Protein AF-0000000075263254 (afdb_homodimer)

Radius of gyration: 42.56 Å; Cα contacts (8 Å, |Δi|>4): 2898; chains: 2; bounding box: 86×126×95 Å

Sequence (1342 aa):
MSVKLQTKKLENTEKPGSSAIYRNGAIPEILYSLEPKEIRTMYDLFARGLKLSPNKECLGRRSYSMELGQRSEVVWQTYSQVSDRINHFGSGLMHIIATHTHHTNNNKIGIWSANRPEWTITDLACATQGLCNVALYETLGPDTVQYVINHAELQIIVCSSNYLAQLLGMKEQLPALSVVILMDTVVMDPLEKLPDAVPKGAIIQAWAAEKGVALFDFEQVETMGVQHPREHHYPSPDDLACIMYTSGTTGMPKGVMLTHANFVAAVTATVTLFETNVNEVGISYLPLAHCFGRVYDLTILASGGKLGYLSGGIENLLDDCQAVHPTMFVAVPRLLNRIYSKLAQASIFAEGITGSLSRMAVASKLRHLANGDGCHHAIWDRLLFNKMKRVLGGNVRIIGSGAAPLSPDVLQFLRVALCCDIREGYGATETTAASCLQRMGDNNAGSVGGPYTCNEIKLVDVPEMNCLTTNHPPRGEICMRGPNIFKGYYKDQARTDEVLDSEGWYHSGDIGTIDEEGSVAVVDRKKNIFKLAQGEYIAPEKIENVYIKNPLIAQIFIDGDSLQSALVTVVVPDPTELKSIAKNIVPESELLEDVASLYQNQDVKKAVLDQMSRDGRAAGLHGYEVPKAIYLESSPFTVEKDLLTPTLKVKRHQAKQYYADQIAAMYATLNMSVKLQTKKLENTEKPGSSAIYRNGAIPEILYSLEPKEIRTMYDLFARGLKLSPNKECLGRRSYSMELGQRSEVVWQTYSQVSDRINHFGSGLMHIIATHTHHTNNNKIGIWSANRPEWTITDLACATQGLCNVALYETLGPDTVQYVINHAELQIIVCSSNYLAQLLGMKEQLPALSVVILMDTVVMDPLEKLPDAVPKGAIIQAWAAEKGVALFDFEQVETMGVQHPREHHYPSPDDLACIMYTSGTTGMPKGVMLTHANFVAAVTATVTLFETNVNEVGISYLPLAHCFGRVYDLTILASGGKLGYLSGGIENLLDDCQAVHPTMFVAVPRLLNRIYSKLAQASIFAEGITGSLSRMAVASKLRHLANGDGCHHAIWDRLLFNKMKRVLGGNVRIIGSGAAPLSPDVLQFLRVALCCDIREGYGATETTAASCLQRMGDNNAGSVGGPYTCNEIKLVDVPEMNCLTTNHPPRGEICMRGPNIFKGYYKDQARTDEVLDSEGWYHSGDIGTIDEEGSVAVVDRKKNIFKLAQGEYIAPEKIENVYIKNPLIAQIFIDGDSLQSALVTVVVPDPTE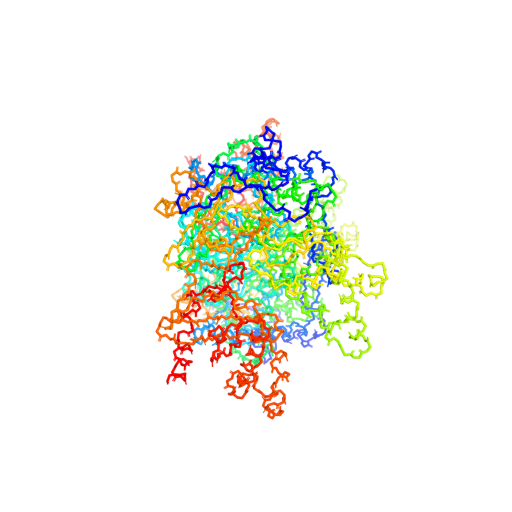LKSIAKNIVPESELLEDVASLYQNQDVKKAVLDQMSRDGRAAGLHGYEVPKAIYLESSPFTVEKDLLTPTLKVKRHQAKQYYADQIAAMYATLN

Foldseek 3Di:
DPLLQQWDFDPPQDDVQWGTWIFGPVFRPFLAFDVCVQQQFLLSLLVLLCVAWVADFAEWEWDQDPVVRGTDFIDTDGSNRLVLLLQLLLLLVVVCCVPFADPDPAAEEEEEEFDHSLSVSVLSSCQQALHAYEYDYNLDDLVLVLCSCVLSLHQEYEYAPVCLVVCLVCLVSRVSHAEYEHQDDQQPPVQCVDPPRDNRSVVSCVSCVVSNHHYHYSVRSSVSCVVRGDGGDHDGQARFSYWAWFDALDDHTWTFTAGRLLLSSQLRLCCVQVVAALAFFEEQGQGCSFLQSVSVSSNCSSRNYYYYYDDDHPVCQLVVLQSRVGQEAEDEQLVLLVLLVVLCCQACVDDDPRNVVRVVLLVVQLVCLVVLNFLDDDPSCVVAQQVSLCSRNRNHAEYEYEDAFADLVSQSSCCNNNVHHYKYAYDHVQLSRFAAISGPSDSDGQFRGAGGNNKMWMFGDDVVQPQGCPDVQHKHFIKMAGSNGTPATRPCVPVRPVQADPVGIGGPQWMWTQHPSRTIGTQAGVVQWAAALVGDIARLSVLQNLQCSPLQFSGKAWDHDNDHQAIEMETATDLVVLLVLCPVPDPPVCSPPPSPVSQVDPRSQVSSLVVQVVSCVVVVHDPRSRGDYYHHDNDDDDVSLVQAISSGHGSRSSVCVVCVVVVVVRVVVVD/DPLLQQWDFDPPQDDVQWGTWIFGPVFRPFLAFDPCVQQQFLLSLLVLLCVAWVADFAEWEWDQDPVVRGTDFIDTDGSNRLVLLLQLLLLLVVVCCVPFADPDPAAEEEEEEFDHSLSVSVLSSCQQALHAYAYDYNLDDLVLVLCSCVLSLHQEYEYAPVCLCVCLVCLVSRVSHAEYEHQDDQQPPVQCVDPPRDNRSVVSCVSCVVSNHHYHYSVRSSVSCVVRGDGGDHDGQARFSYWAWFDALDDHTWTFTAGRLLLSSQLSLCCVQVVAALAFFEEQGQGCSFLQSVSVSSNCSSRNYYYYYDDDHPVCQLVVLQSRVGQEAEDEQLVLLVLLVVLCCQACVDDDPRNVVRVVLLVVQLVCLVVLNALDDDPSCVVAQQVSLCSRNRNHAEYEYEDAFADLVSQSSCCNNNVHHYKYAYDHVQLSRFAAISGPSDSDGQFRGAGRNNKMWMFGDDVVQPQGVPDVQHKHFIKMAGSNGTPATRPCVPVRPVQADPVGIGGPQWMWTQHPSRTIGTQAGVVQWDAALVGDIARLSVLQNLQCSPLQFSGKAWDHDNDHQAIEMETATDLVVLLVLCPVPDDPVCSPPPSPVSQVDPRSQVSSLVVQVVSCVVVVHDPRSRGDYYHHDNDDDDVSLVQAISSGHGSRSSVCVVCVVVVVVRVVVVD

pLDDT: mean 90.92, std 8.6, range [37.34, 98.81]

Solvent-accessible surface area (backbone atoms only — not comparable to full-atom values): 67662 Å² total; per-residue (Å²): 127,64,68,58,50,25,32,35,76,44,79,93,49,58,43,95,61,31,35,42,40,29,22,11,39,89,47,57,87,44,58,64,37,63,56,59,90,70,38,43,31,57,41,34,36,42,48,47,6,33,70,71,23,40,84,35,56,26,46,27,42,46,48,68,31,78,91,75,72,41,67,47,71,70,50,66,36,28,29,50,57,49,49,49,50,21,50,18,33,31,14,11,49,52,51,44,42,69,72,64,44,84,80,53,95,72,59,35,39,31,38,40,50,71,54,40,68,64,54,54,38,51,56,43,11,27,36,34,56,49,28,28,32,33,40,37,61,77,68,56,52,70,68,57,48,46,47,52,42,59,75,64,54,27,34,35,35,40,24,40,60,86,49,46,47,60,53,61,73,43,36,88,77,35,81,56,47,29,37,42,32,22,68,44,81,42,66,75,36,68,68,46,71,42,76,92,40,71,52,58,32,59,40,51,48,47,53,34,50,74,70,61,29,50,76,43,18,44,66,56,33,27,51,43,4,68,77,46,69,58,78,75,41,71,52,56,35,80,38,57,42,32,34,37,56,41,74,50,65,71,76,74,58,48,33,40,30,31,26,14,32,16,50,30,19,29,26,32,31,45,34,60,70,68,63,61,42,55,82,36,22,33,65,41,63,58,52,60,44,35,42,59,30,38,42,52,55,47,27,37,33,35,34,17,8,27,36,32,29,46,43,86,55,80,87,34,44,50,63,46,21,59,73,57,35,18,30,42,44,73,44,41,39,71,59,52,50,51,52,44,53,55,53,36,50,73,21,56,66,28,71,67,68,60,7,51,52,34,42,51,46,51,52,49,41,50,50,36,31,76,72,69,65,39,47,70,48,81,66,53,32,74,74,55,26,58,67,52,21,39,57,49,30,56,46,40,52,35,33,43,33,28,90,52,85,55,48,45,67,60,51,54,50,46,22,42,39,43,48,28,50,62,34,36,30,36,52,39,68,58,27,39,41,43,42,26,35,38,52,78,85,42,77,75,64,72,47,21,20,9,32,27,39,19,28,32,34,32,33,30,44,36,66,96,71,71,22,32,47,83,41,91,59,26,22,11,33,40,27,38,37,46,55,17,44,43,79,38,38,61,98,31,63,70,64,27,55,72,31,38,46,97,85,54,38,34,53,68,53,31,30,27,34,42,46,97,40,35,31,29,25,77,58,38,47,56,84,64,44,42,38,31,48,84,65,51,75,41,47,46,67,53,52,42,48,62,50,53,68,39,77,44,32,67,43,72,46,67,46,74,37,56,84,29,77,54,24,33,32,42,32,22,54,25,68,69,48,47,49,60,60,32,61,81,72,44,62,70,69,52,66,73,74,38,67,71,54,53,53,69,32,65,67,47,48,48,51,52,50,50,51,48,46,52,50,34,51,74,70,66,47,52,76,65,67,38,60,76,38,77,43,55,39,90,67,75,83,32,47,83,75,51,28,21,39,95,86,68,42,74,20,60,59,42,41,50,62,75,39,40,67,61,52,52,51,43,48,60,72,74,104,126,65,68,56,48,25,32,35,75,44,80,92,48,56,43,96,61,30,34,41,40,28,20,11,40,89,47,58,87,44,60,62,37,62,57,58,90,71,38,43,29,58,38,34,36,43,49,47,5,32,70,73,22,40,84,36,57,27,45,25,41,45,48,69,31,77,90,74,72,39,69,47,70,70,49,66,36,26,28,49,57,50,50,50,50,21,49,18,33,32,14,11,48,52,51,44,46,69,73,64,46,85,80,59,95,74,59,35,38,32,37,40,53,71,54,41,66,64,53,54,37,51,56,44,11,28,36,35,56,51,28,28,32,32,40,38,62,77,67,56,50,70,68,57,47,47,48,52,41,57,75,63,54,28,33,34,36,40,25,39,60,86,49,45,48,59,53,61,71,43,35,88,75,35,80,58,46,29,36,40,34,22,67,44,79,42,68,76,38,68,68,47,71,40,77,92,40,69,52,55,34,59,38,50,48,46,52,33,50,72,69,60,29,50,76,42,20,46,65,56,31,27,50,43,4,68,77,45,70,59,78,75,41,72,54,56,35,81,37,56,42,30,36,38,56,41,73,50,64,71,77,73,58,46,32,39,31,32,26,13,33,16,52,31,19,29,25,34,30,46,35,59,72,65,64,60,42,56,81,38,23,33,66,41,64,58,54,61,44,35,43,59,30,38,40,51,54,47,28,37,34,36,33,17,10,26,35,31,30,47,43,85,56,79,87,34,44,50,62,44,20,59,73,58,35,18,29,42,45,73,45,41,40,70,60,52,49,51,52,44,52,56,52,35,50,72,21,56,66,28,69,66,67,60,7,53,50,34,44,50,46,51,52,51,40,50,52,36,31,74,72,67,65,40,46,69,46,82,66,54,31,76,73,56,26,57,66,52,20,41,56,49,30,54,46,42,52,35,36,44,33,28,90,52,84,56,47,45,68,60,52,54,50,46,23,42,40,42,48,27,49,61,32,36,32,36,52,40,68,59,28,38,42,42,41,25,35,37,50,78,85,39,78,77,65,71,45,22,19,10,31,26,37,20,27,32,33,33,34,31,43,37,65,96,70,72,22,31,46,82,41,90,61,25,21,10,33,40,27,37,38,44,54,17,44,45,80,39,38,61,96,31,63,71,63,27,54,72,31,38,47,97,86,54,39,33,53,68,51,31,30,28,34,41,45,96,40,34,32,29,24,77,57,40,45,55,84,62,43,44,40,31,48,84,64,53,75,41,45,45,67,55,51,43,46,61,49,53,70,40,76,44,32,68,44,72,48,67,46,74,39,56,84,30,76,53,24,33,32,41,33,22,54,25,68,70,49,47,48,59,59,30,60,80,72,44,61,70,69,53,65,75,73,37,68,71,55,54,51,69,32,65,67,47,49,48,50,52,51,51,50,48,47,52,51,34,51,74,71,65,47,52,77,67,68,40,59,75,36,78,42,58,41,88,66,75,82,33,46,80,75,51,27,21,38,95,89,67,42,74,20,61,59,41,42,51,61,75,38,41,67,60,52,51,52,43,48,55,72,74,97

Secondary structure (DSSP, 8-state):
--TT--EEEPTT--BTTB---EEESS-TT--S-SSTTT--SHHHHHHHHHHH-TTSEEEEE--EETTTTEE-PPEEEEHHHHHHHHHHHHHHHHHHHHHHS---TTPEEEEE-SS-HHHHHHHHHHHHTT-EEEEE-TT--HHHHHHHHHHTT-SEEEE-GGGHHHHHHTGGG-TT--EEEESS-STT-GGGGSTT---HHHHHHHHHHHTT-EEEEHHHHHHHHHHS-----PPPTTSEEEEEEE--SSSSPEEEEEEHHHHHHHHHHHHHHHT--TT-EEEE-S-TTSHHHHHHHHHHHHTT-EEEEPPSSGGGHHHHHHHH--SEEEE-HHHHHHHHHHHHHHTTT--HHHHHHHHHHHHHHHHHHHTT--S--HHHIIIIIHHHHGGGTS---EEEE-SS---HHHHHHHHHHHTSEEEEEE--GGGTT-SEEPPTT----S--BEE-TT-EEEEE-BGGGTB-TTSSS-EEEEEEESTTS--EETT-HHHHHHHB-TTS-EEEEEEEEE-TT--EEEEEETTT-EE-TTS-EE-HHHHHHHHTTSTTEEEEEEE--TT-SS-EEEEEE-HHHHHHHHTTTS-HHHHHH-HHHHTT-HHHHHHHHHHHHHHHHHTT--GGGS-SEEEE-SSPP-TTTTSB-TTS-B-HHHHHHHTHHHHHHHHHHH-/--TT--EEEPTT--BTTB---EEESS-TT--S-SSTTT--SHHHHHHHHHHH-TTSEEEEE--EETTTTEE-PPEEEEHHHHHHHHHHHHHHHHHHHHHHS---TTPEEEEE-SS-HHHHHHHHHHHHTT-EEEEE-TT--HHHHHHHHHHTT-SEEEE-GGGHHHHHHTGGG-TT--EEEESS-STT-GGGGSTT---HHHHHHHHHHHTT-EEEEHHHHHHHHHHS-----PPPTTSEEEEEEE--SSSSPEEEEEEHHHHHHHHHHHHHHHT--TT-EEEE-S-TTSHHHHHHHHHHHHTT-EEEEPPSSGGGHHHHHHHH--SEEEE-HHHHHHHHHHHHHTTTT--HHHHHHHHHHHHHHHHHHHTT--S--HHHIIIIIHHHHGGGTS---EEEE-SS---HHHHHHHHHHHTSEEEEEE--GGGTT-SEEPPTT----S--BEE-TT-EEEEE-BGGGTB-TTSSS-EEEEEEESTTS--EETT-HHHHHHHB-TTS-EEEEEEEEE-TT--EEEEEETTT-EE-TTS-EE-HHHHHHHHTTSTTEEEEEEE--TT-SS-EEEEEE-HHHHHHHHTTTS-HHHHHH-HHHHTT-HHHHHHHHHHHHHHHHHTT--GGGS-SEEEE-SSPP-TTTTSB-TTS-B-HHHHHHHTHHHHHHHHHHH-

Organism: NCBI:txid747725

Structure (mmCIF, N/CA/C/O backbone):
data_AF-0000000075263254-model_v1
#
loop_
_entity.id
_entity.type
_entity.pdbx_description
1 polymer 'Long-chain-fatty-acid--CoA ligase'
#
loop_
_atom_site.group_PDB
_atom_site.id
_atom_site.type_symbol
_atom_site.label_atom_id
_atom_site.label_alt_id
_atom_site.label_comp_id
_atom_site.label_asym_id
_atom_site.label_entity_id
_atom_site.label_seq_id
_atom_site.pdbx_PDB_ins_code
_atom_site.Cartn_x
_atom_site.Cartn_y
_atom_site.Cartn_z
_atom_site.occupancy
_atom_site.B_iso_or_equiv
_atom_site.auth_seq_id
_atom_site.auth_comp_id
_atom_site.auth_asym_id
_atom_site.auth_atom_id
_atom_site.pdbx_PDB_model_num
ATOM 1 N N . MET A 1 1 ? -5.16 -61.594 -12.172 1 37.72 1 MET A N 1
ATOM 2 C CA . MET A 1 1 ? -4.934 -61.062 -13.523 1 37.72 1 MET A CA 1
ATOM 3 C C . MET A 1 1 ? -3.547 -60.438 -13.648 1 37.72 1 MET A C 1
ATOM 5 O O . MET A 1 1 ? -3.055 -59.844 -12.695 1 37.72 1 MET A O 1
ATOM 9 N N . SER A 1 2 ? -2.73 -60.812 -14.492 1 45 2 SER A N 1
ATOM 10 C CA . SER A 1 2 ? -1.335 -60.406 -14.633 1 45 2 SER A CA 1
ATOM 11 C C . SER A 1 2 ? -1.201 -58.906 -14.68 1 45 2 SER A C 1
ATOM 13 O O . SER A 1 2 ? -1.913 -58.219 -15.438 1 45 2 SER A O 1
ATOM 15 N N . VAL A 1 3 ? -0.685 -58.25 -13.555 1 56.19 3 VAL A N 1
ATOM 16 C CA . VAL A 1 3 ? -0.382 -56.844 -13.492 1 56.19 3 VAL A CA 1
ATOM 17 C C . VAL A 1 3 ? 0.184 -56.375 -14.828 1 56.19 3 VAL A C 1
ATOM 19 O O . VAL A 1 3 ? 0.233 -55.156 -15.109 1 56.19 3 VAL A O 1
ATOM 22 N N . LYS A 1 4 ? 0.243 -57.344 -15.695 1 65.19 4 LYS A N 1
ATOM 23 C CA . LYS A 1 4 ? 0.941 -57.031 -16.938 1 65.19 4 LYS A CA 1
ATOM 24 C C . LYS A 1 4 ? -0.044 -56.656 -18.031 1 65.19 4 LYS A C 1
ATOM 26 O O . LYS A 1 4 ? 0.32 -56 -19 1 65.19 4 LYS A O 1
ATOM 31 N N . LEU A 1 5 ? -1.312 -57.094 -17.781 1 72.19 5 LEU A N 1
ATOM 32 C CA . LEU A 1 5 ? -2.223 -56.75 -18.875 1 72.19 5 LEU A CA 1
ATOM 33 C C . LEU A 1 5 ? -2.844 -55.375 -18.625 1 72.19 5 LEU A C 1
ATOM 35 O O . LEU A 1 5 ? -3.742 -55.219 -17.797 1 72.19 5 LEU A O 1
ATOM 39 N N . GLN A 1 6 ? -2.504 -54.344 -19.344 1 86.06 6 GLN A N 1
ATOM 40 C CA . GLN A 1 6 ? -2.828 -52.938 -19.125 1 86.06 6 GLN A CA 1
ATOM 41 C C . GLN A 1 6 ? -4.133 -52.562 -19.828 1 86.06 6 GLN A C 1
ATOM 43 O O . GLN A 1 6 ? -4.758 -51.562 -19.469 1 86.06 6 GLN A O 1
ATOM 48 N N . THR A 1 7 ? -4.59 -53.438 -20.828 1 88.69 7 THR A N 1
ATOM 49 C CA . THR A 1 7 ? -5.754 -53.031 -21.609 1 88.69 7 THR A CA 1
ATOM 50 C C . THR A 1 7 ? -6.637 -54.25 -21.922 1 88.69 7 THR A C 1
ATOM 52 O O . THR A 1 7 ? -6.199 -55.375 -21.766 1 88.69 7 THR A O 1
ATOM 55 N N . LYS A 1 8 ? -7.859 -53.969 -22.234 1 88.75 8 LYS A N 1
ATOM 56 C CA . LYS A 1 8 ? -8.758 -54.906 -22.891 1 88.75 8 LYS A CA 1
ATOM 57 C C . LYS A 1 8 ? -9.008 -54.5 -24.344 1 88.75 8 LYS A C 1
ATOM 59 O O . LYS A 1 8 ? -9.531 -53.438 -24.609 1 88.75 8 LYS A O 1
ATOM 64 N N . LYS A 1 9 ? -8.555 -55.344 -25.219 1 91.69 9 LYS A N 1
ATOM 65 C CA . LYS A 1 9 ? -8.812 -55.125 -26.625 1 91.69 9 LYS A CA 1
ATOM 66 C C . LYS A 1 9 ? -10.266 -55.469 -26.984 1 91.69 9 LYS A C 1
ATOM 68 O O . LYS A 1 9 ? -10.734 -56.562 -26.719 1 91.69 9 LYS A O 1
ATOM 73 N N . LEU A 1 10 ? -10.945 -54.5 -27.531 1 92.06 10 LEU A N 1
ATOM 74 C CA . LEU A 1 10 ? -12.328 -54.75 -27.938 1 92.06 10 LEU A CA 1
ATOM 75 C C . LEU A 1 10 ? -12.391 -55.531 -29.25 1 92.06 10 LEU A C 1
ATOM 77 O O . LEU A 1 10 ? -11.727 -55.156 -30.219 1 92.06 10 LEU A O 1
ATOM 81 N N . GLU A 1 11 ? -13.172 -56.5 -29.312 1 91.44 11 GLU A N 1
ATOM 82 C CA . GLU A 1 11 ? -13.242 -57.375 -30.469 1 91.44 11 GLU A CA 1
ATOM 83 C C . GLU A 1 11 ? -13.969 -56.719 -31.641 1 91.44 11 GLU A C 1
ATOM 85 O O . GLU A 1 11 ? -14.914 -55.938 -31.422 1 91.44 11 GLU A O 1
ATOM 90 N N . ASN A 1 12 ? -13.508 -57.031 -32.781 1 92.38 12 ASN A N 1
ATOM 91 C CA . ASN A 1 12 ? -14.141 -56.625 -34.062 1 92.38 12 ASN A CA 1
ATOM 92 C C . ASN A 1 12 ? -14.234 -55.125 -34.188 1 92.38 12 ASN A C 1
ATOM 94 O O . ASN A 1 12 ? -15.242 -54.594 -34.656 1 92.38 12 ASN A O 1
ATOM 98 N N . THR A 1 13 ? -13.258 -54.406 -33.594 1 92.88 13 THR A N 1
ATOM 99 C CA . THR A 1 13 ? -13.281 -52.938 -33.688 1 92.88 13 THR A CA 1
ATOM 100 C C . THR A 1 13 ? -12.172 -52.438 -34.594 1 92.88 13 THR A C 1
ATOM 102 O O . THR A 1 13 ? -12.086 -51.25 -34.875 1 92.88 13 THR A O 1
ATOM 105 N N . GLU A 1 14 ? -11.328 -53.281 -35.094 1 93.06 14 GLU A N 1
ATOM 106 C CA . GLU A 1 14 ? -10.25 -52.938 -36 1 93.06 14 GLU A CA 1
ATOM 107 C C . GLU A 1 14 ? -10.805 -52.438 -37.344 1 93.06 14 GLU A C 1
ATOM 109 O O . GLU A 1 14 ? -11.773 -53 -37.875 1 93.06 14 GLU A O 1
ATOM 114 N N . LYS A 1 15 ? -10.305 -51.438 -37.812 1 93.06 15 LYS A N 1
ATOM 115 C CA . LYS A 1 15 ? -10.594 -50.906 -39.125 1 93.06 15 LYS A CA 1
ATOM 116 C C . LYS A 1 15 ? -9.312 -50.625 -39.906 1 93.06 15 LYS A C 1
ATOM 118 O O . LYS A 1 15 ? -8.234 -50.5 -39.344 1 93.06 15 LYS A O 1
ATOM 123 N N . PRO A 1 16 ? -9.453 -50.656 -41.312 1 90.69 16 PRO A N 1
ATOM 124 C CA . PRO A 1 16 ? -8.266 -50.281 -42.062 1 90.69 16 PRO A CA 1
ATOM 125 C C . PRO A 1 16 ? -7.668 -48.938 -41.625 1 90.69 16 PRO A C 1
ATOM 127 O O . PRO A 1 16 ? -8.375 -47.938 -41.594 1 90.69 16 PRO A O 1
ATOM 130 N N . GLY A 1 17 ? -6.445 -49 -41.281 1 93.38 17 GLY A N 1
ATOM 131 C CA . GLY A 1 17 ? -5.758 -47.781 -40.875 1 93.38 17 GLY A CA 1
ATOM 132 C C . GLY A 1 17 ? -5.895 -47.469 -39.406 1 93.38 17 GLY A C 1
ATOM 133 O O . GLY A 1 17 ? -5.441 -46.406 -38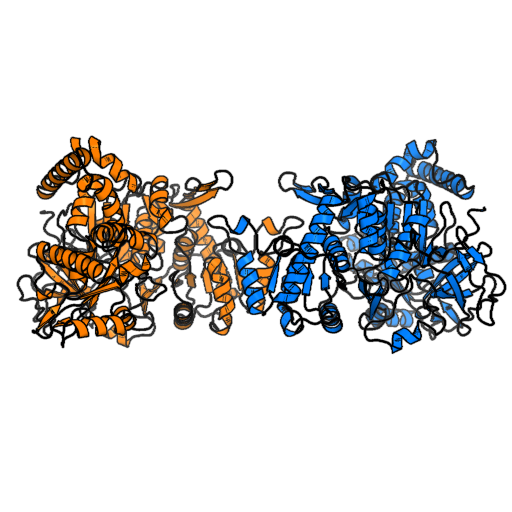.938 1 93.38 17 GLY A O 1
ATOM 134 N N . SER A 1 18 ? -6.566 -48.281 -38.719 1 95.06 18 SER A N 1
ATOM 135 C CA . SER A 1 18 ? -6.793 -48.094 -37.281 1 95.06 18 SER A CA 1
ATOM 136 C C . SER A 1 18 ? -6.641 -49.375 -36.5 1 95.06 18 SER A C 1
ATOM 138 O O . SER A 1 18 ? -7.047 -50.438 -36.969 1 95.06 18 SER A O 1
ATOM 140 N N . SER A 1 19 ? -6.07 -49.312 -35.406 1 94.75 19 SER A N 1
ATOM 141 C CA . SER A 1 19 ? -6.008 -50.469 -34.531 1 94.75 19 SER A CA 1
ATOM 142 C C . SER A 1 19 ? -7.371 -50.781 -33.938 1 94.75 19 SER A C 1
ATOM 144 O O . SER A 1 19 ? -8.344 -50.062 -34.188 1 94.75 19 SER A O 1
ATOM 146 N N . ALA A 1 20 ? -7.449 -51.812 -33.156 1 94.56 20 ALA A N 1
ATOM 147 C CA . ALA A 1 20 ? -8.617 -52.062 -32.312 1 94.56 20 ALA A CA 1
ATOM 148 C C . ALA A 1 20 ? -8.758 -50.969 -31.234 1 94.56 20 ALA A C 1
ATOM 150 O O . ALA A 1 20 ? -7.82 -50.219 -30.984 1 94.56 20 ALA A O 1
ATOM 151 N N . ILE A 1 21 ? -9.945 -50.938 -30.719 1 95 21 ILE A N 1
ATOM 152 C CA . ILE A 1 21 ? -10.195 -50.031 -29.578 1 95 21 ILE A CA 1
ATOM 153 C C . ILE A 1 21 ? -9.773 -50.719 -28.281 1 95 21 ILE A C 1
ATOM 155 O O . ILE A 1 21 ? -10.047 -51.906 -28.094 1 95 21 ILE A O 1
ATOM 159 N N . TYR A 1 22 ? -9.023 -50.062 -27.469 1 94.75 22 TYR A N 1
ATOM 160 C CA . TYR A 1 22 ? -8.547 -50.594 -26.188 1 94.75 22 TYR A CA 1
ATOM 161 C C . TYR A 1 22 ? -9.188 -49.844 -25.016 1 94.75 22 TYR A C 1
ATOM 163 O O . TYR A 1 22 ? -9.352 -48.625 -25.078 1 94.75 22 TYR A O 1
ATOM 171 N N . ARG A 1 23 ? -9.594 -50.531 -24.031 1 93.94 23 ARG A N 1
ATOM 172 C CA . ARG A 1 23 ? -10.125 -49.969 -22.781 1 93.94 23 ARG A CA 1
ATOM 173 C C . ARG A 1 23 ? -9.273 -50.406 -21.594 1 93.94 23 ARG A C 1
ATOM 175 O O . ARG A 1 23 ? -8.336 -51.188 -21.734 1 93.94 23 ARG A O 1
ATOM 182 N N . ASN A 1 24 ? -9.586 -49.781 -20.484 1 91.69 24 ASN A N 1
ATOM 183 C CA . ASN A 1 24 ? -8.867 -50.125 -19.266 1 91.69 24 ASN A CA 1
ATOM 184 C C . ASN A 1 24 ? -8.922 -51.625 -18.984 1 91.69 24 ASN A C 1
ATOM 186 O O . ASN A 1 24 ? -9.992 -52.219 -19.062 1 91.69 24 ASN A O 1
ATOM 190 N N . GLY A 1 25 ? -7.848 -52.25 -18.703 1 88.06 25 GLY A N 1
ATOM 191 C CA . GLY A 1 25 ? -7.77 -53.688 -18.516 1 88.06 25 GLY A CA 1
ATOM 192 C C . GLY A 1 25 ? -8.438 -54.156 -17.234 1 88.06 25 GLY A C 1
ATOM 193 O O . GLY A 1 25 ? -8.953 -55.281 -17.172 1 88.06 25 GLY A O 1
ATOM 194 N N . ALA A 1 26 ? -8.43 -53.312 -16.25 1 84.06 26 ALA A N 1
ATOM 195 C CA . ALA A 1 26 ? -8.984 -53.688 -14.953 1 84.06 26 ALA A CA 1
ATOM 196 C C . ALA A 1 26 ? -10.492 -53.5 -14.914 1 84.06 26 ALA A C 1
ATOM 198 O O . ALA A 1 26 ? -11.211 -54.281 -14.289 1 84.06 26 ALA A O 1
ATOM 199 N N . ILE A 1 27 ? -10.977 -52.438 -15.57 1 86.38 27 ILE A N 1
ATOM 200 C CA . ILE A 1 27 ? -12.398 -52.125 -15.578 1 86.38 27 ILE A CA 1
ATOM 201 C C . ILE A 1 27 ? -12.836 -51.75 -17 1 86.38 27 ILE A C 1
ATOM 203 O O . ILE A 1 27 ? -13.219 -50.625 -17.266 1 86.38 27 ILE A O 1
ATOM 207 N N . PRO A 1 28 ? -12.906 -52.688 -17.812 1 84.75 28 PRO A N 1
ATOM 208 C CA . PRO A 1 28 ? -13.18 -52.406 -19.219 1 84.75 28 PRO A CA 1
ATOM 209 C C . PRO A 1 28 ? -14.641 -52.031 -19.469 1 84.75 28 PRO A C 1
ATOM 211 O O . PRO A 1 28 ? -14.977 -51.5 -20.531 1 84.75 28 PRO A O 1
ATOM 214 N N . GLU A 1 29 ? -15.547 -52.344 -18.547 1 78.44 29 GLU A N 1
ATOM 215 C CA . GLU A 1 29 ? -16.984 -52.25 -18.781 1 78.44 29 GLU A CA 1
ATOM 216 C C . GLU A 1 29 ? -17.469 -50.812 -18.641 1 78.44 29 GLU A C 1
ATOM 218 O O . GLU A 1 29 ? -18.531 -50.438 -19.141 1 78.44 29 GLU A O 1
ATOM 223 N N . ILE A 1 30 ? -16.766 -50.031 -17.969 1 71.94 30 ILE A N 1
ATOM 224 C CA . ILE A 1 30 ? -17.312 -48.719 -17.625 1 71.94 30 ILE A CA 1
ATOM 225 C C . ILE A 1 30 ? -16.469 -47.625 -18.266 1 71.94 30 ILE A C 1
ATOM 227 O O . ILE A 1 30 ? -15.242 -47.75 -18.375 1 71.94 30 ILE A O 1
ATOM 231 N N . LEU A 1 31 ? -17.203 -46.688 -18.922 1 70.12 31 LEU A N 1
ATOM 232 C CA . LEU A 1 31 ? -16.547 -45.469 -19.359 1 70.12 31 LEU A CA 1
ATOM 233 C C . LEU A 1 31 ? -16.969 -44.281 -18.5 1 70.12 31 LEU A C 1
ATOM 235 O O . LEU A 1 31 ? -16.781 -43.125 -18.891 1 70.12 31 LEU A O 1
ATOM 239 N N . TYR A 1 32 ? -17.578 -44.688 -17.172 1 64.56 32 TYR A N 1
ATOM 240 C CA . TYR A 1 32 ? -18.156 -43.562 -16.5 1 64.56 32 TYR A CA 1
ATOM 241 C C . TYR A 1 32 ? -17.547 -43.344 -15.117 1 64.56 32 TYR A C 1
ATOM 243 O O . TYR A 1 32 ? -16.75 -44.188 -14.664 1 64.56 32 TYR A O 1
ATOM 251 N N . SER A 1 33 ? -18.062 -42.281 -14.422 1 66.19 33 SER A N 1
ATOM 252 C CA . SER A 1 33 ? -17.719 -41.656 -13.141 1 66.19 33 SER A CA 1
ATOM 253 C C . SER A 1 33 ? -18.156 -42.531 -11.977 1 66.19 33 SER A C 1
ATOM 255 O O . SER A 1 33 ? -19.078 -43.344 -12.109 1 66.19 33 SER A O 1
ATOM 257 N N . LEU A 1 34 ? -17.297 -42.5 -11.055 1 72.62 34 LEU A N 1
ATOM 258 C CA . LEU A 1 34 ? -17.734 -43 -9.75 1 72.62 34 LEU A CA 1
ATOM 259 C C . LEU A 1 34 ? -19.062 -42.344 -9.352 1 72.62 34 LEU A C 1
ATOM 261 O O . LEU A 1 34 ? -19.172 -41.125 -9.312 1 72.62 34 LEU A O 1
ATOM 265 N N . GLU A 1 35 ? -20.047 -43 -9.156 1 80.31 35 GLU A N 1
ATOM 266 C CA . GLU A 1 35 ? -21.375 -42.562 -8.734 1 80.31 35 GLU A CA 1
ATOM 267 C C . GLU A 1 35 ? -21.969 -41.562 -9.711 1 80.31 35 GLU A C 1
ATOM 269 O O . GLU A 1 35 ? -22.234 -40.406 -9.336 1 80.31 35 GLU A O 1
ATOM 274 N N . PRO A 1 36 ? -22.203 -41.875 -10.875 1 79.25 36 PRO A N 1
ATOM 275 C CA . PRO A 1 36 ? -22.562 -40.969 -11.953 1 79.25 36 PRO A CA 1
ATOM 276 C C . PRO A 1 36 ? -23.844 -40.188 -11.664 1 79.25 36 PRO A C 1
ATOM 278 O O . PRO A 1 36 ? -24.062 -39.125 -12.227 1 79.25 36 PRO A O 1
ATOM 281 N N . LYS A 1 37 ? -24.719 -40.719 -10.797 1 84.38 37 LYS A N 1
ATOM 282 C CA . LYS A 1 37 ? -25.969 -40.031 -10.484 1 84.38 37 LYS A CA 1
ATOM 283 C C . LYS A 1 37 ? -25.766 -38.969 -9.43 1 84.38 37 LYS A C 1
ATOM 285 O O . LYS A 1 37 ? -26.5 -37.969 -9.391 1 84.38 37 LYS A O 1
ATOM 290 N N . GLU A 1 38 ? -24.719 -39.062 -8.703 1 89.69 38 GLU A N 1
ATOM 291 C CA . GLU A 1 38 ? -24.516 -38.156 -7.574 1 89.69 38 GLU A CA 1
ATOM 292 C C . GLU A 1 38 ? -23.422 -37.156 -7.879 1 89.69 38 GLU A C 1
ATOM 294 O O . GLU A 1 38 ? -23.484 -36 -7.422 1 89.69 38 GLU A O 1
ATOM 299 N N . ILE A 1 39 ? -22.453 -37.531 -8.562 1 94.56 39 ILE A N 1
ATOM 300 C CA . ILE A 1 39 ? -21.328 -36.656 -8.852 1 94.56 39 ILE A CA 1
ATOM 301 C C . ILE A 1 39 ? -21.406 -36.188 -10.297 1 94.56 39 ILE A C 1
ATOM 303 O O . ILE A 1 39 ? -20.969 -36.875 -11.219 1 94.56 39 ILE A O 1
ATOM 307 N N . ARG A 1 40 ? -21.812 -34.938 -10.422 1 94.12 40 ARG A N 1
ATOM 308 C CA . ARG A 1 40 ? -22.125 -34.469 -11.766 1 94.12 40 ARG A CA 1
ATOM 309 C C . ARG A 1 40 ? -21.344 -33.188 -12.094 1 94.12 40 ARG A C 1
ATOM 311 O O . ARG A 1 40 ? -21.203 -32.844 -13.266 1 94.12 40 ARG A O 1
ATOM 318 N N . THR A 1 41 ? -20.922 -32.5 -11.086 1 95.62 41 THR A N 1
ATOM 319 C CA . THR A 1 41 ? -20.203 -31.234 -11.273 1 95.62 41 THR A CA 1
ATOM 320 C C . THR A 1 41 ? -18.922 -31.219 -10.438 1 95.62 41 THR A C 1
ATOM 322 O O . THR A 1 41 ? -18.719 -32.094 -9.586 1 95.62 41 THR A O 1
ATOM 325 N N . MET A 1 42 ? -18.156 -30.297 -10.711 1 96.12 42 MET A N 1
ATOM 326 C CA . MET A 1 42 ? -16.922 -30.125 -9.945 1 96.12 42 MET A CA 1
ATOM 327 C C . MET A 1 42 ? -17.219 -29.938 -8.461 1 96.12 42 MET A C 1
ATOM 329 O O . MET A 1 42 ? -16.484 -30.469 -7.613 1 96.12 42 MET A O 1
ATOM 333 N N . TYR A 1 43 ? -18.234 -29.172 -8.164 1 97.31 43 TYR A N 1
ATOM 334 C CA . TYR A 1 43 ? -18.562 -28.984 -6.758 1 97.31 43 TYR A CA 1
ATOM 335 C C . TYR A 1 43 ? -18.953 -30.312 -6.113 1 97.31 43 TYR A C 1
ATOM 337 O O . TYR A 1 43 ? -18.641 -30.562 -4.941 1 97.31 43 TYR A O 1
ATOM 345 N N . ASP A 1 44 ? -19.625 -31.172 -6.898 1 97.06 44 ASP A N 1
ATOM 346 C CA . ASP A 1 44 ? -20.031 -32.469 -6.367 1 97.06 44 ASP A CA 1
ATOM 347 C C . ASP A 1 44 ? -18.812 -33.281 -5.945 1 97.06 44 ASP A C 1
ATOM 349 O O . ASP A 1 44 ? -18.906 -34.094 -5.02 1 97.06 44 ASP A O 1
ATOM 353 N N . LEU A 1 45 ? -17.719 -33.125 -6.637 1 97.19 45 LEU A N 1
ATOM 354 C CA . LEU A 1 45 ? -16.484 -33.781 -6.246 1 97.19 45 LEU A CA 1
ATOM 355 C C . LEU A 1 45 ? -16.078 -33.375 -4.836 1 97.19 45 LEU A C 1
ATOM 357 O O . LEU A 1 45 ? -15.773 -34.25 -4 1 97.19 45 LEU A O 1
ATOM 361 N N . PHE A 1 46 ? -16.109 -32.094 -4.508 1 98.06 46 PHE A N 1
ATOM 362 C CA . PHE A 1 46 ? -15.805 -31.609 -3.176 1 98.06 46 PHE A CA 1
ATOM 363 C C . PHE A 1 46 ? -16.844 -32.062 -2.17 1 98.06 46 PHE A C 1
ATOM 365 O O . PHE A 1 46 ? -16.516 -32.438 -1.042 1 98.06 46 PHE A O 1
ATOM 372 N N . ALA A 1 47 ? -18.062 -31.953 -2.635 1 97.56 47 ALA A N 1
ATOM 373 C CA . ALA A 1 47 ? -19.156 -32.344 -1.756 1 97.56 47 ALA A CA 1
ATOM 374 C C . ALA A 1 47 ? -19.016 -33.781 -1.303 1 97.56 47 ALA A C 1
ATOM 376 O O . ALA A 1 47 ? -19.375 -34.125 -0.175 1 97.56 47 ALA A O 1
ATOM 377 N N . ARG A 1 48 ? -18.531 -34.625 -2.182 1 97.06 48 ARG A N 1
ATOM 378 C CA . ARG A 1 48 ? -18.266 -36 -1.794 1 97.06 48 ARG A CA 1
ATOM 379 C C . ARG A 1 48 ? -17.266 -36.062 -0.65 1 97.06 48 ARG A C 1
ATOM 381 O O . ARG A 1 48 ? -17.469 -36.781 0.334 1 97.06 48 ARG A O 1
ATOM 388 N N . GLY A 1 49 ? -16.156 -35.344 -0.796 1 98 49 GLY A N 1
ATOM 389 C CA . GLY A 1 49 ? -15.18 -35.281 0.279 1 98 49 GLY A CA 1
ATOM 390 C C . GLY A 1 49 ? -15.75 -34.688 1.566 1 98 49 GLY A C 1
ATOM 391 O O . GLY A 1 49 ? -15.453 -35.219 2.654 1 98 49 GLY A O 1
ATOM 392 N N . LEU A 1 50 ? -16.531 -33.656 1.391 1 98.31 50 LEU A N 1
ATOM 393 C CA . LEU A 1 50 ? -17.188 -33.031 2.535 1 98.31 50 LEU A CA 1
ATOM 394 C C . LEU A 1 50 ? -18.062 -34.031 3.285 1 98.31 50 LEU A C 1
ATOM 396 O O . LEU A 1 50 ? -18.078 -34.031 4.52 1 98.31 50 LEU A O 1
ATOM 400 N N . LYS A 1 51 ? -18.734 -34.844 2.58 1 97.44 51 LYS A N 1
ATOM 401 C CA . LYS A 1 51 ? -19.578 -35.875 3.188 1 97.44 51 LYS A CA 1
ATOM 402 C C . LYS A 1 51 ? -18.734 -36.906 3.928 1 97.44 51 LYS A C 1
ATOM 404 O O . LYS A 1 51 ? -19.094 -37.344 5.023 1 97.44 51 LYS A O 1
ATOM 409 N N . LEU A 1 52 ? -17.641 -37.25 3.408 1 97.12 52 LEU A N 1
ATOM 410 C CA . LEU A 1 52 ? -16.766 -38.25 3.967 1 97.12 52 LEU A CA 1
ATOM 411 C C . LEU A 1 52 ? -16 -37.719 5.176 1 97.12 52 LEU A C 1
ATOM 413 O O . LEU A 1 52 ? -15.727 -38.469 6.117 1 97.12 52 LEU A O 1
ATOM 417 N N . SER A 1 53 ? -15.703 -36.406 5.141 1 97.44 53 SER A N 1
ATOM 418 C CA . SER A 1 53 ? -14.773 -35.844 6.117 1 97.44 53 SER A CA 1
ATOM 419 C C . SER A 1 53 ? -15.195 -34.438 6.547 1 97.44 53 SER A C 1
ATOM 421 O O . SER A 1 53 ? -14.383 -33.5 6.52 1 97.44 53 SER A O 1
ATOM 423 N N . PRO A 1 54 ? -16.344 -34.25 7.012 1 96.19 54 PRO A N 1
ATOM 424 C CA . PRO A 1 54 ? -16.844 -32.906 7.27 1 96.19 54 PRO A CA 1
ATOM 425 C C . PRO A 1 54 ? -15.984 -32.156 8.289 1 96.19 54 PRO A C 1
ATOM 427 O O . PRO A 1 54 ? -15.727 -30.953 8.117 1 96.19 54 PRO A O 1
ATOM 430 N N . ASN A 1 55 ? -15.43 -32.812 9.32 1 97.38 55 ASN A N 1
ATOM 431 C CA . ASN A 1 55 ? -14.711 -32.125 10.391 1 97.38 55 ASN A CA 1
ATOM 432 C C . ASN A 1 55 ? -13.203 -32.375 10.305 1 97.38 55 ASN A C 1
ATOM 434 O O . ASN A 1 55 ? -12.453 -31.969 11.188 1 97.38 55 ASN A O 1
ATOM 438 N N . LYS A 1 56 ? -12.805 -33.062 9.25 1 98.19 56 LYS A N 1
ATOM 439 C CA . LYS A 1 56 ? -11.383 -33.281 9.07 1 98.19 56 LYS A CA 1
ATOM 440 C C . LYS A 1 56 ? -10.711 -32.156 8.328 1 98.19 56 LYS A C 1
ATOM 442 O O . LYS A 1 56 ? -11.391 -31.297 7.738 1 98.19 56 LYS A O 1
ATOM 447 N N . GLU A 1 57 ? -9.352 -32.125 8.445 1 98.56 57 GLU A N 1
ATOM 448 C CA . GLU A 1 57 ? -8.547 -31.109 7.758 1 98.56 57 GLU A CA 1
ATOM 449 C C . GLU A 1 57 ? -8.727 -31.203 6.246 1 98.56 57 GLU A C 1
ATOM 451 O O . GLU A 1 57 ? -8.859 -32.281 5.691 1 98.56 57 GLU A O 1
ATOM 456 N N . CYS A 1 58 ? -8.797 -30.047 5.613 1 98.75 58 CYS A N 1
ATOM 457 C CA . CYS A 1 58 ? -9.078 -29.984 4.188 1 98.75 58 CYS A CA 1
ATOM 458 C C . CYS A 1 58 ? -7.988 -29.219 3.449 1 98.75 58 CYS A C 1
ATOM 460 O O . CYS A 1 58 ? -7.164 -29.812 2.752 1 98.75 58 CYS A O 1
ATOM 462 N N . LEU A 1 59 ? -7.934 -27.891 3.633 1 98.81 59 LEU A N 1
ATOM 463 C CA . LEU A 1 59 ? -6.91 -27.047 3.023 1 98.81 59 LEU A CA 1
ATOM 464 C C . LEU A 1 59 ? -5.996 -26.438 4.086 1 98.81 59 LEU A C 1
ATOM 466 O O . LEU A 1 59 ? -6.465 -26.031 5.148 1 98.81 59 LEU A O 1
ATOM 470 N N . GLY A 1 60 ? -4.699 -26.469 3.785 1 98.31 60 GLY A N 1
ATOM 471 C CA . GLY A 1 60 ? -3.758 -25.922 4.75 1 98.31 60 GLY A CA 1
ATOM 472 C C . GLY A 1 60 ? -2.623 -25.141 4.105 1 98.31 60 GLY A C 1
ATOM 473 O O . GLY A 1 60 ? -2.328 -25.344 2.926 1 98.31 60 GLY A O 1
ATOM 474 N N . ARG A 1 61 ? -2.053 -24.266 4.832 1 95.75 61 ARG A N 1
ATOM 475 C CA . ARG A 1 61 ? -0.903 -23.484 4.387 1 95.75 61 ARG A CA 1
ATOM 476 C C . ARG A 1 61 ? 0.01 -23.141 5.559 1 95.75 61 ARG A C 1
ATOM 478 O O . ARG A 1 61 ? -0.427 -23.125 6.711 1 95.75 61 ARG A O 1
ATOM 485 N N . ARG A 1 62 ? 1.256 -22.891 5.211 1 94.56 62 ARG A N 1
ATOM 486 C CA . ARG A 1 62 ? 2.248 -22.438 6.18 1 94.56 62 ARG A CA 1
ATOM 487 C C . ARG A 1 62 ? 2.561 -20.953 5.984 1 94.56 62 ARG A C 1
ATOM 489 O O . ARG A 1 62 ? 2.781 -20.516 4.859 1 94.56 62 ARG A O 1
ATOM 496 N N . SER A 1 63 ? 2.471 -20.281 7.078 1 90.56 63 SER A N 1
ATOM 497 C CA . SER A 1 63 ? 2.838 -18.859 7.008 1 90.56 63 SER A CA 1
ATOM 498 C C . SER A 1 63 ? 4.207 -18.625 7.629 1 90.56 63 SER A C 1
ATOM 500 O O . SER A 1 63 ? 4.672 -19.406 8.453 1 90.56 63 SER A O 1
ATOM 502 N N . TYR A 1 64 ? 4.766 -17.562 7.203 1 89.38 64 TYR A N 1
ATOM 503 C CA . TYR A 1 64 ? 6.035 -17.156 7.801 1 89.38 64 TYR A CA 1
ATOM 504 C C . TYR A 1 64 ? 5.812 -16.5 9.156 1 89.38 64 TYR A C 1
ATOM 506 O O . TYR A 1 64 ? 4.898 -15.695 9.328 1 89.38 64 TYR A O 1
ATOM 514 N N . SER A 1 65 ? 6.621 -16.906 10.141 1 87.06 65 SER A N 1
ATOM 515 C CA . SER A 1 65 ? 6.609 -16.312 11.477 1 87.06 65 SER A CA 1
ATOM 516 C C . SER A 1 65 ? 7.848 -15.461 11.719 1 87.06 65 SER A C 1
ATOM 518 O O . SER A 1 65 ? 8.969 -15.969 11.719 1 87.06 65 SER A O 1
ATOM 520 N N . MET A 1 66 ? 7.566 -14.266 11.945 1 81.75 66 MET A N 1
ATOM 521 C CA . MET A 1 66 ? 8.688 -13.383 12.25 1 81.75 66 MET A CA 1
ATOM 522 C C . MET A 1 66 ? 9.352 -13.773 13.562 1 81.75 66 MET A C 1
ATOM 524 O O . MET A 1 66 ? 10.57 -13.695 13.695 1 81.75 66 MET A O 1
ATOM 528 N N . GLU A 1 67 ? 8.609 -14.086 14.508 1 83 67 GLU A N 1
ATOM 529 C CA . GLU A 1 67 ? 9.102 -14.484 15.82 1 83 67 GLU A CA 1
ATOM 530 C C . GLU A 1 67 ? 10.016 -15.695 15.727 1 83 67 GLU A C 1
ATOM 532 O O . GLU A 1 67 ? 11.062 -15.75 16.375 1 83 67 GLU A O 1
ATOM 537 N N . LEU A 1 68 ? 9.688 -16.609 14.844 1 83.88 68 LEU A N 1
ATOM 538 C CA . LEU A 1 68 ? 10.438 -17.859 14.727 1 83.88 68 LEU A CA 1
ATOM 539 C C . LEU A 1 68 ? 11.531 -17.734 13.672 1 83.88 68 LEU A C 1
ATOM 541 O O . LEU A 1 68 ? 12.461 -18.547 13.633 1 83.88 68 LEU A O 1
ATOM 545 N N . GLY A 1 69 ? 11.375 -16.75 12.773 1 83.94 69 GLY A N 1
ATOM 546 C CA . GLY A 1 69 ? 12.297 -16.578 11.656 1 83.94 69 GLY A CA 1
ATOM 547 C C . GLY A 1 69 ? 12.172 -17.672 10.609 1 83.94 69 GLY A C 1
ATOM 548 O O . GLY A 1 69 ? 13.117 -17.938 9.875 1 83.94 69 GLY A O 1
ATOM 549 N N . GLN A 1 70 ? 11.094 -18.438 10.641 1 87.69 70 GLN A N 1
ATOM 550 C CA . GLN A 1 70 ? 10.828 -19.547 9.719 1 87.69 70 GLN A CA 1
ATOM 551 C C . GLN A 1 70 ? 9.328 -19.75 9.516 1 87.69 70 GLN A C 1
ATOM 553 O O . GLN A 1 70 ? 8.516 -19.031 10.109 1 87.69 70 GLN A O 1
ATOM 558 N N . ARG A 1 71 ? 9.039 -20.641 8.594 1 91.19 71 ARG A N 1
ATOM 559 C CA . ARG A 1 71 ? 7.633 -20.938 8.352 1 91.19 71 ARG A CA 1
ATOM 560 C C . ARG A 1 71 ? 7.027 -21.703 9.523 1 91.19 71 ARG A C 1
ATOM 562 O O . ARG A 1 71 ? 7.684 -22.547 10.125 1 91.19 71 ARG A O 1
ATOM 569 N N . SER A 1 72 ? 5.867 -21.359 9.844 1 90.75 72 SER A N 1
ATOM 570 C CA . SER A 1 72 ? 5.137 -22.016 10.922 1 90.75 72 SER A CA 1
ATOM 571 C C . SER A 1 72 ? 4.629 -23.391 10.5 1 90.75 72 SER A C 1
ATOM 573 O O . SER A 1 72 ? 4.902 -23.844 9.383 1 90.75 72 SER A O 1
ATOM 575 N N . GLU A 1 73 ? 4.027 -24.094 11.43 1 94.19 73 GLU A N 1
ATOM 576 C CA . GLU A 1 73 ? 3.309 -25.328 11.117 1 94.19 73 GLU A CA 1
ATOM 577 C C . GLU A 1 73 ? 2.113 -25.047 10.211 1 94.19 73 GLU A C 1
ATOM 579 O O . GLU A 1 73 ? 1.665 -23.906 10.094 1 94.19 73 GLU A O 1
ATOM 584 N N . VAL A 1 74 ? 1.679 -26.109 9.562 1 96.69 74 VAL A N 1
ATOM 585 C CA . VAL A 1 74 ? 0.541 -25.953 8.664 1 96.69 74 VAL A CA 1
ATOM 586 C C . VAL A 1 74 ? -0.706 -25.578 9.461 1 96.69 74 VAL A C 1
ATOM 588 O O . VAL A 1 74 ? -1.01 -26.203 10.477 1 96.69 74 VAL A O 1
ATOM 591 N N . VAL A 1 75 ? -1.325 -24.562 9.094 1 97 75 VAL A N 1
ATOM 592 C CA . VAL A 1 75 ? -2.635 -24.219 9.633 1 97 75 VAL A CA 1
ATOM 593 C C . VAL A 1 75 ? -3.732 -24.75 8.711 1 97 75 VAL A C 1
ATOM 595 O O . VAL A 1 75 ? -3.818 -24.359 7.547 1 97 75 VAL A O 1
ATOM 598 N N . TRP A 1 76 ? -4.598 -25.625 9.258 1 98.31 76 TRP A N 1
ATOM 599 C CA . TRP A 1 76 ? -5.59 -26.344 8.461 1 98.31 76 TRP A CA 1
ATOM 600 C C . TRP A 1 76 ? -6.977 -25.734 8.641 1 98.31 76 TRP A C 1
ATOM 602 O O . TRP A 1 76 ? -7.309 -25.234 9.727 1 98.31 76 TRP A O 1
ATOM 612 N N . GLN A 1 77 ? -7.707 -25.688 7.613 1 98.5 77 GLN A N 1
ATOM 613 C CA . GLN A 1 77 ? -9.148 -25.469 7.641 1 98.5 77 GLN A CA 1
ATOM 614 C C . GLN A 1 77 ? -9.898 -26.797 7.434 1 98.5 77 GLN A C 1
ATOM 616 O O . GLN A 1 77 ? -9.484 -27.625 6.625 1 98.5 77 GLN A O 1
ATOM 621 N N . THR A 1 78 ? -10.977 -26.953 8.125 1 98.75 78 THR A N 1
ATOM 622 C CA . THR A 1 78 ? -11.773 -28.172 7.965 1 98.75 78 THR A CA 1
ATOM 623 C C . THR A 1 78 ? -12.625 -28.094 6.703 1 98.75 78 THR A C 1
ATOM 625 O O . THR A 1 78 ? -12.773 -27.031 6.105 1 98.75 78 THR A O 1
ATOM 628 N N . TYR A 1 79 ? -13.156 -29.25 6.262 1 98.81 79 TYR A N 1
ATOM 629 C CA . TYR A 1 79 ? -14.055 -29.297 5.113 1 98.81 79 TYR A CA 1
ATOM 630 C C . TYR A 1 79 ? -15.258 -28.391 5.324 1 98.81 79 TYR A C 1
ATOM 632 O O . TYR A 1 79 ? -15.688 -27.688 4.406 1 98.81 79 TYR A O 1
ATOM 640 N N . SER A 1 80 ? -15.734 -28.312 6.504 1 98.69 80 SER A N 1
ATOM 641 C CA . SER A 1 80 ? -16.875 -27.469 6.812 1 98.69 80 SER A CA 1
ATOM 642 C C . SER A 1 80 ? -16.531 -26 6.68 1 98.69 80 SER A C 1
ATOM 644 O O . SER A 1 80 ? -17.297 -25.219 6.133 1 98.69 80 SER A O 1
ATOM 646 N N . GLN A 1 81 ? -15.406 -25.625 7.227 1 98.56 81 GLN A N 1
ATOM 647 C CA . GLN A 1 81 ? -14.953 -24.234 7.121 1 98.56 81 GLN A CA 1
ATOM 648 C C . GLN A 1 81 ? -14.75 -23.828 5.66 1 98.56 81 GLN A C 1
ATOM 650 O O . GLN A 1 81 ? -15.141 -22.734 5.258 1 98.56 81 GLN A O 1
ATOM 655 N N . VAL A 1 82 ? -14.164 -24.75 4.891 1 98.81 82 VAL A N 1
ATOM 656 C CA . VAL A 1 82 ? -13.914 -24.469 3.482 1 98.81 82 VAL A CA 1
ATOM 657 C C . VAL A 1 82 ? -15.234 -24.391 2.727 1 98.81 82 VAL A C 1
ATOM 659 O O . VAL A 1 82 ? -15.406 -23.531 1.854 1 98.81 82 VAL A O 1
ATOM 662 N N . SER A 1 83 ? -16.156 -25.234 3.1 1 98.75 83 SER A N 1
ATOM 663 C CA . SER A 1 83 ? -17.484 -25.203 2.492 1 98.75 83 SER A CA 1
ATOM 664 C C . SER A 1 83 ? -18.156 -23.859 2.736 1 98.75 83 SER A C 1
ATOM 666 O O . SER A 1 83 ? -18.75 -23.281 1.823 1 98.75 83 SER A O 1
ATOM 668 N N . ASP A 1 84 ? -18.062 -23.359 3.932 1 98.62 84 ASP A N 1
ATOM 669 C CA . ASP A 1 84 ? -18.625 -22.047 4.262 1 98.62 84 ASP A CA 1
ATOM 670 C C . ASP A 1 84 ? -17.984 -20.938 3.422 1 98.62 84 ASP A C 1
ATOM 672 O O . ASP A 1 84 ? -18.688 -20.078 2.896 1 98.62 84 ASP A O 1
ATOM 676 N N . ARG A 1 85 ? -16.734 -20.984 3.309 1 98.75 85 ARG A N 1
ATOM 677 C CA . ARG A 1 85 ? -16.016 -19.969 2.541 1 98.75 85 ARG A CA 1
ATOM 678 C C . ARG A 1 85 ? -16.406 -20.031 1.066 1 98.75 85 ARG A C 1
ATOM 680 O O . ARG A 1 85 ? -16.562 -19 0.417 1 98.75 85 ARG A O 1
ATOM 687 N N . ILE A 1 86 ? -16.547 -21.312 0.525 1 98.75 86 ILE A N 1
ATOM 688 C CA . ILE A 1 86 ? -16.984 -21.484 -0.857 1 98.75 86 ILE A CA 1
ATOM 689 C C . ILE A 1 86 ? -18.344 -20.844 -1.058 1 98.75 86 ILE A C 1
ATOM 691 O O . ILE A 1 86 ? -18.547 -20.094 -2.016 1 98.75 86 ILE A O 1
ATOM 695 N N . ASN A 1 87 ? -19.219 -21.031 -0.098 1 98.5 87 ASN A N 1
ATOM 696 C CA . ASN A 1 87 ? -20.578 -20.5 -0.187 1 98.5 87 ASN A CA 1
ATOM 697 C C . ASN A 1 87 ? -20.594 -18.984 -0.072 1 98.5 87 ASN A C 1
ATOM 699 O O . ASN A 1 87 ? -21.281 -18.297 -0.836 1 98.5 87 ASN A O 1
ATOM 703 N N . HIS A 1 88 ? -19.875 -18.484 0.891 1 98.69 88 HIS A N 1
ATOM 704 C CA . HIS A 1 88 ? -19.797 -17.047 1.102 1 98.69 88 HIS A CA 1
ATOM 705 C C . HIS A 1 88 ? -19.172 -16.344 -0.094 1 98.69 88 HIS A C 1
ATOM 707 O O . HIS A 1 88 ? -19.688 -15.336 -0.578 1 98.69 88 HIS A O 1
ATOM 713 N N . PHE A 1 89 ? -18.125 -16.828 -0.595 1 98.69 89 PHE A N 1
ATOM 714 C CA . PHE A 1 89 ? -17.438 -16.188 -1.715 1 98.69 89 PHE A CA 1
ATOM 715 C C . PHE A 1 89 ? -18.281 -16.25 -2.979 1 98.69 89 PHE A C 1
ATOM 717 O O . PHE A 1 89 ? -18.359 -15.281 -3.732 1 98.69 89 PHE A O 1
ATOM 724 N N . GLY A 1 90 ? -18.891 -17.484 -3.238 1 98.06 90 GLY A N 1
ATOM 725 C CA . GLY A 1 90 ? -19.781 -17.609 -4.383 1 98.06 90 GLY A CA 1
ATOM 726 C C . GLY A 1 90 ? -20.922 -16.594 -4.367 1 98.06 90 GLY A C 1
ATOM 727 O O . GLY A 1 90 ? -21.188 -15.953 -5.383 1 98.06 90 GLY A O 1
ATOM 728 N N . SER A 1 91 ? -21.5 -16.422 -3.189 1 98.19 91 SER A N 1
ATOM 729 C CA . SER A 1 91 ? -22.578 -15.469 -3.035 1 98.19 91 SER A CA 1
ATOM 730 C C . SER A 1 91 ? -22.094 -14.039 -3.234 1 98.19 91 SER A C 1
ATOM 732 O O . SER A 1 91 ? -22.75 -13.234 -3.889 1 98.19 91 SER A O 1
ATOM 734 N N . GLY A 1 92 ? -20.938 -13.773 -2.645 1 98.25 92 GLY A N 1
ATOM 735 C CA . GLY A 1 92 ? -20.359 -12.453 -2.818 1 98.25 92 GLY A CA 1
ATOM 736 C C . GLY A 1 92 ? -20 -12.141 -4.258 1 98.25 92 GLY A C 1
ATOM 737 O O . GLY A 1 92 ? -20.188 -11.016 -4.727 1 98.25 92 GLY A O 1
ATOM 738 N N . LEU A 1 93 ? -19.469 -13.125 -4.91 1 97.06 93 LEU A N 1
ATOM 739 C CA . LEU A 1 93 ? -19.109 -12.984 -6.316 1 97.06 93 LEU A CA 1
ATOM 740 C C . LEU A 1 93 ? -20.344 -12.641 -7.152 1 97.06 93 LEU A C 1
ATOM 742 O O . LEU A 1 93 ? -20.297 -11.766 -8.023 1 97.06 93 LEU A O 1
ATOM 746 N N . MET A 1 94 ? -21.406 -13.305 -6.926 1 96 94 MET A N 1
ATOM 747 C CA . MET A 1 94 ? -22.641 -13.047 -7.66 1 96 94 MET A CA 1
ATOM 748 C C . MET A 1 94 ? -23.156 -11.641 -7.379 1 96 94 MET A C 1
ATOM 750 O O . MET A 1 94 ? -23.703 -10.984 -8.266 1 96 94 MET A O 1
ATOM 754 N N . HIS A 1 95 ? -23.031 -11.188 -6.145 1 96.5 95 HIS A N 1
ATOM 755 C CA . HIS A 1 95 ? -23.406 -9.82 -5.797 1 96.5 95 HIS A CA 1
ATOM 756 C C . HIS A 1 95 ? -22.578 -8.805 -6.574 1 96.5 95 HIS A C 1
ATOM 758 O O . HIS A 1 95 ? -23.125 -7.816 -7.078 1 96.5 95 HIS A O 1
ATOM 764 N N . ILE A 1 96 ? -21.297 -9.023 -6.656 1 96.38 96 ILE A N 1
ATOM 765 C CA . ILE A 1 96 ? -20.391 -8.141 -7.387 1 96.38 96 ILE A CA 1
ATOM 766 C C . ILE A 1 96 ? -20.766 -8.133 -8.867 1 96.38 96 ILE A C 1
ATOM 768 O O . ILE A 1 96 ? -20.812 -7.07 -9.492 1 96.38 96 ILE A O 1
ATOM 772 N N . ILE A 1 97 ? -21.016 -9.344 -9.406 1 95.25 97 ILE A N 1
ATOM 773 C CA . ILE A 1 97 ? -21.406 -9.438 -10.812 1 95.25 97 ILE A CA 1
ATOM 774 C C . ILE A 1 97 ? -22.672 -8.609 -11.055 1 95.25 97 ILE A C 1
ATOM 776 O O . ILE A 1 97 ? -22.75 -7.871 -12.039 1 95.25 97 ILE A O 1
ATOM 780 N N . ALA A 1 98 ? -23.562 -8.602 -10.156 1 93.12 98 ALA A N 1
ATOM 781 C CA . ALA A 1 98 ? -24.844 -7.895 -10.305 1 93.12 98 ALA A CA 1
ATOM 782 C C . ALA A 1 98 ? -24.656 -6.387 -10.172 1 93.12 98 ALA A C 1
ATOM 784 O O . ALA A 1 98 ? -25.375 -5.609 -10.797 1 93.12 98 ALA A O 1
ATOM 785 N N . THR A 1 99 ? -23.656 -5.957 -9.438 1 93.56 99 THR A N 1
ATOM 786 C CA . THR A 1 99 ? -23.578 -4.547 -9.07 1 93.56 99 THR A CA 1
ATOM 787 C C . THR A 1 99 ? -22.469 -3.84 -9.82 1 93.56 99 THR A C 1
ATOM 789 O O . THR A 1 99 ? -22.5 -2.619 -10 1 93.56 99 THR A O 1
ATOM 792 N N . HIS A 1 100 ? -21.422 -4.594 -10.273 1 91.75 100 HIS A N 1
ATOM 793 C CA . HIS A 1 100 ? -20.234 -3.918 -10.789 1 91.75 100 HIS A CA 1
ATOM 794 C C . HIS A 1 100 ? -19.969 -4.309 -12.234 1 91.75 100 HIS A C 1
ATOM 796 O O . HIS A 1 100 ? -19 -3.83 -12.844 1 91.75 100 HIS A O 1
ATOM 802 N N . THR A 1 101 ? -20.672 -5.203 -12.703 1 88.44 101 THR A N 1
ATOM 803 C CA . THR A 1 101 ? -20.422 -5.613 -14.078 1 88.44 101 THR A CA 1
ATOM 804 C C . THR A 1 101 ? -21.672 -5.395 -14.938 1 88.44 101 THR A C 1
ATOM 806 O O . THR A 1 101 ? -22.75 -5.09 -14.414 1 88.44 101 THR A O 1
ATOM 809 N N . HIS A 1 102 ? -21.453 -5.293 -16.281 1 78 102 HIS A N 1
ATOM 810 C CA . HIS A 1 102 ? -22.562 -5.199 -17.219 1 78 102 HIS A CA 1
ATOM 811 C C . HIS A 1 102 ? -23.156 -6.574 -17.5 1 78 102 HIS A C 1
ATOM 813 O O . HIS A 1 102 ? -22.438 -7.527 -17.781 1 78 102 HIS A O 1
ATOM 819 N N . HIS A 1 103 ? -24.297 -7.074 -16.688 1 61.84 103 HIS A N 1
ATOM 820 C CA . HIS A 1 103 ? -25.094 -8.273 -16.531 1 61.84 103 HIS A CA 1
ATOM 821 C C . HIS A 1 103 ? -25.016 -9.164 -17.766 1 61.84 103 HIS A C 1
ATOM 823 O O . HIS A 1 103 ? -25.969 -9.227 -18.562 1 61.84 103 HIS A O 1
ATOM 829 N N . THR A 1 104 ? -23.781 -9.414 -18.203 1 58.19 104 THR A N 1
ATOM 830 C CA . THR A 1 104 ? -23.875 -10.375 -19.281 1 58.19 104 THR A CA 1
ATOM 831 C C . THR A 1 104 ? -23.922 -11.805 -18.75 1 58.19 104 THR A C 1
ATOM 833 O O . THR A 1 104 ? -23.375 -12.094 -17.688 1 58.19 104 THR A O 1
ATOM 836 N N . ASN A 1 105 ? -24.969 -12.633 -19.047 1 55.53 105 ASN A N 1
ATOM 837 C CA . ASN A 1 105 ? -25.203 -14.039 -18.75 1 55.53 105 ASN A CA 1
ATOM 838 C C . ASN A 1 105 ? -23.938 -14.867 -18.875 1 55.53 105 ASN A C 1
ATOM 840 O O . ASN A 1 105 ? -23.922 -16.047 -18.547 1 55.53 105 ASN A O 1
ATOM 844 N N . ASN A 1 106 ? -22.844 -14.242 -19.297 1 65.88 106 ASN A N 1
ATOM 845 C CA . ASN A 1 106 ? -21.719 -15.117 -19.641 1 65.88 106 ASN A CA 1
ATOM 846 C C . ASN A 1 106 ? -20.422 -14.648 -18.984 1 65.88 106 ASN A C 1
ATOM 848 O O . ASN A 1 106 ? -19.359 -14.656 -19.609 1 65.88 106 ASN A O 1
ATOM 852 N N . ASN A 1 107 ? -20.578 -14.461 -17.578 1 80.06 107 ASN A N 1
ATOM 853 C CA . ASN A 1 107 ? -19.375 -13.93 -16.938 1 80.06 107 ASN A CA 1
ATOM 854 C C . ASN A 1 107 ? -18.375 -15.039 -16.641 1 80.06 107 ASN A C 1
ATOM 856 O O . ASN A 1 107 ? -18.734 -16.094 -16.125 1 80.06 107 ASN A O 1
ATOM 860 N N . LYS A 1 108 ? -17.219 -14.867 -17.219 1 94.56 108 LYS A N 1
ATOM 861 C CA . LYS A 1 108 ? -16.062 -15.688 -16.875 1 94.56 108 LYS A CA 1
ATOM 862 C C . LYS A 1 108 ? -15.219 -15.016 -15.797 1 94.56 108 LYS A C 1
ATOM 864 O O . LYS A 1 108 ? -15.078 -13.789 -15.781 1 94.56 108 LYS A O 1
ATOM 869 N N . ILE A 1 109 ? -14.789 -15.836 -14.891 1 97.88 109 ILE A N 1
ATOM 870 C CA . ILE A 1 109 ? -13.977 -15.328 -13.789 1 97.88 109 ILE A CA 1
ATOM 871 C C . ILE A 1 109 ? -12.508 -15.68 -14.016 1 97.88 109 ILE A C 1
ATOM 873 O O . ILE A 1 109 ? -12.156 -16.859 -14.109 1 97.88 109 ILE A O 1
ATOM 877 N N . GLY A 1 110 ? -11.648 -14.672 -14.148 1 98.12 110 GLY A N 1
ATOM 878 C CA . GLY A 1 110 ? -10.227 -14.945 -14.203 1 98.12 110 GLY A CA 1
ATOM 879 C C . GLY A 1 110 ? -9.633 -15.289 -12.852 1 98.12 110 GLY A C 1
ATOM 880 O O . GLY A 1 110 ? -10.016 -14.703 -11.828 1 98.12 110 GLY A O 1
ATOM 881 N N . ILE A 1 111 ? -8.734 -16.25 -12.797 1 98.31 111 ILE A N 1
ATOM 882 C CA . ILE A 1 111 ? -7.961 -16.562 -11.602 1 98.31 111 ILE A CA 1
ATOM 883 C C . ILE A 1 111 ? -6.469 -16.469 -11.914 1 98.31 111 ILE A C 1
ATOM 885 O O . ILE A 1 111 ? -5.973 -17.172 -12.805 1 98.31 111 ILE A O 1
ATOM 889 N N . TRP A 1 112 ? -5.762 -15.57 -11.258 1 96.75 112 TRP A N 1
ATOM 890 C CA . TRP A 1 112 ? -4.336 -15.367 -11.5 1 96.75 112 TRP A CA 1
ATOM 891 C C . TRP A 1 112 ? -3.553 -15.375 -10.195 1 96.75 112 TRP A C 1
ATOM 893 O O . TRP A 1 112 ? -3.395 -14.336 -9.555 1 96.75 112 TRP A O 1
ATOM 903 N N . SER A 1 113 ? -3.02 -16.578 -9.867 1 95.75 113 SER A N 1
ATOM 904 C CA . SER A 1 113 ? -2.275 -16.734 -8.625 1 95.75 113 SER A CA 1
ATOM 905 C C . SER A 1 113 ? -1.542 -18.078 -8.594 1 95.75 113 SER A C 1
ATOM 907 O O . SER A 1 113 ? -1.871 -18.984 -9.352 1 95.75 113 SER A O 1
ATOM 909 N N . ALA A 1 114 ? -0.525 -18.109 -7.73 1 91.88 114 ALA A N 1
ATOM 910 C CA . ALA A 1 114 ? 0.034 -19.391 -7.348 1 91.88 114 ALA A CA 1
ATOM 911 C C . ALA A 1 114 ? -0.972 -20.203 -6.535 1 91.88 114 ALA A C 1
ATOM 913 O O . ALA A 1 114 ? -2.01 -19.688 -6.117 1 91.88 114 ALA A O 1
ATOM 914 N N . ASN A 1 115 ? -0.59 -21.422 -6.348 1 95.69 115 ASN A N 1
ATOM 915 C CA . ASN A 1 115 ? -1.474 -22.297 -5.586 1 95.69 115 ASN A CA 1
ATOM 916 C C . ASN A 1 115 ? -1.685 -21.781 -4.164 1 95.69 115 ASN A C 1
ATOM 918 O O . ASN A 1 115 ? -0.72 -21.469 -3.465 1 95.69 115 ASN A O 1
ATOM 922 N N . ARG A 1 116 ? -2.895 -21.688 -3.748 1 96.69 116 ARG A N 1
ATOM 923 C CA . ARG A 1 116 ? -3.271 -21.328 -2.387 1 96.69 116 ARG A CA 1
ATOM 924 C C . ARG A 1 116 ? -4.742 -21.625 -2.125 1 96.69 116 ARG A C 1
ATOM 926 O O . ARG A 1 116 ? -5.508 -21.859 -3.061 1 96.69 116 ARG A O 1
ATOM 933 N N . PRO A 1 117 ? -5.18 -21.641 -0.891 1 98.06 117 PRO A N 1
ATOM 934 C CA . PRO A 1 117 ? -6.562 -22 -0.584 1 98.06 117 PRO A CA 1
ATOM 935 C C . PRO A 1 117 ? -7.578 -21.125 -1.321 1 98.06 117 PRO A C 1
ATOM 937 O O . PRO A 1 117 ? -8.578 -21.641 -1.829 1 98.06 117 PRO A O 1
ATOM 940 N N . GLU A 1 118 ? -7.266 -19.844 -1.474 1 98.31 118 GLU A N 1
ATOM 941 C CA . GLU A 1 118 ? -8.195 -18.922 -2.113 1 98.31 118 GLU A CA 1
ATOM 942 C C . GLU A 1 118 ? -8.406 -19.281 -3.582 1 98.31 118 GLU A C 1
ATOM 944 O O . GLU A 1 118 ? -9.492 -19.062 -4.129 1 98.31 118 GLU A O 1
ATOM 949 N N . TRP A 1 119 ? -7.387 -19.828 -4.191 1 98.25 119 TRP A N 1
ATOM 950 C CA . TRP A 1 119 ? -7.523 -20.297 -5.566 1 98.25 119 TRP A CA 1
ATOM 951 C C . TRP A 1 119 ? -8.594 -21.375 -5.672 1 98.25 119 TRP A C 1
ATOM 953 O O . TRP A 1 119 ? -9.523 -21.266 -6.477 1 98.25 119 TRP A O 1
ATOM 963 N N . THR A 1 120 ? -8.516 -22.375 -4.84 1 98.62 120 THR A N 1
ATOM 964 C CA . THR A 1 120 ? -9.43 -23.516 -4.84 1 98.62 120 THR A CA 1
ATOM 965 C C . THR A 1 120 ? -10.836 -23.078 -4.445 1 98.62 120 THR A C 1
ATOM 967 O O . THR A 1 120 ? -11.82 -23.516 -5.043 1 98.62 120 THR A O 1
ATOM 970 N N . ILE A 1 121 ? -10.891 -22.219 -3.48 1 98.81 121 ILE A N 1
ATOM 971 C CA . ILE A 1 121 ? -12.188 -21.719 -3.039 1 98.81 121 ILE A CA 1
ATOM 972 C C . ILE A 1 121 ? -12.867 -20.953 -4.184 1 98.81 121 ILE A C 1
ATOM 974 O O . ILE A 1 121 ? -14.062 -21.125 -4.418 1 98.81 121 ILE A O 1
ATOM 978 N N . THR A 1 122 ? -12.055 -20.156 -4.91 1 98.81 122 THR A N 1
ATOM 979 C CA . THR A 1 122 ? -12.594 -19.422 -6.055 1 98.81 122 THR A CA 1
ATOM 980 C C . THR A 1 122 ? -13.102 -20.406 -7.117 1 98.81 122 THR A C 1
ATOM 982 O O . THR A 1 122 ? -14.203 -20.234 -7.648 1 98.81 122 THR A O 1
ATOM 985 N N . ASP A 1 123 ? -12.328 -21.391 -7.402 1 98.25 123 ASP A N 1
ATOM 986 C CA . ASP A 1 123 ? -12.664 -22.406 -8.398 1 98.25 123 ASP A CA 1
ATOM 987 C C . ASP A 1 123 ? -13.977 -23.109 -8.062 1 98.25 123 ASP A C 1
ATOM 989 O O . ASP A 1 123 ? -14.891 -23.156 -8.883 1 98.25 123 ASP A O 1
ATOM 993 N N . LEU A 1 124 ? -14.125 -23.547 -6.863 1 98.5 124 LEU A N 1
ATOM 994 C CA . LEU A 1 124 ? -15.297 -24.297 -6.426 1 98.5 124 LEU A CA 1
ATOM 995 C C . LEU A 1 124 ? -16.5 -23.359 -6.25 1 98.5 124 LEU A C 1
ATOM 997 O O . LEU A 1 124 ? -17.641 -23.781 -6.477 1 98.5 124 LEU A O 1
ATOM 1001 N N . ALA A 1 125 ? -16.219 -22.109 -5.832 1 98.38 125 ALA A N 1
ATOM 1002 C CA . ALA A 1 125 ? -17.297 -21.125 -5.754 1 98.38 125 ALA A CA 1
ATOM 1003 C C . ALA A 1 125 ? -17.922 -20.875 -7.129 1 98.38 125 ALA A C 1
ATOM 1005 O O . ALA A 1 125 ? -19.141 -20.781 -7.25 1 98.38 125 ALA A O 1
ATOM 1006 N N . CYS A 1 126 ? -17.094 -20.781 -8.141 1 97.38 126 CYS A N 1
ATOM 1007 C CA . CYS A 1 126 ? -17.609 -20.656 -9.5 1 97.38 126 CYS A CA 1
ATOM 1008 C C . CYS A 1 126 ? -18.5 -21.844 -9.844 1 97.38 126 CYS A C 1
ATOM 1010 O O . CYS A 1 126 ? -19.578 -21.656 -10.422 1 97.38 126 CYS A O 1
ATOM 1012 N N . ALA A 1 127 ? -18.109 -23.016 -9.469 1 97.06 127 ALA A N 1
ATOM 1013 C CA . ALA A 1 127 ? -18.859 -24.234 -9.773 1 97.06 127 ALA A CA 1
ATOM 1014 C C . ALA A 1 127 ? -20.219 -24.219 -9.078 1 97.06 127 ALA A C 1
ATOM 1016 O O . ALA A 1 127 ? -21.203 -24.734 -9.617 1 97.06 127 ALA A O 1
ATOM 1017 N N . THR A 1 128 ? -20.281 -23.625 -7.887 1 96.81 128 THR A N 1
ATOM 1018 C CA . THR A 1 128 ? -21.547 -23.594 -7.152 1 96.81 128 THR A CA 1
ATOM 1019 C C . THR A 1 128 ? -22.547 -22.656 -7.836 1 96.81 128 THR A C 1
ATOM 1021 O O . THR A 1 128 ? -23.75 -22.781 -7.633 1 96.81 128 THR A O 1
ATOM 1024 N N . GLN A 1 129 ? -22.031 -21.703 -8.617 1 95.5 129 GLN A N 1
ATOM 1025 C CA . GLN A 1 129 ? -22.891 -20.656 -9.156 1 95.5 129 GLN A CA 1
ATOM 1026 C C . GLN A 1 129 ? -23 -20.766 -10.672 1 95.5 129 GLN A C 1
ATOM 1028 O O . GLN A 1 129 ? -23.484 -19.844 -11.336 1 95.5 129 GLN A O 1
ATOM 1033 N N . GLY A 1 130 ? -22.469 -21.844 -11.234 1 93.94 130 GLY A N 1
ATOM 1034 C CA . GLY A 1 130 ? -22.547 -22.062 -12.664 1 93.94 130 GLY A CA 1
ATOM 1035 C C . GLY A 1 130 ? -21.672 -21.109 -13.461 1 93.94 130 GLY A C 1
ATOM 1036 O O . GLY A 1 130 ? -22 -20.75 -14.594 1 93.94 130 GLY A O 1
ATOM 1037 N N . LEU A 1 131 ? -20.656 -20.578 -12.836 1 95.38 131 LEU A N 1
ATOM 1038 C CA . LEU A 1 131 ? -19.719 -19.672 -13.492 1 95.38 131 LEU A CA 1
ATOM 1039 C C . LEU A 1 131 ? -18.531 -20.438 -14.07 1 95.38 131 LEU A C 1
ATOM 1041 O O . LEU A 1 131 ? -18.047 -21.391 -13.453 1 95.38 131 LEU A O 1
ATOM 1045 N N . CYS A 1 132 ? -18.094 -20.062 -15.234 1 96.5 132 CYS A N 1
ATOM 1046 C CA . CYS A 1 132 ? -16.875 -20.578 -15.852 1 96.5 132 CYS A CA 1
ATOM 1047 C C . CYS A 1 132 ? -15.664 -19.75 -15.438 1 96.5 132 CYS A C 1
ATOM 1049 O O . CYS A 1 132 ? -15.734 -18.531 -15.367 1 96.5 132 CYS A O 1
ATOM 1051 N N . ASN A 1 133 ? -14.562 -20.406 -15.094 1 96.75 133 ASN A N 1
ATOM 1052 C CA . ASN A 1 133 ? -13.375 -19.625 -14.773 1 96.75 133 ASN A CA 1
ATOM 1053 C C . ASN A 1 133 ? -12.266 -19.828 -15.797 1 96.75 133 ASN A C 1
ATOM 1055 O O . ASN A 1 133 ? -12.312 -20.797 -16.578 1 96.75 133 ASN A O 1
ATOM 1059 N N . VAL A 1 134 ? -11.398 -18.875 -15.891 1 97.38 134 VAL A N 1
ATOM 1060 C CA . VAL A 1 134 ? -10.227 -18.844 -16.766 1 97.38 134 VAL A CA 1
ATOM 1061 C C . VAL A 1 134 ? -8.969 -18.688 -15.914 1 97.38 134 VAL A C 1
ATOM 1063 O O . VAL A 1 134 ? -8.773 -17.641 -15.273 1 97.38 134 VAL A O 1
ATOM 1066 N N . ALA A 1 135 ? -8.156 -19.703 -15.914 1 93.88 135 ALA A N 1
ATOM 1067 C CA . ALA A 1 135 ? -6.938 -19.641 -15.109 1 93.88 135 ALA A CA 1
ATOM 1068 C C . ALA A 1 135 ? -5.777 -19.047 -15.906 1 93.88 135 ALA A C 1
ATOM 1070 O O . ALA A 1 135 ? -5.598 -19.391 -17.078 1 93.88 135 ALA A O 1
ATOM 1071 N N . LEU A 1 136 ? -5.074 -18.172 -15.289 1 91.88 136 LEU A N 1
ATOM 1072 C CA . LEU A 1 136 ? -3.873 -17.578 -15.867 1 91.88 136 LEU A CA 1
ATOM 1073 C C . LEU A 1 136 ? -2.619 -18.109 -15.188 1 91.88 136 LEU A C 1
ATOM 1075 O O . LEU A 1 136 ? -2.586 -18.25 -13.961 1 91.88 136 LEU A O 1
ATOM 1079 N N . TYR A 1 137 ? -1.621 -18.328 -16.016 1 82.44 137 TYR A N 1
ATOM 1080 C CA . TYR A 1 137 ? -0.353 -18.797 -15.477 1 82.44 137 TYR A CA 1
ATOM 1081 C C . TYR A 1 137 ? 0.419 -17.656 -14.82 1 82.44 137 TYR A C 1
ATOM 1083 O O . TYR A 1 137 ? 0.415 -16.531 -15.328 1 82.44 137 TYR A O 1
ATOM 1091 N N . GLU A 1 138 ? 1.188 -17.953 -13.828 1 80.06 138 GLU A N 1
ATOM 1092 C CA . GLU A 1 138 ? 1.937 -16.953 -13.07 1 80.06 138 GLU A CA 1
ATOM 1093 C C . GLU A 1 138 ? 3.053 -16.344 -13.914 1 80.06 138 GLU A C 1
ATOM 1095 O O . GLU A 1 138 ? 3.379 -15.164 -13.758 1 80.06 138 GLU A O 1
ATOM 1100 N N . THR A 1 139 ? 3.619 -17.125 -14.758 1 72.56 139 THR A N 1
ATOM 1101 C CA . THR A 1 139 ? 4.844 -16.703 -15.422 1 72.56 139 THR A CA 1
ATOM 1102 C C . THR A 1 139 ? 4.543 -16.156 -16.812 1 72.56 139 THR A C 1
ATOM 1104 O O . THR A 1 139 ? 5.441 -16.031 -17.641 1 72.56 139 THR A O 1
ATOM 1107 N N . LEU A 1 140 ? 3.299 -15.828 -16.984 1 76.75 140 LEU A N 1
ATOM 1108 C CA . LEU A 1 140 ? 2.941 -15.297 -18.297 1 76.75 140 LEU A CA 1
ATOM 1109 C C . LEU A 1 140 ? 3.508 -13.898 -18.5 1 76.75 140 LEU A C 1
ATOM 1111 O O . LEU A 1 140 ? 3.508 -13.086 -17.578 1 76.75 140 LEU A O 1
ATOM 1115 N N . GLY A 1 141 ? 4.004 -13.656 -19.672 1 75.44 141 GLY A N 1
ATOM 1116 C CA . GLY A 1 141 ? 4.41 -12.312 -20.016 1 75.44 141 GLY A CA 1
ATOM 1117 C C . GLY A 1 141 ? 3.24 -11.367 -20.219 1 75.44 141 GLY A C 1
ATOM 1118 O O . GLY A 1 141 ? 2.104 -11.812 -20.391 1 75.44 141 GLY A O 1
ATOM 1119 N N . PRO A 1 142 ? 3.461 -10.117 -20.219 1 82.44 142 PRO A N 1
ATOM 1120 C CA . PRO A 1 142 ? 2.396 -9.117 -20.297 1 82.44 142 PRO A CA 1
ATOM 1121 C C . PRO A 1 142 ? 1.55 -9.25 -21.562 1 82.44 142 PRO A C 1
ATOM 1123 O O . PRO A 1 142 ? 0.328 -9.086 -21.516 1 82.44 142 PRO A O 1
ATOM 1126 N N . ASP A 1 143 ? 2.146 -9.562 -22.672 1 83.25 143 ASP A N 1
ATOM 1127 C CA . ASP A 1 143 ? 1.41 -9.672 -23.938 1 83.25 143 ASP A CA 1
ATOM 1128 C C . ASP A 1 143 ? 0.443 -10.859 -23.906 1 83.25 143 ASP A C 1
ATOM 1130 O O . ASP A 1 143 ? -0.692 -10.75 -24.375 1 83.25 143 ASP A O 1
ATOM 1134 N N . THR A 1 144 ? 0.925 -11.938 -23.375 1 85 144 THR A N 1
ATOM 1135 C CA . THR A 1 144 ? 0.088 -13.133 -23.281 1 85 144 THR A CA 1
ATOM 1136 C C . THR A 1 144 ? -1.058 -12.914 -22.297 1 85 144 THR A C 1
ATOM 1138 O O . THR A 1 144 ? -2.182 -13.367 -22.531 1 85 144 THR A O 1
ATOM 1141 N N . VAL A 1 145 ? -0.748 -12.195 -21.281 1 90.38 145 VAL A N 1
ATOM 1142 C CA . VAL A 1 145 ? -1.769 -11.898 -20.281 1 90.38 145 VAL A CA 1
ATOM 1143 C C . VAL A 1 145 ? -2.861 -11.031 -20.891 1 90.38 145 VAL A C 1
ATOM 1145 O O . VAL A 1 145 ? -4.051 -11.32 -20.75 1 90.38 145 VAL A O 1
ATOM 1148 N N . GLN A 1 146 ? -2.404 -9.984 -21.594 1 94 146 GLN A N 1
ATOM 1149 C CA . GLN A 1 146 ? -3.346 -9.109 -22.281 1 94 146 GLN A CA 1
ATOM 1150 C C . GLN A 1 146 ? -4.219 -9.891 -23.25 1 94 146 GLN A C 1
ATOM 1152 O O . GLN A 1 146 ? -5.434 -9.695 -23.312 1 94 146 GLN A O 1
ATOM 1157 N N . TYR A 1 147 ? -3.611 -10.773 -24 1 93 147 TYR A N 1
ATOM 1158 C CA . TYR A 1 147 ? -4.332 -11.57 -24.984 1 93 147 TYR A CA 1
ATOM 1159 C C . TYR A 1 147 ? -5.391 -12.438 -24.328 1 93 147 TYR A C 1
ATOM 1161 O O . TYR A 1 147 ? -6.555 -12.43 -24.734 1 93 147 TYR A O 1
ATOM 1169 N N . VAL A 1 148 ? -5.027 -13.164 -23.281 1 94.31 148 VAL A N 1
ATOM 1170 C CA . VAL A 1 148 ? -5.926 -14.109 -22.625 1 94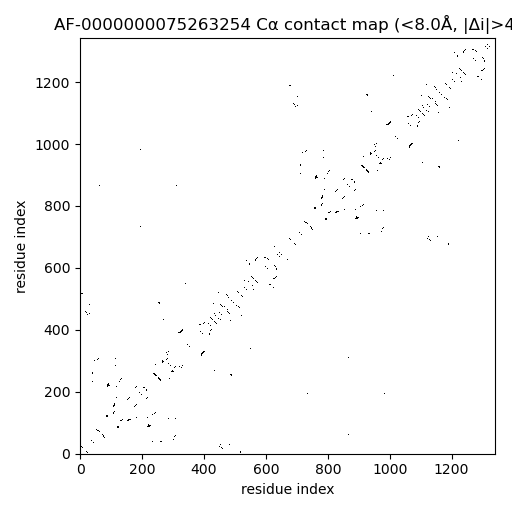.31 148 VAL A CA 1
ATOM 1171 C C . VAL A 1 148 ? -7.113 -13.359 -22.031 1 94.31 148 VAL A C 1
ATOM 1173 O O . VAL A 1 148 ? -8.266 -13.766 -22.219 1 94.31 148 VAL A O 1
ATOM 1176 N N . ILE A 1 149 ? -6.812 -12.234 -21.375 1 96.25 149 ILE A N 1
ATOM 1177 C CA . ILE A 1 149 ? -7.852 -11.461 -20.703 1 96.25 149 ILE A CA 1
ATOM 1178 C C . ILE A 1 149 ? -8.844 -10.922 -21.734 1 96.25 149 ILE A C 1
ATOM 1180 O O . ILE A 1 149 ? -10.055 -11.008 -21.547 1 96.25 149 ILE A O 1
ATOM 1184 N N . ASN A 1 150 ? -8.328 -10.414 -22.844 1 96.25 150 ASN A N 1
ATOM 1185 C CA . ASN A 1 150 ? -9.188 -9.859 -23.891 1 96.25 150 ASN A CA 1
ATOM 1186 C C . ASN A 1 150 ? -9.93 -10.953 -24.656 1 96.25 150 ASN A C 1
ATOM 1188 O O . ASN A 1 150 ? -11.125 -10.812 -24.938 1 96.25 150 ASN A O 1
ATOM 1192 N N . HIS A 1 151 ? -9.211 -12.047 -24.953 1 95.25 151 HIS A N 1
ATOM 1193 C CA . HIS A 1 151 ? -9.812 -13.141 -25.719 1 95.25 151 HIS A CA 1
ATOM 1194 C C . HIS A 1 151 ? -10.953 -13.789 -24.938 1 95.25 151 HIS A C 1
ATOM 1196 O O . HIS A 1 151 ? -11.984 -14.141 -25.516 1 95.25 151 HIS A O 1
ATOM 1202 N N . ALA A 1 152 ? -10.758 -13.859 -23.641 1 95.75 152 ALA A N 1
ATOM 1203 C CA . ALA A 1 152 ? -11.789 -14.445 -22.797 1 95.75 152 ALA A CA 1
ATOM 1204 C C . ALA A 1 152 ? -12.797 -13.398 -22.344 1 95.75 152 ALA A C 1
ATOM 1206 O O . ALA A 1 152 ? -13.797 -13.719 -21.688 1 95.75 152 ALA A O 1
ATOM 1207 N N . GLU A 1 153 ? -12.523 -12.125 -22.609 1 94.44 153 GLU A N 1
ATOM 1208 C CA . GLU A 1 153 ? -13.398 -11.008 -22.25 1 94.44 153 GLU A CA 1
ATOM 1209 C C . GLU A 1 153 ? -13.656 -10.961 -20.75 1 94.44 153 GLU A C 1
ATOM 1211 O O . GLU A 1 153 ? -14.812 -10.883 -20.328 1 94.44 153 GLU A O 1
ATOM 1216 N N . LEU A 1 154 ? -12.586 -11.016 -20.016 1 96 154 LEU A N 1
ATOM 1217 C CA . LEU A 1 154 ? -12.711 -11.07 -18.562 1 96 154 LEU A CA 1
ATOM 1218 C C . LEU A 1 154 ? -13.078 -9.703 -18 1 96 154 LEU A C 1
ATOM 1220 O O . LEU A 1 154 ? -12.375 -8.719 -18.234 1 96 154 LEU A O 1
ATOM 1224 N N . GLN A 1 155 ? -14.156 -9.672 -17.219 1 96.38 155 GLN A N 1
ATOM 1225 C CA . GLN A 1 155 ? -14.555 -8.461 -16.516 1 96.38 155 GLN A CA 1
ATOM 1226 C C . GLN A 1 155 ? -14.07 -8.484 -15.062 1 96.38 155 GLN A C 1
ATOM 1228 O O . GLN A 1 155 ? -13.852 -7.434 -14.461 1 96.38 155 GLN A O 1
ATOM 1233 N N . ILE A 1 156 ? -13.914 -9.703 -14.516 1 97.69 156 ILE A N 1
ATOM 1234 C CA . ILE A 1 156 ? -13.508 -9.898 -13.133 1 97.69 156 ILE A CA 1
ATOM 1235 C C . ILE A 1 156 ? -12.289 -10.812 -13.07 1 97.69 156 ILE A C 1
ATOM 1237 O O . ILE A 1 156 ? -12.266 -11.875 -13.703 1 97.69 156 ILE A O 1
ATOM 1241 N N . ILE A 1 157 ? -11.266 -10.422 -12.367 1 98.19 157 ILE A N 1
ATOM 1242 C CA . ILE A 1 157 ? -10.094 -11.25 -12.133 1 98.19 157 ILE A CA 1
ATOM 1243 C C . ILE A 1 157 ? -9.828 -11.367 -10.633 1 98.19 157 ILE A C 1
ATOM 1245 O O . ILE A 1 157 ? -9.734 -10.352 -9.938 1 98.19 157 ILE A O 1
ATOM 1249 N N . VAL A 1 158 ? -9.805 -12.539 -10.07 1 98.69 158 VAL A N 1
ATOM 1250 C CA . VAL A 1 158 ? -9.352 -12.852 -8.711 1 98.69 158 VAL A CA 1
ATOM 1251 C C . VAL A 1 158 ? -7.859 -13.172 -8.727 1 98.69 158 VAL A C 1
ATOM 1253 O O . VAL A 1 158 ? -7.43 -14.125 -9.375 1 98.69 158 VAL A O 1
ATOM 1256 N N . CYS A 1 159 ? -7.043 -12.391 -8.07 1 98 159 CYS A N 1
ATOM 1257 C CA . CYS A 1 159 ? -5.613 -12.609 -8.25 1 98 159 CYS A CA 1
ATOM 1258 C C . CYS A 1 159 ? -4.844 -12.273 -6.973 1 98 159 CYS A C 1
ATOM 1260 O O . CYS A 1 159 ? -5.414 -11.719 -6.031 1 98 159 CYS A O 1
ATOM 1262 N N . SER A 1 160 ? -3.594 -12.695 -6.938 1 96.5 160 SER A N 1
ATOM 1263 C CA . SER A 1 160 ? -2.646 -12.258 -5.918 1 96.5 160 SER A CA 1
ATOM 1264 C C . SER A 1 160 ? -2.277 -10.789 -6.105 1 96.5 160 SER A C 1
ATOM 1266 O O . SER A 1 160 ? -2.275 -10.281 -7.23 1 96.5 160 SER A O 1
ATOM 1268 N N . SER A 1 161 ? -1.936 -10.172 -5.031 1 96.06 161 SER A N 1
ATOM 1269 C CA . SER A 1 161 ? -1.698 -8.727 -5.051 1 96.06 161 SER A CA 1
ATOM 1270 C C . SER A 1 161 ? -0.472 -8.383 -5.891 1 96.06 161 SER A C 1
ATOM 1272 O O . SER A 1 161 ? -0.359 -7.266 -6.398 1 96.06 161 SER A O 1
ATOM 1274 N N . ASN A 1 162 ? 0.443 -9.305 -6.066 1 93.19 162 ASN A N 1
ATOM 1275 C CA . ASN A 1 162 ? 1.666 -9.031 -6.812 1 93.19 162 ASN A CA 1
ATOM 1276 C C . ASN A 1 162 ? 1.369 -8.719 -8.273 1 93.19 162 ASN A C 1
ATOM 1278 O O . ASN A 1 162 ? 2.223 -8.18 -8.984 1 93.19 162 ASN A O 1
ATOM 1282 N N . TYR A 1 163 ? 0.159 -9 -8.758 1 95.56 163 TYR A N 1
ATOM 1283 C CA . TYR A 1 163 ? -0.169 -8.773 -10.164 1 95.56 163 TYR A CA 1
ATOM 1284 C C . TYR A 1 163 ? -0.974 -7.496 -10.336 1 95.56 163 TYR A C 1
ATOM 1286 O O . TYR A 1 163 ? -1.252 -7.078 -11.469 1 95.56 163 TYR A O 1
ATOM 1294 N N . LEU A 1 164 ? -1.331 -6.852 -9.273 1 97.62 164 LEU A N 1
ATOM 1295 C CA . LEU A 1 164 ? -2.246 -5.719 -9.328 1 97.62 164 LEU A CA 1
ATOM 1296 C C . LEU A 1 164 ? -1.63 -4.559 -10.109 1 97.62 164 LEU A C 1
ATOM 1298 O O . LEU A 1 164 ? -2.289 -3.959 -10.961 1 97.62 164 LEU A O 1
ATOM 1302 N N . ALA A 1 165 ? -0.354 -4.223 -9.773 1 97.12 165 ALA A N 1
ATOM 1303 C CA . ALA A 1 165 ? 0.297 -3.1 -10.445 1 97.12 165 ALA A CA 1
ATOM 1304 C C . ALA A 1 165 ? 0.33 -3.311 -11.953 1 97.12 165 ALA A C 1
ATOM 1306 O O . ALA A 1 165 ? 0.1 -2.373 -12.727 1 97.12 165 ALA A O 1
ATOM 1307 N N . GLN A 1 166 ? 0.597 -4.531 -12.344 1 95.12 166 GLN A N 1
ATOM 1308 C CA . GLN A 1 166 ? 0.631 -4.855 -13.766 1 95.12 166 GLN A CA 1
ATOM 1309 C C . GLN A 1 166 ? -0.749 -4.699 -14.398 1 95.12 166 GLN A C 1
ATOM 1311 O O . GLN A 1 166 ? -0.88 -4.117 -15.477 1 95.12 166 GLN A O 1
ATOM 1316 N N . LEU A 1 167 ? -1.766 -5.195 -13.781 1 97.5 167 LEU A N 1
ATOM 1317 C CA . LEU A 1 167 ? -3.129 -5.121 -14.297 1 97.5 167 LEU A CA 1
ATOM 1318 C C . LEU A 1 167 ? -3.576 -3.672 -14.453 1 97.5 167 LEU A C 1
ATOM 1320 O O . LEU A 1 167 ? -4.102 -3.287 -15.5 1 97.5 167 LEU A O 1
ATOM 1324 N N . LEU A 1 168 ? -3.332 -2.877 -13.391 1 97.94 168 LEU A N 1
ATOM 1325 C CA . LEU A 1 168 ? -3.764 -1.483 -13.43 1 97.94 168 LEU A CA 1
ATOM 1326 C C . LEU A 1 168 ? -2.947 -0.691 -14.445 1 97.94 168 LEU A C 1
ATOM 1328 O O . LEU A 1 168 ? -3.486 0.176 -15.141 1 97.94 168 LEU A O 1
ATOM 1332 N N . GLY A 1 169 ? -1.676 -0.982 -14.508 1 96.06 169 GLY A N 1
ATOM 1333 C CA . GLY A 1 169 ? -0.814 -0.319 -15.469 1 96.06 169 GLY A CA 1
ATOM 1334 C C . GLY A 1 169 ? -1.236 -0.556 -16.906 1 96.06 169 GLY A C 1
ATOM 1335 O O . GLY A 1 169 ? -1.041 0.305 -17.766 1 96.06 169 GLY A O 1
ATOM 1336 N N . MET A 1 170 ? -1.84 -1.684 -17.188 1 95.75 170 MET A N 1
ATOM 1337 C CA . MET A 1 170 ? -2.215 -2.014 -18.562 1 95.75 170 MET A CA 1
ATOM 1338 C C . MET A 1 170 ? -3.723 -1.896 -18.75 1 95.75 170 MET A C 1
ATOM 1340 O O . MET A 1 170 ? -4.277 -2.453 -19.703 1 95.75 170 MET A O 1
ATOM 1344 N N . LYS A 1 171 ? -4.387 -1.208 -17.875 1 97.5 171 LYS A N 1
ATOM 1345 C CA . LYS A 1 171 ? -5.848 -1.15 -17.891 1 97.5 171 LYS A CA 1
ATOM 1346 C C . LYS A 1 171 ? -6.371 -0.63 -19.219 1 97.5 171 LYS A C 1
ATOM 1348 O O . LYS A 1 171 ? -7.406 -1.083 -19.703 1 97.5 171 LYS A O 1
ATOM 1353 N N . GLU A 1 172 ? -5.734 0.303 -19.859 1 96.5 172 GLU A N 1
ATOM 1354 C CA . GLU A 1 172 ? -6.168 0.86 -21.125 1 96.5 172 GLU A CA 1
ATOM 1355 C C . GLU A 1 172 ? -6.219 -0.214 -22.219 1 96.5 172 GLU A C 1
ATOM 1357 O O . GLU A 1 172 ? -7.027 -0.131 -23.141 1 96.5 172 GLU A O 1
ATOM 1362 N N . GLN A 1 173 ? -5.414 -1.243 -22.031 1 97.06 173 GLN A N 1
ATOM 1363 C CA . GLN A 1 173 ? -5.348 -2.34 -22.984 1 97.06 173 GLN A CA 1
ATOM 1364 C C . GLN A 1 173 ? -6.312 -3.459 -22.609 1 97.06 173 GLN A C 1
ATOM 1366 O O . GLN A 1 173 ? -6.41 -4.469 -23.312 1 97.06 173 GLN A O 1
ATOM 1371 N N . LEU A 1 174 ? -7.016 -3.309 -21.516 1 97.44 174 LEU A N 1
ATOM 1372 C CA . LEU A 1 174 ? -7.973 -4.289 -21.016 1 97.44 174 LEU A CA 1
ATOM 1373 C C . LEU A 1 174 ? -9.352 -3.666 -20.844 1 97.44 174 LEU A C 1
ATOM 1375 O O . LEU A 1 174 ? -9.859 -3.57 -19.734 1 97.44 174 LEU A O 1
ATOM 1379 N N . PRO A 1 175 ? -10.023 -3.295 -21.859 1 95.62 175 PRO A N 1
ATOM 1380 C CA . PRO A 1 175 ? -11.242 -2.482 -21.797 1 95.62 175 PRO A CA 1
ATOM 1381 C C . PRO A 1 175 ? -12.367 -3.172 -21.031 1 95.62 175 PRO A C 1
ATOM 1383 O O . PRO A 1 175 ? -13.203 -2.502 -20.422 1 95.62 175 PRO A O 1
ATOM 1386 N N . ALA A 1 176 ? -12.422 -4.523 -21 1 94.38 176 ALA A N 1
ATOM 1387 C CA . ALA A 1 176 ? -13.539 -5.227 -20.375 1 94.38 176 ALA A CA 1
ATOM 1388 C C . ALA A 1 176 ? -13.352 -5.328 -18.859 1 94.38 176 ALA A C 1
ATOM 1390 O O . ALA A 1 176 ? -14.32 -5.492 -18.109 1 94.38 176 ALA A O 1
ATOM 1391 N N . LEU A 1 177 ? -12.086 -5.289 -18.438 1 96.31 177 LEU A N 1
ATOM 1392 C CA . LEU A 1 177 ? -11.789 -5.488 -17.016 1 96.31 177 LEU A CA 1
ATOM 1393 C C . LEU A 1 177 ? -12.438 -4.395 -16.172 1 96.31 177 LEU A C 1
ATOM 1395 O O . LEU A 1 177 ? -12.211 -3.205 -16.406 1 96.31 177 LEU A O 1
ATOM 1399 N N . SER A 1 178 ? -13.266 -4.762 -15.188 1 96.5 178 SER A N 1
ATOM 1400 C CA . SER A 1 178 ? -13.977 -3.768 -14.391 1 96.5 178 SER A CA 1
ATOM 1401 C C . SER A 1 178 ? -13.789 -4.023 -12.898 1 96.5 178 SER A C 1
ATOM 1403 O O . SER A 1 178 ? -13.953 -3.115 -12.086 1 96.5 178 SER A O 1
ATOM 1405 N N . VAL A 1 179 ? -13.453 -5.316 -12.508 1 97.88 179 VAL A N 1
ATOM 1406 C CA . VAL A 1 179 ? -13.328 -5.676 -11.094 1 97.88 179 VAL A CA 1
ATOM 1407 C C . VAL A 1 179 ? -12.062 -6.504 -10.883 1 97.88 179 VAL A C 1
ATOM 1409 O O . VAL A 1 179 ? -11.758 -7.402 -11.672 1 97.88 179 VAL A O 1
ATOM 1412 N N . VAL A 1 180 ? -11.266 -6.211 -9.891 1 98.62 180 VAL A N 1
ATOM 1413 C CA . VAL A 1 180 ? -10.164 -7.043 -9.414 1 98.62 180 VAL A CA 1
ATOM 1414 C C . VAL A 1 180 ? -10.406 -7.438 -7.957 1 98.62 180 VAL A C 1
ATOM 1416 O O . VAL A 1 180 ? -10.727 -6.586 -7.125 1 98.62 180 VAL A O 1
ATOM 1419 N N . ILE A 1 181 ? -10.398 -8.656 -7.633 1 98.75 181 ILE A N 1
ATOM 1420 C CA . ILE A 1 181 ? -10.508 -9.18 -6.277 1 98.75 181 ILE A CA 1
ATOM 1421 C C . ILE A 1 181 ? -9.164 -9.75 -5.828 1 98.75 181 ILE A C 1
ATOM 1423 O O . ILE A 1 181 ? -8.648 -10.695 -6.434 1 98.75 181 ILE A O 1
ATOM 1427 N N . LEU A 1 182 ? -8.617 -9.203 -4.82 1 98.5 182 LEU A N 1
ATOM 1428 C CA . LEU A 1 182 ? -7.316 -9.641 -4.324 1 98.5 182 LEU A CA 1
ATOM 1429 C C . LEU A 1 182 ? -7.473 -10.781 -3.32 1 98.5 182 LEU A C 1
ATOM 1431 O O . LEU A 1 182 ? -8.289 -10.695 -2.404 1 98.5 182 LEU A O 1
ATOM 1435 N N . MET A 1 183 ? -6.676 -11.773 -3.525 1 97.69 183 MET A N 1
ATOM 1436 C CA . MET A 1 183 ? -6.672 -12.875 -2.572 1 97.69 183 MET A CA 1
ATOM 1437 C C . MET A 1 183 ? -6.047 -12.453 -1.247 1 97.69 183 MET A C 1
ATOM 1439 O O . MET A 1 183 ? -6.297 -13.07 -0.211 1 97.69 183 MET A O 1
ATOM 1443 N N . ASP A 1 184 ? -5.285 -11.328 -1.241 1 95.56 184 ASP A N 1
ATOM 1444 C CA . ASP A 1 184 ? -4.605 -10.773 -0.073 1 95.56 184 ASP A CA 1
ATOM 1445 C C . ASP A 1 184 ? -5.41 -9.633 0.542 1 95.56 184 ASP A C 1
ATOM 1447 O O . ASP A 1 184 ? -6.254 -9.031 -0.125 1 95.56 184 ASP A O 1
ATOM 1451 N N . THR A 1 185 ? -5.047 -9.328 1.749 1 93.75 185 THR A N 1
ATOM 1452 C CA . THR A 1 185 ? -5.656 -8.195 2.436 1 93.75 185 THR A CA 1
ATOM 1453 C C . THR A 1 185 ? -4.926 -6.898 2.1 1 93.75 185 THR A C 1
ATOM 1455 O O . THR A 1 185 ? -3.787 -6.695 2.527 1 93.75 185 THR A O 1
ATOM 1458 N N . VAL A 1 186 ? -5.59 -6.07 1.354 1 93.31 186 VAL A N 1
ATOM 1459 C CA . VAL A 1 186 ? -5.008 -4.789 0.97 1 93.31 186 VAL A CA 1
ATOM 1460 C C . VAL A 1 186 ? -6 -3.664 1.263 1 93.31 186 VAL A C 1
ATOM 1462 O O . VAL A 1 186 ? -5.672 -2.709 1.972 1 93.31 186 VAL A O 1
ATOM 1465 N N . VAL A 1 187 ? -7.227 -3.834 0.858 1 88.38 187 VAL A N 1
ATOM 1466 C CA . VAL A 1 187 ? -8.25 -2.801 0.939 1 88.38 187 VAL A CA 1
ATOM 1467 C C . VAL A 1 187 ? -8.742 -2.672 2.381 1 88.38 187 VAL A C 1
ATOM 1469 O O . VAL A 1 187 ? -8.836 -1.562 2.912 1 88.38 187 VAL A O 1
ATOM 1472 N N . MET A 1 188 ? -8.961 -3.762 3.004 1 86.19 188 MET A N 1
ATOM 1473 C CA . MET A 1 188 ? -9.5 -3.775 4.359 1 86.19 188 MET A CA 1
ATOM 1474 C C . MET A 1 188 ? -8.414 -4.141 5.371 1 86.19 188 MET A C 1
ATOM 1476 O O . MET A 1 188 ? -8.656 -4.918 6.293 1 86.19 188 MET A O 1
ATOM 1480 N N . ASP A 1 189 ? -7.281 -3.666 5.137 1 89.12 189 ASP A N 1
ATOM 1481 C CA . ASP A 1 189 ? -6.203 -3.963 6.078 1 89.12 189 ASP A CA 1
ATOM 1482 C C . ASP A 1 189 ? -6.504 -3.379 7.457 1 89.12 189 ASP A C 1
ATOM 1484 O O . ASP A 1 189 ? -6.52 -2.158 7.629 1 89.12 189 ASP A O 1
ATOM 1488 N N . PRO A 1 190 ? -6.723 -4.18 8.461 1 85.88 190 PRO A N 1
ATOM 1489 C CA . PRO A 1 190 ? -7.066 -3.67 9.789 1 85.88 190 PRO A CA 1
ATOM 1490 C C . PRO A 1 190 ? -5.953 -2.818 10.398 1 85.88 190 PRO A C 1
ATOM 1492 O O . PRO A 1 190 ? -6.223 -1.951 11.234 1 85.88 190 PRO A O 1
ATOM 1495 N N . LEU A 1 191 ? -4.773 -3.092 9.977 1 83.94 191 LEU A N 1
ATOM 1496 C CA . LEU A 1 191 ? -3.648 -2.33 10.508 1 83.94 191 LEU A CA 1
ATOM 1497 C C . LEU A 1 191 ? -3.744 -0.864 10.094 1 83.94 191 LEU A C 1
ATOM 1499 O O . LEU A 1 191 ? -3.186 0.01 10.766 1 83.94 191 LEU A O 1
ATOM 1503 N N . GLU A 1 192 ? -4.43 -0.615 9.008 1 88.75 192 GLU A N 1
ATOM 1504 C CA . GLU A 1 192 ? -4.535 0.75 8.5 1 88.75 192 GLU A CA 1
ATOM 1505 C C . GLU A 1 192 ? -5.586 1.545 9.266 1 88.75 192 GLU A C 1
ATOM 1507 O O . GLU A 1 192 ? -5.684 2.766 9.117 1 88.75 192 GLU A O 1
ATOM 1512 N N . LYS A 1 193 ? -6.301 0.921 10.203 1 86.69 193 LYS A N 1
ATOM 1513 C CA . LYS A 1 193 ? -7.293 1.597 11.039 1 86.69 193 LYS A CA 1
ATOM 1514 C C . LYS A 1 193 ? -6.668 2.123 12.32 1 86.69 193 LYS A C 1
ATOM 1516 O O . LYS A 1 193 ? -7.285 2.91 13.047 1 86.69 193 LYS A O 1
ATOM 1521 N N . LEU A 1 194 ? -5.48 1.642 12.555 1 87.12 194 LEU A N 1
ATOM 1522 C CA . LEU A 1 194 ? -4.781 2.109 13.75 1 87.12 194 LEU A CA 1
ATOM 1523 C C . LEU A 1 194 ? -4.434 3.59 13.625 1 87.12 194 LEU A C 1
ATOM 1525 O O . LEU A 1 194 ? -4.207 4.09 12.523 1 87.12 194 LEU A O 1
ATOM 1529 N N . PRO A 1 195 ? -4.359 4.223 14.828 1 85.12 195 PRO A N 1
ATOM 1530 C CA . PRO A 1 195 ? -3.932 5.625 14.797 1 85.12 195 PRO A CA 1
ATOM 1531 C C . PRO A 1 195 ? -2.543 5.801 14.188 1 85.12 195 PRO A C 1
ATOM 1533 O O . PRO A 1 195 ? -1.671 4.949 14.375 1 85.12 195 PRO A O 1
ATOM 1536 N N . ASP A 1 196 ? -2.309 6.754 13.297 1 84.94 196 ASP A N 1
ATOM 1537 C CA . ASP A 1 196 ? -1.029 7.152 12.719 1 84.94 196 ASP A CA 1
ATOM 1538 C C . ASP A 1 196 ? -0.614 6.203 11.602 1 84.94 196 ASP A C 1
ATOM 1540 O O . ASP A 1 196 ? 0.53 6.234 11.141 1 84.94 196 ASP A O 1
ATOM 1544 N N . ALA A 1 197 ? -1.562 5.148 11.328 1 89.75 197 ALA A N 1
ATOM 1545 C CA . ALA A 1 197 ? -1.211 4.18 10.289 1 89.75 197 ALA A CA 1
ATOM 1546 C C . ALA A 1 197 ? -1.036 4.859 8.938 1 89.75 197 ALA A C 1
ATOM 1548 O O . ALA A 1 197 ? -1.714 5.844 8.641 1 89.75 197 ALA A O 1
ATOM 1549 N N . VAL A 1 198 ? -0.074 4.324 8.125 1 91.44 198 VAL A N 1
ATOM 1550 C CA . VAL A 1 198 ? 0.055 4.738 6.73 1 91.44 198 VAL A CA 1
ATOM 1551 C C . VAL A 1 198 ? -1.075 4.133 5.906 1 91.44 198 VAL A C 1
ATOM 1553 O O . VAL A 1 198 ? -1.289 2.916 5.934 1 91.44 198 VAL A O 1
ATOM 1556 N N . PRO A 1 199 ? -1.824 4.926 5.215 1 94.19 199 PRO A N 1
ATOM 1557 C CA . PRO A 1 199 ? -2.984 4.406 4.488 1 94.19 199 PRO A CA 1
ATOM 1558 C C . PRO A 1 199 ? -2.615 3.811 3.131 1 94.19 199 PRO A C 1
ATOM 1560 O O . PRO A 1 199 ? -3.17 4.215 2.105 1 94.19 199 PRO A O 1
ATOM 1563 N N . LYS A 1 200 ? -1.81 2.797 3.129 1 96.25 200 LYS A N 1
ATOM 1564 C CA . LYS A 1 200 ? -1.335 2.191 1.89 1 96.25 200 LYS A CA 1
ATOM 1565 C C . LYS A 1 200 ? -2.494 1.614 1.081 1 96.25 200 LYS A C 1
ATOM 1567 O O . LYS A 1 200 ? -2.541 1.766 -0.142 1 96.25 200 LYS A O 1
ATOM 1572 N N . GLY A 1 201 ? -3.371 0.847 1.763 1 96.31 201 GLY A N 1
ATOM 1573 C CA . GLY A 1 201 ? -4.539 0.297 1.092 1 96.31 201 GLY A CA 1
ATOM 1574 C C . GLY A 1 201 ? -5.387 1.353 0.412 1 96.31 201 GLY A C 1
ATOM 1575 O O . GLY A 1 201 ? -5.824 1.166 -0.726 1 96.31 201 GLY A O 1
ATOM 1576 N N . ALA A 1 202 ? -5.57 2.484 1.075 1 95.38 202 ALA A N 1
A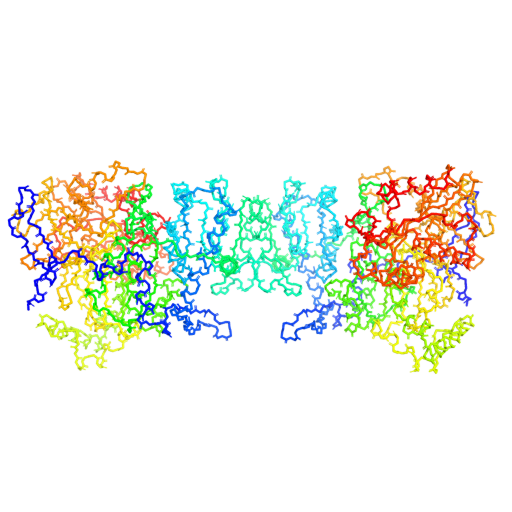TOM 1577 C CA . ALA A 1 202 ? -6.363 3.574 0.518 1 95.38 202 ALA A CA 1
ATOM 1578 C C . ALA A 1 202 ? -5.691 4.172 -0.713 1 95.38 202 ALA A C 1
ATOM 1580 O O . ALA A 1 202 ? -6.363 4.559 -1.672 1 95.38 202 ALA A O 1
ATOM 1581 N N . ILE A 1 203 ? -4.402 4.289 -0.678 1 97 203 ILE A N 1
ATOM 1582 C CA . ILE A 1 203 ? -3.645 4.82 -1.807 1 97 203 ILE A CA 1
ATOM 1583 C C . ILE A 1 203 ? -3.797 3.895 -3.012 1 97 203 ILE A C 1
ATOM 1585 O O . ILE A 1 203 ? -4.043 4.355 -4.129 1 97 203 ILE A O 1
ATOM 1589 N N . ILE A 1 204 ? -3.734 2.609 -2.756 1 97.88 204 ILE A N 1
ATOM 1590 C CA . ILE A 1 204 ? -3.867 1.611 -3.811 1 97.88 204 ILE A CA 1
ATOM 1591 C C . ILE A 1 204 ? -5.285 1.646 -4.375 1 97.88 204 ILE A C 1
ATOM 1593 O O . ILE A 1 204 ? -5.477 1.584 -5.594 1 97.88 204 ILE A O 1
ATOM 1597 N N . GLN A 1 205 ? -6.258 1.772 -3.535 1 97.19 205 GLN A N 1
ATOM 1598 C CA . GLN A 1 205 ? -7.648 1.879 -3.967 1 97.19 205 GLN A CA 1
ATOM 1599 C C . GLN A 1 205 ? -7.859 3.111 -4.844 1 97.19 205 GLN A C 1
ATOM 1601 O O . GLN A 1 205 ? -8.648 3.078 -5.789 1 97.19 205 GLN A O 1
ATOM 1606 N N . ALA A 1 206 ? -7.184 4.191 -4.508 1 96.94 206 ALA A N 1
ATOM 1607 C CA . ALA A 1 206 ? -7.293 5.41 -5.305 1 96.94 206 ALA A CA 1
ATOM 1608 C C . ALA A 1 206 ? -6.77 5.191 -6.719 1 96.94 206 ALA A C 1
ATOM 1610 O O . ALA A 1 206 ? -7.332 5.715 -7.684 1 96.94 206 ALA A O 1
ATOM 1611 N N . TRP A 1 207 ? -5.668 4.477 -6.824 1 98.12 207 TRP A N 1
ATOM 1612 C CA . TRP A 1 207 ? -5.141 4.16 -8.148 1 98.12 207 TRP A CA 1
ATOM 1613 C C . TRP A 1 207 ? -6.148 3.344 -8.953 1 98.12 207 TRP A C 1
ATOM 1615 O O . TRP A 1 207 ? -6.406 3.643 -10.117 1 98.12 207 TRP A O 1
ATOM 1625 N N . ALA A 1 208 ? -6.699 2.277 -8.289 1 98.56 208 ALA A N 1
ATOM 1626 C CA . ALA A 1 208 ? -7.707 1.453 -8.953 1 98.56 208 ALA A CA 1
ATOM 1627 C C . ALA A 1 208 ? -8.891 2.297 -9.414 1 98.56 208 ALA A C 1
ATOM 1629 O O . ALA A 1 208 ? -9.375 2.141 -10.531 1 98.56 208 ALA A O 1
ATOM 1630 N N . ALA A 1 209 ? -9.328 3.195 -8.57 1 97 209 ALA A N 1
ATOM 1631 C CA . ALA A 1 209 ? -10.453 4.066 -8.891 1 97 209 ALA A CA 1
ATOM 1632 C C . ALA A 1 209 ? -10.125 4.973 -10.078 1 97 209 ALA A C 1
ATOM 1634 O O . ALA A 1 209 ? -10.977 5.207 -10.938 1 97 209 ALA A O 1
ATOM 1635 N N . GLU A 1 210 ? -8.93 5.48 -10.031 1 96.81 210 GLU A N 1
ATOM 1636 C CA . GLU A 1 210 ? -8.492 6.32 -11.141 1 96.81 210 GLU A CA 1
ATOM 1637 C C . GLU A 1 210 ? -8.57 5.566 -12.469 1 96.81 210 GLU A C 1
ATOM 1639 O O . GLU A 1 210 ? -8.875 6.152 -13.508 1 96.81 210 GLU A O 1
ATOM 1644 N N . LYS A 1 211 ? -8.297 4.238 -12.438 1 97.75 211 LYS A N 1
ATOM 1645 C CA . LYS A 1 211 ? -8.297 3.4 -13.633 1 97.75 211 LYS A CA 1
ATOM 1646 C C . LYS A 1 211 ? -9.703 2.895 -13.945 1 97.75 211 LYS A C 1
ATOM 1648 O O . LYS A 1 211 ? -9.898 2.145 -14.906 1 97.75 211 LYS A O 1
ATOM 1653 N N . GLY A 1 212 ? -10.719 3.217 -13.133 1 96.81 212 GLY A N 1
ATOM 1654 C CA . GLY A 1 212 ? -12.086 2.754 -13.328 1 96.81 212 GLY A CA 1
ATOM 1655 C C . GLY A 1 212 ? -12.281 1.294 -12.961 1 96.81 212 GLY A C 1
ATOM 1656 O O . GLY A 1 212 ? -13.109 0.606 -13.555 1 96.81 212 GLY A O 1
ATOM 1657 N N . VAL A 1 213 ? -11.508 0.737 -12.062 1 98 213 VAL A N 1
ATOM 1658 C CA . VAL A 1 213 ? -11.57 -0.658 -11.641 1 98 213 VAL A CA 1
ATOM 1659 C C . VAL A 1 213 ? -12.031 -0.736 -10.18 1 98 213 VAL A C 1
ATOM 1661 O O . VAL A 1 213 ? -11.453 -0.083 -9.312 1 98 213 VAL A O 1
ATOM 1664 N N . ALA A 1 214 ? -13.125 -1.449 -9.898 1 98.12 214 ALA A N 1
ATOM 1665 C CA . ALA A 1 214 ? -13.5 -1.733 -8.516 1 98.12 214 ALA A CA 1
ATOM 1666 C C . ALA A 1 214 ? -12.547 -2.748 -7.883 1 98.12 214 ALA A C 1
ATOM 1668 O O . ALA A 1 214 ? -12.289 -3.803 -8.461 1 98.12 214 ALA A O 1
ATOM 1669 N N . LEU A 1 215 ? -12 -2.418 -6.742 1 98.38 215 LEU A N 1
ATOM 1670 C CA . LEU A 1 215 ? -11 -3.252 -6.074 1 98.38 215 LEU A CA 1
ATOM 1671 C C . LEU A 1 215 ? -11.539 -3.789 -4.754 1 98.38 215 LEU A C 1
ATOM 1673 O O . LEU A 1 215 ? -12 -3.02 -3.906 1 98.38 215 LEU A O 1
ATOM 1677 N N . PHE A 1 216 ? -11.5 -5.145 -4.57 1 98.25 216 PHE A N 1
ATOM 1678 C CA . PHE A 1 216 ? -11.953 -5.781 -3.338 1 98.25 216 PHE A CA 1
ATOM 1679 C C . PHE A 1 216 ? -10.906 -6.758 -2.816 1 98.25 216 PHE A C 1
ATOM 1681 O O . PHE A 1 216 ? -10.078 -7.258 -3.582 1 98.25 216 PHE A O 1
ATOM 1688 N N . ASP A 1 217 ? -10.953 -7.035 -1.485 1 97.44 217 ASP A N 1
ATOM 1689 C CA . ASP A 1 217 ? -10.242 -8.164 -0.898 1 97.44 217 ASP A CA 1
ATOM 1690 C C . ASP A 1 217 ? -11.117 -9.414 -0.879 1 97.44 217 ASP A C 1
ATOM 1692 O O . ASP A 1 217 ? -12.344 -9.32 -0.96 1 97.44 217 ASP A O 1
ATOM 1696 N N . PHE A 1 218 ? -10.461 -10.531 -0.777 1 98.38 218 PHE A N 1
ATOM 1697 C CA . PHE A 1 218 ? -11.172 -11.805 -0.7 1 98.38 218 PHE A CA 1
ATOM 1698 C C . PHE A 1 218 ? -12.172 -11.797 0.447 1 98.38 218 PHE A C 1
ATOM 1700 O O . PHE A 1 218 ? -13.32 -12.211 0.276 1 98.38 218 PHE A O 1
ATOM 1707 N N . GLU A 1 219 ? -11.766 -11.25 1.589 1 96.69 219 GLU A N 1
ATOM 1708 C CA . GLU A 1 219 ? -12.609 -11.219 2.783 1 96.69 219 GLU A CA 1
ATOM 1709 C C . GLU A 1 219 ? -13.828 -10.328 2.578 1 96.69 219 GLU A C 1
ATOM 1711 O O . GLU A 1 219 ? -14.906 -10.617 3.094 1 96.69 219 GLU A O 1
ATOM 1716 N N . GLN A 1 220 ? -13.625 -9.219 1.872 1 97.12 220 GLN A N 1
ATOM 1717 C CA . GLN A 1 220 ? -14.742 -8.328 1.577 1 97.12 220 GLN A CA 1
ATOM 1718 C C . GLN A 1 220 ? -15.812 -9.047 0.763 1 97.12 220 GLN A C 1
ATOM 1720 O O . GLN A 1 220 ? -17.016 -8.875 1.012 1 97.12 220 GLN A O 1
ATOM 1725 N N . VAL A 1 221 ? -15.383 -9.828 -0.177 1 98.44 221 VAL A N 1
ATOM 1726 C CA . VAL A 1 221 ? -16.312 -10.555 -1.036 1 98.44 221 VAL A CA 1
ATOM 1727 C C . VAL A 1 221 ? -17.062 -11.602 -0.219 1 98.44 221 VAL A C 1
ATOM 1729 O O . VAL A 1 221 ? -18.281 -11.758 -0.361 1 98.44 221 VAL A O 1
ATOM 1732 N N . GLU A 1 222 ? -16.297 -12.359 0.624 1 98.44 222 GLU A N 1
ATOM 1733 C CA . GLU A 1 222 ? -16.953 -13.32 1.505 1 98.44 222 GLU A CA 1
ATOM 1734 C C . GLU A 1 222 ? -17.969 -12.648 2.408 1 98.44 222 GLU A C 1
ATOM 1736 O O . GLU A 1 222 ? -19.062 -13.172 2.623 1 98.44 222 GLU A O 1
ATOM 1741 N N . THR A 1 223 ? -17.625 -11.438 2.9 1 97.62 223 THR A N 1
ATOM 1742 C CA . THR A 1 223 ? -18.531 -10.688 3.764 1 97.62 223 THR A CA 1
ATOM 1743 C C . THR A 1 223 ? -19.797 -10.281 3 1 97.62 223 THR A C 1
ATOM 1745 O O . THR A 1 223 ? -20.906 -10.367 3.529 1 97.62 223 THR A O 1
ATOM 1748 N N . MET A 1 224 ? -19.609 -9.836 1.799 1 97.56 224 MET A N 1
ATOM 1749 C CA . MET A 1 224 ? -20.75 -9.508 0.948 1 97.56 224 MET A CA 1
ATOM 1750 C C . MET A 1 224 ? -21.656 -10.727 0.755 1 97.56 224 MET A C 1
ATOM 1752 O O . MET A 1 224 ? -22.875 -10.602 0.717 1 97.56 224 MET A O 1
ATOM 1756 N N . GLY A 1 225 ? -21 -11.93 0.639 1 98.5 225 GLY A N 1
ATOM 1757 C CA . GLY A 1 225 ? -21.75 -13.156 0.458 1 98.5 225 GLY A CA 1
ATOM 1758 C C . GLY A 1 225 ? -22.594 -13.516 1.668 1 98.5 225 GLY A C 1
ATOM 1759 O O . GLY A 1 225 ? -23.688 -14.062 1.528 1 98.5 225 GLY A O 1
ATOM 1760 N N . VAL A 1 226 ? -22.016 -13.25 2.852 1 98.19 226 VAL A N 1
ATOM 1761 C CA . VAL A 1 226 ? -22.766 -13.477 4.086 1 98.19 226 VAL A CA 1
ATOM 1762 C C . VAL A 1 226 ? -23.984 -12.547 4.129 1 98.19 226 VAL A C 1
ATOM 1764 O O . VAL A 1 226 ? -25.062 -12.953 4.57 1 98.19 226 VAL A O 1
ATOM 1767 N N . GLN A 1 227 ? -23.828 -11.305 3.604 1 97.62 227 GLN A N 1
ATOM 1768 C CA . GLN A 1 227 ? -24.875 -10.297 3.629 1 97.62 227 GLN A CA 1
ATOM 1769 C C . GLN A 1 227 ? -25.922 -10.562 2.539 1 97.62 227 GLN A C 1
ATOM 1771 O O . GLN A 1 227 ? -27.094 -10.219 2.695 1 97.62 227 GLN A O 1
ATOM 1776 N N . HIS A 1 228 ? -25.453 -11.164 1.446 1 97.5 228 HIS A N 1
ATOM 1777 C CA . HIS A 1 228 ? -26.328 -11.438 0.302 1 97.5 228 HIS A CA 1
ATOM 1778 C C . HIS A 1 228 ? -26.219 -12.898 -0.125 1 97.5 228 HIS A C 1
ATOM 1780 O O . HIS A 1 228 ? -25.828 -13.195 -1.254 1 97.5 228 HIS A O 1
ATOM 1786 N N . PRO A 1 229 ? -26.688 -13.812 0.735 1 97.38 229 PRO A N 1
ATOM 1787 C CA . PRO A 1 229 ? -26.547 -15.242 0.43 1 97.38 229 PRO A CA 1
ATOM 1788 C C . PRO A 1 229 ? -27.344 -15.656 -0.812 1 97.38 229 PRO A C 1
ATOM 1790 O O . PRO A 1 229 ? -28.438 -15.156 -1.048 1 97.38 229 PRO A O 1
ATOM 1793 N N . ARG A 1 230 ? -26.75 -16.562 -1.563 1 95.56 230 ARG A N 1
ATOM 1794 C CA . ARG A 1 230 ? -27.391 -17.141 -2.742 1 95.56 230 ARG A CA 1
ATOM 1795 C C . ARG A 1 230 ? -27.359 -18.656 -2.68 1 95.56 230 ARG A C 1
ATOM 1797 O O . ARG A 1 230 ? -26.391 -19.25 -2.199 1 95.56 230 ARG A O 1
ATOM 1804 N N . GLU A 1 231 ? -28.406 -19.219 -3.148 1 95.81 231 GLU A N 1
ATOM 1805 C CA . GLU A 1 231 ? -28.406 -20.672 -3.303 1 95.81 231 GLU A CA 1
ATOM 1806 C C . GLU A 1 231 ? -27.5 -21.109 -4.453 1 95.81 231 GLU A C 1
ATOM 1808 O O . GLU A 1 231 ? -27.234 -20.328 -5.371 1 95.81 231 GLU A O 1
ATOM 1813 N N . HIS A 1 232 ? -27.047 -22.391 -4.332 1 94.06 232 HIS A N 1
ATOM 1814 C CA . HIS A 1 232 ? -26.266 -22.938 -5.438 1 94.06 232 HIS A CA 1
ATOM 1815 C C . HIS A 1 232 ? -27.094 -22.984 -6.715 1 94.06 232 HIS A C 1
ATOM 1817 O O . HIS A 1 232 ? -28.281 -23.344 -6.684 1 94.06 232 HIS A O 1
ATOM 1823 N N . HIS A 1 233 ? -26.609 -22.484 -7.711 1 90.75 233 HIS A N 1
ATOM 1824 C CA . HIS A 1 233 ? -27.141 -22.672 -9.062 1 90.75 233 HIS A CA 1
ATOM 1825 C C . HIS A 1 233 ? -26.312 -23.703 -9.82 1 90.75 233 HIS A C 1
ATOM 1827 O O . HIS A 1 233 ? -25.391 -23.344 -10.562 1 90.75 233 HIS A O 1
ATOM 1833 N N . TYR A 1 234 ? -26.656 -24.953 -9.719 1 84.44 234 TYR A N 1
ATOM 1834 C CA . TYR A 1 234 ? -25.828 -26.047 -10.211 1 84.44 234 TYR A CA 1
ATOM 1835 C C . TYR A 1 234 ? -25.828 -26.094 -11.734 1 84.44 234 TYR A C 1
ATOM 1837 O O . TYR A 1 234 ? -26.891 -26.062 -12.359 1 84.44 234 TYR A O 1
ATOM 1845 N N . PRO A 1 235 ? -24.719 -26.078 -12.227 1 90.94 235 PRO A N 1
ATOM 1846 C CA . PRO A 1 235 ? -24.594 -26.25 -13.672 1 90.94 235 PRO A CA 1
ATOM 1847 C C . PRO A 1 235 ? -24.953 -27.656 -14.133 1 90.94 235 PRO A C 1
ATOM 1849 O O . PRO A 1 235 ? -25.031 -28.578 -13.312 1 90.94 235 PRO A O 1
ATOM 1852 N N . SER A 1 236 ? -25.203 -27.703 -15.438 1 93.38 236 SER A N 1
ATOM 1853 C CA . SER A 1 236 ? -25.266 -29.031 -16.047 1 93.38 236 SER A CA 1
ATOM 1854 C C . SER A 1 236 ? -23.875 -29.625 -16.234 1 93.38 236 SER A C 1
ATOM 1856 O O . SER A 1 236 ? -22.891 -28.875 -16.359 1 93.38 236 SER A O 1
ATOM 1858 N N . PRO A 1 237 ? -23.734 -30.938 -16.25 1 94.44 237 PRO A N 1
ATOM 1859 C CA . PRO A 1 237 ? -22.422 -31.562 -16.469 1 94.44 237 PRO A CA 1
ATOM 1860 C C . PRO A 1 237 ? -21.766 -31.078 -17.766 1 94.44 237 PRO A C 1
ATOM 1862 O O . PRO A 1 237 ? -20.531 -31.016 -17.859 1 94.44 237 PRO A O 1
ATOM 1865 N N . ASP A 1 238 ? -22.578 -30.609 -18.703 1 95.19 238 ASP A N 1
ATOM 1866 C CA . ASP A 1 238 ? -22.062 -30.25 -20.016 1 95.19 238 ASP A CA 1
ATOM 1867 C C . ASP A 1 238 ? -21.688 -28.766 -20.062 1 95.19 238 ASP A C 1
ATOM 1869 O O . ASP A 1 238 ? -21.078 -28.312 -21.031 1 95.19 238 ASP A O 1
ATOM 1873 N N . ASP A 1 239 ? -22 -28.031 -18.984 1 96.19 239 ASP A N 1
ATOM 1874 C CA . ASP A 1 239 ? -21.594 -26.641 -18.922 1 96.19 239 ASP A CA 1
ATOM 1875 C C . ASP A 1 239 ? -20.094 -26.516 -18.719 1 96.19 239 ASP A C 1
ATOM 1877 O O . ASP A 1 239 ? -19.453 -27.422 -18.188 1 96.19 239 ASP A O 1
ATOM 1881 N N . LEU A 1 240 ? -19.547 -25.406 -19.188 1 96.94 240 LEU A N 1
ATOM 1882 C CA . LEU A 1 240 ? -18.125 -25.156 -19.016 1 96.94 240 LEU A CA 1
ATOM 1883 C C . LEU A 1 240 ? -17.766 -24.938 -17.562 1 96.94 240 LEU A C 1
ATOM 1885 O O . LEU A 1 240 ? -18.422 -24.141 -16.875 1 96.94 240 LEU A O 1
ATOM 1889 N N . ALA A 1 241 ? -16.828 -25.703 -17.109 1 97.06 241 ALA A N 1
ATOM 1890 C CA . ALA A 1 241 ? -16.25 -25.453 -15.789 1 97.06 241 ALA A CA 1
ATOM 1891 C C . ALA A 1 241 ? -15.117 -24.422 -15.875 1 97.06 241 ALA A C 1
ATOM 1893 O O . ALA A 1 241 ? -15.031 -23.531 -15.031 1 97.06 241 ALA A O 1
ATOM 1894 N N . CYS A 1 242 ? -14.289 -24.594 -16.906 1 97.19 242 CYS A N 1
ATOM 1895 C CA . CYS A 1 242 ? -13.188 -23.641 -17.062 1 97.19 242 CYS A CA 1
ATOM 1896 C C . CYS A 1 242 ? -12.688 -23.625 -18.5 1 97.19 242 CYS A C 1
ATOM 1898 O O . CYS A 1 242 ? -13.031 -24.5 -19.297 1 97.19 242 CYS A O 1
ATOM 1900 N N . ILE A 1 243 ? -12.023 -22.594 -18.844 1 96.94 243 ILE A N 1
ATOM 1901 C CA . ILE A 1 243 ? -11.195 -22.469 -20.047 1 96.94 243 ILE A CA 1
ATOM 1902 C C . ILE A 1 243 ? -9.727 -22.391 -19.641 1 96.94 243 ILE A C 1
ATOM 1904 O O . ILE A 1 243 ? -9.328 -21.516 -18.875 1 96.94 243 ILE A O 1
ATOM 1908 N N . MET A 1 244 ? -8.961 -23.359 -20.094 1 95.31 244 MET A N 1
ATOM 1909 C CA . MET A 1 244 ? -7.531 -23.406 -19.781 1 95.31 244 MET A CA 1
ATOM 1910 C C . MET A 1 244 ? -6.699 -23.078 -21.031 1 95.31 244 MET A C 1
ATOM 1912 O O . MET A 1 244 ? -6.773 -23.797 -22.031 1 95.31 244 MET A O 1
ATOM 1916 N N . TYR A 1 245 ? -5.891 -22 -20.891 1 91.38 245 TYR A N 1
ATOM 1917 C CA . TYR A 1 245 ? -5.082 -21.594 -22.031 1 91.38 245 TYR A CA 1
ATOM 1918 C C . TYR A 1 245 ? -3.771 -22.375 -22.078 1 91.38 245 TYR A C 1
ATOM 1920 O O . TYR A 1 245 ? -3.092 -22.5 -21.047 1 91.38 245 TYR A O 1
ATOM 1928 N N . THR A 1 246 ? -3.461 -22.953 -23.219 1 85 246 THR A N 1
ATOM 1929 C CA . THR A 1 246 ? -2.24 -23.734 -23.406 1 85 246 THR A CA 1
ATOM 1930 C C . THR A 1 246 ? -1.345 -23.094 -24.453 1 85 246 THR A C 1
ATOM 1932 O O . THR A 1 246 ? -1.837 -22.5 -25.422 1 85 246 THR A O 1
ATOM 1935 N N . SER A 1 247 ? 0.01 -22.812 -24.109 1 70.06 247 SER A N 1
ATOM 1936 C CA . SER A 1 247 ? 0.959 -22.172 -25.016 1 70.06 247 SER A CA 1
ATOM 1937 C C . SER A 1 247 ? 1.404 -23.125 -26.125 1 70.06 247 SER A C 1
ATOM 1939 O O . SER A 1 247 ? 1.812 -24.266 -25.844 1 70.06 247 SER A O 1
ATOM 1941 N N . GLY A 1 248 ? 0.61 -23.422 -27.031 1 56.19 248 GLY A N 1
ATOM 1942 C CA . GLY A 1 248 ? 1.124 -24.312 -28.062 1 56.19 248 GLY A CA 1
ATOM 1943 C C . GLY A 1 248 ? 2.465 -23.875 -28.609 1 56.19 248 GLY A C 1
ATOM 1944 O O . GLY A 1 248 ? 2.963 -22.797 -28.266 1 56.19 248 GLY A O 1
ATOM 1945 N N . THR A 1 249 ? 3.395 -24.719 -29.078 1 47.94 249 THR A N 1
ATOM 1946 C CA . THR A 1 249 ? 4.715 -24.516 -29.656 1 47.94 249 THR A CA 1
ATOM 1947 C C . THR A 1 249 ? 4.68 -23.406 -30.688 1 47.94 249 THR A C 1
ATOM 1949 O O . THR A 1 249 ? 5.719 -22.828 -31.031 1 47.94 249 THR A O 1
ATOM 1952 N N . THR A 1 250 ? 3.479 -23.156 -31.312 1 49.16 250 THR A N 1
ATOM 1953 C CA . THR A 1 250 ? 3.383 -22.203 -32.406 1 49.16 250 THR A CA 1
ATOM 1954 C C . THR A 1 250 ? 2.26 -21.203 -32.156 1 49.16 250 THR A C 1
ATOM 1956 O O . THR A 1 250 ? 1.125 -21.594 -31.859 1 49.16 250 THR A O 1
ATOM 1959 N N . GLY A 1 251 ? 2.607 -19.844 -31.672 1 63.47 251 GLY A N 1
ATOM 1960 C CA . GLY A 1 251 ? 1.581 -18.812 -31.75 1 63.47 251 GLY A CA 1
ATOM 1961 C C . GLY A 1 251 ? 1.005 -18.422 -30.406 1 63.47 251 GLY A C 1
ATOM 1962 O O . GLY A 1 251 ? 1.606 -18.703 -29.359 1 63.47 251 GLY A O 1
ATOM 1963 N N . MET A 1 252 ? -0.231 -17.797 -30.312 1 76.88 252 MET A N 1
ATOM 1964 C CA . MET A 1 252 ? -0.964 -17.359 -29.141 1 76.88 252 MET A CA 1
ATOM 1965 C C . MET A 1 252 ? -1.666 -18.547 -28.469 1 76.88 252 MET A C 1
ATOM 1967 O O . MET A 1 252 ? -2.076 -19.484 -29.141 1 76.88 252 MET A O 1
ATOM 1971 N N . PRO A 1 253 ? -1.743 -18.562 -27.156 1 84.88 253 PRO A N 1
ATOM 1972 C CA . PRO A 1 253 ? -2.369 -19.672 -26.438 1 84.88 253 PRO A CA 1
ATOM 1973 C C . PRO A 1 253 ? -3.801 -19.938 -26.906 1 84.88 253 PRO A C 1
ATOM 1975 O O . PRO A 1 253 ? -4.5 -19.016 -27.328 1 84.88 253 PRO A O 1
ATOM 1978 N N . LYS A 1 254 ? -4.184 -21.188 -26.969 1 91.56 254 LYS A N 1
ATOM 1979 C CA . LYS A 1 254 ? -5.551 -21.594 -27.281 1 91.56 254 LYS A CA 1
ATOM 1980 C C . LYS A 1 254 ? -6.336 -21.922 -26.016 1 91.56 254 LYS A C 1
ATOM 1982 O O . LYS A 1 254 ? -5.797 -22.5 -25.078 1 91.56 254 LYS A O 1
ATOM 1987 N N . GLY A 1 255 ? -7.574 -21.5 -25.984 1 95.06 255 GLY A N 1
ATOM 1988 C CA . GLY A 1 255 ? -8.422 -21.766 -24.828 1 95.06 255 GLY A CA 1
ATOM 1989 C C . GLY A 1 255 ? -9.125 -23.109 -24.906 1 95.06 255 GLY A C 1
ATOM 1990 O O . GLY A 1 255 ? -10.094 -23.281 -25.656 1 95.06 255 GLY A O 1
ATOM 1991 N N . VAL A 1 256 ? -8.68 -24.094 -24.094 1 97 256 VAL A N 1
ATOM 1992 C CA . VAL A 1 256 ? -9.297 -25.422 -24.031 1 97 256 VAL A CA 1
ATOM 1993 C C . VAL A 1 256 ? -10.555 -25.359 -23.172 1 97 256 VAL A C 1
ATOM 1995 O O . VAL A 1 256 ? -10.492 -25 -22 1 97 256 VAL A O 1
ATOM 1998 N N . MET A 1 257 ? -11.695 -25.688 -23.781 1 97.94 257 MET A N 1
ATOM 1999 C CA . MET A 1 257 ? -12.953 -25.656 -23.062 1 97.94 257 MET A CA 1
ATOM 2000 C C . MET A 1 257 ? -13.195 -26.969 -22.328 1 97.94 257 MET A C 1
ATOM 2002 O O . MET A 1 257 ? -13.344 -28.016 -22.953 1 97.94 257 MET A O 1
ATOM 2006 N N . LEU A 1 258 ? -13.195 -26.938 -21 1 98.12 258 LEU A N 1
ATOM 2007 C CA . LEU A 1 258 ? -13.422 -28.125 -20.172 1 98.12 258 LEU A CA 1
ATOM 2008 C C . LEU A 1 258 ? -14.742 -28 -19.406 1 98.12 258 LEU A C 1
ATOM 2010 O O . LEU A 1 258 ? -14.984 -27 -18.734 1 98.12 258 LEU A O 1
ATOM 2014 N N . THR A 1 259 ? -15.531 -29.047 -19.516 1 97.25 259 THR A N 1
ATOM 2015 C CA . THR A 1 259 ? -16.844 -29.078 -18.859 1 97.25 259 THR A CA 1
ATOM 2016 C C . THR A 1 259 ? -16.75 -29.688 -17.469 1 97.25 259 THR A C 1
ATOM 2018 O O . THR A 1 259 ? -15.711 -30.234 -17.094 1 97.25 259 THR A O 1
ATOM 2021 N N . HIS A 1 260 ? -17.844 -29.562 -16.703 1 96.88 260 HIS A N 1
ATOM 2022 C CA . HIS A 1 260 ? -17.938 -30.234 -15.414 1 96.88 260 HIS A CA 1
ATOM 2023 C C . HIS A 1 260 ? -17.797 -31.75 -15.578 1 96.88 260 HIS A C 1
ATOM 2025 O O . HIS A 1 260 ? -17.109 -32.406 -14.789 1 96.88 260 HIS A O 1
ATOM 2031 N N . ALA A 1 261 ? -18.344 -32.25 -16.609 1 95.5 261 ALA A N 1
ATOM 2032 C CA . ALA A 1 261 ? -18.281 -33.688 -16.859 1 95.5 261 ALA A CA 1
ATOM 2033 C C . ALA A 1 261 ? -16.859 -34.156 -17.125 1 95.5 261 ALA A C 1
ATOM 2035 O O . ALA A 1 261 ? -16.469 -35.281 -16.766 1 95.5 261 ALA A O 1
ATOM 2036 N N . ASN A 1 262 ? -16.125 -33.375 -17.812 1 96.69 262 ASN A N 1
ATOM 2037 C CA . ASN A 1 262 ? -14.742 -33.719 -18.062 1 96.69 262 ASN A CA 1
ATOM 2038 C C . ASN A 1 262 ? -13.977 -33.938 -16.766 1 96.69 262 ASN A C 1
ATOM 2040 O O . ASN A 1 262 ? -13.305 -34.969 -16.594 1 96.69 262 ASN A O 1
ATOM 2044 N N . PHE A 1 263 ? -14.133 -33 -15.844 1 97.12 263 PHE A N 1
ATOM 2045 C CA . PHE A 1 263 ? -13.43 -33.094 -14.57 1 97.12 263 PHE A CA 1
ATOM 2046 C C . PHE A 1 263 ? -13.961 -34.25 -13.742 1 97.12 263 PHE A C 1
ATOM 2048 O O . PHE A 1 263 ? -13.195 -35 -13.109 1 97.12 263 PHE A O 1
ATOM 2055 N N . VAL A 1 264 ? -15.258 -34.406 -13.75 1 96.5 264 VAL A N 1
ATOM 2056 C CA . VAL A 1 264 ? -15.852 -35.5 -12.984 1 96.5 264 VAL A CA 1
ATOM 2057 C C . VAL A 1 264 ? -15.305 -36.844 -13.477 1 96.5 264 VAL A C 1
ATOM 2059 O O . VAL A 1 264 ? -14.906 -37.688 -12.672 1 96.5 264 VAL A O 1
ATOM 2062 N N . ALA A 1 265 ? -15.211 -37 -14.766 1 95.62 265 ALA A N 1
ATOM 2063 C CA . ALA A 1 265 ? -14.711 -38.25 -15.359 1 95.62 265 ALA A CA 1
ATOM 2064 C C . ALA A 1 265 ? -13.25 -38.469 -14.992 1 95.62 265 ALA A C 1
ATOM 2066 O O . ALA A 1 265 ? -12.891 -39.562 -14.508 1 95.62 265 ALA A O 1
ATOM 2067 N N . ALA A 1 266 ? -12.461 -37.531 -15.172 1 96.25 266 ALA A N 1
ATOM 2068 C CA . ALA A 1 266 ? -11.031 -37.656 -14.93 1 96.25 266 ALA A CA 1
ATOM 2069 C C . ALA A 1 266 ? -10.742 -37.875 -13.445 1 96.25 266 ALA A C 1
ATOM 2071 O O . ALA A 1 266 ? -9.945 -38.75 -13.102 1 96.25 266 ALA A O 1
ATOM 2072 N N . VAL A 1 267 ? -11.398 -37.125 -12.57 1 97.12 267 VAL A N 1
ATOM 2073 C CA . VAL A 1 267 ? -11.125 -37.188 -11.141 1 97.12 267 VAL A CA 1
ATOM 2074 C C . VAL A 1 267 ? -11.609 -38.5 -10.57 1 97.12 267 VAL A C 1
ATOM 2076 O O . VAL A 1 267 ? -10.898 -39.156 -9.797 1 97.12 267 VAL A O 1
ATOM 2079 N N . THR A 1 268 ? -12.805 -38.969 -10.953 1 95.31 268 THR A N 1
ATOM 2080 C CA . THR A 1 268 ? -13.328 -40.219 -10.422 1 95.31 268 THR A CA 1
ATOM 2081 C C . THR A 1 268 ? -12.508 -41.406 -10.93 1 95.31 268 THR A C 1
ATOM 2083 O O . THR A 1 268 ? -12.312 -42.375 -10.211 1 95.31 268 THR A O 1
ATOM 2086 N N . ALA A 1 269 ? -12.062 -41.281 -12.188 1 94.69 269 ALA A N 1
ATOM 2087 C CA . ALA A 1 269 ? -11.164 -42.312 -12.695 1 94.69 269 ALA A CA 1
ATOM 2088 C C . ALA A 1 269 ? -9.867 -42.344 -11.891 1 94.69 269 ALA A C 1
ATOM 2090 O O . ALA A 1 269 ? -9.344 -43.438 -11.586 1 94.69 269 ALA A O 1
ATOM 2091 N N . THR A 1 270 ? -9.352 -41.219 -11.57 1 95.5 270 THR A N 1
ATOM 2092 C CA . THR A 1 270 ? -8.125 -41.125 -10.797 1 95.5 270 THR A CA 1
ATOM 2093 C C . THR A 1 270 ? -8.336 -41.688 -9.391 1 95.5 270 THR A C 1
ATOM 2095 O O . THR A 1 270 ? -7.477 -42.406 -8.867 1 95.5 270 THR A O 1
ATOM 2098 N N . VAL A 1 271 ? -9.445 -41.312 -8.742 1 95.44 271 VAL A N 1
ATOM 2099 C CA . VAL A 1 271 ? -9.781 -41.844 -7.422 1 95.44 271 VAL A CA 1
ATOM 2100 C C . VAL A 1 271 ? -9.758 -43.375 -7.453 1 95.44 271 VAL A C 1
ATOM 2102 O O . VAL A 1 271 ? -9.211 -44 -6.547 1 95.44 271 VAL A O 1
ATOM 2105 N N . THR A 1 272 ? -10.273 -43.938 -8.492 1 92.56 272 THR A N 1
ATOM 2106 C CA . THR A 1 272 ? -10.375 -45.375 -8.641 1 92.56 272 THR A CA 1
ATOM 2107 C C . THR A 1 272 ? -9 -46 -8.875 1 92.56 272 THR A C 1
ATOM 2109 O O . THR A 1 272 ? -8.617 -46.938 -8.195 1 92.56 272 THR A O 1
ATOM 2112 N N . LEU A 1 273 ? -8.281 -45.438 -9.805 1 92 273 LEU A N 1
ATOM 2113 C CA . LEU A 1 273 ? -7.031 -46.031 -10.258 1 92 273 LEU A CA 1
ATOM 2114 C C . LEU A 1 273 ? -5.945 -45.875 -9.195 1 92 273 LEU A C 1
ATOM 2116 O O . LEU A 1 273 ? -5.055 -46.75 -9.086 1 92 273 LEU A O 1
ATOM 2120 N N . PHE A 1 274 ? -6.027 -44.844 -8.391 1 94.06 274 PHE A N 1
ATOM 2121 C CA . PHE A 1 274 ? -5.043 -44.594 -7.34 1 94.06 274 PHE A CA 1
ATOM 2122 C C . PHE A 1 274 ? -5.523 -45.188 -6.016 1 94.06 274 PHE A C 1
ATOM 2124 O O . PHE A 1 274 ? -4.789 -45.188 -5.023 1 94.06 274 PHE A O 1
ATOM 2131 N N . GLU A 1 275 ? -6.742 -45.656 -5.98 1 92.75 275 GLU A N 1
ATOM 2132 C CA . GLU A 1 275 ? -7.34 -46.25 -4.785 1 92.75 275 GLU A CA 1
ATOM 2133 C C . GLU A 1 275 ? -7.223 -45.312 -3.592 1 92.75 275 GLU A C 1
ATOM 2135 O O . GLU A 1 275 ? -6.723 -45.688 -2.535 1 92.75 275 GLU A O 1
ATOM 2140 N N . THR A 1 276 ? -7.723 -44.094 -3.789 1 95.5 276 THR A N 1
ATOM 2141 C CA . THR A 1 276 ? -7.59 -43.062 -2.754 1 95.5 276 THR A CA 1
ATOM 2142 C C . THR A 1 276 ? -8.617 -43.281 -1.647 1 95.5 276 THR A C 1
ATOM 2144 O O . THR A 1 276 ? -9.617 -43.969 -1.851 1 95.5 276 THR A O 1
ATOM 2147 N N . ASN A 1 277 ? -8.305 -42.719 -0.476 1 96.06 277 ASN A N 1
ATOM 2148 C CA . ASN A 1 277 ? -9.203 -42.812 0.673 1 96.06 277 ASN A CA 1
ATOM 2149 C C . ASN A 1 277 ? -9.133 -41.531 1.516 1 96.06 277 ASN A C 1
ATOM 2151 O O . ASN A 1 277 ? -8.461 -40.562 1.144 1 96.06 277 ASN A O 1
ATOM 2155 N N . VAL A 1 278 ? -9.82 -41.5 2.652 1 97.62 278 VAL A N 1
ATOM 2156 C CA . VAL A 1 278 ? -10.039 -40.281 3.432 1 97.62 278 VAL A CA 1
ATOM 2157 C C . VAL A 1 278 ? -8.742 -39.875 4.125 1 97.62 278 VAL A C 1
ATOM 2159 O O . VAL A 1 278 ? -8.617 -38.75 4.605 1 97.62 278 VAL A O 1
ATOM 2162 N N . ASN A 1 279 ? -7.746 -40.719 4.125 1 97.62 279 ASN A N 1
ATOM 2163 C CA . ASN A 1 279 ? -6.504 -40.438 4.832 1 97.62 279 ASN A CA 1
ATOM 2164 C C . ASN A 1 279 ? -5.441 -39.875 3.889 1 97.62 279 ASN A C 1
ATOM 2166 O O . ASN A 1 279 ? -4.297 -39.656 4.297 1 97.62 279 ASN A O 1
ATOM 2170 N N . GLU A 1 280 ? -5.848 -39.656 2.658 1 98.25 280 GLU A N 1
ATOM 2171 C CA . GLU A 1 280 ? -4.891 -39.125 1.688 1 98.25 280 GLU A CA 1
ATOM 2172 C C . GLU A 1 280 ? -4.434 -37.719 2.072 1 98.25 280 GLU A C 1
ATOM 2174 O O . GLU A 1 280 ? -5.238 -36.906 2.51 1 98.25 280 GLU A O 1
ATOM 2179 N N . VAL A 1 281 ? -3.133 -37.5 2.037 1 98.69 281 VAL A N 1
ATOM 2180 C CA . VAL A 1 281 ? -2.51 -36.188 2.223 1 98.69 281 VAL A CA 1
ATOM 2181 C C . VAL A 1 281 ? -1.72 -35.812 0.972 1 98.69 281 VAL A C 1
ATOM 2183 O O . VAL A 1 281 ? -0.868 -36.562 0.514 1 98.69 281 VAL A O 1
ATOM 2186 N N . GLY A 1 282 ? -2.055 -34.688 0.4 1 98.44 282 GLY A N 1
ATOM 2187 C CA . GLY A 1 282 ? -1.331 -34.219 -0.765 1 98.44 282 GLY A CA 1
ATOM 2188 C C . GLY A 1 282 ? -0.701 -32.844 -0.551 1 98.44 282 GLY A C 1
ATOM 2189 O O . GLY A 1 282 ? -0.992 -32.156 0.438 1 98.44 282 GLY A O 1
ATOM 2190 N N . ILE A 1 283 ? 0.201 -32.469 -1.435 1 98.06 283 ILE A N 1
ATOM 2191 C CA . ILE A 1 283 ? 0.767 -31.141 -1.493 1 98.06 283 ILE A CA 1
ATOM 2192 C C . ILE A 1 283 ? 0.415 -30.484 -2.828 1 98.06 283 ILE A C 1
ATOM 2194 O O . ILE A 1 283 ? 0.668 -31.062 -3.891 1 98.06 283 ILE A O 1
ATOM 2198 N N . SER A 1 284 ? -0.25 -29.328 -2.758 1 97.81 284 SER A N 1
ATOM 2199 C CA . SER A 1 284 ? -0.626 -28.562 -3.949 1 97.81 284 SER A CA 1
ATOM 2200 C C . SER A 1 284 ? 0.497 -27.641 -4.391 1 97.81 284 SER A C 1
ATOM 2202 O O . SER A 1 284 ? 0.646 -26.531 -3.854 1 97.81 284 SER A O 1
ATOM 2204 N N . TYR A 1 285 ? 1.242 -28.094 -5.379 1 94.88 285 TYR A N 1
ATOM 2205 C CA . TYR A 1 285 ? 2.363 -27.266 -5.828 1 94.88 285 TYR A CA 1
ATOM 2206 C C . TYR A 1 285 ? 2.408 -27.188 -7.352 1 94.88 285 TYR A C 1
ATOM 2208 O O . TYR A 1 285 ? 2.977 -26.25 -7.914 1 94.88 285 TYR A O 1
ATOM 2216 N N . LEU A 1 286 ? 1.879 -28.234 -8.086 1 92.88 286 LEU A N 1
ATOM 2217 C CA . LEU A 1 286 ? 1.73 -28.094 -9.523 1 92.88 286 LEU A CA 1
ATOM 2218 C C . LEU A 1 286 ? 0.715 -27 -9.859 1 92.88 286 LEU A C 1
ATOM 2220 O O . LEU A 1 286 ? -0.353 -26.938 -9.25 1 92.88 286 LEU A O 1
ATOM 2224 N N . PRO A 1 287 ? 1.015 -26.172 -10.773 1 91.44 287 PRO A N 1
ATOM 2225 C CA . PRO A 1 287 ? 0.147 -25.016 -11.039 1 91.44 287 PRO A CA 1
ATOM 2226 C C . PRO A 1 287 ? -1.303 -25.422 -11.305 1 91.44 287 PRO A C 1
ATOM 2228 O O . PRO A 1 287 ? -1.561 -26.328 -12.109 1 91.44 287 PRO A O 1
ATOM 2231 N N . LEU A 1 288 ? -2.166 -24.734 -10.656 1 95.19 288 LEU A N 1
ATOM 2232 C CA . LEU A 1 288 ? -3.59 -25.016 -10.805 1 95.19 288 LEU A CA 1
ATOM 2233 C C . LEU A 1 288 ? -4.121 -24.453 -12.117 1 95.19 288 LEU A C 1
ATOM 2235 O O . LEU A 1 288 ? -5.227 -24.781 -12.547 1 95.19 288 LEU A O 1
ATOM 2239 N N . ALA A 1 289 ? -3.318 -23.688 -12.758 1 91.75 289 ALA A N 1
ATOM 2240 C CA . ALA A 1 289 ? -3.656 -23.203 -14.094 1 91.75 289 ALA A CA 1
ATOM 2241 C C . ALA A 1 289 ? -3.453 -24.297 -15.141 1 91.75 289 ALA A C 1
ATOM 2243 O O . ALA A 1 289 ? -3.857 -24.125 -16.297 1 91.75 289 ALA A O 1
ATOM 2244 N N . HIS A 1 290 ? -2.975 -25.375 -14.688 1 87.75 290 HIS A N 1
ATOM 2245 C CA . HIS A 1 290 ? -2.836 -26.562 -15.523 1 87.75 290 HIS A CA 1
ATOM 2246 C C . HIS A 1 290 ? -3.709 -27.703 -15.016 1 87.75 290 HIS A C 1
ATOM 2248 O O . HIS A 1 290 ? -3.869 -27.875 -13.805 1 87.75 290 HIS A O 1
ATOM 2254 N N . CYS A 1 291 ? -4.09 -28.484 -15.977 1 93 291 CYS A N 1
ATOM 2255 C CA . CYS A 1 291 ? -5.098 -29.5 -15.672 1 93 291 CYS A CA 1
ATOM 2256 C C . CYS A 1 291 ? -4.527 -30.578 -14.773 1 93 291 CYS A C 1
ATOM 2258 O O . CYS A 1 291 ? -5.238 -31.141 -13.938 1 93 291 CYS A O 1
ATOM 2260 N N . PHE A 1 292 ? -3.201 -30.891 -14.898 1 93.56 292 PHE A N 1
ATOM 2261 C CA . PHE A 1 292 ? -2.584 -31.953 -14.117 1 93.56 292 PHE A CA 1
ATOM 2262 C C . PHE A 1 292 ? -2.697 -31.656 -12.625 1 93.56 292 PHE A C 1
ATOM 2264 O O . PHE A 1 292 ? -3.193 -32.5 -11.859 1 93.56 292 PHE A O 1
ATOM 2271 N N . GLY A 1 293 ? -2.332 -30.469 -12.227 1 94.25 293 GLY A N 1
ATOM 2272 C CA . GLY A 1 293 ? -2.434 -30.062 -10.836 1 94.25 293 GLY A CA 1
ATOM 2273 C C . GLY A 1 293 ? -3.863 -29.984 -10.336 1 94.25 293 GLY A C 1
ATOM 2274 O O . GLY A 1 293 ? -4.156 -30.391 -9.211 1 94.25 293 GLY A O 1
ATOM 2275 N N . ARG A 1 294 ? -4.699 -29.547 -11.164 1 96.19 294 ARG A N 1
ATOM 2276 C CA . ARG A 1 294 ? -6.098 -29.391 -10.781 1 96.19 294 ARG A CA 1
ATOM 2277 C C . ARG A 1 294 ? -6.758 -30.75 -10.547 1 96.19 294 ARG A C 1
ATOM 2279 O O . ARG A 1 294 ? -7.508 -30.922 -9.578 1 96.19 294 ARG A O 1
ATOM 2286 N N . VAL A 1 295 ? -6.527 -31.672 -11.438 1 97.5 295 VAL A N 1
ATOM 2287 C CA . VAL A 1 295 ? -7.086 -33.031 -11.281 1 97.5 295 VAL A CA 1
ATOM 2288 C C . VAL A 1 295 ? -6.539 -33.656 -10.016 1 97.5 295 VAL A C 1
ATOM 2290 O O . VAL A 1 295 ? -7.281 -34.312 -9.266 1 97.5 295 VAL A O 1
ATOM 2293 N N . TYR A 1 296 ? -5.277 -33.469 -9.773 1 97.25 296 TYR A N 1
ATOM 2294 C CA . TYR A 1 296 ? -4.652 -34 -8.57 1 97.25 296 TYR A CA 1
ATOM 2295 C C . TYR A 1 296 ? -5.32 -33.438 -7.32 1 97.25 296 TYR A C 1
ATOM 2297 O O . TYR A 1 296 ? -5.727 -34.188 -6.434 1 97.25 296 TYR A O 1
ATOM 2305 N N . ASP A 1 297 ? -5.441 -32.094 -7.242 1 98.56 297 ASP A N 1
ATOM 2306 C CA . ASP A 1 297 ? -6.031 -31.438 -6.074 1 98.56 297 ASP A CA 1
ATOM 2307 C C . ASP A 1 297 ? -7.469 -31.891 -5.855 1 98.56 297 ASP A C 1
ATOM 2309 O O . ASP A 1 297 ? -7.855 -32.25 -4.734 1 98.56 297 ASP A O 1
ATOM 2313 N N . LEU A 1 298 ? -8.195 -31.969 -6.922 1 98.5 298 LEU A N 1
ATOM 2314 C CA . LEU A 1 298 ? -9.602 -32.344 -6.828 1 98.5 298 LEU A CA 1
ATOM 2315 C C . LEU A 1 298 ? -9.734 -33.812 -6.434 1 98.5 298 LEU A C 1
ATOM 2317 O O . LEU A 1 298 ? -10.695 -34.188 -5.754 1 98.5 298 LEU A O 1
ATOM 2321 N N . THR A 1 299 ? -8.789 -34.656 -6.871 1 98.12 299 THR A N 1
ATOM 2322 C CA . THR A 1 299 ? -8.797 -36.062 -6.5 1 98.12 299 THR A CA 1
ATOM 2323 C C . THR A 1 299 ? -8.656 -36.219 -4.988 1 98.12 299 THR A C 1
ATOM 2325 O O . THR A 1 299 ? -9.391 -37 -4.371 1 98.12 299 THR A O 1
ATOM 2328 N N . ILE A 1 300 ? -7.742 -35.5 -4.422 1 98.69 300 ILE A N 1
ATOM 2329 C CA . ILE A 1 300 ? -7.527 -35.594 -2.982 1 98.69 300 ILE A CA 1
ATOM 2330 C C . ILE A 1 300 ? -8.781 -35.094 -2.252 1 98.69 300 ILE A C 1
ATOM 2332 O O . ILE A 1 300 ? -9.25 -35.75 -1.313 1 98.69 300 ILE A O 1
ATOM 2336 N N . LEU A 1 301 ? -9.336 -34 -2.711 1 98.69 301 LEU A N 1
ATOM 2337 C CA . LEU A 1 301 ? -10.508 -33.438 -2.066 1 98.69 301 LEU A CA 1
ATOM 2338 C C . LEU A 1 301 ? -11.711 -34.344 -2.201 1 98.69 301 LEU A C 1
ATOM 2340 O O . LEU A 1 301 ? -12.469 -34.531 -1.245 1 98.69 301 LEU A O 1
ATOM 2344 N N . ALA A 1 302 ? -11.891 -34.938 -3.387 1 97.88 302 ALA A N 1
ATOM 2345 C CA . ALA A 1 302 ? -13.008 -35.844 -3.619 1 97.88 302 ALA A CA 1
ATOM 2346 C C . ALA A 1 302 ? -12.891 -37.094 -2.734 1 97.88 302 ALA A C 1
ATOM 2348 O O . ALA A 1 302 ? -13.891 -37.75 -2.424 1 97.88 302 ALA A O 1
ATOM 2349 N N . SER A 1 303 ? -11.719 -37.438 -2.301 1 97.94 303 SER A N 1
ATOM 2350 C CA . SER A 1 303 ? -11.453 -38.625 -1.485 1 97.94 303 SER A CA 1
ATOM 2351 C C . SER A 1 303 ? -11.664 -38.312 -0.004 1 97.94 303 SER A C 1
ATOM 2353 O O . SER A 1 303 ? -11.641 -39.25 0.825 1 97.94 303 SER A O 1
ATOM 2355 N N . GLY A 1 304 ? -11.828 -37.094 0.318 1 98.5 304 GLY A N 1
ATOM 2356 C CA . GLY A 1 304 ? -11.953 -36.688 1.713 1 98.5 304 GLY A CA 1
ATOM 2357 C C . GLY A 1 304 ? -10.617 -36.469 2.396 1 98.5 304 GLY A C 1
ATOM 2358 O O . GLY A 1 304 ? -10.555 -36.375 3.623 1 98.5 304 GLY A O 1
ATOM 2359 N N . GLY A 1 305 ? -9.57 -36.406 1.561 1 98.69 305 GLY A N 1
ATOM 2360 C CA . GLY A 1 305 ? -8.242 -36.156 2.086 1 98.69 305 GLY A CA 1
ATOM 2361 C C . GLY A 1 305 ? -7.938 -34.656 2.26 1 98.69 305 GLY A C 1
ATOM 2362 O O . GLY A 1 305 ? -8.836 -33.844 2.174 1 98.69 305 GLY A O 1
ATOM 2363 N N . LYS A 1 306 ? -6.68 -34.312 2.613 1 98.75 306 LYS A N 1
ATOM 2364 C CA . LYS A 1 306 ? -6.324 -32.938 2.852 1 98.75 306 LYS A CA 1
ATOM 2365 C C . LYS A 1 306 ? -5.16 -32.5 1.966 1 98.75 306 LYS A C 1
ATOM 2367 O O . LYS A 1 306 ? -4.359 -33.344 1.537 1 98.75 306 LYS A O 1
ATOM 2372 N N . LEU A 1 307 ? -5.102 -31.219 1.659 1 98.62 307 LEU A N 1
ATOM 2373 C CA . LEU A 1 307 ? -4.105 -30.609 0.779 1 98.62 307 LEU A CA 1
ATOM 2374 C C . LEU A 1 307 ? -3.344 -29.5 1.496 1 98.62 307 LEU A C 1
ATOM 2376 O O . LEU A 1 307 ? -3.941 -28.531 1.944 1 98.62 307 LEU A O 1
ATOM 2380 N N . GLY A 1 308 ? -2.012 -29.688 1.631 1 98.56 308 GLY A N 1
ATOM 2381 C CA . GLY A 1 308 ? -1.146 -28.578 1.998 1 98.56 308 GLY A CA 1
ATOM 2382 C C . GLY A 1 308 ? -0.608 -27.812 0.801 1 98.56 308 GLY A C 1
ATOM 2383 O O . GLY A 1 308 ? -0.151 -28.422 -0.171 1 98.56 308 GLY A O 1
ATOM 2384 N N . TYR A 1 309 ? -0.667 -26.516 0.833 1 97.94 309 TYR A N 1
ATOM 2385 C CA . TYR A 1 309 ? -0.24 -25.719 -0.313 1 97.94 309 TYR A CA 1
ATOM 2386 C C . TYR A 1 309 ? 1.222 -25.312 -0.178 1 97.94 309 TYR A C 1
ATOM 2388 O O . TYR A 1 309 ? 1.705 -25.078 0.931 1 97.94 309 TYR A O 1
ATOM 2396 N N . LEU A 1 310 ? 1.848 -25.203 -1.336 1 94.38 310 LEU A N 1
ATOM 2397 C CA . LEU A 1 310 ? 3.236 -24.766 -1.425 1 94.38 310 LEU A CA 1
ATOM 2398 C C . LEU A 1 310 ? 3.408 -23.391 -0.812 1 94.38 310 LEU A C 1
ATOM 2400 O O . LEU A 1 310 ? 2.619 -22.484 -1.089 1 94.38 310 LEU A O 1
ATOM 2404 N N . SER A 1 311 ? 4.418 -23.359 0.064 1 92.31 311 SER A N 1
ATOM 2405 C CA . SER A 1 311 ? 4.758 -22.062 0.624 1 92.31 311 SER A CA 1
ATOM 2406 C C . SER A 1 311 ? 5.82 -21.359 -0.215 1 92.31 311 SER A C 1
ATOM 2408 O O . SER A 1 311 ? 6.867 -21.938 -0.507 1 92.31 311 SER A O 1
ATOM 2410 N N . GLY A 1 312 ? 5.562 -20.25 -0.699 1 83.19 312 GLY A N 1
ATOM 2411 C CA . GLY A 1 312 ? 6.555 -19.547 -1.495 1 83.19 312 GLY A CA 1
ATOM 2412 C C . GLY A 1 312 ? 6.77 -20.156 -2.865 1 83.19 312 GLY A C 1
ATOM 2413 O O . GLY A 1 312 ? 5.809 -20.453 -3.578 1 83.19 312 GLY A O 1
ATOM 2414 N N . GLY A 1 313 ? 8.086 -20.375 -3.266 1 82.62 313 GLY A N 1
ATOM 2415 C CA . GLY A 1 313 ? 8.445 -20.938 -4.559 1 82.62 313 GLY A CA 1
ATOM 2416 C C . GLY A 1 313 ? 8.805 -22.406 -4.492 1 82.62 313 GLY A C 1
ATOM 2417 O O . GLY A 1 313 ? 8.734 -23.016 -3.424 1 82.62 313 GLY A O 1
ATOM 2418 N N . ILE A 1 314 ? 9.062 -22.953 -5.645 1 84.94 314 ILE A N 1
ATOM 2419 C CA . ILE A 1 314 ? 9.312 -24.375 -5.805 1 84.94 314 ILE A CA 1
ATOM 2420 C C . ILE A 1 314 ? 10.492 -24.797 -4.93 1 84.94 314 ILE A C 1
ATOM 2422 O O . ILE A 1 314 ? 10.578 -25.969 -4.52 1 84.94 314 ILE A O 1
ATOM 2426 N N . GLU A 1 315 ? 11.344 -23.844 -4.566 1 82.25 315 GLU A N 1
ATOM 2427 C CA . GLU A 1 315 ? 12.5 -24.125 -3.723 1 82.25 315 GLU A CA 1
ATOM 2428 C C . GLU A 1 315 ? 12.07 -24.578 -2.33 1 82.25 315 GLU A C 1
ATOM 2430 O O . GLU A 1 315 ? 12.828 -25.234 -1.625 1 82.25 315 GLU A O 1
ATOM 2435 N N . ASN A 1 316 ? 10.828 -24.281 -1.95 1 90.38 316 ASN A N 1
ATOM 2436 C CA . ASN A 1 316 ? 10.352 -24.641 -0.616 1 90.38 316 ASN A CA 1
ATOM 2437 C C . ASN A 1 316 ? 9.625 -25.969 -0.613 1 90.38 316 ASN A C 1
ATOM 2439 O O . ASN A 1 316 ? 9.211 -26.453 0.442 1 90.38 316 ASN A O 1
ATOM 2443 N N . LEU A 1 317 ? 9.539 -26.641 -1.716 1 93.81 317 LEU A N 1
ATOM 2444 C CA . LEU A 1 317 ? 8.695 -27.812 -1.867 1 93.81 317 LEU A CA 1
ATOM 2445 C C . LEU A 1 317 ? 9.133 -28.922 -0.908 1 93.81 317 LEU A C 1
ATOM 2447 O O . LEU A 1 317 ? 8.305 -29.484 -0.184 1 93.81 317 LEU A O 1
ATOM 2451 N N . LEU A 1 318 ? 10.438 -29.219 -0.871 1 93.19 318 LEU A N 1
ATOM 2452 C CA . LEU A 1 318 ? 10.906 -30.328 -0.034 1 93.19 318 LEU A CA 1
ATOM 2453 C C . LEU A 1 318 ? 10.719 -30 1.444 1 93.19 318 LEU A C 1
ATOM 2455 O O . LEU A 1 318 ? 10.406 -30.891 2.244 1 93.19 318 LEU A O 1
ATOM 2459 N N . ASP A 1 319 ? 10.922 -28.688 1.75 1 93.94 319 ASP A N 1
ATOM 2460 C CA . ASP A 1 319 ? 10.664 -28.266 3.121 1 93.94 319 ASP A CA 1
ATOM 2461 C C . ASP A 1 319 ? 9.18 -28.406 3.465 1 93.94 319 ASP A C 1
ATOM 2463 O O . ASP A 1 319 ? 8.828 -28.828 4.566 1 93.94 319 ASP A O 1
ATOM 2467 N N . ASP A 1 320 ? 8.312 -28.047 2.584 1 96.44 320 ASP A N 1
ATOM 2468 C CA . ASP A 1 320 ? 6.875 -28.172 2.791 1 96.44 320 ASP A CA 1
ATOM 2469 C C . ASP A 1 320 ? 6.469 -29.641 2.932 1 96.44 320 ASP A C 1
ATOM 2471 O O . ASP A 1 320 ? 5.543 -29.969 3.678 1 96.44 320 ASP A O 1
ATOM 2475 N N . CYS A 1 321 ? 7.129 -30.516 2.236 1 97.12 321 CYS A N 1
ATOM 2476 C CA . CYS A 1 321 ? 6.844 -31.953 2.34 1 97.12 321 CYS A CA 1
ATOM 2477 C C . CYS A 1 321 ? 7.137 -32.469 3.744 1 97.12 321 CYS A C 1
ATOM 2479 O O . CYS A 1 321 ? 6.453 -33.375 4.234 1 97.12 321 CYS A O 1
ATOM 2481 N N . GLN A 1 322 ? 8.141 -31.812 4.395 1 95.88 322 GLN A N 1
ATOM 2482 C CA . GLN A 1 322 ? 8.484 -32.219 5.754 1 95.88 322 GLN A CA 1
ATOM 2483 C C . GLN A 1 322 ? 7.375 -31.844 6.734 1 95.88 322 GLN A C 1
ATOM 2485 O O . GLN A 1 322 ? 7.219 -32.5 7.777 1 95.88 322 GLN A O 1
ATOM 2490 N N . ALA A 1 323 ? 6.668 -30.812 6.387 1 96.62 323 ALA A N 1
ATOM 2491 C CA . ALA A 1 323 ? 5.598 -30.328 7.262 1 96.62 323 ALA A CA 1
ATOM 2492 C C . ALA A 1 323 ? 4.277 -31.031 6.938 1 96.62 323 ALA A C 1
ATOM 2494 O O . ALA A 1 323 ? 3.496 -31.344 7.84 1 96.62 323 ALA A O 1
ATOM 2495 N N . VAL A 1 324 ? 4.047 -31.344 5.68 1 97.81 324 VAL A N 1
ATOM 2496 C CA . VAL A 1 324 ? 2.746 -31.812 5.211 1 97.81 324 VAL A CA 1
ATOM 2497 C C . VAL A 1 324 ? 2.699 -33.344 5.242 1 97.81 324 VAL A C 1
ATOM 2499 O O . VAL A 1 324 ? 1.636 -33.938 5.445 1 97.81 324 VAL A O 1
ATOM 2502 N N . HIS A 1 325 ? 3.85 -34.031 5.035 1 97.75 325 HIS A N 1
ATOM 2503 C CA . HIS A 1 325 ? 3.971 -35.5 4.992 1 97.75 325 HIS A CA 1
ATOM 2504 C C . HIS A 1 325 ? 2.977 -36.094 4.012 1 97.75 325 HIS A C 1
ATOM 2506 O O . HIS A 1 325 ? 2.125 -36.906 4.402 1 97.75 325 HIS A O 1
ATOM 2512 N N . PRO A 1 326 ? 3.154 -35.844 2.727 1 98.44 326 PRO A N 1
ATOM 2513 C CA . PRO A 1 326 ? 2.186 -36.344 1.747 1 98.44 326 PRO A CA 1
ATOM 2514 C C . PRO A 1 326 ? 2.178 -37.844 1.649 1 98.44 326 PRO A C 1
ATOM 2516 O O . PRO A 1 326 ? 3.211 -38.5 1.854 1 98.44 326 PRO A O 1
ATOM 2519 N N . THR A 1 327 ? 1.009 -38.438 1.373 1 98.5 327 THR A N 1
ATOM 2520 C CA . THR A 1 327 ? 0.855 -39.844 1.108 1 98.5 327 THR A CA 1
ATOM 2521 C C . THR A 1 327 ? 0.766 -40.125 -0.391 1 98.5 327 THR A C 1
ATOM 2523 O O . THR A 1 327 ? 1.135 -41.188 -0.859 1 98.5 327 THR A O 1
ATOM 2526 N N . MET A 1 328 ? 0.228 -39.219 -1.105 1 97.81 328 MET A N 1
ATOM 2527 C CA . MET A 1 328 ? 0.158 -39.219 -2.564 1 97.81 328 MET A CA 1
ATOM 2528 C C . MET A 1 328 ? 0.859 -38 -3.15 1 97.81 328 MET A C 1
ATOM 2530 O O . MET A 1 328 ? 0.703 -36.906 -2.646 1 97.81 328 MET A O 1
ATOM 2534 N N . PHE A 1 329 ? 1.659 -38.281 -4.102 1 97.06 329 PHE A N 1
ATOM 2535 C CA . PHE A 1 329 ? 2.473 -37.219 -4.699 1 97.06 329 PHE A CA 1
ATOM 2536 C C . PHE A 1 329 ? 2.422 -37.312 -6.219 1 97.06 329 PHE A C 1
ATOM 2538 O O . PHE A 1 329 ? 2.244 -38.375 -6.789 1 97.06 329 PHE A O 1
ATOM 2545 N N . VAL A 1 330 ? 2.408 -36.156 -6.883 1 95.5 330 VAL A N 1
ATOM 2546 C CA . VAL A 1 330 ? 2.533 -36.094 -8.336 1 95.5 330 VAL A CA 1
ATOM 2547 C C . VAL A 1 330 ? 3.744 -35.25 -8.719 1 95.5 330 VAL A C 1
ATOM 2549 O O . VAL A 1 330 ? 4.109 -34.344 -7.992 1 95.5 330 VAL A O 1
ATOM 2552 N N . ALA A 1 331 ? 4.344 -35.656 -9.836 1 93.81 331 ALA A N 1
ATOM 2553 C CA . ALA A 1 331 ? 5.562 -34.938 -10.203 1 93.81 331 ALA A CA 1
ATOM 2554 C C . ALA A 1 331 ? 5.781 -34.969 -11.711 1 93.81 331 ALA A C 1
ATOM 2556 O O . ALA A 1 331 ? 5.23 -35.812 -12.406 1 93.81 331 ALA A O 1
ATOM 2557 N N . VAL A 1 332 ? 6.535 -33.969 -12.125 1 87 332 VAL A N 1
ATOM 2558 C CA . VAL A 1 332 ? 7.043 -33.969 -13.492 1 87 332 VAL A CA 1
ATOM 2559 C C . VAL A 1 332 ? 8.484 -34.469 -13.516 1 87 332 VAL A C 1
ATOM 2561 O O . VAL A 1 332 ? 9.164 -34.469 -12.492 1 87 332 VAL A O 1
ATOM 2564 N N . PRO A 1 333 ? 8.93 -34.906 -14.633 1 84.88 333 PRO A N 1
ATOM 2565 C CA . PRO A 1 333 ? 10.258 -35.531 -14.719 1 84.88 333 PRO A CA 1
ATOM 2566 C C . PRO A 1 333 ? 11.375 -34.594 -14.242 1 84.88 333 PRO A C 1
ATOM 2568 O O . PRO A 1 333 ? 12.328 -35.031 -13.602 1 84.88 333 PRO A O 1
ATOM 2571 N N . ARG A 1 334 ? 11.258 -33.375 -14.492 1 77.38 334 ARG A N 1
ATOM 2572 C CA . ARG A 1 334 ? 12.289 -32.438 -14.062 1 77.38 334 ARG A CA 1
ATOM 2573 C C . ARG A 1 334 ? 12.492 -32.5 -12.555 1 77.38 334 ARG A C 1
ATOM 2575 O O . ARG A 1 334 ? 13.625 -32.469 -12.07 1 77.38 334 ARG A O 1
ATOM 2582 N N . LEU A 1 335 ? 11.414 -32.5 -11.859 1 85.56 335 LEU A N 1
ATOM 2583 C CA . LEU A 1 335 ? 11.492 -32.562 -10.398 1 85.56 335 LEU A CA 1
ATOM 2584 C C . LEU A 1 335 ? 12.039 -33.906 -9.953 1 85.56 335 LEU A C 1
ATOM 2586 O O . LEU A 1 335 ? 12.867 -34 -9.047 1 85.56 335 LEU A O 1
ATOM 2590 N N . LEU A 1 336 ? 11.586 -35 -10.586 1 91.19 336 LEU A N 1
ATOM 2591 C CA . LEU A 1 336 ? 12.047 -36.344 -10.227 1 91.19 336 LEU A CA 1
ATOM 2592 C C . LEU A 1 336 ? 13.531 -36.531 -10.531 1 91.19 336 LEU A C 1
ATOM 2594 O O . LEU A 1 336 ? 14.258 -37.188 -9.789 1 91.19 336 LEU A O 1
ATOM 2598 N N . ASN A 1 337 ? 13.953 -35.906 -11.609 1 83.06 337 ASN A N 1
ATOM 2599 C CA . ASN A 1 337 ? 15.375 -35.906 -11.938 1 83.06 337 ASN A CA 1
ATOM 2600 C C . ASN A 1 337 ? 16.203 -35.188 -10.875 1 83.06 337 ASN A C 1
ATOM 2602 O O . ASN A 1 337 ? 17.312 -35.594 -10.555 1 83.06 337 ASN A O 1
ATOM 2606 N N . ARG A 1 338 ? 15.672 -34.125 -10.414 1 81.56 338 ARG A N 1
ATOM 2607 C CA . ARG A 1 338 ? 16.359 -33.375 -9.359 1 81.56 338 ARG A CA 1
ATOM 2608 C C . ARG A 1 338 ? 16.469 -34.219 -8.094 1 81.56 338 ARG A C 1
ATOM 2610 O O . ARG A 1 338 ? 17.516 -34.219 -7.445 1 81.56 338 ARG A O 1
ATOM 2617 N N . ILE A 1 339 ? 15.406 -34.875 -7.727 1 90.25 339 ILE A N 1
ATOM 2618 C CA . ILE A 1 339 ? 15.414 -35.75 -6.555 1 90.25 339 ILE A CA 1
ATOM 2619 C C . ILE A 1 339 ? 16.391 -36.906 -6.777 1 90.25 339 ILE A C 1
ATOM 2621 O O . ILE A 1 339 ? 17.172 -37.25 -5.883 1 90.25 339 ILE A O 1
ATOM 2625 N N . TYR A 1 340 ? 16.359 -37.438 -7.973 1 91.5 340 TYR A N 1
ATOM 2626 C CA . TYR A 1 340 ? 17.281 -38.5 -8.344 1 91.5 340 TYR A CA 1
ATOM 2627 C C . TYR A 1 340 ? 18.719 -38.062 -8.164 1 91.5 340 TYR A C 1
ATOM 2629 O O . TYR A 1 340 ? 19.531 -38.75 -7.539 1 91.5 340 TYR A O 1
ATOM 2637 N N . SER A 1 341 ? 19.016 -36.938 -8.773 1 82.44 341 SER A N 1
ATOM 2638 C CA . SER A 1 341 ? 20.375 -36.406 -8.711 1 82.44 341 SER A CA 1
ATOM 2639 C C . SER A 1 341 ? 20.844 -36.281 -7.262 1 82.44 341 SER A C 1
ATOM 2641 O O . SER A 1 341 ? 21.969 -36.656 -6.926 1 82.44 341 SER A O 1
ATOM 2643 N N . LYS A 1 342 ? 20 -35.781 -6.445 1 85.94 342 LYS A N 1
ATOM 2644 C CA . LYS A 1 342 ? 20.344 -35.562 -5.039 1 85.94 342 LYS A CA 1
ATOM 2645 C C . LYS A 1 342 ? 20.578 -36.906 -4.336 1 85.94 342 LYS A C 1
ATOM 2647 O O . LYS A 1 342 ? 21.562 -37.094 -3.635 1 85.94 342 LYS A O 1
ATOM 2652 N N . LEU A 1 343 ? 19.688 -37.844 -4.512 1 92.31 343 LEU A N 1
ATOM 2653 C CA . LEU A 1 343 ? 19.75 -39.125 -3.828 1 92.31 343 LEU A CA 1
ATOM 2654 C C . LEU A 1 343 ? 20.891 -39.969 -4.379 1 92.31 343 LEU A C 1
ATOM 2656 O O . LEU A 1 343 ? 21.578 -40.688 -3.623 1 92.31 343 LEU A O 1
ATOM 2660 N N . ALA A 1 344 ? 21.062 -39.906 -5.715 1 88.56 344 ALA A N 1
ATOM 2661 C CA . ALA A 1 344 ? 22.109 -40.688 -6.348 1 88.56 344 ALA A CA 1
ATOM 2662 C C . ALA A 1 344 ? 23.484 -40.219 -5.898 1 88.56 344 ALA A C 1
ATOM 2664 O O . ALA A 1 344 ? 24.375 -41.031 -5.629 1 88.56 344 ALA A O 1
ATOM 2665 N N . GLN A 1 345 ? 23.672 -39 -5.871 1 84.94 345 GLN A N 1
ATOM 2666 C CA . GLN A 1 345 ? 24.938 -38.438 -5.43 1 84.94 345 GLN A CA 1
ATOM 2667 C C . GLN A 1 345 ? 25.266 -38.844 -3.996 1 84.94 345 GLN A C 1
ATOM 2669 O O . GLN A 1 345 ? 26.422 -39.125 -3.668 1 84.94 345 GLN A O 1
ATOM 2674 N N . ALA A 1 346 ? 24.234 -38.938 -3.205 1 89.25 346 ALA A N 1
ATOM 2675 C CA . ALA A 1 346 ? 24.406 -39.25 -1.793 1 89.25 346 ALA A CA 1
ATOM 2676 C C . ALA A 1 346 ? 24.531 -40.781 -1.59 1 89.25 346 ALA A C 1
ATOM 2678 O O . ALA A 1 346 ? 24.859 -41.219 -0.494 1 89.25 346 ALA A O 1
ATOM 2679 N N . SER A 1 347 ? 24.391 -41.531 -2.658 1 93 347 SER A N 1
ATOM 2680 C CA . SER A 1 347 ? 24.359 -42.969 -2.492 1 93 347 SER A CA 1
ATOM 2681 C C . SER A 1 347 ? 25.219 -43.688 -3.535 1 93 347 SER A C 1
ATOM 2683 O O . SER A 1 347 ? 26.422 -43.812 -3.357 1 93 347 SER A O 1
ATOM 2685 N N . ILE A 1 348 ? 24.672 -43.969 -4.727 1 90.44 348 ILE A N 1
ATOM 2686 C CA . ILE A 1 348 ? 25.297 -44.844 -5.695 1 90.44 348 ILE A CA 1
ATOM 2687 C C . ILE A 1 348 ? 26.516 -44.156 -6.316 1 90.44 348 ILE A C 1
ATOM 2689 O O . ILE A 1 348 ? 27.438 -44.812 -6.801 1 90.44 348 ILE A O 1
ATOM 2693 N N . PHE A 1 349 ? 26.531 -42.938 -6.316 1 83.81 349 PHE A N 1
ATOM 2694 C CA . PHE A 1 349 ? 27.656 -42.219 -6.887 1 83.81 349 PHE A CA 1
ATOM 2695 C C . PHE A 1 349 ? 28.625 -41.781 -5.797 1 83.81 349 PHE A C 1
ATOM 2697 O O . PHE A 1 349 ? 29.672 -41.156 -6.086 1 83.81 349 PHE A O 1
ATOM 2704 N N . ALA A 1 350 ? 28.219 -42.062 -4.617 1 86.88 350 ALA A N 1
ATOM 2705 C CA . ALA A 1 350 ? 29.141 -41.781 -3.521 1 86.88 350 ALA A CA 1
ATOM 2706 C C . ALA A 1 350 ? 30.406 -42.625 -3.615 1 86.88 350 ALA A C 1
ATOM 2708 O O . ALA A 1 350 ? 30.406 -43.688 -4.219 1 86.88 350 ALA A O 1
ATOM 2709 N N . GLU A 1 351 ? 31.5 -42.156 -3.053 1 89.25 351 GLU A N 1
ATOM 2710 C CA . GLU A 1 351 ? 32.781 -42.875 -3.053 1 89.25 351 GLU A CA 1
ATOM 2711 C C . GLU A 1 351 ? 32.906 -43.75 -1.812 1 89.25 351 GLU A C 1
ATOM 2713 O O . GLU A 1 351 ? 32.125 -43.625 -0.86 1 89.25 351 GLU A O 1
ATOM 2718 N N . GLY A 1 352 ? 33.75 -44.75 -1.862 1 91.88 352 GLY A N 1
ATOM 2719 C CA . GLY A 1 352 ? 34.094 -45.531 -0.708 1 91.88 352 GLY A CA 1
ATOM 2720 C C . GLY A 1 352 ? 33.062 -46.562 -0.344 1 91.88 352 GLY A C 1
ATOM 2721 O O . GLY A 1 352 ? 32.406 -47.125 -1.224 1 91.88 352 GLY A O 1
ATOM 2722 N N . ILE A 1 353 ? 32.969 -46.844 0.902 1 91.25 353 ILE A N 1
ATOM 2723 C CA . ILE A 1 353 ? 32.125 -47.906 1.418 1 91.25 353 ILE A CA 1
ATOM 2724 C C . ILE A 1 353 ? 30.656 -47.531 1.262 1 91.25 353 ILE A C 1
ATOM 2726 O O . ILE A 1 353 ? 29.812 -48.406 0.972 1 91.25 353 ILE A O 1
ATOM 2730 N N . THR A 1 354 ? 30.375 -46.281 1.441 1 90.69 354 THR A N 1
ATOM 2731 C CA . THR A 1 354 ? 29 -45.844 1.293 1 90.69 354 THR A CA 1
ATOM 2732 C C . THR A 1 354 ? 28.5 -46.094 -0.124 1 90.69 354 THR A C 1
ATOM 2734 O O . THR A 1 354 ? 27.391 -46.562 -0.312 1 90.69 354 THR A O 1
ATOM 2737 N N . GLY A 1 355 ? 29.297 -45.781 -1.094 1 93.19 355 GLY A N 1
ATOM 2738 C CA . GLY A 1 355 ? 28.938 -46 -2.482 1 93.19 355 GLY A CA 1
ATOM 2739 C C . GLY A 1 355 ? 28.781 -47.469 -2.824 1 93.19 355 GLY A C 1
ATOM 2740 O O . GLY A 1 355 ? 27.812 -47.875 -3.486 1 93.19 355 GLY A O 1
ATOM 2741 N N . SER A 1 356 ? 29.734 -48.188 -2.34 1 94.75 356 SER A N 1
ATOM 2742 C CA . SER A 1 356 ? 29.719 -49.625 -2.641 1 94.75 356 SER A CA 1
ATOM 2743 C C . SER A 1 356 ? 28.5 -50.312 -2.029 1 94.75 356 SER A C 1
ATOM 2745 O O . SER A 1 356 ? 27.828 -51.125 -2.686 1 94.75 356 SER A O 1
ATOM 2747 N N . LEU A 1 357 ? 28.234 -50 -0.834 1 94.31 357 LEU A N 1
ATOM 2748 C CA . LEU A 1 357 ? 27.078 -50.562 -0.144 1 94.31 357 LEU A CA 1
ATOM 2749 C C . LEU A 1 357 ? 25.781 -50.125 -0.813 1 94.31 357 LEU A C 1
ATOM 2751 O O . LEU A 1 357 ? 24.844 -50.906 -0.937 1 94.31 357 LEU A O 1
ATOM 2755 N N . SER A 1 358 ? 25.734 -48.875 -1.207 1 96.06 358 SER A N 1
ATOM 2756 C CA . SER A 1 358 ? 24.547 -48.344 -1.867 1 96.06 358 SER A CA 1
ATOM 2757 C C . SER A 1 358 ? 24.297 -49.062 -3.201 1 96.06 358 SER A C 1
ATOM 2759 O O . SER A 1 358 ? 23.156 -49.375 -3.535 1 96.06 358 SER A O 1
ATOM 2761 N N . ARG A 1 359 ? 25.359 -49.25 -3.932 1 95.75 359 ARG A N 1
ATOM 2762 C CA . ARG A 1 359 ? 25.234 -49.938 -5.219 1 95.75 359 ARG A CA 1
ATOM 2763 C C . ARG A 1 359 ? 24.75 -51.375 -5.043 1 95.75 359 ARG A C 1
ATOM 2765 O O . ARG A 1 359 ? 23.922 -51.844 -5.824 1 95.75 359 ARG A O 1
ATOM 2772 N N . MET A 1 360 ? 25.234 -51.938 -4.016 1 96.5 360 MET A N 1
ATOM 2773 C CA . MET A 1 360 ? 24.797 -53.312 -3.715 1 96.5 360 MET A CA 1
ATOM 2774 C C . MET A 1 360 ? 23.312 -53.312 -3.326 1 96.5 360 MET A C 1
ATOM 2776 O O . MET A 1 360 ? 22.562 -54.188 -3.77 1 96.5 360 MET A O 1
ATOM 2780 N N . ALA A 1 361 ? 22.953 -52.469 -2.469 1 97 361 ALA A N 1
ATOM 2781 C CA . ALA A 1 361 ? 21.578 -52.406 -1.984 1 97 361 ALA A CA 1
ATOM 2782 C C . ALA A 1 361 ? 20.625 -52.094 -3.125 1 97 361 ALA A C 1
ATOM 2784 O O . ALA A 1 361 ? 19.562 -52.719 -3.246 1 97 361 ALA A O 1
ATOM 2785 N N . VAL A 1 362 ? 20.969 -51.125 -3.936 1 96.56 362 VAL A N 1
ATOM 2786 C CA . VAL A 1 362 ? 20.125 -50.75 -5.062 1 96.56 362 VAL A CA 1
ATOM 2787 C C . VAL A 1 362 ? 19.984 -51.938 -6.031 1 96.56 362 VAL A C 1
ATOM 2789 O O . VAL A 1 362 ? 18.875 -52.219 -6.504 1 96.56 362 VAL A O 1
ATOM 2792 N N . ALA A 1 363 ? 21.078 -52.562 -6.324 1 96 363 ALA A N 1
ATOM 2793 C CA . ALA A 1 363 ? 21.047 -53.719 -7.223 1 96 363 ALA A CA 1
ATOM 2794 C C . ALA A 1 363 ? 20.141 -54.812 -6.672 1 96 363 ALA A C 1
ATOM 2796 O O . ALA A 1 363 ? 19.406 -55.469 -7.426 1 96 363 ALA A O 1
ATOM 2797 N N . SER A 1 364 ? 20.297 -55 -5.422 1 96.12 364 SER A N 1
ATOM 2798 C CA . SER A 1 364 ? 19.469 -56 -4.77 1 96.12 364 SER A CA 1
ATOM 2799 C C . SER A 1 364 ? 17.984 -55.656 -4.883 1 96.12 364 SER A C 1
ATOM 2801 O O . SER A 1 364 ? 17.172 -56.531 -5.238 1 96.12 364 SER A O 1
ATOM 2803 N N . LYS A 1 365 ? 17.609 -54.5 -4.586 1 96.62 365 LYS A N 1
ATOM 2804 C CA . LYS A 1 365 ? 16.203 -54.094 -4.598 1 96.62 365 LYS A CA 1
ATOM 2805 C C . LYS A 1 365 ? 15.664 -54.031 -6.023 1 96.62 365 LYS A C 1
ATOM 2807 O O . LYS A 1 365 ? 14.492 -54.312 -6.258 1 96.62 365 LYS A O 1
ATOM 2812 N N . LEU A 1 366 ? 16.531 -53.656 -6.953 1 95 366 LEU A N 1
ATOM 2813 C CA . LEU A 1 366 ? 16.109 -53.688 -8.352 1 95 366 LEU A CA 1
ATOM 2814 C C . LEU A 1 366 ? 15.789 -55.094 -8.805 1 95 366 LEU A C 1
ATOM 2816 O O . LEU A 1 366 ? 14.852 -55.312 -9.57 1 95 366 LEU A O 1
ATOM 2820 N N . ARG A 1 367 ? 16.578 -56.031 -8.336 1 94.62 367 ARG A N 1
ATOM 2821 C CA . ARG A 1 367 ? 16.297 -57.438 -8.633 1 94.62 367 ARG A CA 1
ATOM 2822 C C . ARG A 1 367 ? 14.977 -57.875 -8.008 1 94.62 367 ARG A C 1
ATOM 2824 O O . ARG A 1 367 ? 14.211 -58.625 -8.609 1 94.62 367 ARG A O 1
ATOM 2831 N N . HIS A 1 368 ? 14.828 -57.469 -6.797 1 92.56 368 HIS A N 1
ATOM 2832 C CA . HIS A 1 368 ? 13.578 -57.75 -6.098 1 92.56 368 HIS A CA 1
ATOM 2833 C C . HIS A 1 368 ? 12.375 -57.188 -6.859 1 92.56 368 HIS A C 1
ATOM 2835 O O . HIS A 1 368 ? 11.352 -57.875 -6.98 1 92.56 368 HIS A O 1
ATOM 2841 N N . LEU A 1 369 ? 12.492 -56 -7.348 1 91.56 369 LEU A N 1
ATOM 2842 C CA . LEU A 1 369 ? 11.445 -55.344 -8.117 1 91.56 369 LEU A CA 1
ATOM 2843 C C . LEU A 1 369 ? 11.172 -56.094 -9.422 1 91.56 369 LEU A C 1
ATOM 2845 O O . LEU A 1 369 ? 10.016 -56.312 -9.781 1 91.56 369 LEU A O 1
ATOM 2849 N N . ALA A 1 370 ? 12.203 -56.469 -10.078 1 88.31 370 ALA A N 1
ATOM 2850 C CA . ALA A 1 370 ? 12.094 -57.156 -11.352 1 88.31 370 ALA A CA 1
ATOM 2851 C C . ALA A 1 370 ? 11.383 -58.5 -11.18 1 88.31 370 ALA A C 1
ATOM 2853 O O . ALA A 1 370 ? 10.672 -58.969 -12.078 1 88.31 370 ALA A O 1
ATOM 2854 N N . ASN A 1 371 ? 11.555 -59.062 -9.938 1 88.38 371 ASN A N 1
ATOM 2855 C CA . ASN A 1 371 ? 10.938 -60.344 -9.641 1 88.38 371 ASN A CA 1
ATOM 2856 C C . ASN A 1 371 ? 9.477 -60.188 -9.227 1 88.38 371 ASN A C 1
ATOM 2858 O O . ASN A 1 371 ? 8.781 -61.188 -9.008 1 88.38 371 ASN A O 1
ATOM 2862 N N . GLY A 1 372 ? 9.055 -58.938 -9.125 1 85.88 372 GLY A N 1
ATOM 2863 C CA . GLY A 1 372 ? 7.672 -58.719 -8.75 1 85.88 372 GLY A CA 1
ATOM 2864 C C . GLY A 1 372 ? 7.465 -58.656 -7.246 1 85.88 372 GLY A C 1
ATOM 2865 O O . GLY A 1 372 ? 6.328 -58.688 -6.77 1 85.88 372 GLY A O 1
ATOM 2866 N N . ASP A 1 373 ? 8.586 -58.531 -6.488 1 86.62 373 ASP A N 1
ATOM 2867 C CA . ASP A 1 373 ? 8.5 -58.594 -5.031 1 86.62 373 ASP A CA 1
ATOM 2868 C C . ASP A 1 373 ? 8.289 -57.188 -4.453 1 86.62 373 ASP A C 1
ATOM 2870 O O . ASP A 1 373 ? 8.18 -57.031 -3.238 1 86.62 373 ASP A O 1
ATOM 2874 N N . GLY A 1 374 ? 8.266 -56.281 -5.27 1 87.69 374 GLY A N 1
ATOM 2875 C CA . GLY A 1 374 ? 7.945 -54.938 -4.828 1 87.69 374 GLY A CA 1
ATOM 2876 C C . GLY A 1 374 ? 9.18 -54.094 -4.551 1 87.69 374 GLY A C 1
ATOM 2877 O O . GLY A 1 374 ? 10.305 -54.531 -4.828 1 87.69 374 GLY A O 1
ATOM 2878 N N . CYS A 1 375 ? 8.945 -52.906 -4.039 1 91.81 375 CYS A N 1
ATOM 2879 C CA . CYS A 1 375 ? 10.039 -51.938 -3.873 1 91.81 375 CYS A CA 1
ATOM 2880 C C . CYS A 1 375 ? 10.531 -51.938 -2.432 1 91.81 375 CYS A C 1
ATOM 2882 O O . CYS A 1 375 ? 11.461 -51.188 -2.1 1 91.81 375 CYS A O 1
ATOM 2884 N N . HIS A 1 376 ? 10.031 -52.781 -1.581 1 92.88 376 HIS A N 1
ATOM 2885 C CA . HIS A 1 376 ? 10.422 -52.812 -0.176 1 92.88 376 HIS A CA 1
ATOM 2886 C C . HIS A 1 376 ? 11.391 -53.938 0.099 1 92.88 376 HIS A C 1
ATOM 2888 O O . HIS A 1 376 ? 11.312 -55 -0.542 1 92.88 376 HIS A O 1
ATOM 2894 N N . HIS A 1 377 ? 12.289 -53.688 0.906 1 93.56 377 HIS A N 1
ATOM 2895 C CA . HIS A 1 377 ? 13.25 -54.688 1.401 1 93.56 377 HIS A CA 1
ATOM 2896 C C . HIS A 1 377 ? 13.531 -54.469 2.887 1 93.56 377 HIS A C 1
ATOM 2898 O O . HIS A 1 377 ? 14.016 -53.406 3.289 1 93.56 377 HIS A O 1
ATOM 2904 N N . ALA A 1 378 ? 13.32 -55.438 3.648 1 91.56 378 ALA A N 1
ATOM 2905 C CA . ALA A 1 378 ? 13.336 -55.312 5.102 1 91.56 378 ALA A CA 1
ATOM 2906 C C . ALA A 1 378 ? 14.695 -54.812 5.598 1 91.56 378 ALA A C 1
ATOM 2908 O O . ALA A 1 378 ? 14.781 -53.938 6.465 1 91.56 378 ALA A O 1
ATOM 2909 N N . ILE A 1 379 ? 15.711 -55.312 5.129 1 93.44 379 ILE A N 1
ATOM 2910 C CA . ILE A 1 379 ? 17.047 -55 5.637 1 93.44 379 ILE A CA 1
ATOM 2911 C C . ILE A 1 379 ? 17.562 -53.719 5.016 1 93.44 379 ILE A C 1
ATOM 2913 O O . ILE A 1 379 ? 17.969 -52.781 5.734 1 93.44 379 ILE A O 1
ATOM 2917 N N . TRP A 1 380 ? 17.516 -53.594 3.736 1 95.06 380 TRP A N 1
ATOM 2918 C CA . TRP A 1 380 ? 18.109 -52.438 3.049 1 95.06 380 TRP A CA 1
ATOM 2919 C C . TRP A 1 380 ? 17.328 -51.156 3.363 1 95.06 380 TRP A C 1
ATOM 2921 O O . TRP A 1 380 ? 17.922 -50.062 3.439 1 95.06 380 TRP A O 1
ATOM 2931 N N . ASP A 1 381 ? 16 -51.281 3.504 1 95.75 381 ASP A N 1
ATOM 2932 C CA . ASP A 1 381 ? 15.203 -50.094 3.805 1 95.75 381 ASP A CA 1
ATOM 2933 C C . ASP A 1 381 ? 15.586 -49.5 5.16 1 95.75 381 ASP A C 1
ATOM 2935 O O . ASP A 1 381 ? 15.68 -48.281 5.305 1 95.75 381 ASP A O 1
ATOM 293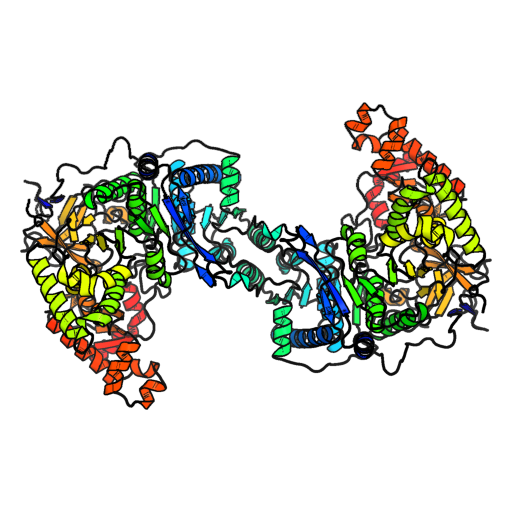9 N N . ARG A 1 382 ? 15.836 -50.281 6.199 1 92.25 382 ARG A N 1
ATOM 2940 C CA . ARG A 1 382 ? 16.219 -49.844 7.531 1 92.25 382 ARG A CA 1
ATOM 2941 C C . ARG A 1 382 ? 17.609 -49.219 7.52 1 92.25 382 ARG A C 1
ATOM 2943 O O . ARG A 1 382 ? 17.875 -48.25 8.25 1 92.25 382 ARG A O 1
ATOM 2950 N N . LEU A 1 383 ? 18.391 -49.719 6.707 1 92.88 383 LEU A N 1
ATOM 2951 C CA . LEU A 1 383 ? 19.797 -49.312 6.719 1 92.88 383 LEU A CA 1
ATOM 2952 C C . LEU A 1 383 ? 19.984 -48.031 5.902 1 92.88 383 LEU A C 1
ATOM 2954 O O . LEU A 1 383 ? 20.797 -47.188 6.266 1 92.88 383 LEU A O 1
ATOM 2958 N N . LEU A 1 384 ? 19.266 -47.969 4.734 1 93.62 384 LEU A N 1
ATOM 2959 C CA . LEU A 1 384 ? 19.656 -46.906 3.814 1 93.62 384 LEU A CA 1
ATOM 2960 C C . LEU A 1 384 ? 18.422 -46.094 3.371 1 93.62 384 LEU A C 1
ATOM 2962 O O . LEU A 1 384 ? 18.469 -44.875 3.348 1 93.62 384 LEU A O 1
ATOM 2966 N N . PHE A 1 385 ? 17.344 -46.719 3.062 1 95.38 385 PHE A N 1
ATOM 2967 C CA . PHE A 1 385 ? 16.359 -46.094 2.195 1 95.38 385 PHE A CA 1
ATOM 2968 C C . PHE A 1 385 ? 15.273 -45.406 3.016 1 95.38 385 PHE A C 1
ATOM 2970 O O . PHE A 1 385 ? 14.57 -44.531 2.512 1 95.38 385 PHE A O 1
ATOM 2977 N N . ASN A 1 386 ? 15.109 -45.75 4.309 1 94.19 386 ASN A N 1
ATOM 2978 C CA . ASN A 1 386 ? 14.18 -45 5.16 1 94.19 386 ASN A CA 1
ATOM 2979 C C . ASN A 1 386 ? 14.578 -43.531 5.301 1 94.19 386 ASN A C 1
ATOM 2981 O O . ASN A 1 386 ? 13.711 -42.688 5.41 1 94.19 386 ASN A O 1
ATOM 2985 N N . LYS A 1 387 ? 15.781 -43.312 5.289 1 93.56 387 LYS A N 1
ATOM 2986 C CA . LYS A 1 387 ? 16.281 -41.938 5.316 1 93.56 387 LYS A CA 1
ATOM 2987 C C . LYS A 1 387 ? 16.031 -41.25 3.988 1 93.56 387 LYS A C 1
ATOM 2989 O O . LYS A 1 387 ? 15.719 -40.062 3.961 1 93.56 387 LYS A O 1
ATOM 2994 N N . MET A 1 388 ? 16.062 -41.938 2.904 1 93.5 388 MET A N 1
ATOM 2995 C CA . MET A 1 388 ? 15.891 -41.344 1.577 1 93.5 388 MET A CA 1
ATOM 2996 C C . MET A 1 388 ? 14.438 -40.938 1.336 1 93.5 388 MET A C 1
ATOM 2998 O O . MET A 1 388 ? 14.164 -39.906 0.723 1 93.5 388 MET A O 1
ATOM 3002 N N . LYS A 1 389 ? 13.539 -41.75 1.869 1 94.56 389 LYS A N 1
ATOM 3003 C CA . LYS A 1 389 ? 12.125 -41.469 1.652 1 94.56 389 LYS A CA 1
ATOM 3004 C C . LYS A 1 389 ? 11.719 -40.188 2.338 1 94.56 389 LYS A C 1
ATOM 3006 O O . LYS A 1 389 ? 10.727 -39.562 1.954 1 94.56 389 LYS A O 1
ATOM 3011 N N . ARG A 1 390 ? 12.492 -39.688 3.305 1 94.62 390 ARG A N 1
ATOM 3012 C CA . ARG A 1 390 ? 12.172 -38.5 4.09 1 94.62 390 ARG A CA 1
ATOM 3013 C C . ARG A 1 390 ? 12.273 -37.25 3.236 1 94.62 390 ARG A C 1
ATOM 3015 O O . ARG A 1 390 ? 11.727 -36.219 3.598 1 94.62 390 ARG A O 1
ATOM 3022 N N . VAL A 1 391 ? 12.883 -37.375 2.137 1 94.69 391 VAL A N 1
ATOM 3023 C CA . VAL A 1 391 ? 13.039 -36.219 1.263 1 94.69 391 VAL A CA 1
ATOM 3024 C C . VAL A 1 391 ? 11.656 -35.688 0.866 1 94.69 391 VAL A C 1
ATOM 3026 O O . VAL A 1 391 ? 11.484 -34.469 0.684 1 94.69 391 VAL A O 1
ATOM 3029 N N . LEU A 1 392 ? 10.656 -36.562 0.827 1 96.81 392 LEU A N 1
ATOM 3030 C CA . LEU A 1 392 ? 9.297 -36.188 0.487 1 96.81 392 LEU A CA 1
ATOM 3031 C C . LEU A 1 392 ? 8.375 -36.281 1.7 1 96.81 392 LEU A C 1
ATOM 3033 O O . LEU A 1 392 ? 7.168 -36.5 1.553 1 96.81 392 LEU A O 1
ATOM 3037 N N . GLY A 1 393 ? 8.914 -36.281 2.875 1 96 393 GLY A N 1
ATOM 3038 C CA . GLY A 1 393 ? 8.117 -36.312 4.09 1 96 393 GLY A CA 1
ATOM 3039 C C . GLY A 1 393 ? 7.992 -37.688 4.699 1 96 393 GLY A C 1
ATOM 3040 O O . GLY A 1 393 ? 7.559 -37.812 5.848 1 96 393 GLY A O 1
ATOM 3041 N N . GLY A 1 394 ? 8.258 -38.75 3.939 1 96.06 394 GLY A N 1
ATOM 3042 C CA . GLY A 1 394 ? 8.43 -40.094 4.512 1 96.06 394 GLY A CA 1
ATOM 3043 C C . GLY A 1 394 ? 7.191 -40.969 4.387 1 96.06 394 GLY A C 1
ATOM 3044 O O . GLY A 1 394 ? 7.227 -42.156 4.719 1 96.06 394 GLY A O 1
ATOM 3045 N N . ASN A 1 395 ? 6.125 -40.406 3.857 1 96.88 395 ASN A N 1
ATOM 3046 C CA . ASN A 1 395 ? 4.879 -41.156 3.906 1 96.88 395 ASN A CA 1
ATOM 3047 C C . ASN A 1 395 ? 4.328 -41.438 2.508 1 96.88 395 ASN A C 1
ATOM 3049 O O . ASN A 1 395 ? 3.209 -41.938 2.361 1 96.88 395 ASN A O 1
ATOM 3053 N N . VAL A 1 396 ? 5.066 -41.188 1.465 1 97.56 396 VAL A N 1
ATOM 3054 C CA . VAL A 1 396 ? 4.531 -41.25 0.11 1 97.56 396 VAL A CA 1
ATOM 3055 C C . VAL A 1 396 ? 4.344 -42.719 -0.271 1 97.56 396 VAL A C 1
ATOM 3057 O O . VAL A 1 396 ? 5.301 -43.5 -0.269 1 97.56 396 VAL A O 1
ATOM 3060 N N . ARG A 1 397 ? 3.16 -43.062 -0.595 1 96.12 397 ARG A N 1
ATOM 3061 C CA . ARG A 1 397 ? 2.879 -44.438 -1.006 1 96.12 397 ARG A CA 1
ATOM 3062 C C . ARG A 1 397 ? 2.904 -44.562 -2.525 1 96.12 397 ARG A C 1
ATOM 3064 O O . ARG A 1 397 ? 3.178 -45.625 -3.055 1 96.12 397 ARG A O 1
ATOM 3071 N N . ILE A 1 398 ? 2.557 -43.438 -3.174 1 96.38 398 ILE A N 1
ATOM 3072 C CA . ILE A 1 398 ? 2.445 -43.5 -4.625 1 96.38 398 ILE A CA 1
ATOM 3073 C C . ILE A 1 398 ? 2.826 -42.156 -5.223 1 96.38 398 ILE A C 1
ATOM 3075 O O . ILE A 1 398 ? 2.486 -41.094 -4.668 1 96.38 398 ILE A O 1
ATOM 3079 N N . ILE A 1 399 ? 3.59 -42.156 -6.305 1 96.56 399 ILE A N 1
ATOM 3080 C CA . ILE A 1 399 ? 3.914 -41 -7.098 1 96.56 399 ILE A CA 1
ATOM 3081 C C . ILE A 1 399 ? 3.385 -41.156 -8.523 1 96.56 399 ILE A C 1
ATOM 3083 O O . ILE A 1 399 ? 3.645 -42.188 -9.164 1 96.56 399 ILE A O 1
ATOM 3087 N N . GLY A 1 400 ? 2.553 -40.25 -8.938 1 95.62 400 GLY A N 1
ATOM 3088 C CA . GLY A 1 400 ? 2.199 -40.156 -10.344 1 95.62 400 GLY A CA 1
ATOM 3089 C C . GLY A 1 400 ? 3.094 -39.219 -11.133 1 95.62 400 GLY A C 1
ATOM 3090 O O . GLY A 1 400 ? 3.201 -38.031 -10.797 1 95.62 400 GLY A O 1
ATOM 3091 N N . SER A 1 401 ? 3.777 -39.75 -12.117 1 94.12 401 SER A N 1
ATOM 3092 C CA . SER A 1 401 ? 4.633 -38.938 -12.977 1 94.12 401 SER A CA 1
ATOM 3093 C C . SER A 1 401 ? 3.986 -38.719 -14.344 1 94.12 401 SER A C 1
ATOM 3095 O O . SER A 1 401 ? 3.457 -39.656 -14.945 1 94.12 401 SER A O 1
ATOM 3097 N N . GLY A 1 402 ? 3.922 -37.469 -14.766 1 89.38 402 GLY A N 1
ATOM 3098 C CA . GLY A 1 402 ? 3.328 -37.156 -16.047 1 89.38 402 GLY A CA 1
ATOM 3099 C C . GLY A 1 402 ? 3.965 -35.938 -16.719 1 89.38 402 GLY A C 1
ATOM 3100 O O . GLY A 1 402 ? 5.004 -35.469 -16.281 1 89.38 402 GLY A O 1
ATOM 3101 N N . ALA A 1 403 ? 3.408 -35.594 -17.875 1 79.88 403 ALA A N 1
ATOM 3102 C CA . ALA A 1 403 ? 3.785 -34.406 -18.641 1 79.88 403 ALA A CA 1
ATOM 3103 C C . ALA A 1 403 ? 4.879 -34.719 -19.656 1 79.88 403 ALA A C 1
ATOM 3105 O O . ALA A 1 403 ? 4.883 -34.188 -20.766 1 79.88 403 ALA A O 1
ATOM 3106 N N . ALA A 1 404 ? 5.887 -35.531 -19.219 1 77.06 404 ALA A N 1
ATOM 3107 C CA . ALA A 1 404 ? 6.98 -35.938 -20.094 1 77.06 404 ALA A CA 1
ATOM 3108 C C . ALA A 1 404 ? 7.512 -37.312 -19.688 1 77.06 404 ALA A C 1
ATOM 3110 O O . ALA A 1 404 ? 7.234 -37.781 -18.578 1 77.06 404 ALA A O 1
ATOM 3111 N N . PRO A 1 405 ? 8.172 -37.875 -20.641 1 80.62 405 PRO A N 1
ATOM 3112 C CA . PRO A 1 405 ? 8.734 -39.188 -20.281 1 80.62 405 PRO A CA 1
ATOM 3113 C C . PRO A 1 405 ? 9.852 -39.094 -19.234 1 80.62 405 PRO A C 1
ATOM 3115 O O . PRO A 1 405 ? 10.617 -38.125 -19.25 1 80.62 405 PRO A O 1
ATOM 3118 N N . LEU A 1 406 ? 9.891 -40.062 -18.406 1 83.06 406 LEU A N 1
ATOM 3119 C CA . LEU A 1 406 ? 10.953 -40.219 -17.406 1 83.06 406 LEU A CA 1
ATOM 3120 C C . LEU A 1 406 ? 11.883 -41.344 -17.781 1 83.06 406 LEU A C 1
ATOM 3122 O O . LEU A 1 406 ? 11.438 -42.406 -18.234 1 83.06 406 LEU A O 1
ATOM 3126 N N . SER A 1 407 ? 13.219 -41.125 -17.641 1 82.38 407 SER A N 1
ATOM 3127 C CA . SER A 1 407 ? 14.172 -42.188 -17.906 1 82.38 407 SER A CA 1
ATOM 3128 C C . SER A 1 407 ? 13.852 -43.438 -17.094 1 82.38 407 SER A C 1
ATOM 3130 O O . SER A 1 407 ? 13.586 -43.375 -15.898 1 82.38 407 SER A O 1
ATOM 3132 N N . PRO A 1 408 ? 13.898 -44.594 -17.781 1 87.25 408 PRO A N 1
ATOM 3133 C CA . PRO A 1 408 ? 13.617 -45.812 -17.062 1 87.25 408 PRO A CA 1
ATOM 3134 C C . PRO A 1 408 ? 14.539 -46.031 -15.867 1 87.25 408 PRO A C 1
ATOM 3136 O O . PRO A 1 408 ? 14.086 -46.5 -14.812 1 87.25 408 PRO A O 1
ATOM 3139 N N . ASP A 1 409 ? 15.797 -45.625 -16.016 1 86.75 409 ASP A N 1
ATOM 3140 C CA . ASP A 1 409 ? 16.75 -45.812 -14.938 1 86.75 409 ASP A CA 1
ATOM 3141 C C . ASP A 1 409 ? 16.406 -44.938 -13.734 1 86.75 409 ASP A C 1
ATOM 3143 O O . ASP A 1 409 ? 16.5 -45.375 -12.586 1 86.75 409 ASP A O 1
ATOM 3147 N N . VAL A 1 410 ? 16.047 -43.719 -14.07 1 89.25 410 VAL A N 1
ATOM 3148 C CA . VAL A 1 410 ? 15.656 -42.781 -13.016 1 89.25 410 VAL A CA 1
ATOM 3149 C C . VAL A 1 410 ? 14.406 -43.312 -12.305 1 89.25 410 VAL A C 1
ATOM 3151 O O . VAL A 1 410 ? 14.336 -43.281 -11.07 1 89.25 410 VAL A O 1
ATOM 3154 N N . LEU A 1 411 ? 13.469 -43.75 -13.078 1 93.88 411 LEU A N 1
ATOM 3155 C CA . LEU A 1 411 ? 12.203 -44.25 -12.539 1 93.88 411 LEU A CA 1
ATOM 3156 C C . LEU A 1 411 ? 12.445 -45.438 -11.617 1 93.88 411 LEU A C 1
ATOM 3158 O O . LEU A 1 411 ? 11.945 -45.469 -10.492 1 93.88 411 LEU A O 1
ATOM 3162 N N . GLN A 1 412 ? 13.266 -46.406 -12.07 1 93.62 412 GLN A N 1
ATOM 3163 C CA . GLN A 1 412 ? 13.508 -47.625 -11.297 1 93.62 412 GLN A CA 1
ATOM 3164 C C . GLN A 1 412 ? 14.305 -47.312 -10.031 1 93.62 412 GLN A C 1
ATOM 3166 O O . GLN A 1 412 ? 14.008 -47.875 -8.969 1 93.62 412 GLN A O 1
ATOM 3171 N N . PHE A 1 413 ? 15.305 -46.5 -10.156 1 94.44 413 PHE A N 1
ATOM 3172 C CA . PHE A 1 413 ? 16.078 -46.094 -8.984 1 94.44 413 PHE A CA 1
ATOM 3173 C C . PHE A 1 413 ? 15.18 -45.469 -7.934 1 94.44 413 PHE A C 1
ATOM 3175 O O . PHE A 1 413 ? 15.266 -45.781 -6.75 1 94.44 413 PHE A O 1
ATOM 3182 N N . LEU A 1 414 ? 14.32 -44.531 -8.375 1 96.25 414 LEU A N 1
ATOM 3183 C CA . LEU A 1 414 ? 13.477 -43.812 -7.438 1 96.25 414 LEU A CA 1
ATOM 3184 C C . LEU A 1 414 ? 12.453 -44.719 -6.789 1 96.25 414 LEU A C 1
ATOM 3186 O O . LEU A 1 414 ? 12.094 -44.562 -5.625 1 96.25 414 LEU A O 1
ATOM 3190 N N . ARG A 1 415 ? 11.945 -45.719 -7.566 1 95.81 415 ARG A N 1
ATOM 3191 C CA . ARG A 1 415 ? 11.031 -46.688 -6.98 1 95.81 415 ARG A CA 1
ATOM 3192 C C . ARG A 1 415 ? 11.672 -47.375 -5.777 1 95.81 415 ARG A C 1
ATOM 3194 O O . ARG A 1 415 ? 11.039 -47.5 -4.723 1 95.81 415 ARG A O 1
ATOM 3201 N N . VAL A 1 416 ? 12.906 -47.75 -5.918 1 95.81 416 VAL A N 1
ATOM 3202 C CA . VAL A 1 416 ? 13.57 -48.531 -4.867 1 95.81 416 VAL A CA 1
ATOM 3203 C C . VAL A 1 416 ? 14.055 -47.562 -3.77 1 95.81 416 VAL A C 1
ATOM 3205 O O . VAL A 1 416 ? 14.047 -47.938 -2.588 1 95.81 416 VAL A O 1
ATOM 3208 N N . ALA A 1 417 ? 14.547 -46.406 -4.145 1 96.38 417 ALA A N 1
ATOM 3209 C CA . ALA A 1 417 ? 15.117 -45.438 -3.193 1 96.38 417 ALA A CA 1
ATOM 3210 C C . ALA A 1 417 ? 14.039 -44.844 -2.307 1 96.38 417 ALA A C 1
ATOM 3212 O O . ALA A 1 417 ? 14.25 -44.625 -1.109 1 96.38 417 ALA A O 1
ATOM 3213 N N . LEU A 1 418 ? 12.875 -44.531 -2.875 1 96.62 418 LEU A N 1
ATOM 3214 C CA . LEU A 1 418 ? 11.797 -43.875 -2.137 1 96.62 418 LEU A CA 1
ATOM 3215 C C . LEU A 1 418 ? 10.812 -44.906 -1.597 1 96.62 418 LEU A C 1
ATOM 3217 O O . LEU A 1 418 ? 9.891 -44.562 -0.853 1 96.62 418 LEU A O 1
ATOM 3221 N N . CYS A 1 419 ? 11.016 -46.125 -1.947 1 95.56 419 CYS A N 1
ATOM 3222 C CA . CYS A 1 419 ? 10.188 -47.219 -1.468 1 95.56 419 CYS A CA 1
ATOM 3223 C C . CYS A 1 419 ? 8.711 -46.969 -1.707 1 95.56 419 CYS A C 1
ATOM 3225 O O . CYS A 1 419 ? 7.895 -47.062 -0.79 1 95.56 419 CYS A O 1
ATOM 3227 N N . CYS A 1 420 ? 8.383 -46.562 -2.875 1 94.69 420 CYS A N 1
ATOM 3228 C CA . CYS A 1 420 ? 6.988 -46.281 -3.193 1 94.69 420 CYS A CA 1
ATOM 3229 C C . CYS A 1 420 ? 6.684 -46.625 -4.645 1 94.69 420 CYS A C 1
ATOM 3231 O O . CYS A 1 420 ? 7.594 -46.875 -5.438 1 94.69 420 CYS A O 1
ATOM 3233 N N . ASP A 1 421 ? 5.391 -46.719 -4.914 1 94.25 421 ASP A N 1
ATOM 3234 C CA . ASP A 1 421 ? 4.926 -46.969 -6.273 1 94.25 421 ASP A CA 1
ATOM 3235 C C . ASP A 1 421 ? 5 -45.688 -7.125 1 94.25 421 ASP A C 1
ATOM 3237 O O . ASP A 1 421 ? 4.492 -44.656 -6.73 1 94.25 421 ASP A O 1
ATOM 3241 N N . ILE A 1 422 ? 5.785 -45.75 -8.203 1 95.19 422 ILE A N 1
ATOM 3242 C CA . ILE A 1 422 ? 5.844 -44.625 -9.141 1 95.19 422 ILE A CA 1
ATOM 3243 C C . ILE A 1 422 ? 5.25 -45.062 -10.484 1 95.19 422 ILE A C 1
ATOM 3245 O O . ILE A 1 422 ? 5.746 -46 -11.117 1 95.19 422 ILE A O 1
ATOM 3249 N N . ARG A 1 423 ? 4.242 -44.375 -10.82 1 94.56 423 ARG A N 1
ATOM 3250 C CA . ARG A 1 423 ? 3.52 -44.719 -12.047 1 94.56 423 ARG A CA 1
ATOM 3251 C C . ARG A 1 423 ? 3.604 -43.562 -13.055 1 94.56 423 ARG A C 1
ATOM 3253 O O . ARG A 1 423 ? 3.406 -42.406 -12.703 1 94.56 423 ARG A O 1
ATOM 3260 N N . GLU A 1 424 ? 3.906 -43.938 -14.258 1 94.25 424 GLU A N 1
ATOM 3261 C CA . GLU A 1 424 ? 3.914 -42.969 -15.328 1 94.25 424 GLU A CA 1
ATOM 3262 C C . GLU A 1 424 ? 2.559 -42.875 -16.016 1 94.25 424 GLU A C 1
ATOM 3264 O O . GLU A 1 424 ? 1.901 -43.906 -16.219 1 94.25 424 GLU A O 1
ATOM 3269 N N . GLY A 1 425 ? 2.178 -41.719 -16.297 1 94.56 425 GLY A N 1
ATOM 3270 C CA . GLY A 1 425 ? 0.932 -41.5 -17.016 1 94.56 425 GLY A CA 1
ATOM 3271 C C . GLY A 1 425 ? 1.087 -40.562 -18.188 1 94.56 425 GLY A C 1
ATOM 3272 O O . GLY A 1 425 ? 2.174 -40.031 -18.438 1 94.56 425 GLY A O 1
ATOM 3273 N N . TYR A 1 426 ? 0.036 -40.5 -19 1 95 426 TYR A N 1
ATOM 3274 C CA . TYR A 1 426 ? -0.061 -39.688 -20.219 1 95 426 TYR A CA 1
ATOM 3275 C C . TYR A 1 426 ? -1.393 -38.938 -20.281 1 95 426 TYR A C 1
ATOM 3277 O O . TYR A 1 426 ? -2.436 -39.5 -19.922 1 95 426 TYR A O 1
ATOM 3285 N N . GLY A 1 427 ? -1.266 -37.688 -20.547 1 93.94 427 GLY A N 1
ATOM 3286 C CA . GLY A 1 427 ? -2.455 -36.875 -20.719 1 93.94 427 GLY A CA 1
ATOM 3287 C C . GLY A 1 427 ? -2.154 -35.5 -21.234 1 93.94 427 GLY A C 1
ATOM 3288 O O . GLY A 1 427 ? -0.99 -35.125 -21.422 1 93.94 427 GLY A O 1
ATOM 3289 N N . ALA A 1 428 ? -3.115 -34.75 -21.531 1 92.88 428 ALA A N 1
ATOM 3290 C CA . ALA A 1 428 ? -3.098 -33.344 -21.984 1 92.88 428 ALA A CA 1
ATOM 3291 C C . ALA A 1 428 ? -4.285 -32.562 -21.438 1 92.88 428 ALA A C 1
ATOM 3293 O O . ALA A 1 428 ? -5.172 -33.156 -20.797 1 92.88 428 ALA A O 1
ATOM 3294 N N . THR A 1 429 ? -4.191 -31.281 -21.531 1 94.38 429 THR A N 1
ATOM 3295 C CA . THR A 1 429 ? -5.34 -30.484 -21.109 1 94.38 429 THR A CA 1
ATOM 3296 C C . THR A 1 429 ? -6.602 -30.922 -21.844 1 94.38 429 THR A C 1
ATOM 3298 O O . THR A 1 429 ? -7.68 -31 -21.25 1 94.38 429 THR A O 1
ATOM 3301 N N . GLU A 1 430 ? -6.473 -31.328 -23.109 1 96.38 430 GLU A N 1
ATOM 3302 C CA . GLU A 1 430 ? -7.582 -31.734 -23.969 1 96.38 430 GLU A CA 1
ATOM 3303 C C . GLU A 1 430 ? -8.195 -33.031 -23.484 1 96.38 430 GLU A C 1
ATOM 3305 O O . GLU A 1 430 ? -9.328 -33.375 -23.859 1 96.38 430 GLU A O 1
ATOM 3310 N N . THR A 1 431 ? -7.484 -33.812 -22.703 1 97.19 431 THR A N 1
ATOM 3311 C CA . THR A 1 431 ? -8 -35.062 -22.156 1 97.19 431 THR A CA 1
ATOM 3312 C C . THR A 1 431 ? -8.211 -34.969 -20.656 1 97.19 431 THR A C 1
ATOM 3314 O O . THR A 1 431 ? -8.352 -35.969 -19.969 1 97.19 431 THR A O 1
ATOM 3317 N N . THR A 1 432 ? -8.141 -33.75 -20.141 1 97.12 432 THR A N 1
ATOM 3318 C CA . THR A 1 432 ? -8.273 -33.438 -18.719 1 97.12 432 THR A CA 1
ATOM 3319 C C . THR A 1 432 ? -7.254 -34.219 -17.906 1 97.12 432 THR A C 1
ATOM 3321 O O . THR A 1 432 ? -7.594 -34.781 -16.859 1 97.12 432 THR A O 1
ATOM 3324 N N . ALA A 1 433 ? -6.102 -34.406 -18.453 1 95.06 433 ALA A N 1
ATOM 3325 C CA . ALA A 1 433 ? -4.914 -35 -17.844 1 95.06 433 ALA A CA 1
ATOM 3326 C C . ALA A 1 433 ? -5.113 -36.5 -17.609 1 95.06 433 ALA A C 1
ATOM 3328 O O . ALA A 1 433 ? -4.348 -37.125 -16.891 1 95.06 433 ALA A O 1
ATOM 3329 N N . ALA A 1 434 ? -6.125 -37.156 -18.203 1 94.94 434 ALA A N 1
ATOM 3330 C CA . ALA A 1 434 ? -6.465 -38.531 -17.891 1 94.94 434 ALA A CA 1
ATOM 3331 C C . ALA A 1 434 ? -6.543 -39.375 -19.172 1 94.94 434 ALA A C 1
ATOM 3333 O O . ALA A 1 434 ? -7.637 -39.719 -19.609 1 94.94 434 ALA A O 1
ATOM 3334 N N . SER A 1 435 ? -5.445 -39.812 -19.703 1 96.31 435 SER A N 1
ATOM 3335 C CA . SER A 1 435 ? -5.434 -40.656 -20.906 1 96.31 435 SER A CA 1
ATOM 3336 C C . SER A 1 435 ? -5.02 -42.094 -20.578 1 96.31 435 SER A C 1
ATOM 3338 O O . SER A 1 435 ? -5.809 -43 -20.734 1 96.31 435 SER A O 1
ATOM 3340 N N . CYS A 1 436 ? -3.775 -42.188 -20.078 1 96.25 436 CYS A N 1
ATOM 3341 C CA . CYS A 1 436 ? -3.225 -43.5 -19.734 1 96.25 436 CYS A CA 1
ATOM 3342 C C . CYS A 1 436 ? -2.529 -43.438 -18.375 1 96.25 436 CYS A C 1
ATOM 3344 O O . CYS A 1 436 ? -2.115 -42.375 -17.922 1 96.25 436 CYS A O 1
ATOM 3346 N N . LEU A 1 437 ? -2.465 -44.531 -17.766 1 95 437 LEU A N 1
ATOM 3347 C CA . LEU A 1 437 ? -1.754 -44.688 -16.5 1 95 437 LEU A CA 1
ATOM 3348 C C . LEU A 1 437 ? -1.305 -46.125 -16.297 1 95 437 LEU A C 1
ATOM 3350 O O . LEU A 1 437 ? -2.061 -47.062 -16.578 1 95 437 LEU A O 1
ATOM 3354 N N . GLN A 1 438 ? -0.112 -46.281 -15.844 1 93.69 438 GLN A N 1
ATOM 3355 C CA . GLN A 1 438 ? 0.352 -47.594 -15.469 1 93.69 438 GLN A CA 1
ATOM 3356 C C . GLN A 1 438 ? -0.49 -48.188 -14.328 1 93.69 438 GLN A C 1
ATOM 3358 O O . GLN A 1 438 ? -0.903 -47.438 -13.422 1 93.69 438 GLN A O 1
ATOM 3363 N N . ARG A 1 439 ? -0.645 -49.406 -14.367 1 90.31 439 ARG A N 1
ATOM 3364 C CA . ARG A 1 439 ? -1.396 -50.062 -13.312 1 90.31 439 ARG A CA 1
ATOM 3365 C C . ARG A 1 439 ? -0.587 -50.125 -12.016 1 90.31 439 ARG A C 1
ATOM 3367 O O . ARG A 1 439 ? 0.645 -50.125 -12.055 1 90.31 439 ARG A O 1
ATOM 3374 N N . MET A 1 440 ? -1.347 -50.25 -10.984 1 85.75 440 MET A N 1
ATOM 3375 C CA . MET A 1 440 ? -0.683 -50.406 -9.695 1 85.75 440 MET A CA 1
ATOM 3376 C C . MET A 1 440 ? 0.178 -51.656 -9.68 1 85.75 440 MET A C 1
ATOM 3378 O O . MET A 1 440 ? -0.27 -52.719 -10.094 1 85.75 440 MET A O 1
ATOM 3382 N N . GLY A 1 441 ? 1.353 -51.531 -9.289 1 82 441 GLY A N 1
ATOM 3383 C CA . GLY A 1 441 ? 2.254 -52.656 -9.172 1 82 441 GLY A CA 1
ATOM 3384 C C . GLY A 1 441 ? 3.039 -52.938 -10.445 1 82 441 GLY A C 1
ATOM 3385 O O . GLY A 1 441 ? 3.896 -53.812 -10.477 1 82 441 GLY A O 1
ATOM 3386 N N . ASP A 1 442 ? 2.674 -52.188 -11.477 1 85.88 442 ASP A N 1
ATOM 3387 C CA . ASP A 1 442 ? 3.463 -52.312 -12.703 1 85.88 442 ASP A CA 1
ATOM 3388 C C . ASP A 1 442 ? 4.895 -51.812 -12.484 1 85.88 442 ASP A C 1
ATOM 3390 O O . ASP A 1 442 ? 5.113 -50.656 -12.172 1 85.88 442 ASP A O 1
ATOM 3394 N N . ASN A 1 443 ? 5.84 -52.656 -12.648 1 84.69 443 ASN A N 1
ATOM 3395 C CA . ASN A 1 443 ? 7.23 -52.312 -12.391 1 84.69 443 ASN A CA 1
ATOM 3396 C C . ASN A 1 443 ? 8 -52.094 -13.688 1 84.69 443 ASN A C 1
ATOM 3398 O O . ASN A 1 443 ? 9.234 -52.031 -13.68 1 84.69 443 ASN A O 1
ATOM 3402 N N . ASN A 1 444 ? 7.25 -52.031 -14.773 1 85.12 444 ASN A N 1
ATOM 3403 C CA . ASN A 1 444 ? 7.906 -51.719 -16.031 1 85.12 444 ASN A CA 1
ATOM 3404 C C . ASN A 1 444 ? 8.164 -50.219 -16.203 1 85.12 444 ASN A C 1
ATOM 3406 O O . ASN A 1 444 ? 7.531 -49.406 -15.531 1 85.12 444 ASN A O 1
ATOM 3410 N N . ALA A 1 445 ? 9.219 -49.969 -16.969 1 87.25 445 ALA A N 1
ATOM 3411 C CA . ALA A 1 445 ? 9.531 -48.594 -17.328 1 87.25 445 ALA A CA 1
ATOM 3412 C C . ALA A 1 445 ? 9.492 -48.375 -18.828 1 87.25 445 ALA A C 1
ATOM 3414 O O . ALA A 1 445 ? 9.695 -49.312 -19.594 1 87.25 445 ALA A O 1
ATOM 3415 N N . GLY A 1 446 ? 9.141 -47.156 -19.203 1 86.75 446 GLY A N 1
ATOM 3416 C CA . GLY A 1 446 ? 9.188 -46.844 -20.609 1 86.75 446 GLY A CA 1
ATOM 3417 C C . GLY A 1 446 ? 7.82 -46.812 -21.266 1 86.75 446 GLY A C 1
ATOM 3418 O O . GLY A 1 446 ? 7.715 -46.656 -22.484 1 86.75 446 GLY A O 1
ATOM 3419 N N . SER A 1 447 ? 6.852 -47.031 -20.516 1 90.75 447 SER A N 1
ATOM 3420 C CA . SER A 1 447 ? 5.484 -46.969 -21.016 1 90.75 447 SER A CA 1
ATOM 3421 C C . SER A 1 447 ? 4.574 -46.188 -20.078 1 90.75 447 SER A C 1
ATOM 3423 O O . SER A 1 447 ? 4.945 -45.938 -18.922 1 90.75 447 SER A O 1
ATOM 3425 N N . VAL A 1 448 ? 3.387 -45.844 -20.594 1 94.69 448 VAL A N 1
ATOM 3426 C CA . VAL A 1 448 ? 2.459 -45.062 -19.781 1 94.69 448 VAL A CA 1
ATOM 3427 C C . VAL A 1 448 ? 1.24 -45.906 -19.422 1 94.69 448 VAL A C 1
ATOM 3429 O O . VAL A 1 448 ? 0.215 -45.375 -19 1 94.69 448 VAL A O 1
ATOM 3432 N N . GLY A 1 449 ? 1.341 -47.188 -19.641 1 94.38 449 GLY A N 1
ATOM 3433 C CA . GLY A 1 449 ? 0.285 -48.094 -19.203 1 94.38 449 GLY A CA 1
ATOM 3434 C C . GLY A 1 449 ? -0.911 -48.125 -20.141 1 94.38 449 GLY A C 1
ATOM 3435 O O . GLY A 1 449 ? -0.751 -48.062 -21.359 1 94.38 449 GLY A O 1
ATOM 3436 N N . GLY A 1 450 ? -2.1 -48.406 -19.578 1 94.38 450 GLY A N 1
ATOM 3437 C CA . GLY A 1 450 ? -3.332 -48.5 -20.344 1 94.38 450 GLY A CA 1
ATOM 3438 C C . GLY A 1 450 ? -4.246 -47.312 -20.172 1 94.38 450 GLY A C 1
ATOM 3439 O O . GLY A 1 450 ? -3.926 -46.375 -19.422 1 94.38 450 GLY A O 1
ATOM 3440 N N . PRO A 1 451 ? -5.359 -47.312 -20.906 1 94.69 451 PRO A N 1
ATOM 3441 C CA . PRO A 1 451 ? -6.297 -46.219 -20.812 1 94.69 451 PRO A CA 1
ATOM 3442 C C . PRO A 1 451 ? -6.848 -46 -19.406 1 94.69 451 PRO A C 1
ATOM 3444 O O . PRO A 1 451 ? -7.066 -47 -18.688 1 94.69 451 PRO A O 1
ATOM 3447 N N . TYR A 1 452 ? -7.059 -44.75 -19.031 1 94.44 452 TYR A N 1
ATOM 3448 C CA . TYR A 1 452 ? -7.875 -44.469 -17.859 1 94.44 452 TYR A CA 1
ATOM 3449 C C . TYR A 1 452 ? -9.234 -45.156 -17.969 1 94.44 452 TYR A C 1
ATOM 3451 O O . TYR A 1 452 ? -9.656 -45.562 -19.047 1 94.44 452 TYR A O 1
ATOM 3459 N N . THR A 1 453 ? -9.93 -45.219 -16.844 1 92.38 453 THR A N 1
ATOM 3460 C CA . THR A 1 453 ? -11.234 -45.875 -16.844 1 92.38 453 THR A CA 1
ATOM 3461 C C . THR A 1 453 ? -12.273 -45 -17.547 1 92.38 453 THR A C 1
ATOM 3463 O O . THR A 1 453 ? -13.359 -45.469 -17.891 1 92.38 453 THR A O 1
ATOM 3466 N N . CYS A 1 454 ? -11.938 -43.75 -17.797 1 92.69 454 CYS A N 1
ATOM 3467 C CA . CYS A 1 454 ? -12.922 -42.812 -18.328 1 92.69 454 CYS A CA 1
ATOM 3468 C C . CYS A 1 454 ? -12.719 -42.625 -19.828 1 92.69 454 CYS A C 1
ATOM 3470 O O . CYS A 1 454 ? -13.289 -41.719 -20.422 1 92.69 454 CYS A O 1
ATOM 3472 N N . ASN A 1 455 ? -11.797 -43.406 -20.422 1 92.56 455 ASN A N 1
ATOM 3473 C CA . ASN A 1 455 ? -11.672 -43.25 -21.859 1 92.56 455 ASN A CA 1
ATOM 3474 C C . ASN A 1 455 ? -11.234 -44.531 -22.547 1 92.56 455 ASN A C 1
ATOM 3476 O O . ASN A 1 455 ? -11.07 -45.562 -21.875 1 92.56 455 ASN A O 1
ATOM 3480 N N . GLU A 1 456 ? -11.305 -44.531 -23.828 1 95.25 456 GLU A N 1
ATOM 3481 C CA . GLU A 1 456 ? -10.781 -45.594 -24.688 1 95.25 456 GLU A CA 1
ATOM 3482 C C . GLU A 1 456 ? -9.789 -45.031 -25.703 1 95.25 456 GLU A C 1
ATOM 3484 O O . GLU A 1 456 ? -9.82 -43.844 -26.016 1 95.25 456 GLU A O 1
ATOM 3489 N N . ILE A 1 457 ? -8.922 -45.938 -26.188 1 96.31 457 ILE A N 1
ATOM 3490 C CA . ILE A 1 457 ? -7.82 -45.5 -27.016 1 96.31 457 ILE A CA 1
ATOM 3491 C C . ILE A 1 457 ? -7.719 -46.375 -28.266 1 96.31 457 ILE A C 1
ATOM 3493 O O . ILE A 1 457 ? -8.109 -47.562 -28.234 1 96.31 457 ILE A O 1
ATOM 3497 N N . LYS A 1 458 ? -7.305 -45.781 -29.328 1 97.12 458 LYS A N 1
ATOM 3498 C CA . LYS A 1 458 ? -6.871 -46.5 -30.516 1 97.12 458 LYS A CA 1
ATOM 3499 C C . LYS A 1 458 ? -5.672 -45.844 -31.172 1 97.12 458 LYS A C 1
ATOM 3501 O O . LYS A 1 458 ? -5.375 -44.688 -30.875 1 97.12 458 LYS A O 1
ATOM 3506 N N . LEU A 1 459 ? -4.941 -46.562 -31.938 1 96.94 459 LEU A N 1
ATOM 3507 C CA . LEU A 1 459 ? -3.893 -46 -32.781 1 96.94 459 LEU A CA 1
ATOM 3508 C C . LEU A 1 459 ? -4.387 -45.812 -34.219 1 96.94 459 LEU A C 1
ATOM 3510 O O . LEU A 1 459 ? -5.113 -46.688 -34.75 1 96.94 459 LEU A O 1
ATOM 3514 N N . VAL A 1 460 ? -4.027 -44.781 -34.812 1 96.94 460 VAL A N 1
ATOM 3515 C CA . VAL A 1 460 ? -4.395 -44.5 -36.188 1 96.94 460 VAL A CA 1
ATOM 3516 C C . VAL A 1 460 ? -3.135 -44.344 -37.031 1 96.94 460 VAL A C 1
ATOM 3518 O O . VAL A 1 460 ? -2.17 -43.719 -36.625 1 96.94 460 VAL A O 1
ATOM 3521 N N . ASP A 1 461 ? -3.172 -44.875 -38.156 1 95.5 461 ASP A N 1
ATOM 3522 C CA . ASP A 1 461 ? -2.027 -44.906 -39.031 1 95.5 461 ASP A CA 1
ATOM 3523 C C . ASP A 1 461 ? -1.598 -43.469 -39.406 1 95.5 461 ASP A C 1
ATOM 3525 O O . ASP A 1 461 ? -2.439 -42.594 -39.594 1 95.5 461 ASP A O 1
ATOM 3529 N N . VAL A 1 462 ? -0.375 -43.312 -39.438 1 92.94 462 VAL A N 1
ATOM 3530 C CA . VAL A 1 462 ? 0.271 -42.125 -40 1 92.94 462 VAL A CA 1
ATOM 3531 C C . VAL A 1 462 ? 1.274 -42.562 -41.062 1 92.94 462 VAL A C 1
ATOM 3533 O O . VAL A 1 462 ? 2.486 -42.5 -40.844 1 92.94 462 VAL A O 1
ATOM 3536 N N . PRO A 1 463 ? 0.798 -42.781 -42.156 1 87.31 463 PRO A N 1
ATOM 3537 C CA . PRO A 1 463 ? 1.61 -43.438 -43.188 1 87.31 463 PRO A CA 1
ATOM 3538 C C . PRO A 1 463 ? 2.818 -42.594 -43.594 1 87.31 463 PRO A C 1
ATOM 3540 O O . PRO A 1 463 ? 3.881 -43.125 -43.906 1 87.31 463 PRO A O 1
ATOM 3543 N N . GLU A 1 464 ? 2.668 -41.312 -43.656 1 81.5 464 GLU A N 1
ATOM 3544 C CA . GLU A 1 464 ? 3.742 -40.438 -44.094 1 81.5 464 GLU A CA 1
ATOM 3545 C C . GLU A 1 464 ? 4.984 -40.625 -43.219 1 81.5 464 GLU A C 1
ATOM 3547 O O . GLU A 1 464 ? 6.098 -40.312 -43.656 1 81.5 464 GLU A O 1
ATOM 3552 N N . MET A 1 465 ? 4.773 -41.188 -42.062 1 80.94 465 MET A N 1
ATOM 3553 C CA . MET A 1 465 ? 5.887 -41.406 -41.156 1 80.94 465 MET A CA 1
ATOM 3554 C C . MET A 1 465 ? 6.16 -42.875 -40.938 1 80.94 465 MET A C 1
ATOM 3556 O O . MET A 1 465 ? 6.871 -43.281 -40.031 1 80.94 465 MET A O 1
ATOM 3560 N N . ASN A 1 466 ? 5.598 -43.656 -41.719 1 82.44 466 ASN A N 1
ATOM 3561 C CA . ASN A 1 466 ? 5.711 -45.094 -41.625 1 82.44 466 ASN A CA 1
ATOM 3562 C C . ASN A 1 466 ? 5.289 -45.625 -40.25 1 82.44 466 ASN A C 1
ATOM 3564 O O . ASN A 1 466 ? 5.93 -46.5 -39.688 1 82.44 466 ASN A O 1
ATOM 3568 N N . CYS A 1 467 ? 4.383 -44.844 -39.688 1 90.06 467 CYS A N 1
ATOM 3569 C CA . CYS A 1 467 ? 3.736 -45.312 -38.469 1 90.06 467 CYS A CA 1
ATOM 3570 C C . CYS A 1 467 ? 2.414 -46 -38.75 1 90.06 467 CYS A C 1
ATOM 3572 O O . CYS A 1 467 ? 1.394 -45.344 -38.969 1 90.06 467 CYS A O 1
ATOM 3574 N N . LEU A 1 468 ? 2.498 -47.312 -38.688 1 92.25 468 LEU A N 1
ATOM 3575 C CA . LEU A 1 468 ? 1.345 -48.094 -39.094 1 92.25 468 LEU A CA 1
ATOM 3576 C C . LEU A 1 468 ? 0.91 -49.062 -37.969 1 92.25 468 LEU A C 1
ATOM 3578 O O . LEU A 1 468 ? 1.75 -49.594 -37.25 1 92.25 468 LEU A O 1
ATOM 3582 N N . THR A 1 469 ? -0.375 -49.25 -37.875 1 94.31 469 THR A N 1
ATOM 3583 C CA . THR A 1 469 ? -0.944 -50.156 -36.875 1 94.31 469 THR A CA 1
ATOM 3584 C C . THR A 1 469 ? -0.588 -51.594 -37.188 1 94.31 469 THR A C 1
ATOM 3586 O O . THR A 1 469 ? -0.727 -52.469 -36.312 1 94.31 469 THR A O 1
ATOM 3589 N N . THR A 1 470 ? -0.049 -51.844 -38.344 1 91.31 470 THR A N 1
ATOM 3590 C CA . THR A 1 470 ? 0.363 -53.188 -38.781 1 91.31 470 THR A CA 1
ATOM 3591 C C . THR A 1 470 ? 1.823 -53.438 -38.406 1 91.31 470 THR A C 1
ATOM 3593 O O . THR A 1 470 ? 2.314 -54.562 -38.531 1 91.31 470 THR A O 1
ATOM 3596 N N . ASN A 1 471 ? 2.414 -52.344 -38 1 90.44 471 ASN A N 1
ATOM 3597 C CA . ASN A 1 471 ? 3.764 -52.562 -37.5 1 90.44 471 ASN A CA 1
ATOM 3598 C C . ASN A 1 471 ? 3.768 -53.5 -36.312 1 90.44 471 ASN A C 1
ATOM 3600 O O . ASN A 1 471 ? 2.711 -53.844 -35.781 1 90.44 471 ASN A O 1
ATOM 3604 N N . HIS A 1 472 ? 5.004 -54.031 -35.969 1 87.19 472 HIS A N 1
ATOM 3605 C CA . HIS A 1 472 ? 5.203 -54.844 -34.781 1 87.19 472 HIS A CA 1
ATOM 3606 C C . HIS A 1 472 ? 6.324 -54.281 -33.906 1 87.19 472 HIS A C 1
ATOM 3608 O O . HIS A 1 472 ? 7.504 -54.469 -34.219 1 87.19 472 HIS A O 1
ATOM 3614 N N . PRO A 1 473 ? 5.895 -53.688 -32.844 1 89.56 473 PRO A N 1
ATOM 3615 C CA . PRO A 1 473 ? 4.547 -53.438 -32.312 1 89.56 473 PRO A CA 1
ATOM 3616 C C . PRO A 1 473 ? 3.789 -52.406 -33.125 1 89.56 473 PRO A C 1
ATOM 3618 O O . PRO A 1 473 ? 4.406 -51.594 -33.844 1 89.56 473 PRO A O 1
ATOM 3621 N N . PRO A 1 474 ? 2.477 -52.469 -33 1 92.75 474 PRO A N 1
ATOM 3622 C CA . PRO A 1 474 ? 1.684 -51.469 -33.688 1 92.75 474 PRO A CA 1
ATOM 3623 C C . PRO A 1 474 ? 2.09 -50.031 -33.344 1 92.75 474 PRO A C 1
ATOM 3625 O O . PRO A 1 474 ? 2.391 -49.75 -32.188 1 92.75 474 PRO A O 1
ATOM 3628 N N . ARG A 1 475 ? 2.137 -49.188 -34.344 1 93.38 475 ARG A N 1
ATOM 3629 C CA . ARG A 1 475 ? 2.504 -47.781 -34.188 1 93.38 475 ARG A CA 1
ATOM 3630 C C . ARG A 1 475 ? 1.509 -46.844 -34.875 1 93.38 475 ARG A C 1
ATOM 3632 O O . ARG A 1 475 ? 1.023 -47.188 -35.969 1 93.38 475 ARG A O 1
ATOM 3639 N N . GLY A 1 476 ? 1.202 -45.719 -34.312 1 95.31 476 GLY A N 1
ATOM 3640 C CA . GLY A 1 476 ? 0.295 -44.75 -34.875 1 95.31 476 GLY A CA 1
ATOM 3641 C C . GLY A 1 476 ? -0.008 -43.594 -33.969 1 95.31 476 GLY A C 1
ATOM 3642 O O . GLY A 1 476 ? 0.552 -43.5 -32.875 1 95.31 476 GLY A O 1
ATOM 3643 N N . GLU A 1 477 ? -0.817 -42.656 -34.469 1 96.38 477 GLU A N 1
ATOM 3644 C CA . GLU A 1 477 ? -1.274 -41.562 -33.625 1 96.38 477 GLU A CA 1
ATOM 3645 C C . GLU A 1 477 ? -2.209 -42.062 -32.531 1 96.38 477 GLU A C 1
ATOM 3647 O O . GLU A 1 477 ? -3.139 -42.812 -32.812 1 96.38 477 GLU A O 1
ATOM 3652 N N . ILE A 1 478 ? -1.958 -41.688 -31.344 1 97.25 478 ILE A N 1
ATOM 3653 C CA . ILE A 1 478 ? -2.82 -42.031 -30.234 1 97.25 478 ILE A CA 1
ATOM 3654 C C . ILE A 1 478 ? -4.105 -41.219 -30.281 1 97.25 478 ILE A C 1
ATOM 3656 O O . ILE A 1 478 ? -4.07 -40 -30.219 1 97.25 478 ILE A O 1
ATOM 3660 N N . CYS A 1 479 ? -5.199 -41.812 -30.406 1 97.88 479 CYS A N 1
ATOM 3661 C CA . CYS A 1 479 ? -6.512 -41.188 -30.391 1 97.88 479 CYS A CA 1
ATOM 3662 C C . CYS A 1 479 ? -7.344 -41.656 -29.219 1 97.88 479 CYS A C 1
ATOM 3664 O O . CYS A 1 479 ? -7.219 -42.812 -28.781 1 97.88 479 CYS A O 1
ATOM 3666 N N . MET A 1 480 ? -8.117 -40.812 -28.672 1 97.44 480 MET A N 1
ATOM 3667 C CA . MET A 1 480 ? -8.875 -41.094 -27.469 1 97.44 480 MET A CA 1
ATOM 3668 C C . MET A 1 480 ? -10.32 -40.625 -27.609 1 97.44 480 MET A C 1
ATOM 3670 O O . MET A 1 480 ? -10.609 -39.688 -28.312 1 97.44 480 MET A O 1
ATOM 3674 N N . ARG A 1 481 ? -11.164 -41.281 -26.938 1 96.5 481 ARG A N 1
ATOM 3675 C CA . ARG A 1 481 ? -12.578 -40.906 -26.844 1 96.5 481 ARG A CA 1
ATOM 3676 C C . ARG A 1 481 ? -13.141 -41.219 -25.469 1 96.5 481 ARG A C 1
ATOM 3678 O O . ARG A 1 481 ? -12.836 -42.25 -24.891 1 96.5 481 ARG A O 1
ATOM 3685 N N . GLY A 1 482 ? -13.898 -40.344 -24.906 1 94.88 482 GLY A N 1
ATOM 3686 C CA . GLY A 1 482 ? -14.492 -40.5 -23.594 1 94.88 482 GLY A CA 1
ATOM 3687 C C . GLY A 1 482 ? -15 -39.188 -23 1 94.88 482 GLY A C 1
ATOM 3688 O O . GLY A 1 482 ? -14.836 -38.125 -23.594 1 94.88 482 GLY A O 1
ATOM 3689 N N . PRO A 1 483 ? -15.68 -39.281 -21.859 1 94.62 483 PRO A N 1
ATOM 3690 C CA . PRO A 1 483 ? -16.25 -38.062 -21.219 1 94.62 483 PRO A CA 1
ATOM 3691 C C . PRO A 1 483 ? -15.188 -37.094 -20.719 1 94.62 483 PRO A C 1
ATOM 3693 O O . PRO A 1 483 ? -15.508 -35.969 -20.359 1 94.62 483 PRO A O 1
ATOM 3696 N N . ASN A 1 484 ? -13.938 -37.562 -20.703 1 95.69 484 ASN A N 1
ATOM 3697 C CA . ASN A 1 484 ? -12.859 -36.688 -20.234 1 95.69 484 ASN A CA 1
ATOM 3698 C C . ASN A 1 484 ? -12.289 -35.844 -21.359 1 95.69 484 ASN A C 1
ATOM 3700 O O . ASN A 1 484 ? -11.43 -35 -21.125 1 95.69 484 ASN A O 1
ATOM 3704 N N . ILE A 1 485 ? -12.766 -36 -22.594 1 97.31 485 ILE A N 1
ATOM 3705 C CA . ILE A 1 485 ? -12.258 -35.281 -23.75 1 97.31 485 ILE A CA 1
ATOM 3706 C C . ILE A 1 485 ? -12.891 -33.875 -23.812 1 97.31 485 ILE A C 1
ATOM 3708 O O . ILE A 1 485 ? -14.102 -33.75 -23.641 1 97.31 485 ILE A O 1
ATOM 3712 N N . PHE A 1 486 ? -12.125 -32.906 -24.031 1 97.94 486 PHE A N 1
ATOM 3713 C CA . PHE A 1 486 ? -12.555 -31.5 -23.984 1 97.94 486 PHE A CA 1
ATOM 3714 C C . PHE A 1 486 ? -13.664 -31.25 -25 1 97.94 486 PHE A C 1
ATOM 3716 O O . PHE A 1 486 ? -13.883 -32.062 -25.906 1 97.94 486 PHE A O 1
ATOM 3723 N N . LYS A 1 487 ? -14.305 -30.141 -24.828 1 97.5 487 LYS A N 1
ATOM 3724 C CA . LYS A 1 487 ? -15.43 -29.75 -25.672 1 97.5 487 LYS A CA 1
ATOM 3725 C C . LYS A 1 487 ? -14.945 -29.125 -26.984 1 97.5 487 LYS A C 1
ATOM 3727 O O . LYS A 1 487 ? -15.664 -29.141 -27.984 1 97.5 487 LYS A O 1
ATOM 3732 N N . GLY A 1 488 ? -13.797 -28.547 -26.984 1 97.94 488 GLY A N 1
ATOM 3733 C CA . GLY A 1 488 ? -13.203 -27.844 -28.125 1 97.94 488 GLY A CA 1
ATOM 3734 C C . GLY A 1 488 ? -12.367 -26.641 -27.703 1 97.94 488 GLY A C 1
ATOM 3735 O O . GLY A 1 488 ? -12.117 -26.438 -26.516 1 97.94 488 GLY A O 1
ATOM 3736 N N . TYR A 1 489 ? -11.906 -25.938 -28.75 1 96.69 489 TYR A N 1
ATOM 3737 C CA . TYR A 1 489 ? -11.141 -24.719 -28.5 1 96.69 489 TYR A CA 1
ATOM 3738 C C . TYR A 1 489 ? -12.047 -23.484 -28.531 1 96.69 489 TYR A C 1
ATOM 3740 O O . TYR A 1 489 ? -12.836 -23.328 -29.469 1 96.69 489 TYR A O 1
ATOM 3748 N N . TYR A 1 490 ? -11.906 -22.609 -27.516 1 96.75 490 TYR A N 1
ATOM 3749 C CA . TYR A 1 490 ? -12.742 -21.438 -27.359 1 96.75 490 TYR A CA 1
ATOM 3750 C C . TYR A 1 490 ? -12.586 -20.484 -28.531 1 96.75 490 TYR A C 1
ATOM 3752 O O . TYR A 1 490 ? -11.469 -20.062 -28.859 1 96.75 490 TYR A O 1
ATOM 3760 N N . LYS A 1 491 ? -13.609 -20.188 -29.25 1 95.75 491 LYS A N 1
ATOM 3761 C CA . LYS A 1 491 ? -13.672 -19.25 -30.391 1 95.75 491 LYS A CA 1
ATOM 3762 C C . LYS A 1 491 ? -12.773 -19.719 -31.531 1 95.75 491 LYS A C 1
ATOM 3764 O O . LYS A 1 491 ? -12.188 -18.906 -32.25 1 95.75 491 LYS A O 1
ATOM 3769 N N . ASP A 1 492 ? -12.656 -21.047 -31.641 1 95.19 492 ASP A N 1
ATOM 3770 C CA . ASP A 1 492 ? -11.797 -21.594 -32.688 1 95.19 492 ASP A CA 1
ATOM 3771 C C . ASP A 1 492 ? -12.32 -22.938 -33.188 1 95.19 492 ASP A C 1
ATOM 3773 O O . ASP A 1 492 ? -11.664 -23.969 -33 1 95.19 492 ASP A O 1
ATOM 3777 N N . GLN A 1 493 ? -13.359 -22.906 -33.875 1 96.62 493 GLN A N 1
ATOM 3778 C CA . GLN A 1 493 ? -14.016 -24.109 -34.375 1 96.62 493 GLN A CA 1
ATOM 3779 C C . GLN A 1 493 ? -13.141 -24.844 -35.406 1 96.62 493 GLN A C 1
ATOM 3781 O O . GLN A 1 493 ? -13.125 -26.078 -35.438 1 96.62 493 GLN A O 1
ATOM 3786 N N . ALA A 1 494 ? -12.492 -24.062 -36.188 1 95.69 494 ALA A N 1
ATOM 3787 C CA . ALA A 1 494 ? -11.633 -24.672 -37.219 1 95.69 494 ALA A CA 1
ATOM 3788 C C . ALA A 1 494 ? -10.586 -25.578 -36.562 1 95.69 494 ALA A C 1
ATOM 3790 O O . ALA A 1 494 ? -10.406 -26.719 -37 1 95.69 494 ALA A O 1
ATOM 3791 N N . ARG A 1 495 ? -9.938 -25.125 -35.531 1 94 495 ARG A N 1
ATOM 3792 C CA . ARG A 1 495 ? -8.938 -25.938 -34.844 1 94 495 ARG A CA 1
ATOM 3793 C C . ARG A 1 495 ? -9.594 -27.109 -34.125 1 94 495 ARG A C 1
ATOM 3795 O O . ARG A 1 495 ? -9 -28.188 -34.031 1 94 495 ARG A O 1
ATOM 3802 N N . THR A 1 496 ? -10.766 -26.906 -33.625 1 97.12 496 THR A N 1
ATOM 3803 C CA . THR A 1 496 ? -11.5 -27.969 -32.938 1 97.12 496 THR A CA 1
ATOM 3804 C C . THR A 1 496 ? -11.773 -29.125 -33.906 1 97.12 496 THR A C 1
ATOM 3806 O O . THR A 1 496 ? -11.547 -30.297 -33.594 1 97.12 496 THR A O 1
ATOM 3809 N N . ASP A 1 497 ? -12.148 -28.75 -35.125 1 96.56 497 ASP A N 1
ATOM 3810 C CA . ASP A 1 497 ? -12.5 -29.75 -36.125 1 96.56 497 ASP A CA 1
ATOM 3811 C C . ASP A 1 497 ? -11.266 -30.5 -36.625 1 96.56 497 ASP A C 1
ATOM 3813 O O . ASP A 1 497 ? -11.375 -31.625 -37.125 1 96.56 497 ASP A O 1
ATOM 3817 N N . GLU A 1 498 ? -10.188 -29.891 -36.5 1 94.75 498 GLU A N 1
ATOM 3818 C CA . GLU A 1 498 ? -8.938 -30.531 -36.906 1 94.75 498 GLU A CA 1
ATOM 3819 C C . GLU A 1 498 ? -8.562 -31.672 -35.969 1 94.75 498 GLU A C 1
ATOM 3821 O O . GLU A 1 498 ? -7.91 -32.625 -36.375 1 94.75 498 GLU A O 1
ATOM 3826 N N . VAL A 1 499 ? -8.984 -31.609 -34.688 1 96.31 499 VAL A N 1
ATOM 3827 C CA . VAL A 1 499 ? -8.445 -32.562 -33.75 1 96.31 499 VAL A CA 1
ATOM 3828 C C . VAL A 1 499 ? -9.562 -33.469 -33.219 1 96.31 499 VAL A C 1
ATOM 3830 O O . VAL A 1 499 ? -9.297 -34.531 -32.656 1 96.31 499 VAL A O 1
ATOM 3833 N N . LEU A 1 500 ? -10.766 -33.062 -33.344 1 97.44 500 LEU A N 1
ATOM 3834 C CA . LEU A 1 500 ? -11.922 -33.875 -32.969 1 97.44 500 LEU A CA 1
ATOM 3835 C C . LEU A 1 500 ? -12.688 -34.312 -34.219 1 97.44 500 LEU A C 1
ATOM 3837 O O . LEU A 1 500 ? -13.266 -33.5 -34.938 1 97.44 500 LEU A O 1
ATOM 3841 N N . ASP A 1 501 ? -12.82 -35.562 -34.406 1 96.12 501 ASP A N 1
ATOM 3842 C CA . ASP A 1 501 ? -13.469 -36.031 -35.656 1 96.12 501 ASP A CA 1
ATOM 3843 C C . ASP A 1 501 ? -14.953 -36.312 -35.406 1 96.12 501 ASP A C 1
ATOM 3845 O O . ASP A 1 501 ? -15.461 -36.094 -34.312 1 96.12 501 ASP A O 1
ATOM 3849 N N . SER A 1 502 ? -15.617 -36.719 -36.406 1 94.5 502 SER A N 1
ATOM 3850 C CA . SER A 1 502 ? -17.078 -36.812 -36.406 1 94.5 502 SER A CA 1
ATOM 3851 C C . SER A 1 502 ? -17.531 -37.969 -35.5 1 94.5 502 SER A C 1
ATOM 3853 O O . SER A 1 502 ? -18.703 -38 -35.062 1 94.5 502 SER A O 1
ATOM 3855 N N . GLU A 1 503 ? -16.656 -38.906 -35.156 1 94.75 503 GLU A N 1
ATOM 3856 C CA . GLU A 1 503 ? -17 -40 -34.281 1 94.75 503 GLU A CA 1
ATOM 3857 C C . GLU A 1 503 ? -16.625 -39.688 -32.812 1 94.75 503 GLU A C 1
ATOM 3859 O O . GLU A 1 503 ? -16.828 -40.531 -31.938 1 94.75 503 GLU A O 1
ATOM 3864 N N . GLY A 1 504 ? -16.078 -38.562 -32.594 1 94.94 504 GLY A N 1
ATOM 3865 C CA . GLY A 1 504 ? -15.766 -38.125 -31.234 1 94.94 504 GLY A CA 1
ATOM 3866 C C . GLY A 1 504 ? -14.352 -38.469 -30.812 1 94.94 504 GLY A C 1
ATOM 3867 O O . GLY A 1 504 ? -13.992 -38.281 -29.641 1 94.94 504 GLY A O 1
ATOM 3868 N N . TRP A 1 505 ? -13.539 -39 -31.766 1 97.62 505 TRP A N 1
ATOM 3869 C CA . TRP A 1 505 ? -12.156 -39.312 -31.438 1 97.62 505 TRP A CA 1
ATOM 3870 C C . TRP A 1 505 ? -11.297 -38.062 -31.422 1 97.62 505 TRP A C 1
ATOM 3872 O O . TRP A 1 505 ? -11.305 -37.281 -32.375 1 97.62 505 TRP A O 1
ATOM 3882 N N . TYR A 1 506 ? -10.602 -37.844 -30.375 1 98 506 TYR A N 1
ATOM 3883 C CA . TYR A 1 506 ? -9.594 -36.781 -30.266 1 98 506 TYR A CA 1
ATOM 3884 C C . TYR A 1 506 ? -8.258 -37.25 -30.828 1 98 506 TYR A C 1
ATOM 3886 O O . TYR A 1 506 ? -7.691 -38.25 -30.359 1 98 506 TYR A O 1
ATOM 3894 N N . HIS A 1 507 ? -7.781 -36.625 -31.812 1 97.44 507 HIS A N 1
ATOM 3895 C CA . HIS A 1 507 ? -6.453 -36.844 -32.375 1 97.44 507 HIS A CA 1
ATOM 3896 C C . HIS A 1 507 ? -5.391 -36.062 -31.609 1 97.44 507 HIS A C 1
ATOM 3898 O O . HIS A 1 507 ? -5.27 -34.844 -31.781 1 97.44 507 HIS A O 1
ATOM 3904 N N . SER A 1 508 ? -4.539 -36.781 -30.891 1 95.69 508 SER A N 1
ATOM 3905 C CA . SER A 1 508 ? -3.652 -36.156 -29.906 1 95.69 508 SER A CA 1
ATOM 3906 C C . SER A 1 508 ? -2.459 -35.5 -30.594 1 95.69 508 SER A C 1
ATOM 3908 O O . SER A 1 508 ? -1.821 -34.594 -30.031 1 95.69 508 SER A O 1
ATOM 3910 N N . GLY A 1 509 ? -2.123 -35.938 -31.766 1 92.38 509 GLY A N 1
ATOM 3911 C CA . GLY A 1 509 ? -0.898 -35.5 -32.406 1 92.38 509 GLY A CA 1
ATOM 3912 C C . GLY A 1 509 ? 0.343 -36.188 -31.875 1 92.38 509 GLY A C 1
ATOM 3913 O O . GLY A 1 509 ? 1.46 -35.875 -32.312 1 92.38 509 GLY A O 1
ATOM 3914 N N . ASP A 1 510 ? 0.189 -37.156 -31.016 1 91.94 510 ASP A N 1
ATOM 3915 C CA . ASP A 1 510 ? 1.296 -37.969 -30.484 1 91.94 510 ASP A CA 1
ATOM 3916 C C . ASP A 1 510 ? 1.331 -39.344 -31.094 1 91.94 510 ASP A C 1
ATOM 3918 O O . ASP A 1 510 ? 0.286 -39.969 -31.297 1 91.94 510 ASP A O 1
ATOM 3922 N N . ILE A 1 511 ? 2.572 -39.75 -31.359 1 92.75 511 ILE A N 1
ATOM 3923 C CA . ILE A 1 511 ? 2.766 -41.094 -31.891 1 92.75 511 ILE A CA 1
ATOM 3924 C C . ILE A 1 511 ? 3.053 -42.062 -30.734 1 92.75 511 ILE A C 1
ATOM 3926 O O . ILE A 1 511 ? 3.834 -41.75 -29.828 1 92.75 511 ILE A O 1
ATOM 3930 N N . GLY A 1 512 ? 2.346 -43.188 -30.734 1 94.31 512 GLY A N 1
ATOM 3931 C CA . GLY A 1 512 ? 2.566 -44.188 -29.703 1 94.31 512 GLY A CA 1
ATOM 3932 C C . GLY A 1 512 ? 2.568 -45.625 -30.234 1 94.31 512 GLY A C 1
ATOM 3933 O O . GLY A 1 512 ? 2.352 -45.844 -31.422 1 94.31 512 GLY A O 1
ATOM 3934 N N . THR A 1 513 ? 2.971 -46.562 -29.391 1 94.62 513 THR A N 1
ATOM 3935 C CA . THR A 1 513 ? 2.924 -48 -29.656 1 94.62 513 THR A CA 1
ATOM 3936 C C . THR A 1 513 ? 2.152 -48.719 -28.562 1 94.62 513 THR A C 1
ATOM 3938 O O . THR A 1 513 ? 1.942 -48.156 -27.469 1 94.62 513 THR A O 1
ATOM 3941 N N . ILE A 1 514 ? 1.615 -49.812 -28.875 1 93.25 514 ILE A N 1
ATOM 3942 C CA . ILE A 1 514 ? 0.988 -50.688 -27.891 1 93.25 514 ILE A CA 1
ATOM 3943 C C . ILE A 1 514 ? 1.651 -52.062 -27.938 1 93.25 514 ILE A C 1
ATOM 3945 O O . ILE A 1 514 ? 1.707 -52.688 -28.984 1 93.25 514 ILE A O 1
ATOM 3949 N N . ASP A 1 515 ? 2.113 -52.531 -26.859 1 90.06 515 ASP A N 1
ATOM 3950 C CA . ASP A 1 515 ? 2.812 -53.812 -26.859 1 90.06 515 ASP A CA 1
ATOM 3951 C C . ASP A 1 515 ? 1.841 -54.969 -26.609 1 90.06 515 ASP A C 1
ATOM 3953 O O . ASP A 1 515 ? 0.624 -54.75 -26.594 1 90.06 515 ASP A O 1
ATOM 3957 N N . GLU A 1 516 ? 2.391 -56.125 -26.469 1 85 516 GLU A N 1
ATOM 3958 C CA . GLU A 1 516 ? 1.574 -57.344 -26.375 1 85 516 GLU A CA 1
ATOM 3959 C C . GLU A 1 516 ? 0.782 -57.344 -25.062 1 85 516 GLU A C 1
ATOM 3961 O O . GLU A 1 516 ? -0.279 -57.969 -25 1 85 516 GLU A O 1
ATOM 3966 N N . GLU A 1 517 ? 1.259 -56.594 -24.125 1 83.62 517 GLU A N 1
ATOM 3967 C CA . GLU A 1 517 ? 0.578 -56.531 -22.828 1 83.62 517 GLU A CA 1
ATOM 3968 C C . GLU A 1 517 ? -0.428 -55.375 -22.812 1 83.62 517 GLU A C 1
ATOM 3970 O O . GLU A 1 517 ? -1.124 -55.188 -21.812 1 83.62 517 GLU A O 1
ATOM 3975 N N . GLY A 1 518 ? -0.536 -54.719 -23.906 1 87.06 518 GLY A N 1
ATOM 3976 C CA . GLY A 1 518 ? -1.493 -53.625 -24.016 1 87.06 518 GLY A CA 1
ATOM 3977 C C . GLY A 1 518 ? -0.983 -52.344 -23.438 1 87.06 518 GLY A C 1
ATOM 3978 O O . GLY A 1 518 ? -1.766 -51.406 -23.172 1 87.06 518 GLY A O 1
ATOM 3979 N N . SER A 1 519 ? 0.282 -52.281 -23.156 1 92 519 SER A N 1
ATOM 3980 C CA . SER A 1 519 ? 0.864 -51.062 -22.594 1 92 519 SER A CA 1
ATOM 3981 C C . SER A 1 519 ? 1.209 -50.062 -23.703 1 92 519 SER A C 1
ATOM 3983 O O . SER A 1 519 ? 1.86 -50.406 -24.688 1 92 519 SER A O 1
ATOM 3985 N N . VAL A 1 520 ? 0.774 -48.844 -23.484 1 94.5 520 VAL A N 1
ATOM 3986 C CA . VAL A 1 520 ? 1.02 -47.781 -24.453 1 94.5 520 VAL A CA 1
ATOM 3987 C C . VAL A 1 520 ? 2.352 -47.094 -24.141 1 94.5 520 VAL A C 1
ATOM 3989 O O . VAL A 1 520 ? 2.674 -46.844 -22.969 1 94.5 520 VAL A O 1
ATOM 3992 N N . ALA A 1 521 ? 3.158 -46.906 -25.125 1 92.44 521 ALA A N 1
ATOM 3993 C CA . ALA A 1 521 ? 4.367 -46.094 -25.031 1 92.44 521 ALA A CA 1
ATOM 3994 C C . ALA A 1 521 ? 4.312 -44.906 -26 1 92.44 521 ALA A C 1
ATOM 3996 O O . ALA A 1 521 ? 3.953 -45.062 -27.172 1 92.44 521 ALA A O 1
ATOM 3997 N N . VAL A 1 522 ? 4.578 -43.719 -25.5 1 91 522 VAL A N 1
ATOM 3998 C CA . VAL A 1 522 ? 4.574 -42.531 -26.328 1 91 522 VAL A CA 1
ATOM 3999 C C . VAL A 1 522 ? 5.945 -42.344 -26.969 1 91 522 VAL A C 1
ATOM 4001 O O . VAL A 1 522 ? 6.969 -42.344 -26.281 1 91 522 VAL A O 1
ATOM 4004 N N . VAL A 1 523 ? 6.008 -42.125 -28.188 1 86.31 523 VAL A N 1
ATOM 4005 C CA . VAL A 1 523 ? 7.254 -41.969 -28.922 1 86.31 523 VAL A CA 1
ATOM 4006 C C . VAL A 1 523 ? 7.637 -40.5 -28.953 1 86.31 523 VAL A C 1
ATOM 4008 O O . VAL A 1 523 ? 8.719 -40.094 -28.5 1 86.31 523 VAL A O 1
ATOM 4011 N N . ASP A 1 524 ? 6.879 -39.688 -29.609 1 84.81 524 ASP A N 1
ATOM 4012 C CA . ASP A 1 524 ? 7.074 -38.25 -29.734 1 84.81 524 ASP A CA 1
ATOM 4013 C C . ASP A 1 524 ? 5.855 -37.562 -30.375 1 84.81 524 ASP A C 1
ATOM 4015 O O . ASP A 1 524 ? 4.906 -38.25 -30.766 1 84.81 524 ASP A O 1
ATOM 4019 N N . ARG A 1 525 ? 5.957 -36.156 -30.359 1 86.38 525 ARG A N 1
ATOM 4020 C CA . ARG A 1 525 ? 4.93 -35.406 -31.094 1 86.38 525 ARG A CA 1
ATOM 4021 C C . ARG A 1 525 ? 5.09 -35.594 -32.594 1 86.38 525 ARG A C 1
ATOM 4023 O O . ARG A 1 525 ? 6.211 -35.562 -33.125 1 86.38 525 ARG A O 1
ATOM 4030 N N . LYS A 1 526 ? 3.965 -35.75 -33.188 1 83.06 526 LYS A N 1
ATOM 4031 C CA . LYS A 1 526 ? 3.957 -35.875 -34.625 1 83.06 526 LYS A CA 1
ATOM 4032 C C . LYS A 1 526 ? 4.68 -34.688 -35.281 1 83.06 526 LYS A C 1
ATOM 4034 O O . LYS A 1 526 ? 5.473 -34.875 -36.219 1 83.06 526 LYS A O 1
ATOM 4039 N N . LYS A 1 527 ? 4.473 -33.562 -34.719 1 79.19 527 LYS A N 1
ATOM 4040 C CA . LYS A 1 527 ? 5.012 -32.344 -35.312 1 79.19 527 LYS A CA 1
ATOM 4041 C C . LYS A 1 527 ? 6.488 -32.188 -34.969 1 79.19 527 LYS A C 1
ATOM 4043 O O . LYS A 1 527 ? 7.191 -31.391 -35.594 1 79.19 527 LYS A O 1
ATOM 4048 N N . ASN A 1 528 ? 6.945 -32.844 -33.969 1 80.81 528 ASN A N 1
ATOM 4049 C CA . ASN A 1 528 ? 8.336 -32.719 -33.531 1 80.81 528 ASN A CA 1
ATOM 4050 C C . ASN A 1 528 ? 9.242 -33.656 -34.312 1 80.81 528 ASN A C 1
ATOM 4052 O O . ASN A 1 528 ? 10.453 -33.438 -34.406 1 80.81 528 ASN A O 1
ATOM 4056 N N . ILE A 1 529 ? 8.68 -34.688 -34.719 1 76.75 529 ILE A N 1
ATOM 4057 C CA . ILE A 1 529 ? 9.461 -35.719 -35.406 1 76.75 529 ILE A CA 1
ATOM 4058 C C . ILE A 1 529 ? 9.906 -35.188 -36.75 1 76.75 529 ILE A C 1
ATOM 4060 O O . ILE A 1 529 ? 9.125 -34.562 -37.469 1 76.75 529 ILE A O 1
ATOM 4064 N N . PHE A 1 530 ? 11.18 -35.188 -37.062 1 82.69 530 PHE A N 1
ATOM 4065 C CA . PHE A 1 530 ? 11.688 -34.719 -38.344 1 82.69 530 PHE A CA 1
ATOM 4066 C C . PHE A 1 530 ? 12.633 -35.719 -38.969 1 82.69 530 PHE A C 1
ATOM 4068 O O . PHE A 1 530 ? 13.062 -36.688 -38.312 1 82.69 530 PHE A O 1
ATOM 4075 N N . LYS A 1 531 ? 12.906 -35.469 -40.219 1 83.62 531 LYS A N 1
ATOM 4076 C CA . LYS A 1 531 ? 13.773 -36.375 -41 1 83.62 531 LYS A CA 1
ATOM 4077 C C . LYS A 1 531 ? 15.141 -35.719 -41.219 1 83.62 531 LYS A C 1
ATOM 4079 O O . LYS A 1 531 ? 15.25 -34.5 -41.344 1 83.62 531 LYS A O 1
ATOM 4084 N N . LEU A 1 532 ? 16.156 -36.562 -41.125 1 88.06 532 LEU A N 1
ATOM 4085 C CA . LEU A 1 532 ? 17.484 -36.125 -41.562 1 88.06 532 LEU A CA 1
ATOM 4086 C C . LEU A 1 532 ? 17.672 -36.375 -43.062 1 88.06 532 LEU A C 1
ATOM 4088 O O . LEU A 1 532 ? 16.812 -36.969 -43.719 1 88.06 532 LEU A O 1
ATOM 4092 N N . ALA A 1 533 ? 18.812 -35.844 -43.594 1 82.12 533 ALA A N 1
ATOM 4093 C CA . ALA A 1 533 ? 19.062 -35.906 -45.031 1 82.12 533 ALA A CA 1
ATOM 4094 C C . ALA A 1 533 ? 19.078 -37.344 -45.531 1 82.12 533 ALA A C 1
ATOM 4096 O O . ALA A 1 533 ? 18.672 -37.625 -46.656 1 82.12 533 ALA A O 1
ATOM 4097 N N . GLN A 1 534 ? 19.438 -38.312 -44.719 1 79.75 534 GLN A N 1
ATOM 4098 C CA . GLN A 1 534 ? 19.562 -39.719 -45.125 1 79.75 534 GLN A CA 1
ATOM 4099 C C . GLN A 1 534 ? 18.219 -40.438 -45 1 79.75 534 GLN A C 1
ATOM 4101 O O . GLN A 1 534 ? 18.125 -41.625 -45.281 1 79.75 534 GLN A O 1
ATOM 4106 N N . GLY A 1 535 ? 17.234 -39.719 -44.5 1 76.12 535 GLY A N 1
ATOM 4107 C CA . GLY A 1 535 ? 15.891 -40.281 -44.531 1 76.12 535 GLY A CA 1
ATOM 4108 C C . GLY A 1 535 ? 15.453 -40.812 -43.156 1 76.12 535 GLY A C 1
ATOM 4109 O O . GLY A 1 535 ? 14.305 -41.219 -43 1 76.12 535 GLY A O 1
ATOM 4110 N N . GLU A 1 536 ? 16.312 -40.781 -42.156 1 80 536 GLU A N 1
ATOM 4111 C CA . GLU A 1 536 ? 15.984 -41.281 -40.812 1 80 536 GLU A CA 1
ATOM 4112 C C . GLU A 1 536 ? 15.102 -40.312 -40.062 1 80 536 GLU A C 1
ATOM 4114 O O . GLU A 1 536 ? 15.32 -39.094 -40.125 1 80 536 GLU A O 1
ATOM 4119 N N . TYR A 1 537 ? 14.094 -40.844 -39.5 1 82.69 537 TYR A N 1
ATOM 4120 C CA . TYR A 1 537 ? 13.234 -40.031 -38.656 1 82.69 537 TYR A CA 1
ATOM 4121 C C . TYR A 1 537 ? 13.781 -39.906 -37.25 1 82.69 537 TYR A C 1
ATOM 4123 O O . TYR A 1 537 ? 14.25 -40.906 -36.688 1 82.69 537 TYR A O 1
ATOM 4131 N N . ILE A 1 538 ? 13.75 -38.688 -36.719 1 85.69 538 ILE A N 1
ATOM 4132 C CA . ILE A 1 538 ? 14.328 -38.375 -35.438 1 85.69 538 ILE A CA 1
ATOM 4133 C C . ILE A 1 538 ? 13.211 -37.969 -34.469 1 85.69 538 ILE A C 1
ATOM 4135 O O . ILE A 1 538 ? 12.375 -37.125 -34.781 1 85.69 538 ILE A O 1
ATOM 4139 N N . ALA A 1 539 ? 13.133 -38.719 -33.406 1 85.19 539 ALA A N 1
ATOM 4140 C CA . ALA A 1 539 ? 12.32 -38.25 -32.25 1 85.19 539 ALA A CA 1
ATOM 4141 C C . ALA A 1 539 ? 13.18 -37.531 -31.234 1 85.19 539 ALA A C 1
ATOM 4143 O O . ALA A 1 539 ? 13.727 -38.156 -30.328 1 85.19 539 ALA A O 1
ATOM 4144 N N . PRO A 1 540 ? 13.203 -36.219 -31.312 1 88.31 540 PRO A N 1
ATOM 4145 C CA . PRO A 1 540 ? 14.188 -35.469 -30.516 1 88.31 540 PRO A CA 1
ATOM 4146 C C . PRO A 1 540 ? 13.953 -35.625 -29.016 1 88.31 540 PRO A C 1
ATOM 4148 O O . PRO A 1 540 ? 14.914 -35.656 -28.234 1 88.31 540 PRO A O 1
ATOM 4151 N N . GLU A 1 541 ? 12.727 -35.688 -28.547 1 81.81 541 GLU A N 1
ATOM 4152 C CA . GLU A 1 541 ? 12.453 -35.781 -27.109 1 81.81 541 GLU A CA 1
ATOM 4153 C C . GLU A 1 541 ? 13.008 -37.062 -26.531 1 81.81 541 GLU A C 1
ATOM 4155 O O . GLU A 1 541 ? 13.5 -37.094 -25.406 1 81.81 541 GLU A O 1
ATOM 4160 N N . LYS A 1 542 ? 12.891 -38.094 -27.266 1 80.5 542 LYS A N 1
ATOM 4161 C CA . LYS A 1 542 ? 13.469 -39.375 -26.859 1 80.5 542 LYS A CA 1
ATOM 4162 C C . LYS A 1 542 ? 14.977 -39.25 -26.656 1 80.5 542 LYS A C 1
ATOM 4164 O O . LYS A 1 542 ? 15.508 -39.75 -25.656 1 80.5 542 LYS A O 1
ATOM 4169 N N . ILE A 1 543 ? 15.617 -38.594 -27.547 1 88.06 543 ILE A N 1
ATOM 4170 C CA . ILE A 1 543 ? 17.062 -38.406 -27.5 1 88.06 543 ILE A CA 1
ATOM 4171 C C . ILE A 1 543 ? 17.438 -37.5 -26.328 1 88.06 543 ILE A C 1
ATOM 4173 O O . ILE A 1 543 ? 18.391 -37.812 -25.578 1 88.06 543 ILE A O 1
ATOM 4177 N N . GLU A 1 544 ? 16.703 -36.5 -26.141 1 89.56 544 GLU A N 1
ATOM 4178 C CA . GLU A 1 544 ? 16.953 -35.562 -25.062 1 89.56 544 GLU A CA 1
ATOM 4179 C C . GLU A 1 544 ? 16.844 -36.25 -23.703 1 89.56 544 GLU A C 1
ATOM 4181 O O . GLU A 1 544 ? 17.641 -35.969 -22.797 1 89.56 544 GLU A O 1
ATOM 4186 N N . ASN A 1 545 ? 15.938 -37.125 -23.578 1 81.88 545 ASN A N 1
ATOM 4187 C CA . ASN A 1 545 ? 15.703 -37.812 -22.328 1 81.88 545 ASN A CA 1
ATOM 4188 C C . ASN A 1 545 ? 16.875 -38.719 -21.984 1 81.88 545 ASN A C 1
ATOM 4190 O O . ASN A 1 545 ? 17.125 -39 -20.797 1 81.88 545 ASN A O 1
ATOM 4194 N N . VAL A 1 546 ? 17.562 -39.156 -22.969 1 83.19 546 VAL A N 1
ATOM 4195 C CA . VAL A 1 546 ? 18.75 -39.969 -22.734 1 83.19 546 VAL A CA 1
ATOM 4196 C C . VAL A 1 546 ? 19.828 -39.125 -22.078 1 83.19 546 VAL A C 1
ATOM 4198 O O . VAL A 1 546 ? 20.5 -39.562 -21.141 1 83.19 546 VAL A O 1
ATOM 4201 N N . TYR A 1 547 ? 19.922 -37.906 -22.516 1 88.44 547 TYR A N 1
ATOM 4202 C CA . TYR A 1 547 ? 21.062 -37.062 -22.109 1 88.44 547 TYR A CA 1
ATOM 4203 C C . TYR A 1 547 ? 20.766 -36.375 -20.781 1 88.44 547 TYR A C 1
ATOM 4205 O O . TYR A 1 547 ? 21.688 -36.094 -20 1 88.44 547 TYR A O 1
ATOM 4213 N N . ILE A 1 548 ? 19.562 -36.156 -20.469 1 83 548 ILE A N 1
ATOM 4214 C CA . ILE A 1 548 ? 19.188 -35.406 -19.266 1 83 548 ILE A CA 1
ATOM 4215 C C . ILE A 1 548 ? 19.5 -36.25 -18.016 1 83 548 ILE A C 1
ATOM 4217 O O . ILE A 1 548 ? 19.562 -35.719 -16.906 1 83 548 ILE A O 1
ATOM 4221 N N . LYS A 1 549 ? 19.844 -37.469 -18.234 1 78.31 549 LYS A N 1
ATOM 4222 C CA . LYS A 1 549 ? 20.219 -38.344 -17.141 1 78.31 549 LYS A CA 1
ATOM 4223 C C . LYS A 1 549 ? 21.594 -38 -16.578 1 78.31 549 LYS A C 1
ATOM 4225 O O . LYS A 1 549 ? 21.906 -38.312 -15.43 1 78.31 549 LYS A O 1
ATOM 4230 N N . ASN A 1 550 ? 22.328 -37.5 -17.438 1 80.81 550 ASN A N 1
ATOM 4231 C CA . ASN A 1 550 ? 23.672 -37.062 -17.047 1 80.81 550 ASN A CA 1
ATOM 4232 C C . ASN A 1 550 ? 23.609 -35.75 -16.219 1 80.81 550 ASN A C 1
ATOM 4234 O O . ASN A 1 550 ? 23.141 -34.719 -16.703 1 80.81 550 ASN A O 1
ATOM 4238 N N . PRO A 1 551 ? 24.062 -35.844 -14.945 1 80.81 551 PRO A N 1
ATOM 4239 C CA . PRO A 1 551 ? 24 -34.688 -14.078 1 80.81 551 PRO A CA 1
ATOM 4240 C C . PRO A 1 551 ? 24.672 -33.438 -14.695 1 80.81 551 PRO A C 1
ATOM 4242 O O . PRO A 1 551 ? 24.391 -32.312 -14.297 1 80.81 551 PRO A O 1
ATOM 4245 N N . LEU A 1 552 ? 25.453 -33.656 -15.625 1 87.25 552 LEU A N 1
ATOM 4246 C CA . LEU A 1 552 ? 26.125 -32.562 -16.312 1 87.25 552 LEU A CA 1
ATOM 4247 C C . LEU A 1 552 ? 25.125 -31.75 -17.141 1 87.25 552 LEU A C 1
ATOM 4249 O O . LEU A 1 552 ? 25.328 -30.547 -17.359 1 87.25 552 LEU A O 1
ATOM 4253 N N . ILE A 1 553 ? 24.062 -32.375 -17.562 1 91 553 ILE A N 1
ATOM 4254 C CA . ILE A 1 553 ? 23.125 -31.75 -18.484 1 91 553 ILE A CA 1
ATOM 4255 C C . ILE A 1 553 ? 21.859 -31.344 -17.719 1 91 553 ILE A C 1
ATOM 4257 O O . ILE A 1 553 ? 20.969 -32.156 -17.5 1 91 553 ILE A O 1
ATOM 4261 N N . ALA A 1 554 ? 21.75 -30.078 -17.469 1 86.81 554 ALA A N 1
ATOM 4262 C CA . ALA A 1 554 ? 20.594 -29.562 -16.766 1 86.81 554 ALA A CA 1
ATOM 4263 C C . ALA A 1 554 ? 19.406 -29.406 -17.703 1 86.81 554 ALA A C 1
ATOM 4265 O O . ALA A 1 554 ? 18.266 -29.719 -17.344 1 86.81 554 ALA A O 1
ATOM 4266 N N . GLN A 1 555 ? 19.641 -28.844 -18.906 1 90.19 555 GLN A N 1
ATOM 4267 C CA . GLN A 1 555 ? 18.641 -28.719 -19.953 1 90.19 555 GLN A CA 1
ATOM 4268 C C . GLN A 1 555 ? 19.25 -28.984 -21.328 1 90.19 555 GLN A C 1
ATOM 4270 O O . GLN A 1 555 ? 20.469 -28.844 -21.516 1 90.19 555 GLN A O 1
ATOM 4275 N N . ILE A 1 556 ? 18.453 -29.438 -22.281 1 93.38 556 ILE A N 1
ATOM 4276 C CA . ILE A 1 556 ? 19 -29.797 -23.594 1 93.38 556 ILE A CA 1
ATOM 4277 C C . ILE A 1 556 ? 17.938 -29.547 -24.672 1 93.38 556 ILE A C 1
ATOM 4279 O O . ILE A 1 556 ? 16.734 -29.719 -24.406 1 93.38 556 ILE A O 1
ATOM 4283 N N . PHE A 1 557 ? 18.391 -29.156 -25.812 1 94.25 557 PHE A N 1
ATOM 4284 C CA . PHE A 1 557 ? 17.578 -28.969 -27 1 94.25 557 PHE A CA 1
ATOM 4285 C C . PHE A 1 557 ? 18.266 -29.562 -28.219 1 94.25 557 PHE A C 1
ATOM 4287 O O . PHE A 1 557 ? 19.297 -29.062 -28.672 1 94.25 557 PHE A O 1
ATOM 4294 N N . ILE A 1 558 ? 17.688 -30.625 -28.781 1 94.06 558 ILE A N 1
ATOM 4295 C CA . ILE A 1 558 ? 18.219 -31.312 -29.969 1 94.06 558 ILE A CA 1
ATOM 4296 C C . ILE A 1 558 ? 17.547 -30.75 -31.219 1 94.06 558 ILE A C 1
ATOM 4298 O O . ILE A 1 558 ? 16.312 -30.594 -31.25 1 94.06 558 ILE A O 1
ATOM 4302 N N . ASP A 1 559 ? 18.312 -30.422 -32.156 1 92.75 559 ASP A N 1
ATOM 4303 C CA . ASP A 1 559 ? 17.781 -29.922 -33.438 1 92.75 559 ASP A CA 1
ATOM 4304 C C . ASP A 1 559 ? 18.391 -30.656 -34.625 1 92.75 559 ASP A C 1
ATOM 4306 O O . ASP A 1 559 ? 19.453 -31.266 -34.5 1 92.75 559 ASP A O 1
ATOM 4310 N N . GLY A 1 560 ? 17.625 -30.703 -35.719 1 89.5 560 GLY A N 1
ATOM 4311 C CA . GLY A 1 560 ? 18.016 -31.281 -37 1 89.5 560 GLY A CA 1
ATOM 4312 C C . GLY A 1 560 ? 17.156 -30.781 -38.156 1 89.5 560 GLY A C 1
ATOM 4313 O O . GLY A 1 560 ? 16.172 -30.078 -37.938 1 89.5 560 GLY A O 1
ATOM 4314 N N . ASP A 1 561 ? 17.719 -31.062 -39.344 1 81.5 561 ASP A N 1
ATOM 4315 C CA . ASP A 1 561 ? 17 -30.625 -40.562 1 81.5 561 ASP A CA 1
ATOM 4316 C C . ASP A 1 561 ? 17.109 -31.656 -41.656 1 81.5 561 ASP A C 1
ATOM 4318 O O . ASP A 1 561 ? 18.047 -32.469 -41.688 1 81.5 561 ASP A O 1
ATOM 4322 N N . SER A 1 562 ? 16.156 -31.656 -42.594 1 81.94 562 SER A N 1
ATOM 4323 C CA . SER A 1 562 ? 16.078 -32.625 -43.688 1 81.94 562 SER A CA 1
ATOM 4324 C C . SER A 1 562 ? 17.25 -32.469 -44.656 1 81.94 562 SER A C 1
ATOM 4326 O O . SER A 1 562 ? 17.516 -33.375 -45.469 1 81.94 562 SER A O 1
ATOM 4328 N N . LEU A 1 563 ? 17.859 -31.375 -44.469 1 85.06 563 LEU A N 1
ATOM 4329 C CA . LEU A 1 563 ? 18.984 -31.125 -45.375 1 85.06 563 LEU A CA 1
ATOM 4330 C C . LEU A 1 563 ? 20.312 -31.484 -44.719 1 85.06 563 LEU A C 1
ATOM 4332 O O . LEU A 1 563 ? 21.359 -31.453 -45.344 1 85.06 563 LEU A O 1
ATOM 4336 N N . GLN A 1 564 ? 20.234 -31.766 -43.469 1 89.12 564 GLN A N 1
ATOM 4337 C CA . GLN A 1 564 ? 21.438 -32.062 -42.719 1 89.12 564 GLN A CA 1
ATOM 4338 C C . GLN A 1 564 ? 21.547 -33.531 -42.375 1 89.12 564 GLN A C 1
ATOM 4340 O O . GLN A 1 564 ? 20.531 -34.219 -42.156 1 89.12 564 GLN A O 1
ATOM 4345 N N . SER A 1 565 ? 22.734 -34.031 -42.25 1 88.12 565 SER A N 1
ATOM 4346 C CA . SER A 1 565 ? 22.953 -35.438 -42.031 1 88.12 565 SER A CA 1
ATOM 4347 C C . SER A 1 565 ? 23.219 -35.719 -40.531 1 88.12 565 SER A C 1
ATOM 4349 O O . SER A 1 565 ? 23.344 -36.875 -40.125 1 88.12 565 SER A O 1
ATOM 4351 N N . ALA A 1 566 ? 23.281 -34.625 -39.75 1 92.62 566 ALA A N 1
ATOM 4352 C CA . ALA A 1 566 ? 23.625 -34.781 -38.344 1 92.62 566 ALA A CA 1
ATOM 4353 C C . ALA A 1 566 ? 22.75 -33.906 -37.469 1 92.62 566 ALA A C 1
ATOM 4355 O O . ALA A 1 566 ? 22.203 -32.906 -37.906 1 92.62 566 ALA A O 1
ATOM 4356 N N . LEU A 1 567 ? 22.641 -34.344 -36.188 1 94.56 567 LEU A N 1
ATOM 4357 C CA . LEU A 1 567 ? 21.938 -33.562 -35.188 1 94.56 567 LEU A CA 1
ATOM 4358 C C . LEU A 1 567 ? 22.891 -32.562 -34.5 1 94.56 567 LEU A C 1
ATOM 4360 O O . LEU A 1 567 ? 24.078 -32.844 -34.406 1 94.56 567 LEU A O 1
ATOM 4364 N N . VAL A 1 568 ? 22.406 -31.484 -34.125 1 95.31 568 VAL A N 1
ATOM 4365 C CA . VAL A 1 568 ? 23.125 -30.531 -33.25 1 95.31 568 VAL A CA 1
ATOM 4366 C C . VAL A 1 568 ? 22.328 -30.297 -31.969 1 95.31 568 VAL A C 1
ATOM 4368 O O . VAL A 1 568 ? 21.172 -30.672 -31.875 1 95.31 568 VAL A O 1
ATOM 4371 N N . THR A 1 569 ? 23.062 -29.734 -31 1 96.12 569 THR A N 1
ATOM 4372 C CA . THR A 1 569 ? 22.344 -29.625 -29.734 1 96.12 569 THR A CA 1
ATOM 4373 C C . THR A 1 569 ? 22.797 -28.391 -28.969 1 96.12 569 THR A C 1
ATOM 4375 O O . THR A 1 569 ? 23.953 -27.969 -29.078 1 96.12 569 THR A O 1
ATOM 4378 N N . VAL A 1 570 ? 21.859 -27.766 -28.344 1 96.38 570 VAL A N 1
ATOM 4379 C CA . VAL A 1 570 ? 22.109 -26.734 -27.344 1 96.38 570 VAL A CA 1
ATOM 4380 C C . VAL A 1 570 ? 21.984 -27.344 -25.953 1 96.38 570 VAL A C 1
ATOM 4382 O O . VAL A 1 570 ? 20.984 -27.969 -25.609 1 96.38 570 VAL A O 1
ATOM 4385 N N . VAL A 1 571 ? 23.016 -27.141 -25.109 1 95.62 571 VAL A N 1
ATOM 4386 C CA . VAL A 1 571 ? 23.047 -27.75 -23.781 1 95.62 571 VAL A CA 1
ATOM 4387 C C . VAL A 1 571 ? 23.234 -26.656 -22.719 1 95.62 571 VAL A C 1
ATOM 4389 O O . VAL A 1 571 ? 24.109 -25.812 -22.844 1 95.62 571 VAL A O 1
ATOM 4392 N N . VAL A 1 572 ? 22.359 -26.641 -21.75 1 94.19 572 VAL A N 1
ATOM 4393 C CA . VAL A 1 572 ? 22.609 -25.906 -20.516 1 94.19 572 VAL A CA 1
ATOM 4394 C C . VAL A 1 572 ? 23.234 -26.844 -19.484 1 94.19 572 VAL A C 1
ATOM 4396 O O . VAL A 1 572 ? 22.547 -27.641 -18.859 1 94.19 572 VAL A O 1
ATOM 4399 N N . PRO A 1 573 ? 24.516 -26.719 -19.234 1 92.62 573 PRO A N 1
ATOM 4400 C CA . PRO A 1 573 ? 25.172 -27.609 -18.266 1 92.62 573 PRO A CA 1
ATOM 4401 C C . PRO A 1 573 ? 24.953 -27.172 -16.828 1 92.62 573 PRO A C 1
ATOM 4403 O O . PRO A 1 573 ? 24.703 -26 -16.562 1 92.62 573 PRO A O 1
ATOM 4406 N N . ASP A 1 574 ? 25 -28.156 -15.984 1 87.38 574 ASP A N 1
ATOM 4407 C CA . ASP A 1 574 ? 25.109 -27.812 -14.57 1 87.38 574 ASP A CA 1
ATOM 4408 C C . ASP A 1 574 ? 26.453 -27.125 -14.281 1 87.38 574 ASP A C 1
ATOM 4410 O O . ASP A 1 574 ? 27.516 -27.656 -14.617 1 87.38 574 ASP A O 1
ATOM 4414 N N . PRO A 1 575 ? 26.375 -25.969 -13.695 1 86.31 575 PRO A N 1
ATOM 4415 C CA . PRO A 1 575 ? 27.609 -25.188 -13.547 1 86.31 575 PRO A CA 1
ATOM 4416 C C . PRO A 1 575 ? 28.672 -25.922 -12.719 1 86.31 575 PRO A C 1
ATOM 4418 O O . PRO A 1 575 ? 29.859 -25.844 -13.031 1 86.31 575 PRO A O 1
ATOM 4421 N N . THR A 1 576 ? 28.25 -26.625 -11.688 1 83.06 576 THR A N 1
ATOM 4422 C CA . THR A 1 576 ? 29.188 -27.328 -10.828 1 83.06 576 THR A CA 1
ATOM 4423 C C . THR A 1 576 ? 29.844 -28.484 -11.578 1 83.06 576 THR A C 1
ATOM 4425 O O . THR A 1 576 ? 31.062 -28.672 -11.5 1 83.06 576 THR A O 1
ATOM 4428 N N . GLU A 1 577 ? 29.016 -29.219 -12.289 1 84.44 577 GLU A N 1
ATOM 4429 C CA . GLU A 1 577 ? 29.531 -30.359 -13.047 1 84.44 577 GLU A CA 1
ATOM 4430 C C . GLU A 1 577 ? 30.422 -29.906 -14.195 1 84.44 577 GLU A C 1
ATOM 4432 O O . GLU A 1 577 ? 31.406 -30.562 -14.523 1 84.44 577 GLU A O 1
ATOM 4437 N N . LEU A 1 578 ? 30.047 -28.75 -14.773 1 87.88 578 LEU A N 1
ATOM 4438 C CA . LEU A 1 578 ? 30.859 -28.219 -15.867 1 87.88 578 LEU A CA 1
ATOM 4439 C C . LEU A 1 578 ? 32.25 -27.797 -15.375 1 87.88 578 LEU A C 1
ATOM 4441 O O . LEU A 1 578 ? 33.25 -28.031 -16.047 1 87.88 578 LEU A O 1
ATOM 4445 N N . LYS A 1 579 ? 32.25 -27.219 -14.227 1 86.38 579 LYS A N 1
ATOM 4446 C CA . LYS A 1 579 ? 33.531 -26.812 -13.633 1 86.38 579 LYS A CA 1
ATOM 4447 C C . LYS A 1 579 ? 34.406 -28.031 -13.344 1 86.38 579 LYS A C 1
ATOM 4449 O O . LYS A 1 579 ? 35.625 -27.984 -13.516 1 86.38 579 LYS A O 1
ATOM 4454 N N . SER A 1 580 ? 33.75 -29.047 -12.906 1 85.38 580 SER A N 1
ATOM 4455 C CA . SER A 1 580 ? 34.469 -30.281 -12.602 1 85.38 580 SER A CA 1
ATOM 4456 C C . SER A 1 580 ? 35.125 -30.844 -13.852 1 85.38 580 SER A C 1
ATOM 4458 O O . SER A 1 580 ? 36.281 -31.312 -13.797 1 85.38 580 SER A O 1
ATOM 4460 N N . ILE A 1 581 ? 34.469 -30.828 -14.961 1 84 581 ILE A N 1
ATOM 4461 C CA . ILE A 1 581 ? 35 -31.328 -16.234 1 84 581 ILE A CA 1
ATOM 4462 C C . ILE A 1 581 ? 36.094 -30.406 -16.719 1 84 581 ILE A C 1
ATOM 4464 O O . ILE A 1 581 ? 37.125 -30.875 -17.219 1 84 581 ILE A O 1
ATOM 4468 N N . ALA A 1 582 ? 35.906 -29.125 -16.5 1 86.31 582 ALA A N 1
ATOM 4469 C CA . ALA A 1 582 ? 36.812 -28.109 -17 1 86.31 582 ALA A CA 1
ATOM 4470 C C . ALA A 1 582 ? 38.125 -28.125 -16.219 1 86.31 582 ALA A C 1
ATOM 4472 O O . ALA A 1 582 ? 39.188 -27.75 -16.75 1 86.31 582 ALA A O 1
ATOM 4473 N N . LYS A 1 583 ? 38 -28.547 -15 1 84.62 583 LYS A N 1
ATOM 4474 C CA . LYS A 1 583 ? 39.188 -28.562 -14.133 1 84.62 583 LYS A CA 1
ATOM 4475 C C . LYS A 1 583 ? 40.312 -29.359 -14.773 1 84.62 583 LYS A C 1
ATOM 4477 O O . LYS A 1 583 ? 41.5 -29.047 -14.555 1 84.62 583 LYS A O 1
ATOM 4482 N N . ASN A 1 584 ? 40 -30.344 -15.547 1 80.88 584 ASN A N 1
ATOM 4483 C CA . ASN A 1 584 ? 41 -31.203 -16.141 1 80.88 584 ASN A CA 1
ATOM 4484 C C . ASN A 1 584 ? 41.406 -30.734 -17.531 1 80.88 584 ASN A C 1
ATOM 4486 O O . ASN A 1 584 ? 42.25 -31.344 -18.188 1 80.88 584 ASN A O 1
ATOM 4490 N N . ILE A 1 585 ? 40.812 -29.656 -17.969 1 82.25 585 ILE A N 1
ATOM 4491 C CA . ILE A 1 585 ? 40.969 -29.25 -19.359 1 82.25 585 ILE A CA 1
ATOM 4492 C C . ILE A 1 585 ? 41.594 -27.859 -19.406 1 82.25 585 ILE A C 1
ATOM 4494 O O . ILE A 1 585 ? 42.469 -27.594 -20.25 1 82.25 585 ILE A O 1
ATOM 4498 N N . VAL A 1 586 ? 41.188 -26.969 -18.5 1 79.5 586 VAL A N 1
ATOM 4499 C CA . VAL A 1 586 ? 41.656 -25.578 -18.562 1 79.5 586 VAL A CA 1
ATOM 4500 C C . VAL A 1 586 ? 42.469 -25.25 -17.312 1 79.5 586 VAL A C 1
ATOM 4502 O O . VAL A 1 586 ? 42.281 -25.875 -16.266 1 79.5 586 VAL A O 1
ATOM 4505 N N . PRO A 1 587 ? 43.469 -24.359 -17.547 1 75.81 587 PRO A N 1
ATOM 4506 C CA . PRO A 1 587 ? 44.25 -23.969 -16.375 1 75.81 587 PRO A CA 1
ATOM 4507 C C . PRO A 1 587 ? 43.375 -23.406 -15.25 1 75.81 587 PRO A C 1
ATOM 4509 O O . PRO A 1 587 ? 42.312 -22.859 -15.508 1 75.81 587 PRO A O 1
ATOM 4512 N N . GLU A 1 588 ? 43.781 -23.734 -14.062 1 71.38 588 GLU A N 1
ATOM 4513 C CA . GLU A 1 588 ? 43.094 -23.328 -12.844 1 71.38 588 GLU A CA 1
ATOM 4514 C C . GLU A 1 588 ? 42.75 -21.828 -12.859 1 71.38 588 GLU A C 1
ATOM 4516 O O . GLU A 1 588 ? 41.719 -21.422 -12.352 1 71.38 588 GLU A O 1
ATOM 4521 N N . SER A 1 589 ? 43.594 -21.016 -13.438 1 66.44 589 SER A N 1
ATOM 4522 C CA . SER A 1 589 ? 43.375 -19.562 -13.492 1 66.44 589 SER A CA 1
ATOM 4523 C C . SER A 1 589 ? 42.125 -19.219 -14.266 1 66.44 589 SER A C 1
ATOM 4525 O O . SER A 1 589 ? 41.375 -18.297 -13.883 1 66.44 589 SER A O 1
ATOM 4527 N N . GLU A 1 590 ? 41.781 -19.906 -15.266 1 65.69 590 GLU A N 1
ATOM 4528 C CA . GLU A 1 590 ? 40.625 -19.656 -16.125 1 65.69 590 GLU A CA 1
ATOM 4529 C C . GLU A 1 590 ? 39.344 -20.109 -15.445 1 65.69 590 GLU A C 1
ATOM 4531 O O . GLU A 1 590 ? 38.281 -19.516 -15.672 1 65.69 590 GLU A O 1
ATOM 4536 N N . LEU A 1 591 ? 39.469 -21.094 -14.648 1 67.94 591 LEU A N 1
ATOM 4537 C CA . LEU A 1 591 ? 38.312 -21.625 -13.93 1 67.94 591 LEU A CA 1
ATOM 4538 C C . LEU A 1 591 ? 37.812 -20.625 -12.914 1 67.94 591 LEU A C 1
ATOM 4540 O O . LEU A 1 591 ? 36.594 -20.547 -12.656 1 67.94 591 LEU A O 1
ATOM 4544 N N . LEU A 1 592 ? 38.688 -19.875 -12.289 1 60.78 592 LEU A N 1
ATOM 4545 C CA . LEU A 1 592 ? 38.375 -18.984 -11.188 1 60.78 592 LEU A CA 1
ATOM 4546 C C . LEU A 1 592 ? 37.906 -17.625 -11.719 1 60.78 592 LEU A C 1
ATOM 4548 O O . LEU A 1 592 ? 37.062 -16.969 -11.109 1 60.78 592 LEU A O 1
ATOM 4552 N N . GLU A 1 593 ? 38.562 -17.156 -12.812 1 59.09 593 GLU A N 1
ATOM 4553 C CA . GLU A 1 593 ? 38.406 -15.75 -13.188 1 59.09 593 GLU A CA 1
ATOM 4554 C C . GLU A 1 593 ? 37.188 -15.539 -14.055 1 59.09 593 GLU A C 1
ATOM 4556 O O . GLU A 1 593 ? 36.469 -14.523 -13.93 1 59.09 593 GLU A O 1
ATOM 4561 N N . ASP A 1 594 ? 36.875 -16.453 -15.07 1 65.25 594 ASP A N 1
ATOM 4562 C CA . ASP A 1 594 ? 35.812 -16.172 -16.031 1 65.25 594 ASP A CA 1
ATOM 4563 C C . ASP A 1 594 ? 35 -17.422 -16.344 1 65.25 594 ASP A C 1
ATOM 4565 O O . ASP A 1 594 ? 35.25 -18.094 -17.344 1 65.25 594 ASP A O 1
ATOM 4569 N N . VAL A 1 595 ? 34.031 -17.672 -15.531 1 71.19 595 VAL A N 1
ATOM 4570 C CA . VAL A 1 595 ? 33.156 -18.828 -15.703 1 71.19 595 VAL A CA 1
ATOM 4571 C C . VAL A 1 595 ? 32.469 -18.766 -17.078 1 71.19 595 VAL A C 1
ATOM 4573 O O . VAL A 1 595 ? 32.219 -19.797 -17.688 1 71.19 595 VAL A O 1
ATOM 4576 N N . ALA A 1 596 ? 32.344 -17.641 -17.594 1 75.69 596 ALA A N 1
ATOM 4577 C CA . ALA A 1 596 ? 31.703 -17.453 -18.891 1 75.69 596 ALA A CA 1
ATOM 4578 C C . ALA A 1 596 ? 32.562 -18 -20.031 1 75.69 596 ALA A C 1
ATOM 4580 O O . ALA A 1 596 ? 32.031 -18.5 -21.016 1 75.69 596 ALA A O 1
ATOM 4581 N N . SER A 1 597 ? 33.875 -17.953 -19.812 1 83.06 597 SER A N 1
ATOM 4582 C CA . SER A 1 597 ? 34.812 -18.391 -20.844 1 83.06 597 SER A CA 1
ATOM 4583 C C . SER A 1 597 ? 34.75 -19.906 -21.016 1 83.06 597 SER A C 1
ATOM 4585 O O . SER A 1 597 ? 35.094 -20.422 -22.078 1 83.06 597 SER A O 1
ATOM 4587 N N . LEU A 1 598 ? 34.312 -20.578 -20 1 86.5 598 LEU A N 1
ATOM 4588 C CA . LEU A 1 598 ? 34.219 -22.047 -20.047 1 86.5 598 LEU A CA 1
ATOM 4589 C C . LEU A 1 598 ? 33.219 -22.484 -21.094 1 86.5 598 LEU A C 1
ATOM 4591 O O . LEU A 1 598 ? 33.438 -23.5 -21.766 1 86.5 598 LEU A O 1
ATOM 4595 N N . TYR A 1 599 ? 32.188 -21.766 -21.312 1 90.44 599 TYR A N 1
ATOM 4596 C CA . TYR A 1 599 ? 31.094 -22.125 -22.203 1 90.44 599 TYR A CA 1
ATOM 4597 C C . TYR A 1 599 ? 31.5 -21.969 -23.656 1 90.44 599 TYR A C 1
ATOM 4599 O O . TYR A 1 599 ? 30.906 -22.578 -24.547 1 90.44 599 TYR A O 1
ATOM 4607 N N . GLN A 1 600 ? 32.594 -21.188 -23.828 1 89 600 GLN A N 1
ATOM 4608 C CA . GLN A 1 600 ? 33.031 -20.922 -25.188 1 89 600 GLN A CA 1
ATOM 4609 C C . GLN A 1 600 ? 34.312 -21.719 -25.516 1 89 600 GLN A C 1
ATOM 4611 O O . GLN A 1 600 ? 34.688 -21.812 -26.672 1 89 600 GLN A O 1
ATOM 4616 N N . ASN A 1 601 ? 34.812 -22.344 -24.484 1 89.31 601 ASN A N 1
ATOM 4617 C CA . ASN A 1 601 ? 36.062 -23.078 -24.672 1 89.31 601 ASN A CA 1
ATOM 4618 C C . ASN A 1 601 ? 35.844 -24.344 -25.516 1 89.31 601 ASN A C 1
ATOM 4620 O O . ASN A 1 601 ? 35.062 -25.203 -25.172 1 89.31 601 ASN A O 1
ATOM 4624 N N . GLN A 1 602 ? 36.625 -24.5 -26.547 1 90.44 602 GLN A N 1
ATOM 4625 C CA . GLN A 1 602 ? 36.438 -25.578 -27.516 1 90.44 602 GLN A CA 1
ATOM 4626 C C . GLN A 1 602 ? 36.75 -26.922 -26.891 1 90.44 602 GLN A C 1
ATOM 4628 O O . GLN A 1 602 ? 36.125 -27.938 -27.203 1 90.44 602 GLN A O 1
ATOM 4633 N N . ASP A 1 603 ? 37.688 -26.906 -26.047 1 91.75 603 ASP A N 1
ATOM 4634 C CA . ASP A 1 603 ? 38.062 -28.172 -25.422 1 91.75 603 ASP A CA 1
ATOM 4635 C C . ASP A 1 603 ? 37 -28.641 -24.422 1 91.75 603 ASP A C 1
ATOM 4637 O O . ASP A 1 603 ? 36.781 -29.844 -24.297 1 91.75 603 ASP A O 1
ATOM 4641 N N . VAL A 1 604 ? 36.469 -27.688 -23.734 1 91.69 604 VAL A N 1
ATOM 4642 C CA . VAL A 1 604 ? 35.375 -28.031 -22.812 1 91.69 604 VAL A CA 1
ATOM 4643 C C . VAL A 1 604 ? 34.156 -28.547 -23.594 1 91.69 604 VAL A C 1
ATOM 4645 O O . VAL A 1 604 ? 33.562 -29.547 -23.219 1 91.69 604 VAL A O 1
ATOM 4648 N N . LYS A 1 605 ? 33.875 -27.891 -24.688 1 93.31 605 LYS A N 1
ATOM 4649 C CA . LYS A 1 605 ? 32.781 -28.328 -25.547 1 93.31 605 LYS A CA 1
ATOM 4650 C C . LYS A 1 605 ? 33 -29.75 -26.062 1 93.31 605 LYS A C 1
ATOM 4652 O O . LYS A 1 605 ? 32.094 -30.562 -26.062 1 93.31 605 LYS A O 1
ATOM 4657 N N . LYS A 1 606 ? 34.219 -29.953 -26.469 1 93.19 606 LYS A N 1
ATOM 4658 C CA . LYS A 1 606 ? 34.562 -31.266 -26.969 1 93.19 606 LYS A CA 1
ATOM 4659 C C . LYS A 1 606 ? 34.438 -32.344 -25.891 1 93.19 606 LYS A C 1
ATOM 4661 O O . LYS A 1 606 ? 33.938 -33.438 -26.141 1 93.19 606 LYS A O 1
ATOM 4666 N N . ALA A 1 607 ? 34.812 -31.969 -24.719 1 93.19 607 ALA A N 1
ATOM 4667 C CA . ALA A 1 607 ? 34.688 -32.906 -23.609 1 93.19 607 ALA A CA 1
ATOM 4668 C C . ALA A 1 607 ? 33.25 -33.25 -23.297 1 93.19 607 ALA A C 1
ATOM 4670 O O . ALA A 1 607 ? 32.906 -34.406 -23.047 1 93.19 607 ALA A O 1
ATOM 4671 N N . VAL A 1 608 ? 32.438 -32.25 -23.328 1 93.81 608 VAL A N 1
ATOM 4672 C CA . VAL A 1 608 ? 31 -32.469 -23.078 1 93.81 608 VAL A CA 1
ATOM 4673 C C . VAL A 1 608 ? 30.391 -33.312 -24.203 1 93.81 608 VAL A C 1
ATOM 4675 O O . VAL A 1 608 ? 29.641 -34.25 -23.953 1 93.81 608 VAL A O 1
ATOM 4678 N N . LEU A 1 609 ? 30.781 -32.969 -25.359 1 94.56 609 LEU A N 1
ATOM 4679 C CA . LEU A 1 609 ? 30.266 -33.688 -26.516 1 94.56 609 LEU A CA 1
ATOM 4680 C C . LEU A 1 609 ? 30.719 -35.156 -26.5 1 94.56 609 LEU A C 1
ATOM 4682 O O . LEU A 1 609 ? 29.938 -36.062 -26.844 1 94.56 609 LEU A O 1
ATOM 4686 N N . ASP A 1 610 ? 31.938 -35.375 -26.109 1 93.31 610 ASP A N 1
ATOM 4687 C CA . ASP A 1 610 ? 32.438 -36.719 -26 1 93.31 610 ASP A CA 1
ATOM 4688 C C . ASP A 1 610 ? 31.672 -37.531 -24.938 1 93.31 610 ASP A C 1
ATOM 4690 O O . ASP A 1 610 ? 31.359 -38.688 -25.141 1 93.31 610 ASP A O 1
ATOM 4694 N N . GLN A 1 611 ? 31.469 -36.875 -23.922 1 91.94 611 GLN A N 1
ATOM 4695 C CA . GLN A 1 611 ? 30.672 -37.531 -22.875 1 91.94 611 GLN A CA 1
ATOM 4696 C C . GLN A 1 611 ? 29.281 -37.875 -23.375 1 91.94 611 GLN A C 1
ATOM 4698 O O . GLN A 1 611 ? 28.75 -38.938 -23.109 1 91.94 611 GLN A O 1
ATOM 4703 N N . MET A 1 612 ? 28.703 -36.969 -24.078 1 93.56 612 MET A N 1
ATOM 4704 C CA . MET A 1 612 ? 27.359 -37.188 -24.641 1 93.56 612 MET A CA 1
ATOM 4705 C C . MET A 1 612 ? 27.375 -38.344 -25.641 1 93.56 612 MET A C 1
ATOM 4707 O O . MET A 1 612 ? 26.453 -39.156 -25.656 1 93.56 612 MET A O 1
ATOM 4711 N N . SER A 1 613 ? 28.422 -38.375 -26.391 1 93.88 613 SER A N 1
ATOM 4712 C CA . SER A 1 613 ? 28.547 -39.469 -27.344 1 93.88 613 SER A CA 1
ATOM 4713 C C . SER A 1 613 ? 28.641 -40.812 -26.641 1 93.88 613 SER A C 1
ATOM 4715 O O . SER A 1 613 ? 28.016 -41.781 -27.078 1 93.88 613 SER A O 1
ATOM 4717 N N . ARG A 1 614 ? 29.359 -40.781 -25.594 1 92.5 614 ARG A N 1
ATOM 4718 C CA . ARG A 1 614 ? 29.469 -42 -24.812 1 92.5 614 ARG A CA 1
ATOM 4719 C C . ARG A 1 614 ? 28.125 -42.406 -24.203 1 92.5 614 ARG A C 1
ATOM 4721 O O . ARG A 1 614 ? 27.719 -43.562 -24.25 1 92.5 614 ARG A O 1
ATOM 4728 N N . ASP A 1 615 ? 27.469 -41.438 -23.703 1 91.62 615 ASP A N 1
ATOM 4729 C CA . ASP A 1 615 ? 26.172 -41.688 -23.078 1 91.62 615 ASP A CA 1
ATOM 4730 C C . ASP A 1 615 ? 25.156 -42.188 -24.109 1 91.62 615 ASP A C 1
ATOM 4732 O O . ASP A 1 615 ? 24.391 -43.094 -23.828 1 91.62 615 ASP A O 1
ATOM 4736 N N . GLY A 1 616 ? 25.125 -41.562 -25.266 1 91.38 616 GLY A N 1
ATOM 4737 C CA . GLY A 1 616 ? 24.203 -41.938 -26.328 1 91.38 616 GLY A CA 1
ATOM 4738 C C . GLY A 1 616 ? 24.422 -43.375 -26.797 1 91.38 616 GLY A C 1
ATOM 4739 O O . GLY A 1 616 ? 23.469 -44.125 -26.938 1 91.38 616 GLY A O 1
ATOM 4740 N N . ARG A 1 617 ? 25.703 -43.688 -26.938 1 88.81 617 ARG A N 1
ATOM 4741 C CA . ARG A 1 617 ? 26.031 -45.031 -27.375 1 88.81 617 ARG A CA 1
ATOM 4742 C C . ARG A 1 617 ? 25.656 -46.062 -26.297 1 88.81 617 ARG A C 1
ATOM 4744 O O . ARG A 1 617 ? 25.125 -47.125 -26.609 1 88.81 617 ARG A O 1
ATOM 4751 N N . ALA A 1 618 ? 25.922 -45.688 -25.156 1 87.5 618 ALA A N 1
ATOM 4752 C CA . ALA A 1 618 ? 25.609 -46.562 -24.031 1 87.5 618 ALA A CA 1
ATOM 4753 C C . ALA A 1 618 ? 24.094 -46.781 -23.906 1 87.5 618 ALA A C 1
ATOM 4755 O O . ALA A 1 618 ? 23.656 -47.875 -23.5 1 87.5 618 ALA A O 1
ATOM 4756 N N . ALA A 1 619 ? 23.359 -45.844 -24.375 1 86.38 619 ALA A N 1
ATOM 4757 C CA . ALA A 1 619 ? 21.906 -45.906 -24.281 1 86.38 619 ALA A CA 1
ATOM 4758 C C . ALA A 1 619 ? 21.297 -46.562 -25.516 1 86.38 619 ALA A C 1
ATOM 4760 O O . ALA A 1 619 ? 20.078 -46.688 -25.609 1 86.38 619 ALA A O 1
ATOM 4761 N N . GLY A 1 620 ? 22.188 -46.906 -26.469 1 85.5 620 GLY A N 1
ATOM 4762 C CA . GLY A 1 620 ? 21.734 -47.656 -27.641 1 85.5 620 GLY A CA 1
ATOM 4763 C C . GLY A 1 620 ? 21.234 -46.719 -28.75 1 85.5 620 GLY A C 1
ATOM 4764 O O . GLY A 1 620 ? 20.484 -47.156 -29.625 1 85.5 620 GLY A O 1
ATOM 4765 N N . LEU A 1 621 ? 21.562 -45.469 -28.703 1 91.12 621 LEU A N 1
ATOM 4766 C CA . LEU A 1 621 ? 21.188 -44.562 -29.781 1 91.12 621 LEU A CA 1
ATOM 4767 C C . LEU A 1 621 ? 21.938 -44.906 -31.062 1 91.12 621 LEU A C 1
ATOM 4769 O O . LEU A 1 621 ? 23.109 -45.281 -31.016 1 91.12 621 LEU A O 1
ATOM 4773 N N . HIS A 1 622 ? 21.25 -44.75 -32.125 1 88.5 622 HIS A N 1
ATOM 4774 C CA . HIS A 1 622 ? 21.922 -44.938 -33.406 1 88.5 622 HIS A CA 1
ATOM 4775 C C . HIS A 1 622 ? 22.891 -43.781 -33.688 1 88.5 622 HIS A C 1
ATOM 4777 O O . HIS A 1 622 ? 22.766 -42.688 -33.125 1 88.5 622 HIS A O 1
ATOM 4783 N N . GLY A 1 623 ? 23.828 -44.094 -34.469 1 88.69 623 GLY A N 1
ATOM 4784 C CA . GLY A 1 623 ? 24.844 -43.094 -34.812 1 88.69 623 GLY A CA 1
ATOM 4785 C C . GLY A 1 623 ? 24.25 -41.781 -35.219 1 88.69 623 GLY A C 1
ATOM 4786 O O . GLY A 1 623 ? 24.75 -40.719 -34.844 1 88.69 623 GLY A O 1
ATOM 4787 N N . TYR A 1 624 ? 23.156 -41.812 -36 1 89.38 624 TYR A N 1
ATOM 4788 C CA . TYR A 1 624 ? 22.547 -40.594 -36.5 1 89.38 624 TYR A CA 1
ATOM 4789 C C . TYR A 1 624 ? 21.766 -39.875 -35.406 1 89.38 624 TYR A C 1
ATOM 4791 O O . TYR A 1 624 ? 21.391 -38.719 -35.594 1 89.38 624 TYR A O 1
ATOM 4799 N N . GLU A 1 625 ? 21.547 -40.469 -34.281 1 92.81 625 GLU A N 1
ATOM 4800 C CA . GLU A 1 625 ? 20.797 -39.875 -33.188 1 92.81 625 GLU A CA 1
ATOM 4801 C C . GLU A 1 625 ? 21.75 -39.156 -32.188 1 92.81 625 GLU A C 1
ATOM 4803 O O . GLU A 1 625 ? 21.297 -38.5 -31.266 1 92.81 625 GLU A O 1
ATOM 4808 N N . VAL A 1 626 ? 23.031 -39.375 -32.406 1 94.38 626 VAL A N 1
ATOM 4809 C CA . VAL A 1 626 ? 24.047 -38.75 -31.562 1 94.38 626 VAL A CA 1
ATOM 4810 C C . VAL A 1 626 ? 24.438 -37.406 -32.156 1 94.38 626 VAL A C 1
ATOM 4812 O O . VAL A 1 626 ? 24.922 -37.312 -33.281 1 94.38 626 VAL A O 1
ATOM 4815 N N . PRO A 1 627 ? 24.203 -36.344 -31.406 1 95.44 627 PRO A N 1
ATOM 4816 C CA . PRO A 1 627 ? 24.562 -35.031 -31.938 1 95.44 627 PRO A CA 1
ATOM 4817 C C . PRO A 1 627 ? 26.047 -34.906 -32.25 1 95.44 627 PRO A C 1
ATOM 4819 O O . PRO A 1 627 ? 26.891 -35.438 -31.547 1 95.44 627 PRO A O 1
ATOM 4822 N N . LYS A 1 628 ? 26.328 -34.156 -33.281 1 94.81 628 LYS A N 1
ATOM 4823 C CA . LYS A 1 628 ? 27.703 -34.094 -33.75 1 94.81 628 LYS A CA 1
ATOM 4824 C C . LYS A 1 628 ? 28.328 -32.719 -33.438 1 94.81 628 LYS A C 1
ATOM 4826 O O . LYS A 1 628 ? 29.531 -32.562 -33.531 1 94.81 628 LYS A O 1
ATOM 4831 N N . ALA A 1 629 ? 27.484 -31.781 -33.031 1 95.12 629 ALA A N 1
ATOM 4832 C CA . ALA A 1 629 ? 27.953 -30.469 -32.594 1 95.12 629 ALA A CA 1
ATOM 4833 C C . ALA A 1 629 ? 27.125 -29.953 -31.406 1 95.12 629 ALA A C 1
ATOM 4835 O O . ALA A 1 629 ? 25.953 -30.344 -31.25 1 95.12 629 ALA A O 1
ATOM 4836 N N . ILE A 1 630 ? 27.797 -29.047 -30.594 1 96.25 630 ILE A N 1
ATOM 4837 C CA . ILE A 1 630 ? 27.156 -28.625 -29.359 1 96.25 630 ILE A CA 1
ATOM 4838 C C . ILE A 1 630 ? 27.359 -27.125 -29.141 1 96.25 630 ILE A C 1
ATOM 4840 O O . ILE A 1 630 ? 28.406 -26.578 -29.516 1 96.25 630 ILE A O 1
ATOM 4844 N N . TYR A 1 631 ? 26.359 -26.469 -28.688 1 96.06 631 TYR A N 1
ATOM 4845 C CA . TYR A 1 631 ? 26.438 -25.141 -28.109 1 96.06 631 TYR A CA 1
ATOM 4846 C C . TYR A 1 631 ? 26.156 -25.172 -26.609 1 96.06 631 TYR A C 1
ATOM 4848 O O . TYR A 1 631 ? 25.109 -25.656 -26.188 1 96.06 631 TYR A O 1
ATOM 4856 N N . LEU A 1 632 ? 27.094 -24.672 -25.797 1 95.38 632 LEU A N 1
ATOM 4857 C CA . LEU A 1 632 ? 26.906 -24.609 -24.344 1 95.38 632 LEU A CA 1
ATOM 4858 C C . LEU A 1 632 ? 26.281 -23.266 -23.953 1 95.38 632 LEU A C 1
ATOM 4860 O O . LEU A 1 632 ? 26.891 -22.219 -24.141 1 95.38 632 LEU A O 1
ATOM 4864 N N . GLU A 1 633 ? 25.047 -23.375 -23.453 1 94 633 GLU A N 1
ATOM 4865 C CA . GLU A 1 633 ? 24.297 -22.203 -23.016 1 94 633 GLU A CA 1
ATOM 4866 C C . GLU A 1 633 ? 24.469 -21.953 -21.516 1 94 633 GLU A C 1
ATOM 4868 O O . GLU A 1 633 ? 24.25 -22.859 -20.703 1 94 633 GLU A O 1
ATOM 4873 N N . SER A 1 634 ? 24.906 -20.734 -21.047 1 90.94 634 SER A N 1
ATOM 4874 C CA . SER A 1 634 ? 25.141 -20.406 -19.656 1 90.94 634 SER A CA 1
ATOM 4875 C C . SER A 1 634 ? 23.844 -20.031 -18.938 1 90.94 634 SER A C 1
ATOM 4877 O O . SER A 1 634 ? 23.703 -20.25 -17.734 1 90.94 634 SER A O 1
ATOM 4879 N N . SER A 1 635 ? 22.906 -19.516 -19.688 1 90.5 635 SER A N 1
ATOM 4880 C CA . SER A 1 635 ? 21.625 -19.094 -19.109 1 90.5 635 SER A CA 1
ATOM 4881 C C . SER A 1 635 ? 20.578 -20.188 -19.266 1 90.5 635 SER A C 1
ATOM 4883 O O . SER A 1 635 ? 20.391 -20.719 -20.359 1 90.5 635 SER A O 1
ATOM 4885 N N . PRO A 1 636 ? 19.891 -20.531 -18.234 1 89.44 636 PRO A N 1
ATOM 4886 C CA . PRO A 1 636 ? 18.875 -21.594 -18.312 1 89.44 636 PRO A CA 1
ATOM 4887 C C . PRO A 1 636 ? 17.719 -21.234 -19.25 1 89.44 636 PRO A C 1
ATOM 4889 O O . PRO A 1 636 ? 17.422 -20.047 -19.453 1 89.44 636 PRO A O 1
ATOM 4892 N N . PHE A 1 637 ? 17.156 -22.359 -19.875 1 90.19 637 PHE A N 1
ATOM 4893 C CA . PHE A 1 637 ? 15.867 -22.172 -20.516 1 90.19 637 PHE A CA 1
ATOM 4894 C C . PHE A 1 637 ? 14.797 -21.797 -19.5 1 90.19 637 PHE A C 1
ATOM 4896 O O . PHE A 1 637 ? 14.711 -22.422 -18.438 1 90.19 637 PHE A O 1
ATOM 4903 N N . THR A 1 638 ? 14.031 -20.766 -19.734 1 83.38 638 THR A N 1
ATOM 4904 C CA . THR A 1 638 ? 12.969 -20.391 -18.812 1 83.38 638 THR A CA 1
ATOM 4905 C C . THR A 1 638 ? 11.664 -20.125 -19.547 1 83.38 638 THR A C 1
ATOM 4907 O O . THR A 1 638 ? 11.664 -19.984 -20.781 1 83.38 638 THR A O 1
ATOM 4910 N N . VAL A 1 639 ? 10.609 -20.125 -18.828 1 75.88 639 VAL A N 1
ATOM 4911 C CA . VAL A 1 639 ? 9.297 -19.781 -19.391 1 75.88 639 VAL A CA 1
ATOM 4912 C C . VAL A 1 639 ? 9.273 -18.312 -19.797 1 75.88 639 VAL A C 1
ATOM 4914 O O . VAL A 1 639 ? 8.711 -17.969 -20.828 1 75.88 639 VAL A O 1
ATOM 4917 N N . GLU A 1 640 ? 10.008 -17.453 -19 1 73.12 640 GLU A N 1
ATOM 4918 C CA . GLU A 1 640 ? 10.07 -16.016 -19.266 1 73.12 640 GLU A CA 1
ATOM 4919 C C . GLU A 1 640 ? 10.734 -15.727 -20.609 1 73.12 640 GLU A C 1
ATOM 4921 O O . GLU A 1 640 ? 10.336 -14.797 -21.312 1 73.12 640 GLU A O 1
ATOM 4926 N N . LYS A 1 641 ? 11.758 -16.656 -21 1 76 641 LYS A N 1
ATOM 4927 C CA . LYS A 1 641 ? 12.461 -16.516 -22.266 1 76 641 LYS A CA 1
ATOM 4928 C C . LYS A 1 641 ? 11.648 -17.141 -23.406 1 76 641 LYS A C 1
ATOM 4930 O O . LYS A 1 641 ? 12.094 -17.141 -24.562 1 76 641 LYS A O 1
ATOM 4935 N N . ASP A 1 642 ? 10.516 -17.688 -23.031 1 78.44 642 ASP A N 1
ATOM 4936 C CA . ASP A 1 642 ? 9.625 -18.359 -23.969 1 78.44 642 ASP A CA 1
ATOM 4937 C C . ASP A 1 642 ? 10.297 -19.578 -24.578 1 78.44 642 ASP A C 1
ATOM 4939 O O . ASP A 1 642 ? 10.078 -19.891 -25.766 1 78.44 642 ASP A O 1
ATOM 4943 N N . LEU A 1 643 ? 11.133 -20.219 -23.797 1 86.81 643 LEU A N 1
ATOM 4944 C CA . LEU A 1 643 ? 11.844 -21.391 -24.281 1 86.81 643 LEU A CA 1
ATOM 4945 C C . LEU A 1 643 ? 11.266 -22.656 -23.656 1 86.81 643 LEU A C 1
ATOM 4947 O O . LEU A 1 643 ? 11.531 -23.766 -24.125 1 86.81 643 LEU A O 1
ATOM 4951 N N . LEU A 1 644 ? 10.547 -22.438 -22.578 1 80.31 644 LEU A N 1
ATOM 4952 C CA . LEU A 1 644 ? 9.859 -23.547 -21.922 1 80.31 644 LEU A CA 1
ATOM 4953 C C . LEU A 1 644 ? 8.367 -23.281 -21.812 1 80.31 644 LEU A C 1
ATOM 4955 O O . LEU A 1 644 ? 7.945 -22.125 -21.688 1 80.31 644 LEU A O 1
ATOM 4959 N N . THR A 1 645 ? 7.641 -24.297 -21.953 1 72.62 645 THR A N 1
ATOM 4960 C CA . THR A 1 645 ? 6.23 -24.203 -21.578 1 72.62 645 THR A CA 1
ATOM 4961 C C . THR A 1 645 ? 6.078 -24.094 -20.062 1 72.62 645 THR A C 1
ATOM 4963 O O . THR A 1 645 ? 7.031 -24.328 -19.328 1 72.62 645 THR A O 1
ATOM 4966 N N . PRO A 1 646 ? 4.93 -23.75 -19.625 1 65.06 646 PRO A N 1
ATOM 4967 C CA . PRO A 1 646 ? 4.707 -23.703 -18.172 1 65.06 646 PRO A CA 1
ATOM 4968 C C . PRO A 1 646 ? 4.953 -25.031 -17.484 1 65.06 646 PRO A C 1
ATOM 4970 O O . PRO A 1 646 ? 5.258 -25.078 -16.281 1 65.06 646 PRO A O 1
ATOM 4973 N N . THR A 1 647 ? 4.809 -26.109 -18.203 1 63.34 647 THR A N 1
ATOM 4974 C CA . THR A 1 647 ? 5.066 -27.438 -17.656 1 63.34 647 THR A CA 1
ATOM 4975 C C . THR A 1 647 ? 6.527 -27.828 -17.859 1 63.34 647 THR A C 1
ATOM 4977 O O . THR A 1 647 ? 6.879 -29 -17.75 1 63.34 647 THR A O 1
ATOM 4980 N N . LEU A 1 648 ? 7.305 -26.859 -18.312 1 67.25 648 LEU A N 1
ATOM 4981 C CA . LEU A 1 648 ? 8.766 -26.922 -18.359 1 67.25 648 LEU A CA 1
ATOM 4982 C C . LEU A 1 648 ? 9.227 -27.766 -19.547 1 67.25 648 LEU A C 1
ATOM 4984 O O . LEU A 1 648 ? 10.32 -28.344 -19.516 1 67.25 648 LEU A O 1
ATOM 4988 N N . LYS A 1 649 ? 8.406 -27.812 -20.547 1 75.25 649 LYS A N 1
ATOM 4989 C CA . LYS A 1 649 ? 8.828 -28.453 -21.797 1 75.25 649 LYS A CA 1
ATOM 4990 C C . LYS A 1 649 ? 9.469 -27.438 -22.734 1 75.25 649 LYS A C 1
ATOM 4992 O O . LYS A 1 649 ? 9.039 -26.281 -22.797 1 75.25 649 LYS A O 1
ATOM 4997 N N . VAL A 1 650 ? 10.453 -27.906 -23.422 1 81.19 650 VAL A N 1
ATOM 4998 C CA . VAL A 1 650 ? 11.125 -27.031 -24.375 1 81.19 650 VAL A CA 1
ATOM 4999 C C . VAL A 1 650 ? 10.172 -26.672 -25.516 1 81.19 650 VAL A C 1
ATOM 5001 O O . VAL A 1 650 ? 9.539 -27.562 -26.109 1 81.19 650 VAL A O 1
ATOM 5004 N N . LYS A 1 651 ? 10.016 -25.406 -25.781 1 82.62 651 LYS A N 1
ATOM 5005 C CA . LYS A 1 651 ? 9.32 -24.938 -26.984 1 82.62 651 LYS A CA 1
ATOM 5006 C C . LYS A 1 651 ? 10.227 -25 -28.203 1 82.62 651 LYS A C 1
ATOM 5008 O O . LYS A 1 651 ? 10.914 -24.031 -28.547 1 82.62 651 LYS A O 1
ATOM 5013 N N . ARG A 1 652 ? 10.094 -26.078 -28.969 1 86 652 ARG A N 1
ATOM 5014 C CA . ARG A 1 652 ? 11.094 -26.438 -29.969 1 86 652 ARG A CA 1
ATOM 5015 C C . ARG A 1 652 ? 11.148 -25.391 -31.078 1 86 652 ARG A C 1
ATOM 5017 O O . ARG A 1 652 ? 12.227 -25.047 -31.562 1 86 652 ARG A O 1
ATOM 5024 N N . HIS A 1 653 ? 9.977 -24.938 -31.516 1 82.94 653 HIS A N 1
ATOM 5025 C CA . HIS A 1 653 ? 9.961 -23.938 -32.562 1 82.94 653 HIS A CA 1
ATOM 5026 C C . HIS A 1 653 ? 10.641 -22.656 -32.094 1 82.94 653 HIS A C 1
ATOM 5028 O O . HIS A 1 653 ? 11.469 -22.078 -32.812 1 82.94 653 HIS A O 1
ATOM 5034 N N . GLN A 1 654 ? 10.328 -22.25 -30.875 1 87 654 GLN A N 1
ATOM 5035 C CA . GLN A 1 654 ? 10.906 -21.031 -30.312 1 87 654 GLN A CA 1
ATOM 5036 C C . GLN A 1 654 ? 12.398 -21.188 -30.062 1 87 654 GLN A C 1
ATOM 5038 O O . GLN A 1 654 ? 13.18 -20.266 -30.312 1 87 654 GLN A O 1
ATOM 5043 N N . ALA A 1 655 ? 12.734 -22.344 -29.578 1 90.62 655 ALA A N 1
ATOM 5044 C CA . ALA A 1 655 ? 14.148 -22.625 -29.328 1 90.62 655 ALA A CA 1
ATOM 5045 C C . ALA A 1 655 ? 14.953 -22.594 -30.625 1 90.62 655 ALA A C 1
ATOM 5047 O O . ALA A 1 655 ? 16.062 -22.047 -30.672 1 90.62 655 ALA A O 1
ATOM 5048 N N . LYS A 1 656 ? 14.391 -23.172 -31.688 1 90.38 656 LYS A N 1
ATOM 5049 C CA . LYS A 1 656 ? 15.062 -23.172 -32.969 1 90.38 656 LYS A CA 1
ATOM 5050 C C . LYS A 1 656 ? 15.281 -21.75 -33.5 1 90.38 656 LYS A C 1
ATOM 5052 O O . LYS A 1 656 ? 16.344 -21.438 -34.031 1 90.38 656 LYS A O 1
ATOM 5057 N N . GLN A 1 657 ? 14.266 -20.906 -33.25 1 90.44 657 GLN A N 1
ATOM 5058 C CA . GLN A 1 657 ? 14.375 -19.516 -33.688 1 90.44 657 GLN A CA 1
ATOM 5059 C C . GLN A 1 657 ? 15.359 -18.75 -32.812 1 90.44 657 GLN A C 1
ATOM 5061 O O . GLN A 1 657 ? 16.172 -17.984 -33.312 1 90.44 657 GLN A O 1
ATOM 5066 N N . TYR A 1 658 ? 15.289 -18.984 -31.5 1 92.38 658 TYR A N 1
ATOM 5067 C CA . TYR A 1 658 ? 16.125 -18.281 -30.547 1 92.38 658 TYR A CA 1
ATOM 5068 C C . TYR A 1 658 ? 17.594 -18.594 -30.766 1 92.38 658 TYR A C 1
ATOM 5070 O O . TYR A 1 658 ? 18.453 -17.719 -30.656 1 92.38 658 TYR A O 1
ATOM 5078 N N . TYR A 1 659 ? 17.891 -19.859 -31.172 1 94.62 659 TYR A N 1
ATOM 5079 C CA . TYR A 1 659 ? 19.281 -20.312 -31.328 1 94.62 659 TYR A CA 1
ATOM 5080 C C . TYR A 1 659 ? 19.641 -20.453 -32.812 1 94.62 659 TYR A C 1
ATOM 5082 O O . TYR A 1 659 ? 20.516 -21.25 -33.156 1 94.62 659 TYR A O 1
ATOM 5090 N N . ALA A 1 660 ? 18.953 -19.812 -33.688 1 93.12 660 ALA A N 1
ATOM 5091 C CA . ALA A 1 660 ? 19.125 -19.953 -35.125 1 93.12 660 ALA A CA 1
ATOM 5092 C C . ALA A 1 660 ? 20.578 -19.734 -35.531 1 93.12 660 ALA A C 1
ATOM 5094 O O . ALA A 1 660 ? 21.141 -20.484 -36.312 1 93.12 660 ALA A O 1
ATOM 5095 N N . ASP A 1 661 ? 21.188 -18.688 -34.938 1 94.56 661 ASP A N 1
ATOM 5096 C CA . ASP A 1 661 ? 22.562 -18.359 -35.25 1 94.56 661 ASP A CA 1
ATOM 5097 C C . ASP A 1 661 ? 23.516 -19.438 -34.781 1 94.56 661 ASP A C 1
ATOM 5099 O O . ASP A 1 661 ? 24.453 -19.828 -35.5 1 94.56 661 ASP A O 1
ATOM 5103 N N . GLN A 1 662 ? 23.266 -19.859 -33.562 1 95.19 662 GLN A N 1
ATOM 5104 C CA . GLN A 1 662 ? 24.125 -20.906 -33 1 95.19 662 GLN A CA 1
ATOM 5105 C C . GLN A 1 662 ? 23.984 -22.203 -33.781 1 95.19 662 GLN A C 1
ATOM 5107 O O . GLN A 1 662 ? 24.984 -22.906 -34 1 95.19 662 GLN A O 1
ATOM 5112 N N . ILE A 1 663 ? 22.766 -22.578 -34.219 1 94.94 663 ILE A N 1
ATOM 5113 C CA . ILE A 1 663 ? 22.5 -23.781 -34.969 1 94.94 663 ILE A CA 1
ATOM 5114 C C . ILE A 1 663 ? 23.188 -23.703 -36.344 1 94.94 663 ILE A C 1
ATOM 5116 O O . ILE A 1 663 ? 23.859 -24.656 -36.75 1 94.94 663 ILE A O 1
ATOM 5120 N N . ALA A 1 664 ? 23.078 -22.5 -37 1 92.5 664 ALA A N 1
ATOM 5121 C CA . ALA A 1 664 ? 23.75 -22.297 -38.281 1 92.5 664 ALA A CA 1
ATOM 5122 C C . ALA A 1 664 ? 25.266 -22.438 -38.125 1 92.5 664 ALA A C 1
ATOM 5124 O O . ALA A 1 664 ? 25.922 -23.031 -39 1 92.5 664 ALA A O 1
ATOM 5125 N N . ALA A 1 665 ? 25.734 -21.906 -37.031 1 94.12 665 ALA A N 1
ATOM 5126 C CA . ALA A 1 665 ? 27.172 -21.969 -36.781 1 94.12 665 ALA A CA 1
ATOM 5127 C C . ALA A 1 665 ? 27.625 -23.422 -36.594 1 94.12 665 ALA A C 1
ATOM 5129 O O . ALA A 1 665 ? 28.703 -23.797 -37.062 1 94.12 665 ALA A O 1
ATOM 5130 N N . MET A 1 666 ? 26.781 -24.203 -35.875 1 94.62 666 MET A N 1
ATOM 5131 C CA . MET A 1 666 ? 27.109 -25.609 -35.656 1 94.62 666 MET A CA 1
ATOM 5132 C C . MET A 1 666 ? 27.125 -26.375 -36.969 1 94.62 666 MET A C 1
ATOM 5134 O O . MET A 1 666 ? 28.047 -27.156 -37.25 1 94.62 666 MET A O 1
ATOM 5138 N N . TYR A 1 667 ? 26.234 -26.109 -37.844 1 92.75 667 TYR A N 1
ATOM 5139 C CA . TYR A 1 667 ? 26.188 -26.828 -39.125 1 92.75 667 TYR A CA 1
ATOM 5140 C C . TYR A 1 667 ? 27.281 -26.359 -40.062 1 92.75 667 TYR A C 1
ATOM 5142 O O . TYR A 1 667 ? 27.797 -27.141 -40.875 1 92.75 667 TYR A O 1
ATOM 5150 N N . ALA A 1 668 ? 27.656 -25.109 -39.969 1 91.31 668 ALA A N 1
ATOM 5151 C CA . ALA A 1 668 ? 28.781 -24.609 -40.75 1 91.31 668 ALA A CA 1
ATOM 5152 C C . ALA A 1 668 ? 30.078 -25.344 -40.406 1 91.31 668 ALA A C 1
ATOM 5154 O O . ALA A 1 668 ? 30.922 -25.562 -41.25 1 91.31 668 ALA A O 1
ATOM 5155 N N . THR A 1 669 ? 30.141 -25.656 -39.156 1 90.25 669 THR A N 1
ATOM 5156 C CA . THR A 1 669 ? 31.328 -26.375 -38.688 1 90.25 669 THR A CA 1
ATOM 5157 C C . THR A 1 669 ? 31.297 -27.828 -39.156 1 90.25 669 THR A C 1
ATOM 5159 O O . THR A 1 669 ? 32.344 -28.438 -39.375 1 90.25 669 THR A O 1
ATOM 5162 N N . LEU A 1 670 ? 30.109 -28.406 -39.281 1 89.44 670 LEU A N 1
ATOM 5163 C CA . LEU A 1 670 ? 29.953 -29.797 -39.656 1 89.44 670 LEU A CA 1
ATOM 5164 C C . LEU A 1 670 ? 30.047 -29.984 -41.156 1 89.44 670 LEU A C 1
ATOM 5166 O O . LEU A 1 670 ? 30.453 -31.062 -41.625 1 89.44 670 LEU A O 1
ATOM 5170 N N . ASN A 1 671 ? 29.656 -29 -41.969 1 76.56 671 ASN A N 1
ATOM 5171 C CA . ASN A 1 671 ? 29.672 -29.078 -43.438 1 76.56 671 ASN A CA 1
ATOM 5172 C C . ASN A 1 671 ? 30.938 -28.484 -44.031 1 76.56 671 ASN A C 1
ATOM 5174 O O . ASN A 1 671 ? 31.391 -28.906 -45.094 1 76.56 671 ASN A O 1
ATOM 5178 N N . MET B 1 1 ? 11.047 49.969 36.812 1 37.34 1 MET B N 1
ATOM 5179 C CA . MET B 1 1 ? 10.305 50.594 35.719 1 37.34 1 MET B CA 1
ATOM 5180 C C . MET B 1 1 ? 8.883 50.062 35.656 1 37.34 1 MET B C 1
ATOM 5182 O O . MET B 1 1 ? 8.633 48.906 35.938 1 37.34 1 MET B O 1
ATOM 5186 N N . SER B 1 2 ? 7.91 50.812 35.688 1 45.03 2 SER B N 1
ATOM 5187 C CA . SER B 1 2 ? 6.5 50.438 35.781 1 45.03 2 SER B CA 1
ATOM 5188 C C . SER B 1 2 ? 6.121 49.469 34.656 1 45.03 2 SER B C 1
ATOM 5190 O O . SER B 1 2 ? 6.426 49.688 33.5 1 45.03 2 SER B O 1
ATOM 5192 N N . VAL B 1 3 ? 5.91 48.125 35.031 1 55.91 3 VAL B N 1
ATOM 5193 C CA . VAL B 1 3 ? 5.422 47.125 34.125 1 55.91 3 VAL B CA 1
ATOM 5194 C C . VAL B 1 3 ? 4.367 47.719 33.188 1 55.91 3 VAL B C 1
ATOM 5196 O O . VAL B 1 3 ? 4.039 47.125 32.156 1 55.91 3 VAL B O 1
ATOM 5199 N N . LYS B 1 4 ? 4.195 48.969 33.438 1 64.94 4 LYS B N 1
ATOM 5200 C CA . LYS B 1 4 ? 3.076 49.562 32.719 1 64.94 4 LYS B CA 1
ATOM 5201 C C . LYS B 1 4 ? 3.559 50.312 31.484 1 64.94 4 LYS B C 1
ATOM 5203 O O . LYS B 1 4 ? 2.795 50.5 30.531 1 64.94 4 LYS B O 1
ATOM 5208 N N . LEU B 1 5 ? 4.887 50.594 31.547 1 71.12 5 LEU B N 1
ATOM 5209 C CA . LEU B 1 5 ? 5.312 51.312 30.344 1 71.12 5 LEU B CA 1
ATOM 5210 C C . LEU B 1 5 ? 5.738 50.344 29.25 1 71.12 5 LEU B C 1
ATOM 5212 O O . LEU B 1 5 ? 6.824 49.781 29.312 1 71.12 5 LEU B O 1
ATOM 5216 N N . GLN B 1 6 ? 5.027 50.188 28.203 1 85.81 6 GLN B N 1
ATOM 5217 C CA . GLN B 1 6 ? 5.164 49.156 27.172 1 85.81 6 GLN B CA 1
ATOM 5218 C C . GLN B 1 6 ? 6.07 49.625 26.047 1 85.81 6 GLN B C 1
ATOM 5220 O O . GLN B 1 6 ? 6.605 48.812 25.297 1 85.81 6 GLN B O 1
ATOM 5225 N N . THR B 1 7 ? 6.297 51 25.938 1 88.38 7 THR B N 1
ATOM 5226 C CA . THR B 1 7 ? 7.043 51.5 24.797 1 88.38 7 THR B CA 1
ATOM 5227 C C . THR B 1 7 ? 7.953 52.656 25.219 1 88.38 7 THR B C 1
ATOM 5229 O O . THR B 1 7 ? 7.785 53.219 26.297 1 88.38 7 THR B O 1
ATOM 5232 N N . LYS B 1 8 ? 8.938 52.906 24.406 1 88.44 8 LYS B N 1
ATOM 5233 C CA . LYS B 1 8 ? 9.695 54.156 24.422 1 88.44 8 LYS B CA 1
ATOM 5234 C C . LYS B 1 8 ? 9.367 55 23.203 1 88.44 8 LYS B C 1
ATOM 5236 O O . LYS B 1 8 ? 9.578 54.562 22.062 1 88.44 8 LYS B O 1
ATOM 5241 N N . LYS B 1 9 ? 8.773 56.125 23.469 1 91.38 9 LYS B N 1
ATOM 5242 C CA . LYS B 1 9 ? 8.492 57.062 22.406 1 91.38 9 LYS B CA 1
ATOM 5243 C C . LYS B 1 9 ? 9.766 57.781 21.938 1 91.38 9 LYS B C 1
ATOM 5245 O O . LYS B 1 9 ? 10.477 58.375 22.75 1 91.38 9 LYS B O 1
ATOM 5250 N N . LEU B 1 10 ? 10.055 57.688 20.688 1 91.88 10 LEU B N 1
ATOM 5251 C CA . LEU B 1 10 ? 11.242 58.344 20.156 1 91.88 10 LEU B CA 1
ATOM 5252 C C . LEU B 1 10 ? 10.977 59.844 19.953 1 91.88 10 LEU B C 1
ATOM 5254 O O . LEU B 1 10 ? 9.977 60.219 19.344 1 91.88 10 LEU B O 1
ATOM 5258 N N . GLU B 1 11 ? 11.844 60.656 20.375 1 91.19 11 GLU B N 1
ATOM 5259 C CA . GLU B 1 11 ? 11.664 62.094 20.344 1 91.19 11 GLU B CA 1
ATOM 5260 C C . GLU B 1 11 ? 11.82 62.625 18.922 1 91.19 11 GLU B C 1
ATOM 5262 O O . GLU B 1 11 ? 12.641 62.125 18.156 1 91.19 11 GLU B O 1
ATOM 5267 N N . ASN B 1 12 ? 11.055 63.625 18.625 1 92.25 12 ASN B N 1
ATOM 5268 C CA . ASN B 1 12 ? 11.141 64.375 17.406 1 92.25 12 ASN B CA 1
ATOM 5269 C C . ASN B 1 12 ? 10.93 63.531 16.172 1 92.25 12 ASN B C 1
ATOM 5271 O O . ASN B 1 12 ? 11.617 63.688 15.156 1 92.25 12 ASN B O 1
ATOM 5275 N N . THR B 1 13 ? 10.109 62.469 16.312 1 92.75 13 THR B N 1
ATOM 5276 C CA . THR B 1 13 ? 9.867 61.594 15.164 1 92.75 13 THR B CA 1
ATOM 5277 C C . THR B 1 13 ? 8.445 61.781 14.648 1 92.75 13 THR B C 1
ATOM 5279 O O . THR B 1 13 ? 8.07 61.188 13.625 1 92.75 13 THR B O 1
ATOM 5282 N N . GLU B 1 14 ? 7.641 62.562 15.289 1 93 14 GLU B N 1
ATOM 5283 C CA . GLU B 1 14 ? 6.27 62.844 14.859 1 93 14 GLU B CA 1
ATOM 5284 C C . GLU B 1 14 ? 6.25 63.594 13.539 1 93 14 GLU B C 1
ATOM 5286 O O . GLU B 1 14 ? 7.062 64.5 13.328 1 93 14 GLU B O 1
ATOM 5291 N N . LYS B 1 15 ? 5.453 63.219 12.703 1 93.06 15 LYS B N 1
ATOM 5292 C CA . LYS B 1 15 ? 5.191 63.875 11.438 1 93.06 15 LYS B CA 1
ATOM 5293 C C . LYS B 1 15 ? 3.693 64.125 11.227 1 93.06 15 LYS B C 1
ATOM 5295 O O . LYS B 1 15 ? 2.873 63.406 11.852 1 93.06 15 LYS B O 1
ATOM 5300 N N . PRO B 1 16 ? 3.365 65.125 10.391 1 90.56 16 PRO B N 1
ATOM 5301 C CA . PRO B 1 16 ? 1.939 65.312 10.086 1 90.56 16 PRO B CA 1
ATOM 5302 C C . PRO B 1 16 ? 1.317 64 9.555 1 90.56 16 PRO B C 1
ATOM 5304 O O . PRO B 1 16 ? 1.812 63.406 8.586 1 90.56 16 PRO B O 1
ATOM 5307 N N . GLY B 1 17 ? 0.312 63.594 10.227 1 93.31 17 GLY B N 1
ATOM 5308 C CA . GLY B 1 17 ? -0.396 62.375 9.789 1 93.31 17 GLY B CA 1
ATOM 5309 C C . GLY B 1 17 ? 0.184 61.094 10.359 1 93.31 17 GLY B C 1
ATOM 5310 O O . GLY B 1 17 ? -0.254 60 10 1 93.31 17 GLY B O 1
ATOM 5311 N N . SER B 1 18 ? 1.18 61.25 11.141 1 95.06 18 SER B N 1
ATOM 5312 C CA . SER B 1 18 ? 1.842 60.094 11.742 1 95.06 18 SER B CA 1
ATOM 5313 C C . SER B 1 18 ? 2.18 60.344 13.203 1 95.06 18 SER B C 1
ATOM 5315 O O . SER B 1 18 ? 2.572 61.438 13.578 1 95.06 18 SER B O 1
ATOM 5317 N N . SER B 1 19 ? 2.012 59.375 13.969 1 94.69 19 SER B N 1
ATOM 5318 C CA . SER B 1 19 ? 2.445 59.469 15.359 1 94.69 19 SER B CA 1
ATOM 5319 C C . SER B 1 19 ? 3.967 59.438 15.469 1 94.69 19 SER B C 1
ATOM 5321 O O . SER B 1 19 ? 4.664 59.312 14.453 1 94.69 19 SER B O 1
ATOM 5323 N N . ALA B 1 20 ? 4.477 59.562 16.656 1 94.44 20 ALA B N 1
ATOM 5324 C CA . ALA B 1 20 ? 5.883 59.281 16.922 1 94.44 20 ALA B CA 1
ATOM 5325 C C . ALA B 1 20 ? 6.195 57.781 16.688 1 94.44 20 ALA B C 1
ATOM 5327 O O . ALA B 1 20 ? 5.289 56.969 16.609 1 94.44 20 ALA B O 1
ATOM 5328 N N . ILE B 1 21 ? 7.465 57.531 16.547 1 94.88 21 ILE B N 1
ATOM 5329 C CA . ILE B 1 21 ? 7.938 56.156 16.453 1 94.88 21 ILE B CA 1
ATOM 5330 C C . ILE B 1 21 ? 8.102 55.594 17.859 1 94.88 21 ILE B C 1
ATOM 5332 O O . ILE B 1 21 ? 8.609 56.25 18.766 1 94.88 21 ILE B O 1
ATOM 5336 N N . TYR B 1 22 ? 7.582 54.438 18.109 1 94.62 22 TYR B N 1
ATOM 5337 C CA . TYR B 1 22 ? 7.664 53.75 19.391 1 94.62 22 TYR B CA 1
ATOM 5338 C C . TYR B 1 22 ? 8.531 52.5 19.281 1 94.62 22 TYR B C 1
ATOM 5340 O O . TYR B 1 22 ? 8.469 51.781 18.297 1 94.62 22 TYR B O 1
ATOM 5348 N N . ARG B 1 23 ? 9.359 52.281 20.234 1 93.75 23 ARG B N 1
ATOM 5349 C CA . ARG B 1 23 ? 10.18 51.062 20.359 1 93.75 23 ARG B CA 1
ATOM 5350 C C . ARG B 1 23 ? 9.867 50.312 21.656 1 93.75 23 ARG B C 1
ATOM 5352 O O . ARG B 1 23 ? 9.07 50.781 22.469 1 93.75 23 ARG B O 1
ATOM 5359 N N . ASN B 1 24 ? 10.43 49.156 21.719 1 91.56 24 ASN B N 1
ATOM 5360 C CA . ASN B 1 24 ? 10.234 48.375 22.938 1 91.56 24 ASN B CA 1
ATOM 5361 C C . ASN B 1 24 ? 10.625 49.156 24.188 1 91.56 24 ASN B C 1
ATOM 5363 O O . ASN B 1 24 ? 11.688 49.75 24.219 1 91.56 24 ASN B O 1
ATOM 5367 N N . GLY B 1 25 ? 9.836 49.156 25.188 1 87.75 25 GLY B N 1
ATOM 5368 C CA . GLY B 1 25 ? 10.07 49.938 26.391 1 87.75 25 GLY B CA 1
ATOM 5369 C C . GLY B 1 25 ? 11.203 49.406 27.25 1 87.75 25 GLY B C 1
ATOM 5370 O O . GLY B 1 25 ? 11.891 50.156 27.922 1 87.75 25 GLY B O 1
ATOM 5371 N N . ALA B 1 26 ? 11.391 48.125 27.188 1 83.75 26 ALA B N 1
ATOM 5372 C CA . ALA B 1 26 ? 12.398 47.5 28.031 1 83.75 26 ALA B CA 1
ATOM 5373 C C . ALA B 1 26 ? 13.781 47.594 27.391 1 83.75 26 ALA B C 1
ATOM 5375 O O . ALA B 1 26 ? 14.789 47.75 28.078 1 83.75 26 ALA B O 1
ATOM 5376 N N . ILE B 1 27 ? 13.828 47.469 26.062 1 85.94 27 ILE B N 1
ATOM 5377 C CA . ILE B 1 27 ? 15.086 47.469 25.312 1 85.94 27 ILE B CA 1
ATOM 5378 C C . ILE B 1 27 ? 14.953 48.375 24.078 1 85.94 27 ILE B C 1
ATOM 5380 O O . ILE B 1 27 ? 15.008 47.875 22.953 1 85.94 27 ILE B O 1
ATOM 5384 N N . PRO B 1 28 ? 14.906 49.594 24.297 1 84.06 28 PRO B N 1
ATOM 5385 C CA . PRO B 1 28 ? 14.633 50.5 23.172 1 84.06 28 PRO B CA 1
ATOM 5386 C C . PRO B 1 28 ? 15.836 50.656 22.25 1 84.06 28 PRO B C 1
ATOM 5388 O O . PRO B 1 28 ? 15.695 51.156 21.125 1 84.06 28 PRO B O 1
ATOM 5391 N N . GLU B 1 29 ? 17.031 50.281 22.688 1 77.62 29 GLU B N 1
ATOM 5392 C CA . GLU B 1 29 ? 18.266 50.625 21.984 1 77.62 29 GLU B CA 1
ATOM 5393 C C . GLU B 1 29 ? 18.531 49.656 20.828 1 77.62 29 GLU B C 1
ATOM 5395 O O . GLU B 1 29 ? 19.281 49.969 19.906 1 77.62 29 GLU B O 1
ATOM 5400 N N . ILE B 1 30 ? 17.969 48.531 20.906 1 70.31 30 ILE B N 1
ATOM 5401 C CA . ILE B 1 30 ? 18.375 47.5 19.969 1 70.31 30 ILE B CA 1
ATOM 5402 C C . ILE B 1 30 ? 17.203 47.125 19.062 1 70.31 30 ILE B C 1
ATOM 5404 O O . ILE B 1 30 ? 16.047 47.125 19.5 1 70.31 30 ILE B O 1
ATOM 5408 N N . LEU B 1 31 ? 17.516 47.156 17.734 1 67.31 31 LEU B N 1
ATOM 5409 C CA . LEU B 1 31 ? 16.547 46.594 16.797 1 67.31 31 LEU B CA 1
ATOM 5410 C C . LEU B 1 31 ? 17.016 45.25 16.281 1 67.31 31 LEU B C 1
ATOM 5412 O O . LEU B 1 31 ? 16.547 44.781 15.234 1 67.31 31 LEU B O 1
ATOM 5416 N N . TYR B 1 32 ? 18.062 44.625 17.188 1 63.91 32 TYR B N 1
ATOM 5417 C CA . TYR B 1 32 ? 18.656 43.438 16.531 1 63.91 32 TYR B CA 1
ATOM 5418 C C . TYR B 1 32 ? 18.484 42.188 17.391 1 63.91 32 TYR B C 1
ATOM 5420 O O . TYR B 1 32 ? 18 42.281 18.516 1 63.91 32 TYR B O 1
ATOM 5428 N N . SER B 1 33 ? 19.047 41.062 16.797 1 65.56 33 SER B N 1
ATOM 5429 C CA . SER B 1 33 ? 19.078 39.656 17.203 1 65.56 33 SER B CA 1
ATOM 5430 C C . SER B 1 33 ? 20.047 39.438 18.359 1 65.56 33 SER B C 1
ATOM 5432 O O . SER B 1 33 ? 20.984 40.219 18.547 1 65.56 33 SER B O 1
ATOM 5434 N N . LEU B 1 34 ? 19.562 38.594 19.156 1 72 34 LEU B N 1
ATOM 5435 C CA . LEU B 1 34 ? 20.516 38.031 20.109 1 72 34 LEU B CA 1
ATOM 5436 C C . LEU B 1 34 ? 21.766 37.531 19.391 1 72 34 LEU B C 1
ATOM 5438 O O . LEU B 1 34 ? 21.672 36.75 18.453 1 72 34 LEU B O 1
ATOM 5442 N N . GLU B 1 35 ? 22.859 37.969 19.672 1 79.69 35 GLU B N 1
ATOM 5443 C CA . GLU B 1 35 ? 24.172 37.594 19.141 1 79.69 35 GLU B CA 1
ATOM 5444 C C . GLU B 1 35 ? 24.203 37.75 17.625 1 79.69 35 GLU B C 1
ATOM 5446 O O . GLU B 1 35 ? 24.406 36.781 16.891 1 79.69 35 GLU B O 1
ATOM 5451 N N . PRO B 1 36 ? 24.062 38.844 17.109 1 78.19 36 PRO B N 1
ATOM 5452 C CA . PRO B 1 36 ? 23.875 39.125 15.688 1 78.19 36 PRO B CA 1
ATOM 5453 C C . PRO B 1 36 ? 25.047 38.594 14.836 1 78.19 36 PRO B C 1
ATOM 5455 O O . PRO B 1 36 ? 24.875 38.375 13.641 1 78.19 36 PRO B O 1
ATOM 5458 N N . LYS B 1 37 ? 26.25 38.438 15.422 1 84.94 37 LYS B N 1
ATOM 5459 C CA . LYS B 1 37 ? 27.406 37.969 14.664 1 84.94 37 LYS B CA 1
ATOM 5460 C C . LYS B 1 37 ? 27.391 36.438 14.547 1 84.94 37 LYS B C 1
ATOM 5462 O O . LYS B 1 37 ? 27.953 35.906 13.594 1 84.94 37 LYS B O 1
ATOM 5467 N N . GLU B 1 38 ? 26.688 35.812 15.391 1 89.44 38 GLU B N 1
ATOM 5468 C CA . GLU B 1 38 ? 26.734 34.344 15.438 1 89.44 38 GLU B CA 1
ATOM 5469 C C . GLU B 1 38 ? 25.453 33.719 14.883 1 89.44 38 GLU B C 1
ATOM 5471 O O . GLU B 1 38 ? 25.484 32.656 14.281 1 89.44 38 GLU B O 1
ATOM 5476 N N . ILE B 1 39 ? 24.375 34.344 15.109 1 94.44 39 ILE B N 1
ATOM 5477 C CA . ILE B 1 39 ? 23.094 33.812 14.68 1 94.44 39 ILE B CA 1
ATOM 5478 C C . ILE B 1 39 ? 22.594 34.594 13.461 1 94.44 39 ILE B C 1
ATOM 5480 O O . ILE B 1 39 ? 22 35.656 13.594 1 94.44 39 ILE B O 1
ATOM 5484 N N . ARG B 1 40 ? 22.719 33.938 12.328 1 94.12 40 ARG B N 1
ATOM 5485 C CA . ARG B 1 40 ? 22.484 34.688 11.094 1 94.12 40 ARG B CA 1
ATOM 5486 C C . ARG B 1 40 ? 21.438 33.969 10.234 1 94.12 40 ARG B C 1
ATOM 5488 O O . ARG B 1 40 ? 20.844 34.594 9.344 1 94.12 40 ARG B O 1
ATOM 5495 N N . THR B 1 41 ? 21.266 32.719 10.445 1 95.56 41 THR B N 1
ATOM 5496 C CA . THR B 1 41 ? 20.328 31.922 9.656 1 95.56 41 THR B CA 1
ATOM 5497 C C . THR B 1 41 ? 19.422 31.094 10.555 1 95.56 41 THR B C 1
ATOM 5499 O O . THR B 1 41 ? 19.672 30.984 11.766 1 95.56 41 THR B O 1
ATOM 5502 N N . MET B 1 42 ? 18.469 30.562 9.977 1 96.12 42 MET B N 1
ATOM 5503 C CA . MET B 1 42 ? 17.547 29.703 10.719 1 96.12 42 MET B CA 1
ATOM 5504 C C . MET B 1 42 ? 18.297 28.516 11.336 1 96.12 42 MET B C 1
ATOM 5506 O O . MET B 1 42 ? 18.016 28.109 12.461 1 96.12 42 MET B O 1
ATOM 5510 N N . TYR B 1 43 ? 19.234 27.969 10.586 1 97.31 43 TYR B N 1
ATOM 5511 C CA . TYR B 1 43 ? 19.984 26.859 11.156 1 97.31 43 TYR B CA 1
ATOM 5512 C C . TYR B 1 43 ? 20.781 27.297 12.375 1 97.31 43 TYR B C 1
ATOM 5514 O O . TYR B 1 43 ? 20.922 26.531 13.336 1 97.31 43 TYR B O 1
ATOM 5522 N N . ASP B 1 44 ? 21.281 28.547 12.328 1 97.06 44 ASP B N 1
ATOM 5523 C CA . ASP B 1 44 ? 22.047 29.047 13.453 1 97.06 44 ASP B CA 1
ATOM 5524 C C . ASP B 1 44 ? 21.203 29.078 14.727 1 97.06 44 ASP B C 1
ATOM 5526 O O . ASP B 1 44 ? 21.734 28.938 15.836 1 97.06 44 ASP B O 1
ATOM 5530 N N . LEU B 1 45 ? 19.922 29.297 14.562 1 97.12 45 LEU B N 1
ATOM 5531 C CA . LEU B 1 45 ? 19.031 29.25 15.719 1 97.12 45 LEU B CA 1
ATOM 5532 C C . LEU B 1 45 ? 19.047 27.875 16.375 1 97.12 45 LEU B C 1
ATOM 5534 O O . LEU B 1 45 ? 19.203 27.766 17.594 1 97.12 45 LEU B O 1
ATOM 5538 N N . PHE B 1 46 ? 19 26.812 15.609 1 98.06 46 PHE B N 1
ATOM 5539 C CA . PHE B 1 46 ? 19.094 25.438 16.109 1 98.06 46 PHE B CA 1
ATOM 5540 C C . PHE B 1 46 ? 20.469 25.156 16.672 1 98.06 46 PHE B C 1
ATOM 5542 O O . PHE B 1 46 ? 20.609 24.516 17.703 1 98.06 46 PHE B O 1
ATOM 5549 N N . ALA B 1 47 ? 21.422 25.625 15.898 1 97.5 47 ALA B N 1
ATOM 5550 C CA . ALA B 1 47 ? 22.797 25.406 16.312 1 97.5 47 ALA B CA 1
ATOM 5551 C C . ALA B 1 47 ? 23.062 25.984 17.703 1 97.5 47 ALA B C 1
ATOM 5553 O O . ALA B 1 47 ? 23.828 25.438 18.469 1 97.5 47 ALA B O 1
ATOM 5554 N N . ARG B 1 48 ? 22.453 27.109 17.984 1 97.06 48 ARG B N 1
ATOM 5555 C CA . ARG B 1 48 ? 22.562 27.688 19.328 1 97.06 48 ARG B CA 1
ATOM 5556 C C . ARG B 1 48 ? 22.031 26.703 20.375 1 97.06 48 ARG B C 1
ATOM 5558 O O . ARG B 1 48 ? 22.672 26.484 21.391 1 97.06 48 ARG B O 1
ATOM 5565 N N . GLY B 1 49 ? 20.844 26.172 20.125 1 98 49 GLY B N 1
ATOM 5566 C CA . GLY B 1 49 ? 20.281 25.172 21.031 1 98 49 GLY B CA 1
ATOM 5567 C C . GLY B 1 49 ? 21.156 23.938 21.156 1 98 49 GLY B C 1
ATOM 5568 O O . GLY B 1 49 ? 21.328 23.406 22.266 1 98 49 GLY B O 1
ATOM 5569 N N . LEU B 1 50 ? 21.656 23.5 20 1 98.25 50 LEU B N 1
ATOM 5570 C CA . LEU B 1 50 ? 22.547 22.344 19.969 1 98.25 50 LEU B CA 1
ATOM 5571 C C . LEU B 1 50 ? 23.766 22.578 20.859 1 98.25 50 LEU B C 1
ATOM 5573 O O . LEU B 1 50 ? 24.203 21.672 21.562 1 98.25 50 LEU B O 1
ATOM 5577 N N . LYS B 1 51 ? 24.297 23.75 20.812 1 97.38 51 LYS B N 1
ATOM 5578 C CA . LYS B 1 51 ? 25.438 24.094 21.641 1 97.38 51 LYS B CA 1
ATOM 5579 C C . LYS B 1 51 ? 25.078 24.094 23.125 1 97.38 51 LYS B C 1
ATOM 5581 O O . LYS B 1 51 ? 25.859 23.609 23.953 1 97.38 51 LYS B O 1
ATOM 5586 N N . LEU B 1 52 ? 23.953 24.531 23.453 1 97.06 52 LEU B N 1
ATOM 5587 C CA . LEU B 1 52 ? 23.5 24.641 24.828 1 97.06 52 LEU B CA 1
ATOM 5588 C C . LEU B 1 52 ? 23.125 23.266 25.391 1 97.06 52 LEU B C 1
ATOM 5590 O O . LEU B 1 52 ? 23.312 23.016 26.594 1 97.06 52 LEU B O 1
ATOM 5594 N N . SER B 1 53 ? 22.609 22.375 24.484 1 97.31 53 SER B N 1
ATOM 5595 C CA . SER B 1 53 ? 22 21.141 24.969 1 97.31 53 SER B CA 1
ATOM 5596 C C . SER B 1 53 ? 22.297 19.984 24.031 1 97.31 53 SER B C 1
ATOM 5598 O O . SER B 1 53 ? 21.391 19.266 23.609 1 97.31 53 SER B O 1
ATOM 5600 N N . PRO B 1 54 ? 23.5 19.703 23.766 1 96.06 54 PRO B N 1
ATOM 5601 C CA . PRO B 1 54 ? 23.812 18.703 22.734 1 96.06 54 PRO B CA 1
ATOM 5602 C C . PRO B 1 54 ? 23.25 17.328 23.062 1 96.06 54 PRO B C 1
ATOM 5604 O O . PRO B 1 54 ? 22.766 16.625 22.172 1 96.06 54 PRO B O 1
ATOM 5607 N N . ASN B 1 55 ? 23.188 16.891 24.344 1 97.25 55 ASN B N 1
ATOM 5608 C CA . ASN B 1 55 ? 22.781 15.547 24.703 1 97.25 55 ASN B CA 1
ATOM 5609 C C . ASN B 1 55 ? 21.391 15.539 25.359 1 97.25 55 ASN B C 1
ATOM 5611 O O . ASN B 1 55 ? 20.922 14.492 25.812 1 97.25 55 ASN B O 1
ATOM 5615 N N . LYS B 1 56 ? 20.781 16.703 25.375 1 98.19 56 LYS B N 1
ATOM 5616 C CA . LYS B 1 56 ? 19.438 16.766 25.953 1 98.19 56 LYS B CA 1
ATOM 5617 C C . LYS B 1 56 ? 18.375 16.453 24.891 1 98.19 56 LYS B C 1
ATOM 5619 O O . LYS B 1 56 ? 18.672 16.453 23.688 1 98.19 56 LYS B O 1
ATOM 5624 N N . GLU B 1 57 ? 17.156 16.141 25.406 1 98.56 57 GLU B N 1
ATOM 5625 C CA . GLU B 1 57 ? 16.016 15.867 24.531 1 98.56 57 GLU B CA 1
ATOM 5626 C C . GLU B 1 57 ? 15.68 17.078 23.672 1 98.56 57 GLU B C 1
ATOM 5628 O O . GLU B 1 57 ? 15.789 18.219 24.109 1 98.56 57 GLU B O 1
ATOM 5633 N N . CYS B 1 58 ? 15.344 16.812 22.438 1 98.75 58 CYS B N 1
ATOM 5634 C CA . CYS B 1 58 ? 15.102 17.875 21.469 1 98.75 58 CYS B CA 1
ATOM 5635 C C . CYS B 1 58 ? 13.719 17.75 20.844 1 98.75 58 CYS B C 1
ATOM 5637 O O . CYS B 1 58 ? 12.812 18.516 21.172 1 98.75 58 CYS B O 1
ATOM 5639 N N . LEU B 1 59 ? 13.508 16.734 19.984 1 98.81 59 LEU B N 1
ATOM 5640 C CA . LEU B 1 59 ? 12.211 16.469 19.359 1 98.81 59 LEU B CA 1
ATOM 5641 C C . LEU B 1 59 ? 11.633 15.148 19.844 1 98.81 59 LEU B C 1
ATOM 5643 O O . LEU B 1 59 ? 12.367 14.164 19.984 1 98.81 59 LEU B O 1
ATOM 5647 N N . GLY B 1 60 ? 10.336 15.188 20.141 1 98.31 60 GLY B N 1
ATOM 5648 C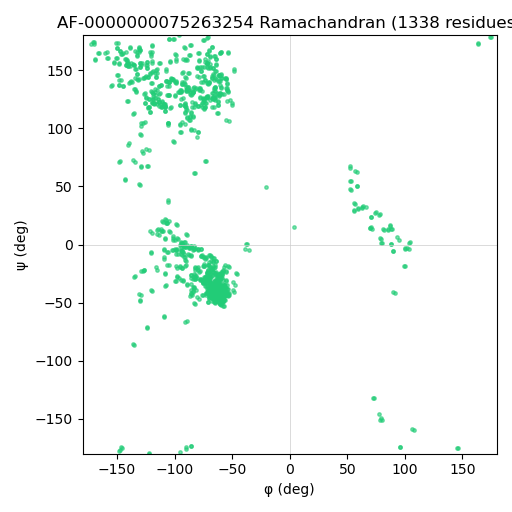 CA . GLY B 1 60 ? 9.711 13.969 20.609 1 98.31 60 GLY B CA 1
ATOM 5649 C C . GLY B 1 60 ? 8.312 13.758 20.062 1 98.31 60 GLY B C 1
ATOM 5650 O O . GLY B 1 60 ? 7.664 14.711 19.625 1 98.31 60 GLY B O 1
ATOM 5651 N N . ARG B 1 61 ? 7.887 12.555 20.016 1 95.75 61 ARG B N 1
ATOM 5652 C CA . ARG B 1 61 ? 6.543 12.195 19.578 1 95.75 61 ARG B CA 1
ATOM 5653 C C . ARG B 1 61 ? 6.043 10.953 20.312 1 95.75 61 ARG B C 1
ATOM 5655 O O . ARG B 1 61 ? 6.84 10.156 20.812 1 95.75 61 ARG B O 1
ATOM 5662 N N . ARG B 1 62 ? 4.73 10.859 20.375 1 94.56 62 ARG B N 1
ATOM 5663 C CA . ARG B 1 62 ? 4.07 9.688 20.938 1 94.56 62 ARG B CA 1
ATOM 5664 C C . ARG B 1 62 ? 3.471 8.82 19.828 1 94.56 62 ARG B C 1
ATOM 5666 O O . ARG B 1 62 ? 2.797 9.328 18.922 1 94.56 62 ARG B O 1
ATOM 5673 N N . SER B 1 63 ? 3.814 7.57 19.906 1 90.5 63 SER B N 1
ATOM 5674 C CA . SER B 1 63 ? 3.223 6.645 18.953 1 90.5 63 SER B CA 1
ATOM 5675 C C . SER B 1 63 ? 2.125 5.805 19.594 1 90.5 63 SER B C 1
ATOM 5677 O O . SER B 1 63 ? 2.105 5.633 20.812 1 90.5 63 SER B O 1
ATOM 5679 N N . TYR B 1 64 ? 1.283 5.32 18.75 1 89.75 64 TYR B N 1
ATOM 5680 C CA . TYR B 1 64 ? 0.25 4.41 19.234 1 89.75 64 TYR B CA 1
ATOM 5681 C C . TYR B 1 64 ? 0.813 3.012 19.453 1 89.75 64 TYR B C 1
ATOM 5683 O O . TYR B 1 64 ? 1.582 2.512 18.625 1 89.75 64 TYR B O 1
ATOM 5691 N N . SER B 1 65 ? 0.464 2.426 20.594 1 86.81 65 SER B N 1
ATOM 5692 C CA . SER B 1 65 ? 0.835 1.055 20.922 1 86.81 65 SER B CA 1
ATOM 5693 C C . SER B 1 65 ? -0.371 0.124 20.859 1 86.81 65 SER B C 1
ATOM 5695 O O . SER B 1 65 ? -1.324 0.28 21.625 1 86.81 65 SER B O 1
ATOM 5697 N N . MET B 1 66 ? -0.238 -0.784 20.016 1 81.75 66 MET B N 1
ATOM 5698 C CA . MET B 1 66 ? -1.319 -1.762 19.922 1 81.75 66 MET B CA 1
ATOM 5699 C C . MET B 1 66 ? -1.417 -2.582 21.203 1 81.75 66 MET B C 1
ATOM 5701 O O . MET B 1 66 ? -2.516 -2.918 21.656 1 81.75 66 MET B O 1
ATOM 5705 N N . GLU B 1 67 ? -0.344 -2.969 21.703 1 83 67 GLU B N 1
ATOM 5706 C CA . GLU B 1 67 ? -0.283 -3.76 22.938 1 83 67 GLU B CA 1
ATOM 5707 C C . GLU B 1 67 ? -0.965 -3.035 24.094 1 83 67 GLU B C 1
ATOM 5709 O O . GLU B 1 67 ? -1.703 -3.648 24.859 1 83 67 GLU B O 1
ATOM 5714 N N . LEU B 1 68 ? -0.817 -1.724 24.141 1 84 68 LEU B N 1
ATOM 5715 C CA . LEU B 1 68 ? -1.349 -0.943 25.266 1 84 68 LEU B CA 1
ATOM 5716 C C . LEU B 1 68 ? -2.742 -0.415 24.938 1 84 68 LEU B C 1
ATOM 5718 O O . LEU B 1 68 ? -3.48 -0.007 25.828 1 84 68 LEU B O 1
ATOM 5722 N N . GLY B 1 69 ? -3.061 -0.364 23.625 1 84 69 GLY B N 1
ATOM 5723 C CA . GLY B 1 69 ? -4.324 0.208 23.188 1 84 69 GLY B CA 1
ATOM 5724 C C . GLY B 1 69 ? -4.383 1.716 23.344 1 84 69 GLY B C 1
ATOM 5725 O O . GLY B 1 69 ? -5.469 2.293 23.438 1 84 69 GLY B O 1
ATOM 5726 N N . GLN B 1 70 ? -3.246 2.363 23.578 1 87.81 70 GLN B N 1
ATOM 5727 C CA . GLN B 1 70 ? -3.139 3.805 23.766 1 87.81 70 GLN B CA 1
ATOM 5728 C C . GLN B 1 70 ? -1.788 4.328 23.281 1 87.81 70 GLN B C 1
ATOM 5730 O O . GLN B 1 70 ? -0.946 3.553 22.828 1 87.81 70 GLN B O 1
ATOM 5735 N N . ARG B 1 71 ? -1.701 5.648 23.312 1 91.25 71 ARG B N 1
ATOM 5736 C CA . ARG B 1 71 ? -0.433 6.246 22.906 1 91.25 71 ARG B CA 1
ATOM 5737 C C . ARG B 1 71 ? 0.656 5.965 23.938 1 91.25 71 ARG B C 1
ATOM 5739 O O . ARG B 1 71 ? 0.393 5.961 25.141 1 91.25 71 ARG B O 1
ATOM 5746 N N . SER B 1 72 ? 1.787 5.691 23.469 1 90.81 72 SER B N 1
ATOM 5747 C CA . SER B 1 72 ? 2.938 5.426 24.328 1 90.81 72 SER B CA 1
ATOM 5748 C C . SER B 1 72 ? 3.488 6.719 24.922 1 90.81 72 SER B C 1
ATOM 5750 O O . SER B 1 72 ? 2.92 7.793 24.719 1 90.81 72 SER B O 1
ATOM 5752 N N . GLU B 1 73 ? 4.488 6.582 25.781 1 94.19 73 GLU B N 1
ATOM 5753 C CA . GLU B 1 73 ? 5.246 7.734 26.266 1 94.19 73 GLU B CA 1
ATOM 5754 C C . GLU B 1 73 ? 5.996 8.414 25.125 1 94.19 73 GLU B C 1
ATOM 5756 O O . GLU B 1 73 ? 6.184 7.832 24.062 1 94.19 73 GLU B O 1
ATOM 5761 N N . VAL B 1 74 ? 6.344 9.641 25.375 1 96.69 74 VAL B N 1
ATOM 5762 C CA . VAL B 1 74 ? 7.062 10.398 24.359 1 96.69 74 VAL B CA 1
ATOM 5763 C C . VAL B 1 74 ? 8.43 9.766 24.109 1 96.69 74 VAL B C 1
ATOM 5765 O O . VAL B 1 74 ? 9.156 9.453 25.062 1 96.69 74 VAL B O 1
ATOM 5768 N N . VAL B 1 75 ? 8.719 9.477 22.938 1 97 75 VAL B N 1
ATOM 5769 C CA . VAL B 1 75 ? 10.055 9.055 22.547 1 97 75 VAL B CA 1
ATOM 5770 C C . VAL B 1 75 ? 10.844 10.258 22.031 1 97 75 VAL B C 1
ATOM 5772 O O . VAL B 1 75 ? 10.461 10.883 21.031 1 97 75 VAL B O 1
ATOM 5775 N N . TRP B 1 76 ? 11.977 10.562 22.703 1 98.31 76 TRP B N 1
ATOM 5776 C CA . TRP B 1 76 ? 12.734 11.773 22.422 1 98.31 76 TRP B CA 1
ATOM 5777 C C . TRP B 1 76 ? 13.977 11.461 21.594 1 98.31 76 TRP B C 1
ATOM 5779 O O . TRP B 1 76 ? 14.578 10.398 21.734 1 98.31 76 TRP B O 1
ATOM 5789 N N . GLN B 1 77 ? 14.297 12.312 20.719 1 98.5 77 GLN B N 1
ATOM 5790 C CA . GLN B 1 77 ? 15.609 12.383 20.078 1 98.5 77 GLN B CA 1
ATOM 5791 C C . GLN B 1 77 ? 16.438 13.516 20.672 1 98.5 77 GLN B C 1
ATOM 5793 O O . GLN B 1 77 ? 15.922 14.586 20.984 1 98.5 77 GLN B O 1
ATOM 5798 N N . THR B 1 78 ? 17.703 13.281 20.812 1 98.75 78 THR B N 1
ATOM 5799 C CA . THR B 1 78 ? 18.578 14.312 21.359 1 98.75 78 THR B CA 1
ATOM 5800 C C . THR B 1 78 ? 18.938 15.344 20.281 1 98.75 78 THR B C 1
ATOM 5802 O O . THR B 1 78 ? 18.688 15.109 19.094 1 98.75 78 THR B O 1
ATOM 5805 N N . TYR B 1 79 ? 19.469 16.5 20.703 1 98.81 79 TYR B N 1
ATOM 5806 C CA . TYR B 1 79 ? 19.922 17.516 19.766 1 98.81 79 TYR B CA 1
ATOM 5807 C C . TYR B 1 79 ? 20.953 16.953 18.812 1 98.81 79 TYR B C 1
ATOM 5809 O O . TYR B 1 79 ? 20.922 17.25 17.609 1 98.81 79 TYR B O 1
ATOM 5817 N N . SER B 1 80 ? 21.781 16.109 19.266 1 98.69 80 SER B N 1
ATOM 5818 C CA . SER B 1 80 ? 22.812 15.508 18.422 1 98.69 80 SER B CA 1
ATOM 5819 C C . SER B 1 80 ? 22.188 14.586 17.375 1 98.69 80 SER B C 1
ATOM 5821 O O . SER B 1 80 ? 22.594 14.609 16.219 1 98.69 80 SER B O 1
ATOM 5823 N N . GLN B 1 81 ? 21.266 13.773 17.797 1 98.56 81 GLN B N 1
ATOM 5824 C CA . GLN B 1 81 ? 20.578 12.883 16.859 1 98.56 81 GLN B CA 1
ATOM 5825 C C . GLN B 1 81 ? 19.844 13.672 15.789 1 98.56 81 GLN B C 1
ATOM 5827 O O . GLN B 1 81 ? 19.891 13.32 14.609 1 98.56 81 GLN B O 1
ATOM 5832 N N . VAL B 1 82 ? 19.188 14.75 16.234 1 98.81 82 VAL B N 1
ATOM 5833 C CA . VAL B 1 82 ? 18.438 15.578 15.297 1 98.81 82 VAL B CA 1
ATOM 5834 C C . VAL B 1 82 ? 19.391 16.281 14.344 1 98.81 82 VAL B C 1
ATOM 5836 O O . VAL B 1 82 ? 19.109 16.406 13.148 1 98.81 82 VAL B O 1
ATOM 5839 N N . SER B 1 83 ? 20.5 16.703 14.875 1 98.69 83 SER B N 1
ATOM 5840 C CA . SER B 1 83 ? 21.516 17.344 14.039 1 98.69 83 SER B CA 1
ATOM 5841 C C . SER B 1 83 ? 22 16.391 12.953 1 98.69 83 SER B C 1
ATOM 5843 O O . SER B 1 83 ? 22.156 16.781 11.797 1 98.69 83 SER B O 1
ATOM 5845 N N . ASP B 1 84 ? 22.234 15.156 13.305 1 98.62 84 ASP B N 1
ATOM 5846 C CA . ASP B 1 84 ? 22.656 14.148 12.336 1 98.62 84 ASP B CA 1
ATOM 5847 C C . ASP B 1 84 ? 21.594 13.961 11.25 1 98.62 84 ASP B C 1
ATOM 5849 O O . ASP B 1 84 ? 21.922 13.891 10.062 1 98.62 84 ASP B O 1
ATOM 5853 N N . ARG B 1 85 ? 20.406 13.875 11.648 1 98.75 85 ARG B N 1
ATOM 5854 C CA . ARG B 1 85 ? 19.312 13.672 10.703 1 98.75 85 ARG B CA 1
ATOM 5855 C C . ARG B 1 85 ? 19.172 14.867 9.766 1 98.75 85 ARG B C 1
ATOM 5857 O O . ARG B 1 85 ? 18.922 14.703 8.57 1 98.75 85 ARG B O 1
ATOM 5864 N N . ILE B 1 86 ? 19.344 16.125 10.352 1 98.75 86 ILE B N 1
ATOM 5865 C CA . ILE B 1 86 ? 19.297 17.328 9.539 1 98.75 86 ILE B CA 1
ATOM 5866 C C . ILE B 1 86 ? 20.391 17.281 8.469 1 98.75 86 ILE B C 1
ATOM 5868 O O . ILE B 1 86 ? 20.125 17.547 7.293 1 98.75 86 ILE B O 1
ATOM 5872 N N . ASN B 1 87 ? 21.562 16.828 8.867 1 98.5 87 ASN B N 1
ATOM 5873 C CA . ASN B 1 87 ? 22.688 16.766 7.949 1 98.5 87 ASN B CA 1
ATOM 5874 C C . ASN B 1 87 ? 22.484 15.688 6.883 1 98.5 87 ASN B C 1
ATOM 5876 O O . ASN B 1 87 ? 22.75 15.922 5.703 1 98.5 87 ASN B O 1
ATOM 5880 N N . HIS B 1 88 ? 22.062 14.531 7.316 1 98.69 88 HIS B N 1
ATOM 5881 C CA . HIS B 1 88 ? 21.844 13.43 6.395 1 98.69 88 HIS B CA 1
ATOM 5882 C C . HIS B 1 88 ? 20.719 13.758 5.402 1 98.69 88 HIS B C 1
ATOM 5884 O O . HIS B 1 88 ? 20.875 13.547 4.199 1 98.69 88 HIS B O 1
ATOM 5890 N N . PHE B 1 89 ? 19.656 14.289 5.844 1 98.69 89 PHE B N 1
ATOM 5891 C CA . PHE B 1 89 ? 18.531 14.602 4.969 1 98.69 89 PHE B CA 1
ATOM 5892 C C . PHE B 1 89 ? 18.906 15.711 3.994 1 98.69 89 PHE B C 1
ATOM 5894 O O . PHE B 1 89 ? 18.547 15.656 2.812 1 98.69 89 PHE B O 1
ATOM 5901 N N . GLY B 1 90 ? 19.594 16.797 4.531 1 98.06 90 GLY B N 1
ATOM 5902 C CA . GLY B 1 90 ? 20.031 17.875 3.656 1 98.06 90 GLY B CA 1
ATOM 5903 C C . GLY B 1 90 ? 20.922 17.391 2.529 1 98.06 90 GLY B C 1
ATOM 5904 O O . GLY B 1 90 ? 20.734 17.766 1.372 1 98.06 90 GLY B O 1
ATOM 5905 N N . SER B 1 91 ? 21.844 16.484 2.885 1 98.19 91 SER B N 1
ATOM 5906 C CA . SER B 1 91 ? 22.734 15.922 1.887 1 98.19 91 SER B CA 1
ATOM 5907 C C . SER B 1 91 ? 21.984 15.062 0.882 1 98.19 91 SER B C 1
ATOM 5909 O O . SER B 1 91 ? 22.234 15.133 -0.322 1 98.19 91 SER B O 1
ATOM 5911 N N . GLY B 1 92 ? 21.078 14.266 1.421 1 98.25 92 GLY B N 1
ATOM 5912 C CA . GLY B 1 92 ? 20.25 13.445 0.545 1 98.25 92 GLY B CA 1
ATOM 5913 C C . GLY B 1 92 ? 19.375 14.258 -0.388 1 98.25 92 GLY B C 1
ATOM 5914 O O . GLY B 1 92 ? 19.219 13.898 -1.558 1 98.25 92 GLY B O 1
ATOM 5915 N N . LEU B 1 93 ? 18.828 15.297 0.139 1 97 93 LEU B N 1
ATOM 5916 C CA . LEU B 1 93 ? 18 16.188 -0.656 1 97 93 LEU B CA 1
ATOM 5917 C C . LEU B 1 93 ? 18.797 16.797 -1.812 1 97 93 LEU B C 1
ATOM 5919 O O . LEU B 1 93 ? 18.297 16.859 -2.941 1 97 93 LEU B O 1
ATOM 5923 N N . MET B 1 94 ? 19.969 17.234 -1.554 1 95.81 94 MET B N 1
ATOM 5924 C CA . MET B 1 94 ? 20.812 17.797 -2.594 1 95.81 94 MET B CA 1
ATOM 5925 C C . MET B 1 94 ? 21.156 16.766 -3.654 1 95.81 94 MET B C 1
ATOM 5927 O O . MET B 1 94 ? 21.266 17.078 -4.84 1 95.81 94 MET B O 1
ATOM 5931 N N . HIS B 1 95 ? 21.375 15.523 -3.223 1 96.31 95 HIS B N 1
ATOM 5932 C CA . HIS B 1 95 ? 21.625 14.445 -4.168 1 96.31 95 HIS B CA 1
ATOM 5933 C C . HIS B 1 95 ? 20.438 14.227 -5.086 1 96.31 95 HIS B C 1
ATOM 5935 O O . HIS B 1 95 ? 20.594 14.047 -6.297 1 96.31 95 HIS B O 1
ATOM 5941 N N . ILE B 1 96 ? 19.25 14.227 -4.539 1 96.25 96 ILE B N 1
ATOM 5942 C CA . ILE B 1 96 ? 18.031 14.055 -5.301 1 96.25 96 ILE B CA 1
ATOM 5943 C C . ILE B 1 96 ? 17.859 15.203 -6.289 1 96.25 96 ILE B C 1
ATOM 5945 O O . ILE B 1 96 ? 17.516 14.992 -7.453 1 96.25 96 ILE B O 1
ATOM 5949 N N . ILE B 1 97 ? 18.109 16.438 -5.793 1 95.12 97 ILE B N 1
ATOM 5950 C CA . ILE B 1 97 ? 18 17.609 -6.66 1 95.12 97 ILE B CA 1
ATOM 5951 C C . ILE B 1 97 ? 18.953 17.453 -7.852 1 95.12 97 ILE B C 1
ATOM 5953 O O . ILE B 1 97 ? 18.562 17.719 -8.992 1 95.12 97 ILE B O 1
ATOM 5957 N N . ALA B 1 98 ? 20.094 16.922 -7.645 1 92.88 98 ALA B N 1
ATOM 5958 C CA . ALA B 1 98 ? 21.094 16.766 -8.688 1 92.88 98 ALA B CA 1
ATOM 5959 C C . ALA B 1 98 ? 20.719 15.656 -9.664 1 92.88 98 ALA B C 1
ATOM 5961 O O . ALA B 1 98 ? 21.062 15.734 -10.852 1 92.88 98 ALA B O 1
ATOM 5962 N N . THR B 1 99 ? 19.984 14.68 -9.219 1 93.44 99 THR B N 1
ATOM 5963 C CA . THR B 1 99 ? 19.812 13.477 -10.031 1 93.44 99 THR B CA 1
ATOM 5964 C C . THR B 1 99 ? 18.406 13.391 -10.602 1 93.44 99 THR B C 1
ATOM 5966 O O . THR B 1 99 ? 18.172 12.734 -11.617 1 93.44 99 THR B O 1
ATOM 5969 N N . HIS B 1 100 ? 17.406 14.055 -9.945 1 91.62 100 HIS B N 1
ATOM 5970 C CA . HIS B 1 100 ? 16.031 13.812 -10.328 1 91.62 100 HIS B CA 1
ATOM 5971 C C . HIS B 1 100 ? 15.344 15.094 -10.789 1 91.62 100 HIS B C 1
ATOM 5973 O O . HIS B 1 100 ? 14.172 15.086 -11.164 1 91.62 100 HIS B O 1
ATOM 5979 N N . THR B 1 101 ? 15.992 16.141 -10.648 1 88.19 101 THR B N 1
ATOM 5980 C CA . THR B 1 101 ? 15.367 17.391 -11.062 1 88.19 101 THR B CA 1
ATOM 5981 C C . THR B 1 101 ? 16.188 18.078 -12.156 1 88.19 101 THR B C 1
ATOM 5983 O O . THR B 1 101 ? 17.312 17.656 -12.445 1 88.19 101 THR B O 1
ATOM 5986 N N . HIS B 1 102 ? 15.555 18.922 -12.953 1 76 102 HIS B N 1
ATOM 5987 C CA . HIS B 1 102 ? 16.219 19.719 -13.977 1 76 102 HIS B CA 1
ATOM 5988 C C . HIS B 1 102 ? 16.828 20.984 -13.383 1 76 102 HIS B C 1
ATOM 5990 O O . HIS B 1 102 ? 16.109 21.906 -13 1 76 102 HIS B O 1
ATOM 5996 N N . HIS B 1 103 ? 18.328 21.078 -13.008 1 60.81 103 HIS B N 1
ATOM 5997 C CA . HIS B 1 103 ? 19.422 21.891 -12.492 1 60.81 103 HIS B CA 1
ATOM 5998 C C . HIS B 1 103 ? 18.938 23.266 -12.062 1 60.81 103 HIS B C 1
ATOM 6000 O O . HIS B 1 103 ? 19.719 24.219 -12.016 1 60.81 103 HIS B O 1
ATOM 6006 N N . THR B 1 104 ? 17.703 23.578 -11.875 1 56.22 104 THR B N 1
ATOM 6007 C CA . THR B 1 104 ? 17.609 25.031 -11.719 1 56.22 104 THR B CA 1
ATOM 6008 C C . THR B 1 104 ? 18.078 25.453 -10.328 1 56.22 104 THR B C 1
ATOM 6010 O O . THR B 1 104 ? 17.953 24.688 -9.367 1 56.22 104 THR B O 1
ATOM 6013 N N . ASN B 1 105 ? 19.094 26.328 -10.18 1 54.62 105 ASN B N 1
ATOM 6014 C CA . ASN B 1 105 ? 19.625 27.062 -9.039 1 54.62 105 ASN B CA 1
ATOM 6015 C C . ASN B 1 105 ? 18.516 27.484 -8.078 1 54.62 105 ASN B C 1
ATOM 6017 O O . ASN B 1 105 ? 18.781 28.016 -6.996 1 54.62 105 ASN B O 1
ATOM 6021 N N . ASN B 1 106 ? 17.25 27.234 -8.445 1 64.81 106 ASN B N 1
ATOM 6022 C CA . ASN B 1 106 ? 16.234 27.891 -7.625 1 64.81 106 ASN B CA 1
ATOM 6023 C C . ASN B 1 106 ? 15.172 26.891 -7.156 1 64.81 106 ASN B C 1
ATOM 6025 O O . ASN B 1 106 ? 13.984 27.219 -7.141 1 64.81 106 ASN B O 1
ATOM 6029 N N . ASN B 1 107 ? 15.75 25.734 -6.535 1 79.81 107 ASN B N 1
ATOM 6030 C CA . ASN B 1 107 ? 14.75 24.75 -6.156 1 79.81 107 ASN B CA 1
ATOM 6031 C C . ASN B 1 107 ? 14.109 25.094 -4.816 1 79.81 107 ASN B C 1
ATOM 6033 O O . ASN B 1 107 ? 14.805 25.422 -3.855 1 79.81 107 ASN B O 1
ATOM 6037 N N . LYS B 1 108 ? 12.828 25.234 -4.879 1 94.31 108 LYS B N 1
ATOM 6038 C CA . LYS B 1 108 ? 12.016 25.328 -3.67 1 94.31 108 LYS B CA 1
ATOM 6039 C C . LYS B 1 108 ? 11.484 23.969 -3.254 1 94.31 108 LYS B C 1
ATOM 6041 O O . LYS B 1 108 ? 11.164 23.125 -4.105 1 94.31 108 LYS B O 1
ATOM 6046 N N . ILE B 1 109 ? 11.531 23.734 -1.992 1 97.81 109 ILE B N 1
ATOM 6047 C CA . ILE B 1 109 ? 11.078 22.469 -1.456 1 97.81 109 ILE B CA 1
ATOM 6048 C C . ILE B 1 109 ? 9.695 22.641 -0.821 1 97.81 109 ILE B C 1
ATOM 6050 O O . ILE B 1 109 ? 9.531 23.422 0.117 1 97.81 109 ILE B O 1
ATOM 6054 N N . GLY B 1 110 ? 8.703 21.938 -1.344 1 98.12 110 GLY B N 1
ATOM 6055 C CA . GLY B 1 110 ? 7.41 21.938 -0.68 1 98.12 110 GLY B CA 1
ATOM 6056 C C . GLY B 1 110 ? 7.379 21.047 0.557 1 98.12 110 GLY B C 1
ATOM 6057 O O . GLY B 1 110 ? 7.992 19.984 0.58 1 98.12 110 GLY B O 1
ATOM 6058 N N . ILE B 1 111 ? 6.73 21.5 1.609 1 98.31 111 ILE B N 1
ATOM 6059 C CA . ILE B 1 111 ? 6.473 20.688 2.801 1 98.31 111 ILE B CA 1
ATOM 6060 C C . ILE B 1 111 ? 4.969 20.625 3.064 1 98.31 111 ILE B C 1
ATOM 6062 O O . ILE B 1 111 ? 4.32 21.672 3.236 1 98.31 111 ILE B O 1
ATOM 6066 N N . TRP B 1 112 ? 4.395 19.453 3.02 1 96.69 112 TRP B N 1
ATOM 6067 C CA . TRP B 1 112 ? 2.959 19.266 3.217 1 96.69 112 TRP B CA 1
ATOM 6068 C C . TRP B 1 112 ? 2.682 18.188 4.246 1 96.69 112 TRP B C 1
ATOM 6070 O O . TRP B 1 112 ? 2.572 17 3.896 1 96.69 112 TRP B O 1
ATOM 6080 N N . SER B 1 113 ? 2.494 18.625 5.508 1 95.75 113 SER B N 1
ATOM 6081 C CA . SER B 1 113 ? 2.258 17.688 6.602 1 95.75 113 SER B CA 1
ATOM 6082 C C . SER B 1 113 ? 1.812 18.422 7.867 1 95.75 113 SER B C 1
ATOM 6084 O O . SER B 1 113 ? 2.012 19.625 7.996 1 95.75 113 SER B O 1
ATOM 6086 N N . ALA B 1 114 ? 1.171 17.641 8.734 1 92 114 ALA B N 1
ATOM 6087 C CA . ALA B 1 114 ? 1 18.109 10.109 1 92 114 ALA B CA 1
ATOM 6088 C C . ALA B 1 114 ? 2.342 18.188 10.836 1 92 114 ALA B C 1
ATOM 6090 O O . ALA B 1 114 ? 3.355 17.703 10.328 1 92 114 ALA B O 1
ATOM 6091 N N . ASN B 1 115 ? 2.26 18.797 11.977 1 95.69 115 ASN B N 1
ATOM 6092 C CA . ASN B 1 115 ? 3.482 18.938 12.758 1 95.69 115 ASN B CA 1
ATOM 6093 C C . ASN B 1 115 ? 4.074 17.578 13.117 1 95.69 115 ASN B C 1
ATOM 6095 O O . ASN B 1 115 ? 3.371 16.703 13.625 1 95.69 115 ASN B O 1
ATOM 6099 N N . ARG B 1 116 ? 5.312 17.375 12.867 1 96.69 116 ARG B N 1
ATOM 6100 C CA . ARG B 1 116 ? 6.066 16.188 13.25 1 96.69 116 ARG B CA 1
ATOM 6101 C C . ARG B 1 116 ? 7.566 16.422 13.117 1 96.69 116 ARG B C 1
ATOM 6103 O O . ARG B 1 116 ? 7.996 17.406 12.5 1 96.69 116 ARG B O 1
ATOM 6110 N N . PRO B 1 117 ? 8.398 15.594 13.695 1 98 117 PRO B N 1
ATOM 6111 C CA . PRO B 1 117 ? 9.844 15.82 13.656 1 98 117 PRO B CA 1
ATOM 6112 C C . PRO B 1 117 ? 10.383 15.961 12.234 1 98 117 PRO B C 1
ATOM 6114 O O . PRO B 1 117 ? 11.227 16.828 11.977 1 98 117 PRO B O 1
ATOM 6117 N N . GLU B 1 118 ? 9.828 15.188 11.312 1 98.31 118 GLU B N 1
ATOM 6118 C CA . GLU B 1 118 ? 10.312 15.211 9.938 1 98.31 118 GLU B CA 1
ATOM 6119 C C . GLU B 1 118 ? 10.07 16.562 9.281 1 98.31 118 GLU B C 1
ATOM 6121 O O . GLU B 1 118 ? 10.852 17.016 8.438 1 98.31 118 GLU B O 1
ATOM 6126 N N . TRP B 1 119 ? 9.008 17.219 9.695 1 98.25 119 TRP B N 1
ATOM 6127 C CA . TRP B 1 119 ? 8.742 18.578 9.203 1 98.25 119 TRP B CA 1
ATOM 6128 C C . TRP B 1 119 ? 9.875 19.516 9.57 1 98.25 119 TRP B C 1
ATOM 6130 O O . TRP B 1 119 ? 10.438 20.203 8.711 1 98.25 119 TRP B O 1
ATOM 6140 N N . THR B 1 120 ? 10.25 19.531 10.828 1 98.62 120 THR B N 1
ATOM 6141 C CA . THR B 1 120 ? 11.281 20.422 11.352 1 98.62 120 THR B CA 1
ATOM 6142 C C . THR B 1 120 ? 12.648 20.062 10.773 1 98.62 120 THR B C 1
ATOM 6144 O O . THR B 1 120 ? 13.43 20.953 10.422 1 98.62 120 THR B O 1
ATOM 6147 N N . ILE B 1 121 ? 12.891 18.797 10.664 1 98.81 121 ILE B N 1
ATOM 6148 C CA . ILE B 1 121 ? 14.156 18.344 10.102 1 98.81 121 ILE B CA 1
ATOM 6149 C C . ILE B 1 121 ? 14.266 18.812 8.648 1 98.81 121 ILE B C 1
ATOM 6151 O O . ILE B 1 121 ? 15.32 19.281 8.219 1 98.81 121 ILE B O 1
ATOM 6155 N N . THR B 1 122 ? 13.133 18.703 7.906 1 98.81 122 THR B N 1
ATOM 6156 C CA . THR B 1 122 ? 13.117 19.172 6.523 1 98.81 122 THR B CA 1
ATOM 6157 C C . THR B 1 122 ? 13.391 20.672 6.461 1 98.81 122 THR B C 1
ATOM 6159 O O . THR B 1 122 ? 14.188 21.125 5.645 1 98.81 122 THR B O 1
ATOM 6162 N N . ASP B 1 123 ? 12.742 21.406 7.305 1 98.25 123 ASP B N 1
ATOM 6163 C CA . ASP B 1 123 ? 12.875 22.859 7.367 1 98.25 123 ASP B CA 1
ATOM 6164 C C . ASP B 1 123 ? 14.32 23.266 7.625 1 98.25 123 ASP B C 1
ATOM 6166 O O . ASP B 1 123 ? 14.891 24.062 6.871 1 98.25 123 ASP B O 1
ATOM 6170 N N . LEU B 1 124 ? 14.938 22.688 8.586 1 98.5 124 LEU B N 1
ATOM 6171 C CA . LEU B 1 124 ? 16.297 23.031 8.992 1 98.5 124 LEU B CA 1
ATOM 6172 C C . LEU B 1 124 ? 17.312 22.484 7.996 1 98.5 124 LEU B C 1
ATOM 6174 O O . LEU B 1 124 ? 18.359 23.109 7.777 1 98.5 124 LEU B O 1
ATOM 6178 N N . ALA B 1 125 ? 17 21.312 7.391 1 98.38 125 ALA B N 1
ATOM 6179 C CA . ALA B 1 125 ? 17.859 20.797 6.336 1 98.38 125 ALA B CA 1
ATOM 6180 C C . ALA B 1 125 ? 17.922 21.75 5.152 1 98.38 125 ALA B C 1
ATOM 6182 O O . ALA B 1 125 ? 19 21.969 4.582 1 98.38 125 ALA B O 1
ATOM 6183 N N . CYS B 1 126 ? 16.797 22.297 4.777 1 97.38 126 CYS B N 1
ATOM 6184 C CA . CYS B 1 126 ? 16.781 23.312 3.73 1 97.38 126 CYS B CA 1
ATOM 6185 C C . CYS B 1 126 ? 17.688 24.484 4.094 1 97.38 126 CYS B C 1
ATOM 6187 O O . CYS B 1 126 ? 18.453 24.969 3.256 1 97.38 126 CYS B O 1
ATOM 6189 N N . ALA B 1 127 ? 17.656 24.906 5.328 1 97.06 127 ALA B N 1
ATOM 6190 C CA . ALA B 1 127 ? 18.453 26.047 5.793 1 97.06 127 ALA B CA 1
ATOM 6191 C C . ALA B 1 127 ? 19.938 25.734 5.715 1 97.06 127 ALA B C 1
ATOM 6193 O O . ALA B 1 127 ? 20.75 26.625 5.453 1 97.06 127 ALA B O 1
ATOM 6194 N N . THR B 1 128 ? 20.312 24.469 5.938 1 96.81 128 THR B N 1
ATOM 6195 C CA . THR B 1 128 ? 21.719 24.109 5.898 1 96.81 128 THR B CA 1
ATOM 6196 C C . THR B 1 128 ? 22.25 24.156 4.473 1 96.81 128 THR B C 1
ATOM 6198 O O . THR B 1 128 ? 23.469 24.281 4.262 1 96.81 128 THR B O 1
ATOM 6201 N N . GLN B 1 129 ? 21.344 24.047 3.484 1 95.31 129 GLN B N 1
ATOM 6202 C CA . GLN B 1 129 ? 21.797 23.906 2.102 1 95.31 129 GLN B CA 1
ATOM 6203 C C . GLN B 1 129 ? 21.391 25.109 1.267 1 95.31 129 GLN B C 1
ATOM 6205 O O . GLN B 1 129 ? 21.469 25.078 0.037 1 95.31 129 GLN B O 1
ATOM 6210 N N . GLY B 1 130 ? 20.891 26.141 1.934 1 93.81 130 GLY B N 1
ATOM 6211 C CA . GLY B 1 130 ? 20.516 27.359 1.235 1 93.81 130 GLY B CA 1
ATOM 6212 C C . GLY B 1 130 ? 19.281 27.203 0.375 1 93.81 130 GLY B C 1
ATOM 6213 O O . GLY B 1 130 ? 19.125 27.875 -0.645 1 93.81 130 GLY B O 1
ATOM 6214 N N . LEU B 1 131 ? 18.438 26.234 0.703 1 95.31 131 LEU B N 1
ATOM 6215 C CA . LEU B 1 131 ? 17.203 25.984 -0.03 1 95.31 131 LEU B CA 1
ATOM 6216 C C . LEU B 1 131 ? 16.031 26.719 0.615 1 95.31 131 LEU B C 1
ATOM 6218 O O . LEU B 1 131 ? 15.953 26.812 1.842 1 95.31 131 LEU B O 1
ATOM 6222 N N . CYS B 1 132 ? 15.172 27.266 -0.18 1 96.5 132 CYS B N 1
ATOM 6223 C CA . CYS B 1 132 ? 13.922 27.875 0.261 1 96.5 132 CYS B CA 1
ATOM 6224 C C . CYS B 1 132 ? 12.805 26.828 0.308 1 96.5 132 CYS B C 1
ATOM 6226 O O . CYS B 1 132 ? 12.695 25.984 -0.586 1 96.5 132 CYS B O 1
ATOM 6228 N N . ASN B 1 133 ? 12.016 26.828 1.375 1 96.75 133 ASN B N 1
ATOM 6229 C CA . ASN B 1 133 ? 10.906 25.891 1.384 1 96.75 133 ASN B CA 1
ATOM 6230 C C . ASN B 1 133 ? 9.562 26.609 1.333 1 96.75 133 ASN B C 1
ATOM 6232 O O . ASN B 1 133 ? 9.492 27.812 1.578 1 96.75 133 ASN B O 1
ATOM 6236 N N . VAL B 1 134 ? 8.578 25.922 0.866 1 97.38 134 VAL B N 1
ATOM 6237 C CA . VAL B 1 134 ? 7.188 26.375 0.751 1 97.38 134 VAL B CA 1
ATOM 6238 C C . VAL B 1 134 ? 6.281 25.438 1.545 1 97.38 134 VAL B C 1
ATOM 6240 O O . VAL B 1 134 ? 6.156 24.25 1.214 1 97.38 134 VAL B O 1
ATOM 6243 N N . ALA B 1 135 ? 5.699 25.969 2.572 1 93.88 135 ALA B N 1
ATOM 6244 C CA . ALA B 1 135 ? 4.836 25.125 3.404 1 93.88 135 ALA B CA 1
ATOM 6245 C C . ALA B 1 135 ? 3.393 25.156 2.904 1 93.88 135 ALA B C 1
ATOM 6247 O O . ALA B 1 135 ? 2.883 26.219 2.533 1 93.88 135 ALA B O 1
ATOM 6248 N N . LEU B 1 136 ? 2.811 24.016 2.85 1 91.81 136 LEU B N 1
ATOM 6249 C CA . LEU B 1 136 ? 1.405 23.875 2.486 1 91.81 136 LEU B CA 1
ATOM 6250 C C . LEU B 1 136 ? 0.563 23.516 3.707 1 91.81 136 LEU B C 1
ATOM 6252 O O . LEU B 1 136 ? 0.971 22.688 4.527 1 91.81 136 LEU B O 1
ATOM 6256 N N . TYR B 1 137 ? -0.614 24.125 3.736 1 82.44 137 TYR B N 1
ATOM 6257 C CA . TYR B 1 137 ? -1.523 23.812 4.836 1 82.44 137 TYR B CA 1
ATOM 6258 C C . TYR B 1 137 ? -2.211 22.469 4.629 1 82.44 137 TYR B C 1
ATOM 6260 O O . TYR B 1 137 ? -2.572 22.125 3.502 1 82.44 137 TYR B O 1
ATOM 6268 N N . GLU B 1 138 ? -2.531 21.797 5.691 1 80 138 GLU B N 1
ATOM 6269 C CA . GLU B 1 138 ? -3.127 20.469 5.641 1 80 138 GLU B CA 1
ATOM 6270 C C . GLU B 1 138 ? -4.547 20.516 5.09 1 80 138 GLU B C 1
ATOM 6272 O O . GLU B 1 138 ? -4.992 19.594 4.418 1 80 138 GLU B O 1
ATOM 6277 N N . THR B 1 139 ? -5.234 21.562 5.383 1 72.19 139 THR B N 1
ATOM 6278 C CA . THR B 1 139 ? -6.668 21.594 5.109 1 72.19 139 THR B CA 1
ATOM 6279 C C . THR B 1 139 ? -6.953 22.312 3.793 1 72.19 139 THR B C 1
ATOM 6281 O O . THR B 1 139 ? -8.094 22.688 3.521 1 72.19 139 THR B O 1
ATOM 6284 N N . LEU B 1 140 ? -5.906 22.438 3.023 1 76.56 140 LEU B N 1
ATOM 6285 C CA . LEU B 1 140 ? -6.113 23.141 1.754 1 76.56 140 LEU B CA 1
ATOM 6286 C C . LEU B 1 140 ? -6.93 22.266 0.795 1 76.56 140 LEU B C 1
ATOM 6288 O O . LEU B 1 140 ? -6.738 21.062 0.729 1 76.56 140 LEU B O 1
ATOM 6292 N N . GLY B 1 141 ? -7.828 22.891 0.121 1 75.5 141 GLY B N 1
ATOM 6293 C CA . GLY B 1 141 ? -8.547 22.203 -0.941 1 75.5 141 GLY B CA 1
ATOM 6294 C C . GLY B 1 141 ? -7.688 21.938 -2.16 1 75.5 141 GLY B C 1
ATOM 6295 O O . GLY B 1 141 ? -6.621 22.531 -2.324 1 75.5 141 GLY B O 1
ATOM 6296 N N . PRO B 1 142 ? -8.102 21.078 -3.008 1 82.19 142 PRO B N 1
ATOM 6297 C CA . PRO B 1 142 ? -7.305 20.656 -4.16 1 82.19 142 PRO B CA 1
ATOM 6298 C C . PRO B 1 142 ? -6.934 21.812 -5.086 1 82.19 142 PRO B C 1
ATOM 6300 O O . PRO B 1 142 ? -5.812 21.875 -5.594 1 82.19 142 PRO B O 1
ATOM 6303 N N . ASP B 1 143 ? -7.82 22.75 -5.285 1 83.25 143 ASP B N 1
ATOM 6304 C CA . ASP B 1 143 ? -7.551 23.875 -6.18 1 83.25 143 ASP B CA 1
ATOM 6305 C C . ASP B 1 143 ? -6.453 24.781 -5.621 1 83.25 143 ASP B C 1
ATOM 6307 O O . ASP B 1 143 ? -5.586 25.234 -6.363 1 83.25 143 ASP B O 1
ATOM 6311 N N . THR B 1 144 ? -6.531 25 -4.344 1 85.06 144 THR B N 1
ATOM 6312 C CA . THR B 1 144 ? -5.531 25.859 -3.701 1 85.06 144 THR B CA 1
ATOM 6313 C C . THR B 1 144 ? -4.168 25.172 -3.688 1 85.06 144 THR B C 1
ATOM 6315 O O . THR B 1 144 ? -3.139 25.812 -3.881 1 85.06 144 THR B O 1
ATOM 6318 N N . VAL B 1 145 ? -4.223 23.891 -3.521 1 90.31 145 VAL B N 1
ATOM 6319 C CA . VAL B 1 145 ? -2.982 23.125 -3.514 1 90.31 145 VAL B CA 1
ATOM 6320 C C . VAL B 1 145 ? -2.326 23.188 -4.891 1 90.31 145 VAL B C 1
ATOM 6322 O O . VAL B 1 145 ? -1.126 23.453 -5.004 1 90.31 145 VAL B O 1
ATOM 6325 N N . GLN B 1 146 ? -3.162 22.953 -5.914 1 94 146 GLN B N 1
ATOM 6326 C CA . GLN B 1 146 ? -2.672 23.031 -7.285 1 94 146 GLN B CA 1
ATOM 6327 C C . GLN B 1 146 ? -2.072 24.406 -7.566 1 94 146 GLN B C 1
ATOM 6329 O O . GLN B 1 146 ? -1 24.516 -8.164 1 94 146 GLN B O 1
ATOM 6334 N N . TYR B 1 147 ? -2.742 25.453 -7.141 1 92.94 147 TYR B N 1
ATOM 6335 C CA . TYR B 1 147 ? -2.285 26.812 -7.363 1 92.94 147 TYR B CA 1
ATOM 6336 C C . TYR B 1 147 ? -0.932 27.047 -6.707 1 92.94 147 TYR B C 1
ATOM 6338 O O . TYR B 1 147 ? 0.003 27.531 -7.348 1 92.94 147 TYR B O 1
ATOM 6346 N N . VAL B 1 148 ? -0.798 26.703 -5.441 1 94.31 148 VAL B N 1
ATOM 6347 C CA . VAL B 1 148 ? 0.415 26.969 -4.676 1 94.31 148 VAL B CA 1
ATOM 6348 C C . VAL B 1 148 ? 1.595 26.219 -5.297 1 94.31 148 VAL B C 1
ATOM 6350 O O . VAL B 1 148 ? 2.664 26.812 -5.5 1 94.31 148 VAL B O 1
ATOM 6353 N N . ILE B 1 149 ? 1.357 24.953 -5.648 1 96.19 149 ILE B N 1
ATOM 6354 C CA . ILE B 1 149 ? 2.42 24.125 -6.191 1 96.19 149 ILE B CA 1
ATOM 6355 C C . ILE B 1 149 ? 2.893 24.688 -7.527 1 96.19 149 ILE B C 1
ATOM 6357 O O . ILE B 1 149 ? 4.098 24.797 -7.773 1 96.19 149 ILE B O 1
ATOM 6361 N N . ASN B 1 150 ? 1.961 25.094 -8.367 1 96.25 150 ASN B N 1
ATOM 6362 C CA . ASN B 1 150 ? 2.305 25.641 -9.672 1 96.25 150 ASN B CA 1
ATOM 6363 C C . ASN B 1 150 ? 2.914 27.031 -9.562 1 96.25 150 ASN B C 1
ATOM 6365 O O . ASN B 1 150 ? 3.893 27.344 -10.234 1 96.25 150 ASN B O 1
ATOM 6369 N N . HIS B 1 151 ? 2.322 27.875 -8.672 1 95.25 151 HIS B N 1
ATOM 6370 C CA . HIS B 1 151 ? 2.797 29.234 -8.5 1 95.25 151 HIS B CA 1
ATOM 6371 C C . HIS B 1 151 ? 4.227 29.266 -7.965 1 95.25 151 HIS B C 1
ATOM 6373 O O . HIS B 1 151 ? 5.039 30.094 -8.391 1 95.25 151 HIS B O 1
ATOM 6379 N N . ALA B 1 152 ? 4.504 28.328 -7.098 1 95.75 152 ALA B N 1
ATOM 6380 C CA . ALA B 1 152 ? 5.844 28.234 -6.527 1 95.75 152 ALA B CA 1
ATOM 6381 C C . ALA B 1 152 ? 6.758 27.375 -7.398 1 95.75 152 ALA B C 1
ATOM 6383 O O . ALA B 1 152 ? 7.957 27.266 -7.133 1 95.75 152 ALA B O 1
ATOM 6384 N N . GLU B 1 153 ? 6.199 26.703 -8.398 1 94.31 153 GLU B N 1
ATOM 6385 C CA . GLU B 1 153 ? 6.941 25.859 -9.328 1 94.31 153 GLU B CA 1
ATOM 6386 C C . GLU B 1 153 ? 7.688 24.75 -8.586 1 94.31 153 GLU B C 1
ATOM 6388 O O . GLU B 1 153 ? 8.883 24.547 -8.797 1 94.31 153 GLU B O 1
ATOM 6393 N N . LEU B 1 154 ? 6.953 24.062 -7.75 1 95.94 154 LEU B N 1
ATOM 6394 C CA . LEU B 1 154 ? 7.57 23.031 -6.918 1 95.94 154 LEU B CA 1
ATOM 6395 C C . LEU B 1 154 ? 7.879 21.781 -7.73 1 95.94 154 LEU B C 1
ATOM 6397 O O . LEU B 1 154 ? 6.988 21.219 -8.359 1 95.94 154 LEU B O 1
ATOM 6401 N N . GLN B 1 155 ? 9.133 21.359 -7.684 1 96.25 155 GLN B N 1
ATOM 6402 C CA . GLN B 1 155 ? 9.547 20.109 -8.312 1 96.25 155 GLN B CA 1
ATOM 6403 C C . GLN B 1 155 ? 9.602 18.969 -7.293 1 96.25 155 GLN B C 1
ATOM 6405 O O . GLN B 1 155 ? 9.438 17.812 -7.648 1 96.25 155 GLN B O 1
ATOM 6410 N N . ILE B 1 156 ? 9.852 19.328 -6.02 1 97.69 156 ILE B N 1
ATOM 6411 C CA . ILE B 1 156 ? 9.984 18.359 -4.934 1 97.69 156 ILE B CA 1
ATOM 6412 C C . ILE B 1 156 ? 9.023 18.719 -3.803 1 97.69 156 ILE B C 1
ATOM 6414 O O . ILE B 1 156 ? 8.961 19.875 -3.369 1 97.69 156 ILE B O 1
ATOM 6418 N N . ILE B 1 157 ? 8.258 17.781 -3.334 1 98.19 157 ILE B N 1
ATOM 6419 C CA . ILE B 1 157 ? 7.383 17.969 -2.18 1 98.19 157 ILE B CA 1
ATOM 6420 C C . ILE B 1 157 ? 7.668 16.891 -1.141 1 98.19 157 ILE B C 1
ATOM 6422 O O . ILE B 1 157 ? 7.648 15.695 -1.457 1 98.19 157 ILE B O 1
ATOM 6426 N N . VAL B 1 158 ? 8.031 17.219 0.07 1 98.75 158 VAL B N 1
ATOM 6427 C CA . VAL B 1 158 ? 8.133 16.359 1.236 1 98.75 158 VAL B CA 1
ATOM 6428 C C . VAL B 1 158 ? 6.801 16.328 1.982 1 98.75 158 VAL B C 1
ATOM 6430 O O . VAL B 1 158 ? 6.336 17.375 2.463 1 98.75 158 VAL B O 1
ATOM 6433 N N . CYS B 1 159 ? 6.137 15.203 2.057 1 98 159 CYS B N 1
ATOM 6434 C CA . CYS B 1 159 ? 4.789 15.25 2.611 1 98 159 CYS B CA 1
ATOM 6435 C C . CYS B 1 159 ? 4.461 13.961 3.354 1 98 159 CYS B C 1
ATOM 6437 O O . CYS B 1 159 ? 5.219 12.992 3.291 1 98 159 CYS B O 1
ATOM 6439 N N . SER B 1 160 ? 3.393 14.016 4.121 1 96.56 160 SER B N 1
ATOM 6440 C CA . SER B 1 160 ? 2.795 12.82 4.707 1 96.56 160 SER B CA 1
ATOM 6441 C C . SER B 1 160 ? 2.15 11.945 3.635 1 96.56 160 SER B C 1
ATOM 6443 O O . SER B 1 160 ? 1.682 12.453 2.613 1 96.56 160 SER B O 1
ATOM 6445 N N . SER B 1 161 ? 2.102 10.688 3.916 1 96.06 161 SER B N 1
ATOM 6446 C CA . SER B 1 161 ? 1.635 9.727 2.922 1 96.06 161 SER B CA 1
ATOM 6447 C C . SER B 1 161 ? 0.157 9.93 2.604 1 96.06 161 SER B C 1
ATOM 6449 O O . SER B 1 161 ? -0.309 9.562 1.524 1 96.06 161 SER B O 1
ATOM 6451 N N . ASN B 1 162 ? -0.589 10.523 3.5 1 93.12 162 ASN B N 1
ATOM 6452 C CA . ASN B 1 162 ? -2.021 10.711 3.291 1 93.12 162 ASN B CA 1
ATOM 6453 C C . ASN B 1 162 ? -2.303 11.633 2.109 1 93.12 162 ASN B C 1
ATOM 6455 O O . ASN B 1 162 ? -3.422 11.672 1.598 1 93.12 162 ASN B O 1
ATOM 6459 N N . TYR B 1 163 ? -1.298 12.359 1.614 1 95.56 163 TYR B N 1
ATOM 6460 C CA . TYR B 1 163 ? -1.515 13.305 0.527 1 95.56 163 TYR B CA 1
ATOM 6461 C C . TYR B 1 163 ? -1.044 12.734 -0.802 1 95.56 163 TYR B C 1
ATOM 6463 O O . TYR B 1 163 ? -1.245 13.344 -1.856 1 95.56 163 TYR B O 1
ATOM 6471 N N . LEU B 1 164 ? -0.456 11.586 -0.783 1 97.62 164 LEU B N 1
ATOM 6472 C CA . LEU B 1 164 ? 0.187 11.031 -1.97 1 97.62 164 LEU B CA 1
ATOM 6473 C C . LEU B 1 164 ? -0.839 10.758 -3.064 1 97.62 164 LEU B C 1
ATOM 6475 O O . LEU B 1 164 ? -0.618 11.102 -4.23 1 97.62 164 LEU B O 1
ATOM 6479 N N . ALA B 1 165 ? -1.962 10.086 -2.689 1 97.12 165 ALA B N 1
ATOM 6480 C CA . ALA B 1 165 ? -2.979 9.75 -3.684 1 97.12 165 ALA B CA 1
ATOM 6481 C C . ALA B 1 165 ? -3.49 11 -4.387 1 97.12 165 ALA B C 1
ATOM 6483 O O . ALA B 1 165 ? -3.701 11 -5.602 1 97.12 165 ALA B O 1
ATOM 6484 N N . GLN B 1 166 ? -3.674 12.039 -3.615 1 95.19 166 GLN B N 1
ATOM 6485 C CA . GLN B 1 166 ? -4.137 13.305 -4.18 1 95.19 166 GLN B CA 1
ATOM 6486 C C . GLN B 1 166 ? -3.104 13.891 -5.137 1 95.19 166 GLN B C 1
ATOM 6488 O O . GLN B 1 166 ? -3.447 14.336 -6.234 1 95.19 166 GLN B O 1
ATOM 6493 N N . LEU B 1 167 ? -1.871 13.922 -4.758 1 97.5 167 LEU B N 1
ATOM 6494 C CA . LEU B 1 167 ? -0.797 14.477 -5.578 1 97.5 167 LEU B CA 1
ATOM 6495 C C . LEU B 1 167 ? -0.675 13.711 -6.895 1 97.5 167 LEU B C 1
ATOM 6497 O O . LEU B 1 167 ? -0.608 14.32 -7.965 1 97.5 167 LEU B O 1
ATOM 6501 N N . LEU B 1 168 ? -0.664 12.367 -6.785 1 97.94 168 LEU B N 1
ATOM 6502 C CA . LEU B 1 168 ? -0.507 11.555 -7.988 1 97.94 168 LEU B CA 1
ATOM 6503 C C . LEU B 1 168 ? -1.74 11.664 -8.883 1 97.94 168 LEU B C 1
ATOM 6505 O O . LEU B 1 168 ? -1.623 11.703 -10.109 1 97.94 168 LEU B O 1
ATOM 6509 N N . GLY B 1 169 ? -2.9 11.703 -8.266 1 96.06 169 GLY B N 1
ATOM 6510 C CA . GLY B 1 169 ? -4.137 11.844 -9.016 1 96.06 169 GLY B CA 1
ATOM 6511 C C . GLY B 1 169 ? -4.199 13.133 -9.812 1 96.06 169 GLY B C 1
ATOM 6512 O O . GLY B 1 169 ? -4.812 13.18 -10.883 1 96.06 169 GLY B O 1
ATOM 6513 N N . MET B 1 170 ? -3.553 14.164 -9.344 1 95.75 170 MET B N 1
ATOM 6514 C CA . MET B 1 170 ? -3.621 15.461 -10.016 1 95.75 170 MET B CA 1
ATOM 6515 C C . MET B 1 170 ? -2.312 15.766 -10.734 1 95.75 170 MET B C 1
ATOM 6517 O O . MET B 1 170 ? -2.033 16.922 -11.062 1 95.75 170 MET B O 1
ATOM 6521 N N . LYS B 1 171 ? -1.501 14.773 -10.977 1 97.56 171 LYS B N 1
ATOM 6522 C CA . LYS B 1 171 ? -0.163 14.977 -11.523 1 97.56 171 LYS B CA 1
ATOM 6523 C C . LYS B 1 171 ? -0.22 15.711 -12.859 1 97.56 171 LYS B C 1
ATOM 6525 O O . LYS B 1 171 ? 0.65 16.531 -13.156 1 97.56 171 LYS B O 1
ATOM 6530 N N . GLU B 1 172 ? -1.17 15.477 -13.695 1 96.56 172 GLU B N 1
ATOM 6531 C CA . GLU B 1 172 ? -1.294 16.125 -14.992 1 96.56 172 GLU B CA 1
ATOM 6532 C C . GLU B 1 172 ? -1.441 17.641 -14.844 1 96.56 172 GLU B C 1
ATOM 6534 O O . GLU B 1 172 ? -1.022 18.406 -15.711 1 96.56 172 GLU B O 1
ATOM 6539 N N . GLN B 1 173 ? -1.955 18.047 -13.688 1 97 173 GLN B N 1
ATOM 6540 C CA . GLN B 1 173 ? -2.164 19.453 -13.414 1 97 173 GLN B CA 1
ATOM 6541 C C . GLN B 1 173 ? -0.958 20.062 -12.695 1 97 173 GLN B C 1
ATOM 6543 O O . GLN B 1 173 ? -0.943 21.25 -12.391 1 97 173 GLN B O 1
ATOM 6548 N N . LEU B 1 174 ? 0.036 19.266 -12.422 1 97.44 174 LEU B N 1
ATOM 6549 C CA . LEU B 1 174 ? 1.253 19.688 -11.734 1 97.44 174 LEU B CA 1
ATOM 6550 C C . LEU B 1 174 ? 2.486 19.375 -12.578 1 97.44 174 LEU B C 1
ATOM 6552 O O . LEU B 1 174 ? 3.326 18.562 -12.18 1 97.44 174 LEU B O 1
ATOM 6556 N N . PRO B 1 175 ? 2.697 19.984 -13.664 1 95.56 175 PRO B N 1
ATOM 6557 C CA . PRO B 1 175 ? 3.713 19.609 -14.648 1 95.56 175 PRO B CA 1
ATOM 6558 C C . PRO B 1 175 ? 5.133 19.672 -14.086 1 95.56 175 PRO B C 1
ATOM 6560 O O . PRO B 1 175 ? 6.004 18.906 -14.516 1 95.56 175 PRO B O 1
ATOM 6563 N N . ALA B 1 176 ? 5.43 20.531 -13.078 1 94.31 176 ALA B N 1
ATOM 6564 C CA . ALA B 1 176 ? 6.793 20.703 -12.578 1 94.31 176 ALA B CA 1
ATOM 6565 C C . ALA B 1 176 ? 7.145 19.625 -11.562 1 94.31 176 ALA B C 1
ATOM 6567 O O . ALA B 1 176 ? 8.32 19.328 -11.344 1 94.31 176 ALA B O 1
ATOM 6568 N N . LEU B 1 177 ? 6.102 19.078 -10.914 1 96.25 177 LEU B N 1
ATOM 6569 C CA . LEU B 1 177 ? 6.344 18.109 -9.852 1 96.25 177 LEU B CA 1
ATOM 6570 C C . LEU B 1 177 ? 7.051 16.859 -10.391 1 96.25 177 LEU B C 1
ATOM 6572 O O . LEU B 1 177 ? 6.566 16.234 -11.328 1 96.25 177 LEU B O 1
ATOM 6576 N N . SER B 1 178 ? 8.219 16.516 -9.852 1 96.38 178 SER B N 1
ATOM 6577 C CA . SER B 1 178 ? 8.984 15.391 -10.367 1 96.38 178 SER B CA 1
ATOM 6578 C C . SER B 1 178 ? 9.359 14.422 -9.258 1 96.38 178 SER B C 1
ATOM 6580 O O . SER B 1 178 ? 9.648 13.25 -9.516 1 96.38 178 SER B O 1
ATOM 6582 N N . VAL B 1 179 ? 9.391 14.914 -7.949 1 97.81 179 VAL B N 1
ATOM 6583 C CA . VAL B 1 179 ? 9.82 14.078 -6.828 1 97.81 179 VAL B CA 1
ATOM 6584 C C . VAL B 1 179 ? 8.852 14.258 -5.656 1 97.81 179 VAL B C 1
ATOM 6586 O O . VAL B 1 179 ? 8.453 15.383 -5.344 1 97.81 179 VAL B O 1
ATOM 6589 N N . VAL B 1 180 ? 8.406 13.211 -5.02 1 98.62 180 VAL B N 1
ATOM 6590 C CA . VAL B 1 180 ? 7.695 13.219 -3.75 1 98.62 180 VAL B CA 1
ATOM 6591 C C . VAL B 1 180 ? 8.484 12.438 -2.705 1 98.62 180 VAL B C 1
ATOM 6593 O O . VAL B 1 180 ? 8.922 11.312 -2.965 1 98.62 180 VAL B O 1
ATOM 6596 N N . ILE B 1 181 ? 8.797 12.992 -1.613 1 98.75 181 ILE B N 1
ATOM 6597 C CA . ILE B 1 181 ? 9.445 12.344 -0.481 1 98.75 181 ILE B CA 1
ATOM 6598 C C . ILE B 1 181 ? 8.445 12.172 0.659 1 98.75 181 ILE B C 1
ATOM 6600 O O . ILE B 1 181 ? 7.922 13.148 1.189 1 98.75 181 ILE B O 1
ATOM 6604 N N . LEU B 1 182 ? 8.188 10.977 1.027 1 98.5 182 LEU B N 1
ATOM 6605 C CA . LEU B 1 182 ? 7.223 10.688 2.086 1 98.5 182 LEU B CA 1
ATOM 6606 C C . LEU B 1 182 ? 7.898 10.711 3.453 1 98.5 182 LEU B C 1
ATOM 6608 O O . LEU B 1 182 ? 8.961 10.109 3.639 1 98.5 182 LEU B O 1
ATOM 6612 N N . MET B 1 183 ? 7.258 11.391 4.348 1 97.75 183 MET B N 1
ATOM 6613 C CA . MET B 1 183 ? 7.758 11.398 5.719 1 97.75 183 MET B CA 1
ATOM 6614 C C . MET B 1 183 ? 7.57 10.039 6.379 1 97.75 183 MET B C 1
ATOM 6616 O O . MET B 1 183 ? 8.258 9.719 7.352 1 97.75 183 MET B O 1
ATOM 6620 N N . ASP B 1 184 ? 6.691 9.172 5.805 1 95.62 184 ASP B N 1
ATOM 6621 C CA . ASP B 1 184 ? 6.371 7.836 6.305 1 95.62 184 ASP B CA 1
ATOM 6622 C C . ASP B 1 184 ? 7.145 6.766 5.539 1 95.62 184 ASP B C 1
ATOM 6624 O O . ASP B 1 184 ? 7.609 7.004 4.422 1 95.62 184 ASP B O 1
ATOM 6628 N N . THR B 1 185 ? 7.164 5.613 6.137 1 93.81 185 THR B N 1
ATOM 6629 C CA . THR B 1 185 ? 7.781 4.465 5.488 1 93.81 185 THR B CA 1
ATOM 6630 C C . THR B 1 185 ? 6.781 3.75 4.586 1 93.81 185 THR B C 1
ATOM 6632 O O . THR B 1 185 ? 5.836 3.127 5.07 1 93.81 185 THR B O 1
ATOM 6635 N N . VAL B 1 186 ? 7.008 3.861 3.303 1 93.56 186 VAL B N 1
ATOM 6636 C CA . VAL B 1 186 ? 6.137 3.215 2.328 1 93.56 186 VAL B CA 1
ATOM 6637 C C . VAL B 1 186 ? 6.973 2.422 1.327 1 93.56 186 VAL B C 1
ATOM 6639 O O . VAL B 1 186 ? 6.77 1.219 1.153 1 93.56 186 VAL B O 1
ATOM 6642 N N . VAL B 1 187 ? 7.992 3.037 0.794 1 88.75 187 VAL B N 1
ATOM 6643 C CA . VAL B 1 187 ? 8.805 2.467 -0.274 1 88.75 187 VAL B CA 1
ATOM 6644 C C . VAL B 1 187 ? 9.734 1.397 0.3 1 88.75 187 VAL B C 1
ATOM 6646 O O . VAL B 1 187 ? 9.836 0.297 -0.248 1 88.75 187 VAL B O 1
ATOM 6649 N N . MET B 1 188 ? 10.312 1.688 1.403 1 86.31 188 MET B N 1
ATOM 6650 C CA . MET B 1 188 ? 11.281 0.783 2.016 1 86.31 188 MET B CA 1
ATOM 6651 C C . MET B 1 188 ? 10.68 0.084 3.23 1 86.31 188 MET B C 1
ATOM 6653 O O . MET B 1 188 ? 11.352 -0.075 4.254 1 86.31 188 MET B O 1
ATOM 6657 N N . ASP B 1 189 ? 9.469 -0.216 3.137 1 89.44 189 ASP B N 1
ATOM 6658 C CA . ASP B 1 189 ? 8.844 -0.903 4.262 1 89.44 189 ASP B CA 1
ATOM 6659 C C . ASP B 1 189 ? 9.5 -2.256 4.516 1 89.44 189 ASP B C 1
ATOM 6661 O O . ASP B 1 189 ? 9.383 -3.174 3.701 1 89.44 189 ASP B O 1
ATOM 6665 N N . PRO B 1 190 ? 10.18 -2.434 5.633 1 86.06 190 PRO B N 1
ATOM 6666 C CA . PRO B 1 190 ? 10.875 -3.695 5.898 1 86.06 190 PRO B CA 1
ATOM 6667 C C . PRO B 1 190 ? 9.922 -4.887 5.992 1 86.06 190 PRO B C 1
ATOM 6669 O O . PRO B 1 190 ? 10.32 -6.023 5.734 1 86.06 190 PRO B O 1
ATOM 6672 N N . LEU B 1 191 ? 8.719 -4.594 6.348 1 84.12 191 LEU B N 1
ATOM 6673 C CA . LEU B 1 191 ? 7.746 -5.672 6.465 1 84.12 191 LEU B CA 1
ATOM 6674 C C . LEU B 1 191 ? 7.469 -6.309 5.105 1 84.12 191 LEU B C 1
ATOM 6676 O O . LEU B 1 191 ? 7.047 -7.465 5.031 1 84.12 191 LEU B O 1
ATOM 6680 N N . GLU B 1 192 ? 7.691 -5.555 4.055 1 88.88 192 GLU B N 1
ATOM 6681 C CA . GLU B 1 192 ? 7.402 -6.051 2.713 1 88.88 192 GLU B CA 1
ATOM 6682 C C . GLU B 1 192 ? 8.516 -6.965 2.213 1 88.88 192 GLU B C 1
ATOM 6684 O O . GLU B 1 192 ? 8.367 -7.633 1.188 1 88.88 192 GLU B O 1
ATOM 6689 N N . LYS B 1 193 ? 9.594 -7.117 2.973 1 86.81 193 LYS B N 1
ATOM 6690 C CA . LYS B 1 193 ? 10.695 -8.008 2.617 1 86.81 193 LYS B CA 1
ATOM 6691 C C . LYS B 1 193 ? 10.469 -9.414 3.178 1 86.81 193 LYS B C 1
ATOM 6693 O O . LYS B 1 193 ? 11.156 -10.359 2.797 1 86.81 193 LYS B O 1
ATOM 6698 N N . LEU B 1 194 ? 9.523 -9.469 4.082 1 87.25 194 LEU B N 1
ATOM 6699 C CA . LEU B 1 194 ? 9.211 -10.773 4.656 1 87.25 194 LEU B CA 1
ATOM 6700 C C . LEU B 1 194 ? 8.602 -11.695 3.605 1 87.25 194 LEU B C 1
ATOM 6702 O O . LEU B 1 194 ? 7.938 -11.242 2.676 1 87.25 194 LEU B O 1
ATOM 6706 N N . PRO B 1 195 ? 8.844 -13.008 3.838 1 85.31 195 PRO B N 1
ATOM 6707 C CA . PRO B 1 195 ? 8.211 -13.961 2.926 1 85.31 195 PRO B CA 1
ATOM 6708 C C . PRO B 1 195 ? 6.688 -13.852 2.924 1 85.31 195 PRO B C 1
ATOM 6710 O O . PRO B 1 195 ? 6.086 -13.57 3.963 1 85.31 195 PRO B O 1
ATOM 6713 N N . ASP B 1 196 ? 6.02 -13.859 1.796 1 85.06 196 ASP B N 1
ATOM 6714 C CA . ASP B 1 196 ? 4.574 -13.898 1.608 1 85.06 196 ASP B CA 1
ATOM 6715 C C . ASP B 1 196 ? 3.959 -12.508 1.81 1 85.06 196 ASP B C 1
ATOM 6717 O O . ASP B 1 196 ? 2.738 -12.375 1.92 1 85.06 196 ASP B O 1
ATOM 6721 N N . ALA B 1 197 ? 4.906 -11.469 2.104 1 89.88 197 ALA B N 1
ATOM 6722 C CA . ALA B 1 197 ? 4.383 -10.133 2.348 1 89.88 197 ALA B CA 1
ATOM 6723 C C . ALA B 1 197 ? 3.639 -9.602 1.127 1 89.88 197 ALA B C 1
ATOM 6725 O O . ALA B 1 197 ? 3.996 -9.914 -0.011 1 89.88 197 ALA B O 1
ATOM 6726 N N . VAL B 1 198 ? 2.559 -8.805 1.391 1 91.44 198 VAL B N 1
ATOM 6727 C CA . VAL B 1 198 ? 1.887 -8.062 0.328 1 91.44 198 VAL B CA 1
ATOM 6728 C C . VAL B 1 198 ? 2.742 -6.867 -0.088 1 91.44 198 VAL B C 1
ATOM 6730 O O . VAL B 1 198 ? 3.145 -6.059 0.753 1 91.44 198 VAL B O 1
ATOM 6733 N N . PRO B 1 199 ? 3.053 -6.754 -1.343 1 94.19 199 PRO B N 1
ATOM 6734 C CA . PRO B 1 199 ? 3.959 -5.688 -1.773 1 94.19 199 PRO B CA 1
ATOM 6735 C C . PRO B 1 199 ? 3.244 -4.355 -1.988 1 94.19 199 PRO B C 1
ATOM 6737 O O . PRO B 1 199 ? 3.336 -3.771 -3.07 1 94.19 199 PRO B O 1
ATOM 6740 N N . LYS B 1 200 ? 2.664 -3.824 -0.954 1 96.31 200 LYS B N 1
ATOM 6741 C CA . LYS B 1 200 ? 1.895 -2.588 -1.056 1 96.31 200 LYS B CA 1
ATOM 6742 C C . LYS B 1 200 ? 2.779 -1.425 -1.492 1 96.31 200 LYS B C 1
ATOM 6744 O O . LYS B 1 200 ? 2.377 -0.609 -2.324 1 96.31 200 LYS B O 1
ATOM 6749 N N . GLY B 1 201 ? 3.953 -1.286 -0.835 1 96.31 201 GLY B N 1
ATOM 6750 C CA . GLY B 1 201 ? 4.891 -0.241 -1.215 1 96.31 201 GLY B CA 1
ATOM 6751 C C . GLY B 1 201 ? 5.273 -0.289 -2.682 1 96.31 201 GLY B C 1
ATOM 6752 O O . GLY B 1 201 ? 5.324 0.746 -3.35 1 96.31 201 GLY B O 1
ATOM 6753 N N . ALA B 1 202 ? 5.488 -1.493 -3.197 1 95.5 202 ALA B N 1
ATOM 6754 C CA . ALA B 1 202 ? 5.859 -1.663 -4.602 1 95.5 202 ALA B CA 1
ATOM 6755 C C . ALA B 1 202 ? 4.715 -1.248 -5.523 1 95.5 202 ALA B C 1
ATOM 6757 O O . ALA B 1 202 ? 4.949 -0.681 -6.594 1 95.5 202 ALA B O 1
ATOM 6758 N N . ILE B 1 203 ? 3.51 -1.556 -5.145 1 97 203 ILE B N 1
ATOM 6759 C CA . ILE B 1 203 ? 2.338 -1.187 -5.93 1 97 203 ILE B CA 1
ATOM 6760 C C . ILE B 1 203 ? 2.217 0.334 -5.992 1 97 203 ILE B C 1
ATOM 6762 O O . ILE B 1 203 ? 1.984 0.902 -7.062 1 97 203 ILE B O 1
ATOM 6766 N N . ILE B 1 204 ? 2.447 0.974 -4.871 1 97.94 204 ILE B N 1
ATOM 6767 C CA . ILE B 1 204 ? 2.369 2.428 -4.785 1 97.94 204 ILE B CA 1
ATOM 6768 C C . ILE B 1 204 ? 3.48 3.055 -5.625 1 97.94 204 ILE B C 1
ATOM 6770 O O . ILE B 1 204 ? 3.25 4.027 -6.348 1 97.94 204 ILE B O 1
ATOM 6774 N N . GLN B 1 205 ? 4.645 2.504 -5.559 1 97.19 205 GLN B N 1
ATOM 6775 C CA . GLN B 1 205 ? 5.766 2.98 -6.363 1 97.19 205 GLN B CA 1
ATOM 6776 C C . GLN B 1 205 ? 5.461 2.861 -7.855 1 97.19 205 GLN B C 1
ATOM 6778 O O . GLN B 1 205 ? 5.875 3.711 -8.648 1 97.19 205 GLN B O 1
ATOM 6783 N N . ALA B 1 206 ? 4.781 1.801 -8.242 1 96.94 206 ALA B N 1
ATOM 6784 C CA . ALA B 1 206 ? 4.414 1.613 -9.641 1 96.94 206 ALA B CA 1
ATOM 6785 C C . ALA B 1 206 ? 3.482 2.725 -10.117 1 96.94 206 ALA B C 1
ATOM 6787 O O . ALA B 1 206 ? 3.59 3.189 -11.258 1 96.94 206 ALA B O 1
ATOM 6788 N N . TRP B 1 207 ? 2.545 3.086 -9.266 1 98.12 207 TRP B N 1
ATOM 6789 C CA . TRP B 1 207 ? 1.657 4.191 -9.617 1 98.12 207 TRP B CA 1
ATOM 6790 C C . TRP B 1 207 ? 2.447 5.48 -9.812 1 98.12 207 TRP B C 1
ATOM 6792 O O . TRP B 1 207 ? 2.24 6.195 -10.797 1 98.12 207 TRP B O 1
ATOM 6802 N N . ALA B 1 208 ? 3.357 5.777 -8.844 1 98.56 208 ALA B N 1
ATOM 6803 C CA . ALA B 1 208 ? 4.199 6.965 -8.953 1 98.56 208 ALA B CA 1
ATOM 6804 C C . ALA B 1 208 ? 5.004 6.945 -10.25 1 98.56 208 ALA B C 1
ATOM 6806 O O . ALA B 1 208 ? 5.098 7.957 -10.945 1 98.56 208 ALA B O 1
ATOM 6807 N N . ALA B 1 209 ? 5.539 5.801 -10.578 1 97.06 209 ALA B N 1
ATOM 6808 C CA . ALA B 1 209 ? 6.332 5.648 -11.789 1 97.06 209 ALA B CA 1
ATOM 6809 C C . ALA B 1 209 ? 5.477 5.891 -13.031 1 97.06 209 ALA B C 1
ATOM 6811 O O . ALA B 1 209 ? 5.934 6.512 -14 1 97.06 209 ALA B O 1
ATOM 6812 N N . GLU B 1 210 ? 4.297 5.34 -12.977 1 96.81 210 GLU B N 1
ATOM 6813 C CA . GLU B 1 210 ? 3.379 5.551 -14.086 1 96.81 210 GLU B CA 1
ATOM 6814 C C . GLU B 1 210 ? 3.117 7.035 -14.32 1 96.81 210 GLU B C 1
ATOM 6816 O O . GLU B 1 210 ? 2.953 7.473 -15.461 1 96.81 210 GLU B O 1
ATOM 6821 N N . LYS B 1 211 ? 3.1 7.832 -13.227 1 97.75 211 LYS B N 1
ATOM 6822 C CA . LYS B 1 211 ? 2.83 9.266 -13.297 1 97.75 211 LYS B CA 1
ATOM 6823 C C . LYS B 1 211 ? 4.105 10.047 -13.586 1 97.75 211 LYS B C 1
ATOM 6825 O O . LYS B 1 211 ? 4.082 11.281 -13.656 1 97.75 211 LYS B O 1
ATOM 6830 N N . GLY B 1 212 ? 5.266 9.398 -13.703 1 96.81 212 GLY B N 1
ATOM 6831 C CA . GLY B 1 212 ? 6.539 10.062 -13.938 1 96.81 212 GLY B CA 1
ATOM 6832 C C . GLY B 1 212 ? 7.078 10.766 -12.711 1 96.81 212 GLY B C 1
ATOM 6833 O O . GLY B 1 212 ? 7.758 11.789 -12.828 1 96.81 212 GLY B O 1
ATOM 6834 N N . VAL B 1 213 ? 6.766 10.336 -11.516 1 98.06 213 VAL B N 1
ATOM 6835 C CA . VAL B 1 213 ? 7.195 10.938 -10.258 1 98.06 213 VAL B CA 1
ATOM 6836 C C . VAL B 1 213 ? 8.133 9.984 -9.523 1 98.06 213 VAL B C 1
ATOM 6838 O O . VAL B 1 213 ? 7.793 8.82 -9.305 1 98.06 213 VAL B O 1
ATOM 6841 N N . ALA B 1 214 ? 9.359 10.414 -9.195 1 98.12 214 ALA B N 1
ATOM 6842 C CA . ALA B 1 214 ? 10.227 9.633 -8.32 1 98.12 214 ALA B CA 1
ATOM 6843 C C . ALA B 1 214 ? 9.727 9.68 -6.879 1 98.12 214 ALA B C 1
ATOM 6845 O O . ALA B 1 214 ? 9.453 10.75 -6.34 1 98.12 214 ALA B O 1
ATOM 6846 N N . LEU B 1 215 ? 9.547 8.523 -6.27 1 98.38 215 LEU B N 1
ATOM 6847 C CA . LEU B 1 215 ? 8.992 8.414 -4.926 1 98.38 215 LEU B CA 1
ATOM 6848 C C . LEU B 1 215 ? 10.023 7.867 -3.949 1 98.38 215 LEU B C 1
ATOM 6850 O O . LEU B 1 215 ? 10.617 6.809 -4.188 1 98.38 215 LEU B O 1
ATOM 6854 N N . PHE B 1 216 ? 10.281 8.609 -2.824 1 98.25 216 PHE B N 1
ATOM 6855 C CA . PHE B 1 216 ? 11.227 8.18 -1.8 1 98.25 216 PHE B CA 1
ATOM 6856 C C . PHE B 1 216 ? 10.602 8.258 -0.415 1 98.25 216 PHE B C 1
ATOM 6858 O O . PHE B 1 216 ? 9.664 9.031 -0.197 1 98.25 216 PHE B O 1
ATOM 6865 N N . ASP B 1 217 ? 11.133 7.449 0.544 1 97.44 217 ASP B N 1
ATOM 6866 C CA . ASP B 1 217 ? 10.859 7.633 1.967 1 97.44 217 ASP B CA 1
ATOM 6867 C C . ASP B 1 217 ? 11.883 8.578 2.604 1 97.44 217 ASP B C 1
ATOM 6869 O O . ASP B 1 217 ? 12.977 8.773 2.064 1 97.44 217 ASP B O 1
ATOM 6873 N N . PHE B 1 218 ? 11.492 9.125 3.709 1 98.38 218 PHE B N 1
ATOM 6874 C CA . PHE B 1 218 ? 12.383 10.008 4.457 1 98.38 218 PHE B CA 1
ATOM 6875 C C . PHE B 1 218 ? 13.703 9.312 4.762 1 98.38 218 PHE B C 1
ATOM 6877 O O . PHE B 1 218 ? 14.773 9.891 4.57 1 98.38 218 PHE B O 1
ATOM 6884 N N . GLU B 1 219 ? 13.633 8.047 5.156 1 96.75 219 GLU B N 1
ATOM 6885 C CA . GLU B 1 219 ? 14.812 7.277 5.535 1 96.75 219 GLU B CA 1
ATOM 6886 C C . GLU B 1 219 ? 15.719 7.039 4.332 1 96.75 219 GLU B C 1
ATOM 6888 O O . GLU B 1 219 ? 16.953 7.008 4.469 1 96.75 219 GLU B O 1
ATOM 6893 N N . GLN B 1 220 ? 15.109 6.805 3.164 1 97.19 220 GLN B N 1
ATOM 6894 C CA . GLN B 1 220 ? 15.898 6.625 1.948 1 97.19 220 GLN B CA 1
ATOM 6895 C C . GLN B 1 220 ? 16.734 7.863 1.643 1 97.19 220 GLN B C 1
ATOM 6897 O O . GLN B 1 220 ? 17.891 7.754 1.242 1 97.19 220 GLN B O 1
ATOM 6902 N N . VAL B 1 221 ? 16.141 9 1.841 1 98.44 221 VAL B N 1
ATOM 6903 C CA . VAL B 1 221 ? 16.828 10.258 1.563 1 98.44 221 VAL B CA 1
ATOM 6904 C C . VAL B 1 221 ? 17.969 10.453 2.557 1 98.44 221 VAL B C 1
ATOM 6906 O O . VAL B 1 221 ? 19.062 10.852 2.176 1 98.44 221 VAL B O 1
ATOM 6909 N N . GLU B 1 222 ? 17.688 10.188 3.857 1 98.44 222 GLU B N 1
ATOM 6910 C CA . GLU B 1 222 ? 18.734 10.266 4.859 1 98.44 222 GLU B CA 1
ATOM 6911 C C . GLU B 1 222 ? 19.891 9.312 4.527 1 98.44 222 GLU B C 1
ATOM 6913 O O . GLU B 1 222 ? 21.062 9.672 4.668 1 98.44 222 GLU B O 1
ATOM 6918 N N . THR B 1 223 ? 19.531 8.109 4.035 1 97.62 223 THR B N 1
ATOM 6919 C CA . THR B 1 223 ? 20.547 7.129 3.666 1 97.62 223 THR B CA 1
ATOM 6920 C C . THR B 1 223 ? 21.375 7.629 2.49 1 97.62 223 THR B C 1
ATOM 6922 O O . THR B 1 223 ? 22.609 7.469 2.477 1 97.62 223 THR B O 1
ATOM 6925 N N . MET B 1 224 ? 20.719 8.211 1.526 1 97.62 224 MET B N 1
ATOM 6926 C CA . MET B 1 224 ? 21.438 8.812 0.404 1 97.62 224 MET B CA 1
ATOM 6927 C C . MET B 1 224 ? 22.406 9.891 0.886 1 97.62 224 MET B C 1
ATOM 6929 O O . MET B 1 224 ? 23.5 10.023 0.348 1 97.62 224 MET B O 1
ATOM 6933 N N . GLY B 1 225 ? 21.953 10.648 1.942 1 98.5 225 GLY B N 1
ATOM 6934 C CA . GLY B 1 225 ? 22.797 11.695 2.486 1 98.5 225 GLY B CA 1
ATOM 6935 C C . GLY B 1 225 ? 24.047 11.172 3.168 1 98.5 225 GLY B C 1
ATOM 6936 O O . GLY B 1 225 ? 25.094 11.805 3.121 1 98.5 225 GLY B O 1
ATOM 6937 N N . VAL B 1 226 ? 23.875 10.023 3.844 1 98.19 226 VAL B N 1
ATOM 6938 C CA . VAL B 1 226 ? 25.016 9.367 4.465 1 98.19 226 VAL B CA 1
ATOM 6939 C C . VAL B 1 226 ? 26 8.922 3.387 1 98.19 226 VAL B C 1
ATOM 6941 O O . VAL B 1 226 ? 27.219 9.023 3.566 1 98.19 226 VAL B O 1
ATOM 6944 N N . GLN B 1 227 ? 25.484 8.477 2.213 1 97.56 227 GLN B N 1
ATOM 6945 C CA . GLN B 1 227 ? 26.297 7.969 1.118 1 97.56 227 GLN B CA 1
ATOM 6946 C C . GLN B 1 227 ? 26.938 9.109 0.328 1 97.56 227 GLN B C 1
ATOM 6948 O O . GLN B 1 227 ? 28.016 8.961 -0.238 1 97.56 227 GLN B O 1
ATOM 6953 N N . HIS B 1 228 ? 26.234 10.25 0.306 1 97.44 228 HIS B N 1
ATOM 6954 C CA . HIS B 1 228 ? 26.688 11.414 -0.445 1 97.44 228 HIS B CA 1
ATOM 6955 C C . HIS B 1 228 ? 26.688 12.664 0.427 1 97.44 228 HIS B C 1
ATOM 6957 O O . HIS B 1 228 ? 25.984 13.633 0.132 1 97.44 228 HIS B O 1
ATOM 6963 N N . PRO B 1 229 ? 27.562 12.695 1.446 1 97.38 229 PRO B N 1
ATOM 6964 C CA . PRO B 1 229 ? 27.562 13.828 2.377 1 97.38 229 PRO B CA 1
ATOM 6965 C C . PRO B 1 229 ? 27.938 15.148 1.701 1 97.38 229 PRO B C 1
ATOM 6967 O O . PRO B 1 229 ? 28.797 15.172 0.817 1 97.38 229 PRO B O 1
ATOM 6970 N N . ARG B 1 230 ? 27.281 16.188 2.129 1 95.56 230 ARG B N 1
ATOM 6971 C CA . ARG B 1 230 ? 27.562 17.547 1.666 1 95.56 230 ARG B CA 1
ATOM 6972 C C . ARG B 1 230 ? 27.812 18.484 2.842 1 95.56 230 ARG B C 1
ATOM 6974 O O . ARG B 1 230 ? 27.188 18.359 3.891 1 95.56 230 ARG B O 1
ATOM 6981 N N . GLU B 1 231 ? 28.703 19.359 2.629 1 95.88 231 GLU B N 1
ATOM 6982 C CA . GLU B 1 231 ? 28.891 20.422 3.615 1 95.88 231 GLU B CA 1
ATOM 6983 C C . GLU B 1 231 ? 27.734 21.406 3.582 1 95.88 231 GLU B C 1
ATOM 6985 O O . GLU B 1 231 ? 27.062 21.547 2.566 1 95.88 231 GLU B O 1
ATOM 6990 N N . HIS B 1 232 ? 27.562 22.078 4.742 1 94.06 232 HIS B N 1
ATOM 6991 C CA . HIS B 1 232 ? 26.562 23.141 4.777 1 94.06 232 HIS B CA 1
ATOM 6992 C C . HIS B 1 232 ? 26.891 24.25 3.799 1 94.06 232 HIS B C 1
ATOM 6994 O O . HIS B 1 232 ? 28.062 24.656 3.674 1 94.06 232 HIS B O 1
ATOM 7000 N N . HIS B 1 233 ? 26.031 24.594 3.014 1 90.75 233 HIS B N 1
ATOM 7001 C CA . HIS B 1 233 ? 26.078 25.797 2.203 1 90.75 233 HIS B CA 1
ATOM 7002 C C . HIS B 1 233 ? 25.219 26.906 2.809 1 90.75 233 HIS B C 1
ATOM 7004 O O . HIS B 1 233 ? 24.062 27.078 2.42 1 90.75 233 HIS B O 1
ATOM 7010 N N . TYR B 1 234 ? 25.797 27.688 3.67 1 84.38 234 TYR B N 1
ATOM 7011 C CA . TYR B 1 234 ? 25.031 28.625 4.48 1 84.38 234 TYR B CA 1
ATOM 7012 C C . TYR B 1 234 ? 24.531 29.797 3.635 1 84.38 234 TYR B C 1
ATOM 7014 O O . TYR B 1 234 ? 25.297 30.406 2.896 1 84.38 234 TYR B O 1
ATOM 7022 N N . PRO B 1 235 ? 23.328 29.969 3.729 1 90.88 235 PRO B N 1
ATOM 7023 C CA . PRO B 1 235 ? 22.75 31.141 3.062 1 90.88 235 PRO B CA 1
ATOM 7024 C C . PRO B 1 235 ? 23.156 32.469 3.73 1 90.88 235 PRO B C 1
ATOM 7026 O O . PRO B 1 235 ? 23.672 32.469 4.852 1 90.88 235 PRO B O 1
ATOM 7029 N N . SER B 1 236 ? 22.969 33.5 2.926 1 93.31 236 SER B N 1
ATOM 7030 C CA . SER B 1 236 ? 23.031 34.844 3.535 1 93.31 236 SER B CA 1
ATOM 7031 C C . SER B 1 236 ? 21.781 35.125 4.34 1 93.31 236 SER B C 1
ATOM 7033 O O . SER B 1 236 ? 20.703 34.594 4.059 1 93.31 236 SER B O 1
ATOM 7035 N N . PRO B 1 237 ? 21.844 35.969 5.355 1 94.44 237 PRO B N 1
ATOM 7036 C CA . PRO B 1 237 ? 20.656 36.344 6.133 1 94.44 237 PRO B CA 1
ATOM 7037 C C . PRO B 1 237 ? 19.531 36.906 5.262 1 94.44 237 PRO B C 1
ATOM 7039 O O . PRO B 1 237 ? 18.359 36.719 5.586 1 94.44 237 PRO B O 1
ATOM 7042 N N . ASP B 1 238 ? 19.891 37.406 4.09 1 95.12 238 ASP B N 1
ATOM 7043 C CA . ASP B 1 238 ? 18.891 38.062 3.246 1 95.12 238 ASP B CA 1
ATOM 7044 C C . ASP B 1 238 ? 18.281 37.094 2.246 1 95.12 238 ASP B C 1
ATOM 7046 O O . ASP B 1 238 ? 17.328 37.406 1.55 1 95.12 238 ASP B O 1
ATOM 7050 N N . ASP B 1 239 ? 18.828 35.844 2.215 1 96.06 239 ASP B N 1
ATOM 7051 C CA . ASP B 1 239 ? 18.25 34.812 1.355 1 96.06 239 ASP B CA 1
ATOM 7052 C C . ASP B 1 239 ? 16.906 34.344 1.895 1 96.06 239 ASP B C 1
ATOM 7054 O O . ASP B 1 239 ? 16.641 34.438 3.096 1 96.06 239 ASP B O 1
ATOM 7058 N N . LEU B 1 240 ? 16.062 33.906 0.993 1 96.88 240 LEU B N 1
ATOM 7059 C CA . LEU B 1 240 ? 14.758 33.406 1.393 1 96.88 240 LEU B CA 1
ATOM 7060 C C . LEU B 1 240 ? 14.898 32.094 2.195 1 96.88 240 LEU B C 1
ATOM 7062 O O . LEU B 1 240 ? 15.602 31.188 1.777 1 96.88 240 LEU B O 1
ATOM 7066 N N . ALA B 1 241 ? 14.305 32.125 3.35 1 97.06 241 ALA B N 1
ATOM 7067 C CA . ALA B 1 241 ? 14.172 30.891 4.129 1 97.06 241 ALA B CA 1
ATOM 7068 C C . ALA B 1 241 ? 12.938 30.109 3.703 1 97.06 241 ALA B C 1
ATOM 7070 O O . ALA B 1 241 ? 12.992 28.891 3.561 1 97.06 241 ALA B O 1
ATOM 7071 N N . CYS B 1 242 ? 11.844 30.859 3.516 1 97.19 242 CYS B N 1
ATOM 7072 C CA . CYS B 1 242 ? 10.617 30.172 3.098 1 97.19 242 CYS B CA 1
ATOM 7073 C C . CYS B 1 242 ? 9.656 31.156 2.428 1 97.19 242 CYS B C 1
ATOM 7075 O O . CYS B 1 242 ? 9.852 32.375 2.498 1 97.19 242 CYS B O 1
ATOM 7077 N N . ILE B 1 243 ? 8.758 30.625 1.698 1 96.94 243 ILE B N 1
ATOM 7078 C CA . ILE B 1 243 ? 7.566 31.312 1.207 1 96.94 243 ILE B CA 1
ATOM 7079 C C . ILE B 1 243 ? 6.324 30.734 1.882 1 96.94 243 ILE B C 1
ATOM 7081 O O . ILE B 1 243 ? 6.078 29.531 1.813 1 96.94 243 ILE B O 1
ATOM 7085 N N . MET B 1 244 ? 5.621 31.578 2.604 1 95.25 244 MET B N 1
ATOM 7086 C CA . MET B 1 244 ? 4.41 31.141 3.299 1 95.25 244 MET B CA 1
ATOM 7087 C C . MET B 1 244 ? 3.166 31.719 2.635 1 95.25 244 MET B C 1
ATOM 7089 O O . MET B 1 244 ? 3.01 32.938 2.559 1 95.25 244 MET B O 1
ATOM 7093 N N . TYR B 1 245 ? 2.285 30.797 2.193 1 91.25 245 TYR B N 1
ATOM 7094 C CA . TYR B 1 245 ? 1.078 31.266 1.515 1 91.25 245 TYR B CA 1
ATOM 7095 C C . TYR B 1 245 ? -0.021 31.578 2.52 1 91.25 245 TYR B C 1
ATOM 7097 O O . TYR B 1 245 ? -0.281 30.797 3.438 1 91.25 245 TYR B O 1
ATOM 7105 N N . THR B 1 246 ? -0.602 32.75 2.4 1 84.88 246 THR B N 1
ATOM 7106 C CA . THR B 1 246 ? -1.663 33.188 3.293 1 84.88 246 THR B CA 1
ATOM 7107 C C . THR B 1 246 ? -2.959 33.438 2.52 1 84.88 246 THR B C 1
ATOM 7109 O O . THR B 1 246 ? -2.93 33.844 1.359 1 84.88 246 THR B O 1
ATOM 7112 N N . SER B 1 247 ? -4.129 32.781 2.977 1 70.12 247 SER B N 1
ATOM 7113 C CA . SER B 1 247 ? -5.422 32.906 2.309 1 70.12 247 SER B CA 1
ATOM 7114 C C . SER B 1 247 ? -6.055 34.25 2.559 1 70.12 247 SER B C 1
ATOM 7116 O O . SER B 1 247 ? -6.148 34.719 3.703 1 70.12 247 SER B O 1
ATOM 7118 N N . GLY B 1 248 ? -5.574 35.281 2.006 1 56.28 248 GLY B N 1
ATOM 7119 C CA . GLY B 1 248 ? -6.258 36.531 2.273 1 56.28 248 GLY B CA 1
ATOM 7120 C C . GLY B 1 248 ? -7.762 36.438 2.098 1 56.28 248 GLY B C 1
ATOM 7121 O O . GLY B 1 248 ? -8.281 35.406 1.679 1 56.28 248 GLY B O 1
ATOM 7122 N N . THR B 1 249 ? -8.625 37.188 2.777 1 48 249 THR B N 1
ATOM 7123 C CA . THR B 1 249 ? -10.078 37.281 2.758 1 48 249 THR B CA 1
ATOM 7124 C C . THR B 1 249 ? -10.602 37.344 1.323 1 48 249 THR B C 1
ATOM 7126 O O . THR B 1 249 ? -11.773 37.062 1.074 1 48 249 THR B O 1
ATOM 7129 N N . THR B 1 250 ? -9.734 37.812 0.365 1 49.09 250 THR B N 1
ATOM 7130 C CA . THR B 1 250 ? -10.188 38 -1.008 1 49.09 250 THR B CA 1
ATOM 7131 C C . THR B 1 250 ? -9.234 37.312 -1.993 1 49.09 250 THR B C 1
ATOM 7133 O O . THR B 1 250 ? -8.023 37.531 -1.919 1 49.09 250 THR B O 1
ATOM 7136 N N . GLY B 1 251 ? -9.633 36.062 -2.627 1 63.22 251 GLY B N 1
ATOM 7137 C CA . GLY B 1 251 ? -8.891 35.625 -3.797 1 63.22 251 GLY B CA 1
ATOM 7138 C C . GLY B 1 251 ? -7.957 34.438 -3.506 1 63.22 251 GLY B C 1
ATOM 7139 O O . GLY B 1 251 ? -8.117 33.75 -2.498 1 63.22 251 GLY B O 1
ATOM 7140 N N . MET B 1 252 ? -6.883 34.188 -4.352 1 76.81 252 MET B N 1
ATOM 7141 C CA . MET B 1 252 ? -5.875 33.125 -4.25 1 76.81 252 MET B CA 1
ATOM 7142 C C . MET B 1 252 ? -4.797 33.5 -3.24 1 76.81 252 MET B C 1
ATOM 7144 O O . MET B 1 252 ? -4.488 34.688 -3.064 1 76.81 252 MET B O 1
ATOM 7148 N N . PRO B 1 253 ? -4.27 32.562 -2.512 1 84.81 253 PRO B N 1
ATOM 7149 C CA . PRO B 1 253 ? -3.258 32.844 -1.493 1 84.81 253 PRO B CA 1
ATOM 7150 C C . PRO B 1 253 ? -2.047 33.594 -2.055 1 84.81 253 PRO B C 1
ATOM 7152 O O . PRO B 1 253 ? -1.698 33.406 -3.225 1 84.81 253 PRO B O 1
ATOM 7155 N N . LYS B 1 254 ? -1.515 34.5 -1.304 1 91.44 254 LYS B N 1
ATOM 7156 C CA . LYS B 1 254 ? -0.294 35.219 -1.663 1 91.44 254 LYS B CA 1
ATOM 7157 C C . LYS B 1 254 ? 0.922 34.625 -0.967 1 91.44 254 LYS B C 1
ATOM 7159 O O . LYS B 1 254 ? 0.843 34.219 0.195 1 91.44 254 LYS B O 1
ATOM 7164 N N . GLY B 1 255 ? 2.016 34.531 -1.686 1 95 255 GLY B N 1
ATOM 7165 C CA . GLY B 1 255 ? 3.24 33.969 -1.121 1 95 255 GLY B CA 1
ATOM 7166 C C . GLY B 1 255 ? 4.082 35.031 -0.409 1 95 255 GLY B C 1
ATOM 7167 O O . GLY B 1 255 ? 4.75 35.844 -1.053 1 95 255 GLY B O 1
ATOM 7168 N N . VAL B 1 256 ? 4.113 35 0.94 1 96.94 256 VAL B N 1
ATOM 7169 C CA . VAL B 1 256 ? 4.922 35.906 1.744 1 96.94 256 VAL B CA 1
ATOM 7170 C C . VAL B 1 256 ? 6.371 35.438 1.768 1 96.94 256 VAL B C 1
ATOM 7172 O O . VAL B 1 256 ? 6.656 34.312 2.213 1 96.94 256 VAL B O 1
ATOM 7175 N N . MET B 1 257 ? 7.27 36.281 1.265 1 97.94 257 MET B N 1
ATOM 7176 C CA . MET B 1 257 ? 8.688 35.906 1.226 1 97.94 257 MET B CA 1
ATOM 7177 C C . MET B 1 257 ? 9.375 36.25 2.543 1 97.94 257 MET B C 1
ATOM 7179 O O . MET B 1 257 ? 9.477 37.406 2.906 1 97.94 257 MET B O 1
ATOM 7183 N N . LEU B 1 258 ? 9.82 35.25 3.281 1 98.12 258 LEU B N 1
ATOM 7184 C CA . LEU B 1 258 ? 10.516 35.438 4.551 1 98.12 258 LEU B CA 1
ATOM 7185 C C . LEU B 1 258 ? 11.969 35 4.449 1 98.12 258 LEU B C 1
ATOM 7187 O O . LEU B 1 258 ? 12.258 33.906 4.004 1 98.12 258 LEU B O 1
ATOM 7191 N N . THR B 1 259 ? 12.844 35.875 4.891 1 97.19 259 THR B N 1
ATOM 7192 C CA . THR B 1 259 ? 14.273 35.625 4.828 1 97.19 259 THR B CA 1
ATOM 7193 C C . THR B 1 259 ? 14.766 34.969 6.117 1 97.19 259 THR B C 1
ATOM 7195 O O . THR B 1 259 ? 14.023 34.875 7.098 1 97.19 259 THR B O 1
ATOM 7198 N N . HIS B 1 260 ? 16.031 34.5 6.094 1 96.88 260 HIS B N 1
ATOM 7199 C CA . HIS B 1 260 ? 16.656 33.969 7.309 1 96.88 260 HIS B CA 1
ATOM 7200 C C . HIS B 1 260 ? 16.719 35.062 8.383 1 96.88 260 HIS B C 1
ATOM 7202 O O . HIS B 1 260 ? 16.469 34.812 9.555 1 96.88 260 HIS B O 1
ATOM 7208 N N . ALA B 1 261 ? 16.953 36.25 7.98 1 95.5 261 ALA B N 1
ATOM 7209 C CA . ALA B 1 261 ? 17.047 37.375 8.914 1 95.5 261 ALA B CA 1
ATOM 7210 C C . ALA B 1 261 ? 15.711 37.656 9.594 1 95.5 261 ALA B C 1
ATOM 7212 O O . ALA B 1 261 ? 15.672 38.031 10.766 1 95.5 261 ALA B O 1
ATOM 7213 N N . ASN B 1 262 ? 14.672 37.5 8.875 1 96.69 262 ASN B N 1
ATOM 7214 C CA . ASN B 1 262 ? 13.352 37.719 9.469 1 96.69 262 ASN B CA 1
ATOM 7215 C C . ASN B 1 262 ? 13.133 36.781 10.648 1 96.69 262 ASN B C 1
ATOM 7217 O O . ASN B 1 262 ? 12.727 37.219 11.727 1 96.69 262 ASN B O 1
ATOM 7221 N N . PHE B 1 263 ? 13.445 35.5 10.422 1 97.12 263 PHE B N 1
ATOM 7222 C CA . PHE B 1 263 ? 13.242 34.5 11.477 1 97.12 263 PHE B CA 1
ATOM 7223 C C . PHE B 1 263 ? 14.211 34.75 12.625 1 97.12 263 PHE B C 1
ATOM 7225 O O . PHE B 1 263 ? 13.836 34.625 13.797 1 97.12 263 PHE B O 1
ATOM 7232 N N . VAL B 1 264 ? 15.438 35.031 12.289 1 96.44 264 VAL B N 1
ATOM 7233 C CA . VAL B 1 264 ? 16.438 35.281 13.328 1 96.44 264 VAL B CA 1
ATOM 7234 C C . VAL B 1 264 ? 15.977 36.438 14.227 1 96.44 264 VAL B C 1
ATOM 7236 O O . VAL B 1 264 ? 16.031 36.312 15.453 1 96.44 264 VAL B O 1
ATOM 7239 N N . ALA B 1 265 ? 15.469 37.5 13.641 1 95.56 265 ALA B N 1
ATOM 7240 C CA . ALA B 1 265 ? 15.008 38.656 14.391 1 95.56 265 ALA B CA 1
ATOM 7241 C C . ALA B 1 265 ? 13.82 38.312 15.273 1 95.56 265 ALA B C 1
ATOM 7243 O O . ALA B 1 265 ? 13.82 38.594 16.469 1 95.56 265 ALA B O 1
ATOM 7244 N N . ALA B 1 266 ? 12.867 37.688 14.734 1 96.25 266 ALA B N 1
ATOM 7245 C CA . ALA B 1 266 ? 11.641 37.344 15.461 1 96.25 266 ALA B CA 1
ATOM 7246 C C . ALA B 1 266 ? 11.922 36.375 16.594 1 96.25 266 ALA B C 1
ATOM 7248 O O . ALA B 1 266 ? 11.445 36.531 17.703 1 96.25 266 ALA B O 1
ATOM 7249 N N . VAL B 1 267 ? 12.719 35.312 16.312 1 97.12 267 VAL B N 1
ATOM 7250 C CA . VAL B 1 267 ? 12.961 34.25 17.266 1 97.12 267 VAL B CA 1
ATOM 7251 C C . VAL B 1 267 ? 13.828 34.781 18.406 1 97.12 267 VAL B C 1
ATOM 7253 O O . VAL B 1 267 ? 13.539 34.5 19.578 1 97.12 267 VAL B O 1
ATOM 7256 N N . THR B 1 268 ? 14.875 35.531 18.109 1 95.31 268 THR B N 1
ATOM 7257 C CA . THR B 1 268 ? 15.75 36.031 19.172 1 95.31 268 THR B CA 1
ATOM 7258 C C . THR B 1 268 ? 15.016 37.062 20.031 1 95.31 268 THR B C 1
ATOM 7260 O O . THR B 1 268 ? 15.242 37.125 21.25 1 95.31 268 THR B O 1
ATOM 7263 N N . ALA B 1 269 ? 14.156 37.844 19.375 1 94.69 269 ALA B N 1
ATOM 7264 C CA . ALA B 1 269 ? 13.312 38.75 20.156 1 94.69 269 ALA B CA 1
ATOM 7265 C C . ALA B 1 269 ? 12.391 37.969 21.094 1 94.69 269 ALA B C 1
ATOM 7267 O O . ALA B 1 269 ? 12.195 38.375 22.25 1 94.69 269 ALA B O 1
ATOM 7268 N N . THR B 1 270 ? 11.844 36.906 20.609 1 95.56 270 THR B N 1
ATOM 7269 C CA . THR B 1 270 ? 10.953 36.094 21.422 1 95.56 270 THR B CA 1
ATOM 7270 C C . THR B 1 270 ? 11.719 35.438 22.578 1 95.56 270 THR B C 1
ATOM 7272 O O . THR B 1 270 ? 11.219 35.375 23.703 1 95.56 270 THR B O 1
ATOM 7275 N N . VAL B 1 271 ? 12.906 34.906 22.281 1 95.38 271 VAL B N 1
ATOM 7276 C CA . VAL B 1 271 ? 13.758 34.312 23.312 1 95.38 271 VAL B CA 1
ATOM 7277 C C . VAL B 1 271 ? 13.977 35.312 24.438 1 95.38 271 VAL B C 1
ATOM 7279 O O . VAL B 1 271 ? 13.883 34.969 25.625 1 95.38 271 VAL B O 1
ATOM 7282 N N . THR B 1 272 ? 14.203 36.531 24.078 1 92.56 272 THR B N 1
ATOM 7283 C CA . THR B 1 272 ? 14.477 37.594 25.031 1 92.56 272 THR B CA 1
ATOM 7284 C C . THR B 1 272 ? 13.227 37.969 25.828 1 92.56 272 THR B C 1
ATOM 7286 O O . THR B 1 272 ? 13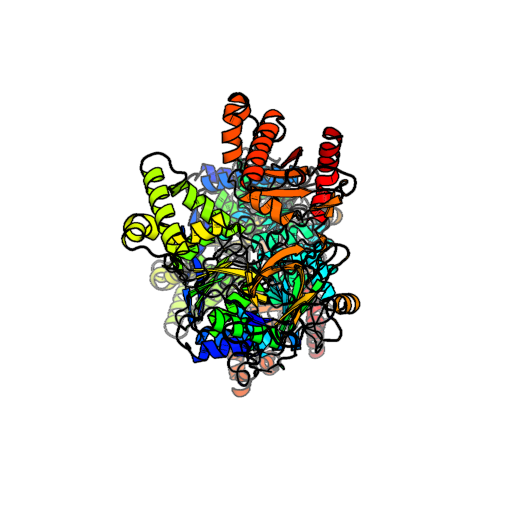.258 38.031 27.062 1 92.56 272 THR B O 1
ATOM 7289 N N . LEU B 1 273 ? 12.148 38.188 25.141 1 92.06 273 LEU B N 1
ATOM 7290 C CA . LEU B 1 273 ? 10.93 38.719 25.75 1 92.06 273 LEU B CA 1
ATOM 7291 C C . LEU B 1 273 ? 10.266 37.656 26.625 1 92.06 273 LEU B C 1
ATOM 7293 O O . LEU B 1 273 ? 9.625 38 27.625 1 92.06 273 LEU B O 1
ATOM 7297 N N . PHE B 1 274 ? 10.445 36.375 26.266 1 94 274 PHE B N 1
ATOM 7298 C CA . PHE B 1 274 ? 9.852 35.312 27.047 1 94 274 PHE B CA 1
ATOM 7299 C C . PHE B 1 274 ? 10.844 34.781 28.078 1 94 274 PHE B C 1
ATOM 7301 O O . PHE B 1 274 ? 10.5 33.906 28.891 1 94 274 PHE B O 1
ATOM 7308 N N . GLU B 1 275 ? 12.062 35.25 28.047 1 92.81 275 GLU B N 1
ATOM 7309 C CA . GLU B 1 275 ? 13.125 34.844 28.969 1 92.81 275 GLU B CA 1
ATOM 7310 C C . GLU B 1 275 ? 13.266 33.312 29 1 92.81 275 GLU B C 1
ATOM 7312 O O . GLU B 1 275 ? 13.227 32.719 30.062 1 92.81 275 GLU B O 1
ATOM 7317 N N . THR B 1 276 ? 13.461 32.75 27.797 1 95.44 276 THR B N 1
ATOM 7318 C CA . THR B 1 276 ? 13.516 31.297 27.688 1 95.44 276 THR B CA 1
ATOM 7319 C C . THR B 1 276 ? 14.883 30.781 28.125 1 95.44 276 THR B C 1
ATOM 7321 O O . THR B 1 276 ? 15.852 31.531 28.172 1 95.44 276 THR B O 1
ATOM 7324 N N . ASN B 1 277 ? 14.906 29.484 28.484 1 96.06 277 ASN B N 1
ATOM 7325 C CA . ASN B 1 277 ? 16.141 28.828 28.891 1 96.06 277 ASN B CA 1
ATOM 7326 C C . ASN B 1 277 ? 16.156 27.359 28.469 1 96.06 277 ASN B C 1
ATOM 7328 O O . ASN B 1 277 ? 15.242 26.906 27.766 1 96.06 277 ASN B O 1
ATOM 7332 N N . VAL B 1 278 ? 17.156 26.609 28.859 1 97.56 278 VAL B N 1
ATOM 7333 C CA . VAL B 1 278 ? 17.438 25.281 28.344 1 97.56 278 VAL B CA 1
ATOM 7334 C C . VAL B 1 278 ? 16.391 24.281 28.891 1 97.56 278 VAL B C 1
ATOM 7336 O O . VAL B 1 278 ? 16.25 23.188 28.359 1 97.56 278 VAL B O 1
ATOM 7339 N N . ASN B 1 279 ? 15.617 24.688 29.844 1 97.62 279 ASN B N 1
ATOM 7340 C CA . ASN B 1 279 ? 14.656 23.781 30.469 1 97.62 279 ASN B CA 1
ATOM 7341 C C . ASN B 1 279 ? 13.258 23.953 29.875 1 97.62 279 ASN B C 1
ATOM 7343 O O . ASN B 1 279 ? 12.305 23.328 30.344 1 97.62 279 ASN B O 1
ATOM 7347 N N . GLU B 1 280 ? 13.188 24.781 28.844 1 98.31 280 GLU B N 1
ATOM 7348 C CA . GLU B 1 280 ? 11.883 25.016 28.234 1 98.31 280 GLU B CA 1
ATOM 7349 C C . GLU B 1 280 ? 11.352 23.734 27.578 1 98.31 280 GLU B C 1
ATOM 7351 O O . GLU B 1 280 ? 12.109 23 26.922 1 98.31 280 GLU B O 1
ATOM 7356 N N . VAL B 1 281 ? 10.102 23.406 27.828 1 98.69 281 VAL B N 1
ATOM 7357 C CA . VAL B 1 281 ? 9.375 22.328 27.188 1 98.69 281 VAL B CA 1
ATOM 7358 C C . VAL B 1 281 ? 8.156 22.875 26.453 1 98.69 281 VAL B C 1
ATOM 7360 O O . VAL B 1 281 ? 7.336 23.594 27.047 1 98.69 281 VAL B O 1
ATOM 7363 N N . GLY B 1 282 ? 8.086 22.641 25.188 1 98.44 282 GLY B N 1
ATOM 7364 C CA . GLY B 1 282 ? 6.938 23.062 24.406 1 98.44 282 GLY B CA 1
ATOM 7365 C C . GLY B 1 282 ? 6.203 21.922 23.734 1 98.44 282 GLY B C 1
ATOM 7366 O O . GLY B 1 282 ? 6.699 20.797 23.703 1 98.44 282 GLY B O 1
ATOM 7367 N N . ILE B 1 283 ? 5.004 22.203 23.266 1 98.06 283 ILE B N 1
ATOM 7368 C CA . ILE B 1 283 ? 4.242 21.281 22.438 1 98.06 283 ILE B CA 1
ATOM 7369 C C . ILE B 1 283 ? 4.008 21.906 21.062 1 98.06 283 ILE B C 1
ATOM 7371 O O . ILE B 1 283 ? 3.5 23.016 20.953 1 98.06 283 ILE B O 1
ATOM 7375 N N . SER B 1 284 ? 4.469 21.203 20.016 1 97.81 284 SER B N 1
ATOM 7376 C CA . SER B 1 284 ? 4.289 21.656 18.641 1 97.81 284 SER B CA 1
ATOM 7377 C C . SER B 1 284 ? 2.945 21.203 18.078 1 97.81 284 SER B C 1
ATOM 7379 O O . SER B 1 284 ? 2.809 20.062 17.625 1 97.81 284 SER B O 1
ATOM 7381 N N . TYR B 1 285 ? 1.989 22.109 18.094 1 94.88 285 TYR B N 1
ATOM 7382 C CA . TYR B 1 285 ? 0.666 21.734 17.625 1 94.88 285 TYR B CA 1
ATOM 7383 C C . TYR B 1 285 ? 0.092 22.812 16.703 1 94.88 285 TYR B C 1
ATOM 7385 O O . TYR B 1 285 ? -0.777 22.531 15.875 1 94.88 285 TYR B O 1
ATOM 7393 N N . LEU B 1 286 ? 0.501 24.125 16.875 1 92.88 286 LEU B N 1
ATOM 7394 C CA . LEU B 1 286 ? 0.122 25.125 15.883 1 92.88 286 LEU B CA 1
ATOM 7395 C C . LEU B 1 286 ? 0.767 24.828 14.531 1 92.88 286 LEU B C 1
ATOM 7397 O O . LEU B 1 286 ? 1.955 24.5 14.461 1 92.88 286 LEU B O 1
ATOM 7401 N N . PRO B 1 287 ? 0.034 24.906 13.492 1 91.31 287 PRO B N 1
ATOM 7402 C CA . PRO B 1 287 ? 0.556 24.484 12.188 1 91.31 287 PRO B CA 1
ATOM 7403 C C . PRO B 1 287 ? 1.871 25.172 11.828 1 91.31 287 PRO B C 1
ATOM 7405 O O . PRO B 1 287 ? 1.979 26.391 11.938 1 91.31 287 PRO B O 1
ATOM 7408 N N . LEU B 1 288 ? 2.789 24.391 11.406 1 95.19 288 LEU B N 1
ATOM 7409 C CA . LEU B 1 288 ? 4.102 24.906 11.039 1 95.19 288 LEU B CA 1
ATOM 7410 C C . LEU B 1 288 ? 4.055 25.594 9.672 1 95.19 288 LEU B C 1
ATOM 7412 O O . LEU B 1 288 ? 4.984 26.312 9.305 1 95.19 288 LEU B O 1
ATOM 7416 N N . ALA B 1 289 ? 2.961 25.453 9.023 1 91.69 289 ALA B N 1
ATOM 7417 C CA . ALA B 1 289 ? 2.738 26.172 7.777 1 91.69 289 ALA B CA 1
ATOM 7418 C C . ALA B 1 289 ? 2.381 27.625 8.047 1 91.69 289 ALA B C 1
ATOM 7420 O O . ALA B 1 289 ? 2.35 28.453 7.125 1 91.69 289 ALA B O 1
ATOM 7421 N N . HIS B 1 290 ? 2.26 27.922 9.281 1 87.69 290 HIS B N 1
ATOM 7422 C CA . HIS B 1 290 ? 2.041 29.297 9.727 1 87.69 290 HIS B CA 1
ATOM 7423 C C . HIS B 1 290 ? 3.213 29.797 10.562 1 87.69 290 HIS B C 1
ATOM 7425 O O . HIS B 1 290 ? 3.805 29.031 11.328 1 87.69 290 HIS B O 1
ATOM 7431 N N . CYS B 1 291 ? 3.365 31.078 10.469 1 93 291 CYS B N 1
ATOM 7432 C CA . CYS B 1 291 ? 4.57 31.672 11.047 1 93 291 CYS B CA 1
ATOM 7433 C C . CYS B 1 291 ? 4.527 31.625 12.57 1 93 291 CYS B C 1
ATOM 7435 O O . CYS B 1 291 ? 5.566 31.484 13.219 1 93 291 CYS B O 1
ATOM 7437 N N . PHE B 1 292 ? 3.299 31.703 13.18 1 93.5 292 PHE B N 1
ATOM 7438 C CA . PHE B 1 292 ? 3.176 31.719 14.633 1 93.5 292 PHE B CA 1
ATOM 7439 C C . PHE B 1 292 ? 3.744 30.438 15.234 1 93.5 292 PHE B C 1
ATOM 7441 O O . PHE B 1 292 ? 4.598 30.484 16.125 1 93.5 292 PHE B O 1
ATOM 7448 N N . GLY B 1 293 ? 3.352 29.297 14.695 1 94.25 293 GLY B N 1
ATOM 7449 C CA . GLY B 1 293 ? 3.855 28.016 15.164 1 94.25 293 GLY B CA 1
ATOM 7450 C C . GLY B 1 293 ? 5.34 27.828 14.898 1 94.25 293 GLY B C 1
ATOM 7451 O O . GLY B 1 293 ? 6.062 27.297 15.742 1 94.25 293 GLY B O 1
ATOM 7452 N N . ARG B 1 294 ? 5.754 28.297 13.812 1 96.25 294 ARG B N 1
ATOM 7453 C CA . ARG B 1 294 ? 7.152 28.141 13.43 1 96.25 294 ARG B CA 1
ATOM 7454 C C . ARG B 1 294 ? 8.07 28.938 14.344 1 96.25 294 ARG B C 1
ATOM 7456 O O . ARG B 1 294 ? 9.117 28.453 14.758 1 96.25 294 ARG B O 1
ATOM 7463 N N . VAL B 1 295 ? 7.699 30.188 14.602 1 97.44 295 VAL B N 1
ATOM 7464 C CA . VAL B 1 295 ? 8.492 31.031 15.484 1 97.44 295 VAL B CA 1
ATOM 7465 C C . VAL B 1 295 ? 8.523 30.422 16.891 1 97.44 295 VAL B C 1
ATOM 7467 O O . VAL B 1 295 ? 9.57 30.391 17.531 1 97.44 295 VAL B O 1
ATOM 7470 N N . TYR B 1 296 ? 7.402 29.906 17.312 1 97.31 296 TYR B N 1
ATOM 7471 C CA . TYR B 1 296 ? 7.324 29.266 18.625 1 97.31 296 TYR B CA 1
ATOM 7472 C C . TYR B 1 296 ? 8.273 28.062 18.703 1 97.31 296 TYR B C 1
ATOM 7474 O O . TYR B 1 296 ? 9.078 27.969 19.625 1 97.31 296 TYR B O 1
ATOM 7482 N N . ASP B 1 297 ? 8.188 27.156 17.688 1 98.56 297 ASP B N 1
ATOM 7483 C CA . ASP B 1 297 ? 9.023 25.953 17.688 1 98.56 297 ASP B CA 1
ATOM 7484 C C . ASP B 1 297 ? 10.508 26.312 17.656 1 98.56 297 ASP B C 1
ATOM 7486 O O . ASP B 1 297 ? 11.305 25.766 18.406 1 98.56 297 ASP B O 1
ATOM 7490 N N . LEU B 1 298 ? 10.828 27.281 16.844 1 98.5 298 LEU B N 1
ATOM 7491 C CA . LEU B 1 298 ? 12.227 27.688 16.703 1 98.5 298 LEU B CA 1
ATOM 7492 C C . LEU B 1 298 ? 12.727 28.359 17.969 1 98.5 298 LEU B C 1
ATOM 7494 O O . LEU B 1 298 ? 13.906 28.25 18.312 1 98.5 298 LEU B O 1
ATOM 7498 N N . THR B 1 299 ? 11.836 29.078 18.656 1 98.12 299 THR B N 1
ATOM 7499 C CA . THR B 1 299 ? 12.203 29.719 19.922 1 98.12 299 THR B CA 1
ATOM 7500 C C . THR B 1 299 ? 12.617 28.688 20.953 1 98.12 299 THR B C 1
ATOM 7502 O O . THR B 1 299 ? 13.633 28.844 21.641 1 98.12 299 THR B O 1
ATOM 7505 N N . ILE B 1 300 ? 11.844 27.656 21.062 1 98.69 300 ILE B N 1
ATOM 7506 C CA . ILE B 1 300 ? 12.148 26.578 22.016 1 98.69 300 ILE B CA 1
ATOM 7507 C C . ILE B 1 300 ? 13.469 25.922 21.641 1 98.69 300 ILE B C 1
ATOM 7509 O O . ILE B 1 300 ? 14.328 25.719 22.5 1 98.69 300 ILE B O 1
ATOM 7513 N N . LEU B 1 301 ? 13.656 25.641 20.391 1 98.69 301 LEU B N 1
ATOM 7514 C CA . LEU B 1 301 ? 14.867 24.984 19.922 1 98.69 301 LEU B CA 1
ATOM 7515 C C . LEU B 1 301 ? 16.078 25.875 20.125 1 98.69 301 LEU B C 1
ATOM 7517 O O . LEU B 1 301 ? 17.141 25.391 20.547 1 98.69 301 LEU B O 1
ATOM 7521 N N . ALA B 1 302 ? 15.953 27.156 19.812 1 97.81 302 ALA B N 1
ATOM 7522 C CA . ALA B 1 302 ? 17.047 28.109 19.969 1 97.81 302 ALA B CA 1
ATOM 7523 C C . ALA B 1 302 ? 17.453 28.234 21.438 1 97.81 302 ALA B C 1
ATOM 7525 O O . ALA B 1 302 ? 18.594 28.594 21.75 1 97.81 302 ALA B O 1
ATOM 7526 N N . SER B 1 303 ? 16.562 27.953 22.344 1 97.94 303 SER B N 1
ATOM 7527 C CA . SER B 1 303 ? 16.797 28.078 23.781 1 97.94 303 SER B CA 1
ATOM 7528 C C . SER B 1 303 ? 17.438 26.812 24.344 1 97.94 303 SER B C 1
ATOM 7530 O O . SER B 1 303 ? 17.859 26.781 25.5 1 97.94 303 SER B O 1
ATOM 7532 N N . GLY B 1 304 ? 17.5 25.781 23.547 1 98.5 304 GLY B N 1
ATOM 7533 C CA . GLY B 1 304 ? 18.031 24.516 24.016 1 98.5 304 GLY B CA 1
ATOM 7534 C C . GLY B 1 304 ? 16.984 23.656 24.703 1 98.5 304 GLY B C 1
ATOM 7535 O O . GLY B 1 304 ? 17.328 22.672 25.359 1 98.5 304 GLY B O 1
ATOM 7536 N N . GLY B 1 305 ? 15.727 24.062 24.531 1 98.69 305 GLY B N 1
ATOM 7537 C CA . GLY B 1 305 ? 14.633 23.297 25.109 1 98.69 305 GLY B CA 1
ATOM 7538 C C . GLY B 1 305 ? 14.164 22.156 24.219 1 98.69 305 GLY B C 1
ATOM 7539 O O . GLY B 1 305 ? 14.836 21.812 23.25 1 98.69 305 GLY B O 1
ATOM 7540 N N . LYS B 1 306 ? 13.062 21.469 24.594 1 98.75 306 LYS B N 1
ATOM 7541 C CA . LYS B 1 306 ? 12.586 20.328 23.828 1 98.75 306 LYS B CA 1
ATOM 7542 C C . LYS B 1 306 ? 11.133 20.531 23.391 1 98.75 306 LYS B C 1
ATOM 7544 O O . LYS B 1 306 ? 10.383 21.266 24.047 1 98.75 306 LYS B O 1
ATOM 7549 N N . LEU B 1 307 ? 10.766 19.922 22.281 1 98.62 307 LEU B N 1
ATOM 7550 C CA . LEU B 1 307 ? 9.445 20.031 21.672 1 98.62 307 LEU B CA 1
ATOM 7551 C C . LEU B 1 307 ? 8.797 18.656 21.516 1 98.62 307 LEU B C 1
ATOM 7553 O O . LEU B 1 307 ? 9.344 17.781 20.844 1 98.62 307 LEU B O 1
ATOM 7557 N N . GLY B 1 308 ? 7.648 18.453 22.188 1 98.56 308 GLY B N 1
ATOM 7558 C CA . GLY B 1 308 ? 6.789 17.328 21.875 1 98.56 308 GLY B CA 1
ATOM 7559 C C . GLY B 1 308 ? 5.758 17.625 20.812 1 98.56 308 GLY B C 1
ATOM 7560 O O . GLY B 1 308 ? 5.117 18.688 20.844 1 98.56 308 GLY B O 1
ATOM 7561 N N . TYR B 1 309 ? 5.605 16.766 19.859 1 97.88 309 TYR B N 1
ATOM 7562 C CA . TYR B 1 309 ? 4.688 17.031 18.75 1 97.88 309 TYR B CA 1
ATOM 7563 C C . TYR B 1 309 ? 3.316 16.422 19.031 1 97.88 309 TYR B C 1
ATOM 7565 O O . TYR B 1 309 ? 3.209 15.375 19.656 1 97.88 309 TYR B O 1
ATOM 7573 N N . LEU B 1 310 ? 2.324 17.141 18.5 1 94.31 310 LEU B N 1
ATOM 7574 C CA . LEU B 1 310 ? 0.938 16.688 18.594 1 94.31 310 LEU B CA 1
ATOM 7575 C C . LEU B 1 310 ? 0.765 15.305 17.984 1 94.31 310 LEU B C 1
ATOM 7577 O O . LEU B 1 310 ? 1.248 15.047 16.875 1 94.31 310 LEU B O 1
ATOM 7581 N N . SER B 1 311 ? 0.128 14.477 18.828 1 92.38 311 SER B N 1
ATOM 7582 C CA . SER B 1 311 ? -0.203 13.156 18.297 1 92.38 311 SER B CA 1
ATOM 7583 C C . SER B 1 311 ? -1.587 13.148 17.656 1 92.38 311 SER B C 1
ATOM 7585 O O . SER B 1 311 ? -2.566 13.562 18.281 1 92.38 311 SER B O 1
ATOM 7587 N N . GLY B 1 312 ? -1.697 12.844 16.469 1 83.31 312 GLY B N 1
ATOM 7588 C CA . GLY B 1 312 ? -3 12.812 15.828 1 83.31 312 GLY B CA 1
ATOM 7589 C C . GLY B 1 312 ? -3.568 14.195 15.57 1 83.31 312 GLY B C 1
ATOM 7590 O O . GLY B 1 312 ? -2.871 15.07 15.062 1 83.31 312 GLY B O 1
ATOM 7591 N N . GLY B 1 313 ? -4.902 14.422 15.953 1 82.38 313 GLY B N 1
ATOM 7592 C CA . GLY B 1 313 ? -5.586 15.688 15.742 1 82.38 313 GLY B CA 1
ATOM 7593 C C . GLY B 1 313 ? -5.648 16.547 17 1 82.38 313 GLY B C 1
ATOM 7594 O O . GLY B 1 313 ? -5.121 16.156 18.047 1 82.38 313 GLY B O 1
ATOM 7595 N N . ILE B 1 314 ? -6.195 17.703 16.828 1 85 314 ILE B N 1
ATOM 7596 C CA . ILE B 1 314 ? -6.246 18.719 17.875 1 85 314 ILE B CA 1
ATOM 7597 C C . ILE B 1 314 ? -6.965 18.156 19.094 1 85 314 ILE B C 1
ATOM 7599 O O . ILE B 1 314 ? -6.715 18.594 20.219 1 85 314 ILE B O 1
ATOM 7603 N N . GLU B 1 315 ? -7.785 17.141 18.875 1 82.38 315 GLU B N 1
ATOM 7604 C CA . GLU B 1 315 ? -8.523 16.516 19.984 1 82.38 315 GLU B CA 1
ATOM 7605 C C . GLU B 1 315 ? -7.574 15.836 20.969 1 82.38 315 GLU B C 1
ATOM 7607 O O . GLU B 1 315 ? -7.926 15.633 22.125 1 82.38 315 GLU B O 1
ATOM 7612 N N . ASN B 1 316 ? -6.336 15.57 20.547 1 90.38 316 ASN B N 1
ATOM 7613 C CA . ASN B 1 316 ? -5.375 14.883 21.406 1 90.38 316 ASN B CA 1
ATOM 7614 C C . ASN B 1 316 ? -4.484 15.867 22.156 1 90.38 316 ASN B C 1
ATOM 7616 O O . ASN B 1 316 ? -3.664 15.469 22.984 1 90.38 316 ASN B O 1
ATOM 7620 N N . LEU B 1 317 ? -4.684 17.141 21.984 1 93.81 317 LEU B N 1
ATOM 7621 C CA . LEU B 1 317 ? -3.766 18.156 22.484 1 93.81 317 LEU B CA 1
ATOM 7622 C C . LEU B 1 317 ? -3.664 18.094 24 1 93.81 317 LEU B C 1
ATOM 7624 O O . LEU B 1 317 ? -2.561 18.047 24.547 1 93.81 317 LEU B O 1
ATOM 7628 N N . LEU B 1 318 ? -4.805 18.047 24.703 1 93.06 318 LEU B N 1
ATOM 7629 C CA . LEU B 1 318 ? -4.777 18.062 26.156 1 93.06 318 LEU B CA 1
ATOM 7630 C C . LEU B 1 318 ? -4.152 16.797 26.703 1 93.06 318 LEU B C 1
ATOM 7632 O O . LEU B 1 318 ? -3.451 16.828 27.719 1 93.06 318 LEU B O 1
ATOM 7636 N N . ASP B 1 319 ? -4.453 15.688 25.969 1 93.94 319 ASP B N 1
ATOM 7637 C CA . ASP B 1 319 ? -3.812 14.438 26.359 1 93.94 319 ASP B CA 1
ATOM 7638 C C . ASP B 1 319 ? -2.301 14.5 26.156 1 93.94 319 ASP B C 1
ATOM 7640 O O . ASP B 1 319 ? -1.531 14.016 26.984 1 93.94 319 ASP B O 1
ATOM 7644 N N . ASP B 1 320 ? -1.861 15.047 25.094 1 96.5 320 ASP B N 1
ATOM 7645 C CA . ASP B 1 320 ? -0.437 15.203 24.812 1 96.5 320 ASP B CA 1
ATOM 7646 C C . ASP B 1 320 ? 0.227 16.125 25.828 1 96.5 320 ASP B C 1
ATOM 7648 O O . ASP B 1 320 ? 1.393 15.922 26.188 1 96.5 320 ASP B O 1
ATOM 7652 N N . CYS B 1 321 ? -0.472 17.109 26.312 1 97.06 321 CYS B N 1
ATOM 7653 C CA . CYS B 1 321 ? 0.061 18 27.328 1 97.06 321 CYS B CA 1
ATOM 7654 C C . CYS B 1 321 ? 0.348 17.25 28.625 1 97.06 321 CYS B C 1
ATOM 7656 O O . CYS B 1 321 ? 1.295 17.578 29.328 1 97.06 321 CYS B O 1
ATOM 7658 N N . GLN B 1 322 ? -0.471 16.188 28.859 1 95.88 322 GLN B N 1
ATOM 7659 C CA . GLN B 1 322 ? -0.259 15.383 30.062 1 95.88 322 GLN B CA 1
ATOM 7660 C C . GLN B 1 322 ? 1.042 14.594 29.969 1 95.88 322 GLN B C 1
ATOM 7662 O O . GLN B 1 322 ? 1.644 14.258 31 1 95.88 322 GLN B O 1
ATOM 7667 N N . ALA B 1 323 ? 1.416 14.281 28.75 1 96.62 323 ALA B N 1
ATOM 7668 C CA . ALA B 1 323 ? 2.629 13.492 28.547 1 96.62 323 ALA B CA 1
ATOM 7669 C C . ALA B 1 323 ? 3.854 14.398 28.422 1 96.62 323 ALA B C 1
ATOM 7671 O O . ALA B 1 323 ? 4.934 14.055 28.906 1 96.62 323 ALA B O 1
ATOM 7672 N N . VAL B 1 324 ? 3.688 15.578 27.844 1 97.81 324 VAL B N 1
ATOM 7673 C CA . VAL B 1 324 ? 4.809 16.438 27.484 1 97.81 324 VAL B CA 1
ATOM 7674 C C . VAL B 1 324 ? 5.113 17.422 28.609 1 97.81 324 VAL B C 1
ATOM 7676 O O . VAL B 1 324 ? 6.262 17.828 28.797 1 97.81 324 VAL B O 1
ATOM 7679 N N . HIS B 1 325 ? 4.094 17.844 29.406 1 97.75 325 HIS B N 1
ATOM 7680 C CA . HIS B 1 325 ? 4.203 18.797 30.516 1 97.75 325 HIS B CA 1
ATOM 7681 C C . HIS B 1 325 ? 4.891 20.078 30.062 1 97.75 325 HIS B C 1
ATOM 7683 O O . HIS B 1 325 ? 5.945 20.453 30.578 1 97.75 325 HIS B O 1
ATOM 7689 N N . PRO B 1 326 ? 4.242 20.828 29.172 1 98.44 326 PRO B N 1
ATOM 7690 C CA . PRO B 1 326 ? 4.887 22.031 28.641 1 98.44 326 PRO B CA 1
ATOM 7691 C C . PRO B 1 326 ? 5.113 23.109 29.703 1 98.44 326 PRO B C 1
ATOM 7693 O O . PRO B 1 326 ? 4.324 23.203 30.656 1 98.44 326 PRO B O 1
ATOM 7696 N N . THR B 1 327 ? 6.207 23.859 29.578 1 98.5 327 THR B N 1
ATOM 7697 C CA . THR B 1 327 ? 6.492 25.016 30.438 1 98.5 327 THR B CA 1
ATOM 7698 C C . THR B 1 327 ? 6.109 26.312 29.734 1 98.5 327 THR B C 1
ATOM 7700 O O . THR B 1 327 ? 5.781 27.297 30.391 1 98.5 327 THR B O 1
ATOM 7703 N N . MET B 1 328 ? 6.215 26.344 28.469 1 97.81 328 MET B N 1
ATOM 7704 C CA . MET B 1 328 ? 5.781 27.438 27.609 1 97.81 328 MET B CA 1
ATOM 7705 C C . MET B 1 328 ? 4.734 26.969 26.609 1 97.81 328 MET B C 1
ATOM 7707 O O . MET B 1 328 ? 4.867 25.891 26.016 1 97.81 328 MET B O 1
ATOM 7711 N N . PHE B 1 329 ? 3.705 27.719 26.547 1 97.06 329 PHE B N 1
ATOM 7712 C CA . PHE B 1 329 ? 2.578 27.344 25.703 1 97.06 329 PHE B CA 1
ATOM 7713 C C . PHE B 1 329 ? 2.119 28.531 24.859 1 97.06 329 PHE B C 1
ATOM 7715 O O . PHE B 1 329 ? 2.268 29.688 25.266 1 97.06 329 PHE B O 1
ATOM 7722 N N . VAL B 1 330 ? 1.718 28.297 23.625 1 95.5 330 VAL B N 1
ATOM 7723 C CA . VAL B 1 330 ? 1.098 29.312 22.781 1 95.5 330 VAL B CA 1
ATOM 7724 C C . VAL B 1 330 ? -0.293 28.859 22.344 1 95.5 330 VAL B C 1
ATOM 7726 O O . VAL B 1 330 ? -0.54 27.656 22.203 1 95.5 330 VAL B O 1
ATOM 7729 N N . ALA B 1 331 ? -1.164 29.844 22.203 1 93.81 331 ALA B N 1
ATOM 7730 C CA . ALA B 1 331 ? -2.533 29.453 21.875 1 93.81 331 ALA B CA 1
ATOM 7731 C C . ALA B 1 331 ? -3.244 30.562 21.094 1 93.81 331 ALA B C 1
ATOM 7733 O O . ALA B 1 331 ? -2.822 31.719 21.125 1 93.81 331 ALA B O 1
ATOM 7734 N N . VAL B 1 332 ? -4.242 30.109 20.391 1 87.06 332 VAL B N 1
ATOM 7735 C CA . VAL B 1 332 ? -5.18 31.031 19.766 1 87.06 332 VAL B CA 1
ATOM 7736 C C . VAL B 1 332 ? -6.438 31.156 20.625 1 87.06 332 VAL B C 1
ATOM 7738 O O . VAL B 1 332 ? -6.719 30.281 21.453 1 87.06 332 VAL B O 1
ATOM 7741 N N . PRO B 1 333 ? -7.16 32.219 20.469 1 84.88 333 PRO B N 1
ATOM 7742 C CA . PRO B 1 333 ? -8.32 32.469 21.328 1 84.88 333 PRO B CA 1
ATOM 7743 C C . PRO B 1 333 ? -9.344 31.328 21.281 1 84.88 333 PRO B C 1
ATOM 7745 O O . PRO B 1 333 ? -9.938 30.984 22.312 1 84.88 333 PRO B O 1
ATOM 7748 N N . ARG B 1 334 ? -9.516 30.719 20.188 1 77.06 334 ARG B N 1
ATOM 7749 C CA . ARG B 1 334 ? -10.484 29.641 20.094 1 77.06 334 ARG B CA 1
ATOM 7750 C C . ARG B 1 334 ? -10.148 28.516 21.078 1 77.06 334 ARG B C 1
ATOM 7752 O O . ARG B 1 334 ? -11.039 27.969 21.734 1 77.06 334 ARG B O 1
ATOM 7759 N N . LEU B 1 335 ? -8.914 28.172 21.109 1 85.5 335 LEU B N 1
ATOM 7760 C CA . LEU B 1 335 ? -8.477 27.125 22.031 1 85.5 335 LEU B CA 1
ATOM 7761 C C . LEU B 1 335 ? -8.609 27.594 23.484 1 85.5 335 LEU B C 1
ATOM 7763 O O . LEU B 1 335 ? -9.062 26.828 24.344 1 85.5 335 LEU B O 1
ATOM 7767 N N . LEU B 1 336 ? -8.227 28.844 23.781 1 91.12 336 LEU B N 1
ATOM 7768 C CA . LEU B 1 336 ? -8.305 29.375 25.141 1 91.12 336 LEU B CA 1
ATOM 7769 C C . LEU B 1 336 ? -9.758 29.484 25.594 1 91.12 336 LEU B C 1
ATOM 7771 O O . LEU B 1 336 ? -10.062 29.266 26.766 1 91.12 336 LEU B O 1
ATOM 7775 N N . ASN B 1 337 ? -10.609 29.812 24.641 1 83 337 ASN B N 1
ATOM 7776 C CA . ASN B 1 337 ? -12.039 29.828 24.953 1 83 337 ASN B CA 1
ATOM 7777 C C . ASN B 1 337 ? -12.562 28.438 25.312 1 83 337 ASN B C 1
ATOM 7779 O O . ASN B 1 337 ? -13.414 28.297 26.188 1 83 337 ASN B O 1
ATOM 7783 N N . ARG B 1 338 ? -12.094 27.484 24.609 1 81.62 338 ARG B N 1
ATOM 7784 C CA . ARG B 1 338 ? -12.484 26.125 24.906 1 81.62 338 ARG B CA 1
ATOM 7785 C C . ARG B 1 338 ? -12.023 25.703 26.297 1 81.62 338 ARG B C 1
ATOM 7787 O O . ARG B 1 338 ? -12.773 25.078 27.047 1 81.62 338 ARG B O 1
ATOM 7794 N N . ILE B 1 339 ? -10.805 26.047 26.656 1 90.25 339 ILE B N 1
ATOM 7795 C CA . ILE B 1 339 ? -10.273 25.75 27.969 1 90.25 339 ILE B CA 1
ATOM 7796 C C . ILE B 1 339 ? -11.062 26.5 29.031 1 90.25 339 ILE B C 1
ATOM 7798 O O . ILE B 1 339 ? -11.414 25.953 30.078 1 90.25 339 ILE B O 1
ATOM 7802 N N . TYR B 1 340 ? -11.352 27.734 28.719 1 91.5 340 TYR B N 1
ATOM 7803 C CA . TYR B 1 340 ? -12.164 28.562 29.609 1 91.5 340 TYR B CA 1
ATOM 7804 C C . TYR B 1 340 ? -13.516 27.922 29.875 1 91.5 340 TYR B C 1
ATOM 7806 O O . TYR B 1 340 ? -13.93 27.781 31.031 1 91.5 340 TYR B O 1
ATOM 7814 N N . SER B 1 341 ? -14.172 27.594 28.797 1 82.38 341 SER B N 1
ATOM 7815 C CA . SER B 1 341 ? -15.5 26.984 28.922 1 82.38 341 SER B CA 1
ATOM 7816 C C . SER B 1 341 ? -15.461 25.75 29.812 1 82.38 341 SER B C 1
ATOM 7818 O O . SER B 1 341 ? -16.328 25.578 30.688 1 82.38 341 SER B O 1
ATOM 7820 N N . LYS B 1 342 ? -14.492 24.953 29.625 1 86.12 342 LYS B N 1
ATOM 7821 C CA . LYS B 1 342 ? -14.359 23.734 30.406 1 86.12 342 LYS B CA 1
ATOM 7822 C C . LYS B 1 342 ? -14.109 24.047 31.875 1 86.12 342 LYS B C 1
ATOM 7824 O O . LYS B 1 342 ? -14.773 23.484 32.75 1 86.12 342 LYS B O 1
ATOM 7829 N N . LEU B 1 343 ? -13.203 24.922 32.188 1 92.25 343 LEU B N 1
ATOM 7830 C CA . LEU B 1 343 ? -12.812 25.25 33.531 1 92.25 343 LEU B CA 1
ATOM 7831 C C . LEU B 1 343 ? -13.914 26.031 34.25 1 92.25 343 LEU B C 1
ATOM 7833 O O . LEU B 1 343 ? -14.172 25.828 35.438 1 92.25 343 LEU B O 1
ATOM 7837 N N . ALA B 1 344 ? -14.531 26.953 33.5 1 88.62 344 ALA B N 1
ATOM 7838 C CA . ALA B 1 344 ? -15.594 27.766 34.062 1 88.62 344 ALA B CA 1
ATOM 7839 C C . ALA B 1 344 ? -16.797 26.922 34.438 1 88.62 344 ALA B C 1
ATOM 7841 O O . ALA B 1 344 ? -17.391 27.109 35.5 1 88.62 344 ALA B O 1
ATOM 7842 N N . GLN B 1 345 ? -17.156 26.062 33.594 1 85 345 GLN B N 1
ATOM 7843 C CA . GLN B 1 345 ? -18.281 25.156 33.875 1 85 345 GLN B CA 1
ATOM 7844 C C . GLN B 1 345 ? -18.016 24.328 35.125 1 85 345 GLN B C 1
ATOM 7846 O O . GLN B 1 345 ? -18.922 24.094 35.938 1 85 345 GLN B O 1
ATOM 7851 N N . ALA B 1 346 ? -16.781 23.953 35.281 1 89.38 346 ALA B N 1
ATOM 7852 C CA . ALA B 1 346 ? -16.422 23.094 36.406 1 89.38 346 ALA B CA 1
ATOM 7853 C C . ALA B 1 346 ? -16.219 23.906 37.688 1 89.38 346 ALA B C 1
ATOM 7855 O O . ALA B 1 346 ? -16.078 23.344 38.781 1 89.38 346 ALA B O 1
ATOM 7856 N N . SER B 1 347 ? -16.328 25.219 37.594 1 93.06 347 SER B N 1
ATOM 7857 C CA . SER B 1 347 ? -15.984 26.047 38.75 1 93.06 347 SER B CA 1
ATOM 7858 C C . SER B 1 347 ? -17.031 27.141 38.969 1 93.06 347 SER B C 1
ATOM 7860 O O . SER B 1 347 ? -18.062 26.906 39.594 1 93.06 347 SER B O 1
ATOM 7862 N N . ILE B 1 348 ? -16.875 28.297 38.281 1 90.44 348 ILE B N 1
ATOM 7863 C CA . ILE B 1 348 ? -17.641 29.5 38.594 1 90.44 348 ILE B CA 1
ATOM 7864 C C . ILE B 1 348 ? -19.094 29.312 38.156 1 90.44 348 ILE B C 1
ATOM 7866 O O . ILE B 1 348 ? -20 29.953 38.656 1 90.44 348 ILE B O 1
ATOM 7870 N N . PHE B 1 349 ? -19.328 28.5 37.25 1 83.88 349 PHE B N 1
ATOM 7871 C CA . PHE B 1 349 ? -20.688 28.281 36.75 1 83.88 349 PHE B CA 1
ATOM 7872 C C . PHE B 1 349 ? -21.281 27.031 37.406 1 83.88 349 PHE B C 1
ATOM 7874 O O . PHE B 1 349 ? -22.438 26.703 37.156 1 83.88 349 PHE B O 1
ATOM 7881 N N . ALA B 1 350 ? -20.438 26.422 38.156 1 86.94 350 ALA B N 1
ATOM 7882 C CA . ALA B 1 350 ? -20.969 25.266 38.906 1 86.94 350 ALA B CA 1
ATOM 7883 C C . ALA B 1 350 ? -22.031 25.703 39.906 1 86.94 350 ALA B C 1
ATOM 7885 O O . ALA B 1 350 ? -22.047 26.844 40.344 1 86.94 350 ALA B O 1
ATOM 7886 N N . GLU B 1 351 ? -22.922 24.812 40.281 1 89.31 351 GLU B N 1
ATOM 7887 C CA . GLU B 1 351 ? -23.969 25.094 41.25 1 89.31 351 GLU B CA 1
ATOM 7888 C C . GLU B 1 351 ? -23.531 24.719 42.656 1 89.31 351 GLU B C 1
ATOM 7890 O O . GLU B 1 351 ? -22.516 24.047 42.844 1 89.31 351 GLU B O 1
ATOM 7895 N N . GLY B 1 352 ? -24.172 25.266 43.656 1 91.94 352 GLY B N 1
ATOM 7896 C CA . GLY B 1 352 ? -23.984 24.891 45.031 1 91.94 352 GLY B CA 1
ATOM 7897 C C . GLY B 1 352 ? -22.719 25.453 45.656 1 91.94 352 GLY B C 1
ATOM 7898 O O . GLY B 1 352 ? -22.312 26.562 45.312 1 91.94 352 GLY B O 1
ATOM 7899 N N . ILE B 1 353 ? -22.156 24.688 46.531 1 91.25 353 ILE B N 1
ATOM 7900 C CA . ILE B 1 353 ? -21.031 25.141 47.344 1 91.25 353 ILE B CA 1
ATOM 7901 C C . ILE B 1 353 ? -19.781 25.25 46.469 1 91.25 353 ILE B C 1
ATOM 7903 O O . ILE B 1 353 ? -18.969 26.156 46.656 1 91.25 353 ILE B O 1
ATOM 7907 N N . THR B 1 354 ? -19.688 24.344 45.531 1 90.75 354 THR B N 1
ATOM 7908 C CA . THR B 1 354 ? -18.547 24.359 44.656 1 90.75 354 THR B CA 1
ATOM 7909 C C . THR B 1 354 ? -18.516 25.656 43.844 1 90.75 354 THR B C 1
ATOM 7911 O O . THR B 1 354 ? -17.469 26.297 43.719 1 90.75 354 THR B O 1
ATOM 7914 N N . GLY B 1 355 ? -19.625 26.047 43.344 1 93.19 355 GLY B N 1
ATOM 7915 C CA . GLY B 1 355 ? -19.734 27.281 42.562 1 93.19 355 GLY B CA 1
ATOM 7916 C C . GLY B 1 355 ? -19.469 28.516 43.406 1 93.19 355 GLY B C 1
ATOM 7917 O O . GLY B 1 355 ? -18.734 29.422 42.969 1 93.19 355 GLY B O 1
ATOM 7918 N N . SER B 1 356 ? -20.062 28.484 44.562 1 94.69 356 SER B N 1
ATOM 7919 C CA . SER B 1 356 ? -19.906 29.641 45.438 1 94.69 356 SER B CA 1
ATOM 7920 C C . SER B 1 356 ? -18.453 29.828 45.875 1 94.69 356 SER B C 1
ATOM 7922 O O . SER B 1 356 ? -17.938 30.953 45.844 1 94.69 356 SER B O 1
ATOM 7924 N N . LEU B 1 357 ? -17.859 28.781 46.219 1 94.31 357 LEU B N 1
ATOM 7925 C CA . LEU B 1 357 ? -16.469 28.812 46.625 1 94.31 357 LEU B CA 1
ATOM 7926 C C . LEU B 1 357 ? -15.555 29.234 45.5 1 94.31 357 LEU B C 1
ATOM 7928 O O . LEU B 1 357 ? -14.602 29.984 45.688 1 94.31 357 LEU B O 1
ATOM 7932 N N . SER B 1 358 ? -15.859 28.719 44.312 1 96.06 358 SER B N 1
ATOM 7933 C CA . SER B 1 358 ? -15.062 29.047 43.156 1 96.06 358 SER B CA 1
ATOM 7934 C C . SER B 1 358 ? -15.18 30.531 42.812 1 96.06 358 SER B C 1
ATOM 7936 O O . SER B 1 358 ? -14.18 31.172 42.469 1 96.06 358 SER B O 1
ATOM 7938 N N . ARG B 1 359 ? -16.359 31.047 42.906 1 95.75 359 ARG B N 1
ATOM 7939 C CA . ARG B 1 359 ? -16.578 32.469 42.625 1 95.75 359 ARG B CA 1
ATOM 7940 C C . ARG B 1 359 ? -15.828 33.344 43.625 1 95.75 359 ARG B C 1
ATOM 7942 O O . ARG B 1 359 ? -15.25 34.375 43.25 1 95.75 359 ARG B O 1
ATOM 7949 N N . MET B 1 360 ? -15.836 32.875 44.812 1 96.44 360 MET B N 1
ATOM 7950 C CA . MET B 1 360 ? -15.102 33.594 45.844 1 96.44 360 MET B CA 1
ATOM 7951 C C . MET B 1 360 ? -13.602 33.562 45.562 1 96.44 360 MET B C 1
ATOM 7953 O O . MET B 1 360 ? -12.914 34.562 45.688 1 96.44 360 MET B O 1
ATOM 7957 N N . ALA B 1 361 ? -13.117 32.438 45.312 1 97 361 ALA B N 1
ATOM 7958 C CA . ALA B 1 361 ? -11.695 32.25 45.062 1 97 361 ALA B CA 1
ATOM 7959 C C . ALA B 1 361 ? -11.242 33.031 43.844 1 97 361 ALA B C 1
ATOM 7961 O O . ALA B 1 361 ? -10.203 33.688 43.875 1 97 361 ALA B O 1
ATOM 7962 N N . VAL B 1 362 ? -12 32.938 42.781 1 96.56 362 VAL B N 1
ATOM 7963 C CA . VAL B 1 362 ? -11.672 33.656 41.562 1 96.56 362 VAL B CA 1
ATOM 7964 C C . VAL B 1 362 ? -11.672 35.188 41.812 1 96.56 362 VAL B C 1
ATOM 7966 O O . VAL B 1 362 ? -10.766 35.875 41.375 1 96.56 362 VAL B O 1
ATOM 7969 N N . ALA B 1 363 ? -12.68 35.656 42.5 1 95.94 363 ALA B N 1
ATOM 7970 C CA . ALA B 1 363 ? -12.766 37.062 42.812 1 95.94 363 ALA B CA 1
ATOM 7971 C C . ALA B 1 363 ? -11.562 37.5 43.656 1 95.94 363 ALA B C 1
ATOM 7973 O O . ALA B 1 363 ? -11.023 38.594 43.438 1 95.94 363 ALA B O 1
ATOM 7974 N N . SER B 1 364 ? -11.25 36.656 44.562 1 96.06 364 SER B N 1
ATOM 7975 C CA . SER B 1 364 ? -10.102 36.969 45.406 1 96.06 364 SER B CA 1
ATOM 7976 C C . SER B 1 364 ? -8.82 37.062 44.562 1 96.06 364 SER B C 1
ATOM 7978 O O . SER B 1 364 ? -8.047 38.031 44.719 1 96.06 364 SER B O 1
ATOM 7980 N N . LYS B 1 365 ? -8.562 36.156 43.75 1 96.56 365 LYS B N 1
ATOM 7981 C CA . LYS B 1 365 ? -7.336 36.125 42.969 1 96.56 365 LYS B CA 1
ATOM 7982 C C . LYS B 1 365 ? -7.332 37.219 41.906 1 96.56 365 LYS B C 1
ATOM 7984 O O . LYS B 1 365 ? -6.273 37.781 41.562 1 96.56 365 LYS B O 1
ATOM 7989 N N . LEU B 1 366 ? -8.516 37.531 41.406 1 94.88 366 LEU B N 1
ATOM 7990 C CA . LEU B 1 366 ? -8.602 38.656 40.469 1 94.88 366 LEU B CA 1
ATOM 7991 C C . LEU B 1 366 ? -8.219 39.969 41.125 1 94.88 366 LEU B C 1
ATOM 7993 O O . LEU B 1 366 ? -7.578 40.812 40.531 1 94.88 366 LEU B O 1
ATOM 7997 N N . ARG B 1 367 ? -8.641 40.094 42.375 1 94.62 367 ARG B N 1
ATOM 7998 C CA . ARG B 1 367 ? -8.242 41.281 43.125 1 94.62 367 ARG B CA 1
ATOM 7999 C C . ARG B 1 367 ? -6.738 41.312 43.375 1 94.62 367 ARG B C 1
ATOM 8001 O O . ARG B 1 367 ? -6.117 42.375 43.312 1 94.62 367 ARG B O 1
ATOM 8008 N N . HIS B 1 368 ? -6.258 40.156 43.688 1 92.5 368 HIS B N 1
ATOM 8009 C CA . HIS B 1 368 ? -4.816 40.031 43.906 1 92.5 368 HIS B CA 1
ATOM 8010 C C . HIS B 1 368 ? -4.055 40.406 42.625 1 92.5 368 HIS B C 1
ATOM 8012 O O . HIS B 1 368 ? -3.033 41.094 42.688 1 92.5 368 HIS B O 1
ATOM 8018 N N . LEU B 1 369 ? -4.531 40 41.5 1 91.38 369 LEU B N 1
ATOM 8019 C CA . LEU B 1 369 ? -3.936 40.281 40.219 1 91.38 369 LEU B CA 1
ATOM 8020 C C . LEU B 1 369 ? -3.994 41.781 39.938 1 91.38 369 LEU B C 1
ATOM 8022 O O . LEU B 1 369 ? -3.01 42.375 39.469 1 91.38 369 LEU B O 1
ATOM 8026 N N . ALA B 1 370 ? -5.105 42.375 40.156 1 88 370 ALA B N 1
ATOM 8027 C CA . ALA B 1 370 ? -5.32 43.781 39.906 1 88 370 ALA B CA 1
ATOM 8028 C C . ALA B 1 370 ? -4.383 44.656 40.781 1 88 370 ALA B C 1
ATOM 8030 O O . ALA B 1 370 ? -3.949 45.719 40.344 1 88 370 ALA B O 1
ATOM 8031 N N . ASN B 1 371 ? -4.023 44.062 41.969 1 88.25 371 ASN B N 1
ATOM 8032 C CA . ASN B 1 371 ? -3.143 44.781 42.875 1 88.25 371 ASN B CA 1
ATOM 8033 C C . ASN B 1 371 ? -1.675 44.594 42.5 1 88.25 371 ASN B C 1
ATOM 8035 O O . ASN B 1 371 ? -0.793 45.188 43.125 1 88.25 371 ASN B O 1
ATOM 8039 N N . GLY B 1 372 ? -1.448 43.75 41.5 1 85.62 372 GLY B N 1
ATOM 8040 C CA . GLY B 1 372 ? -0.079 43.531 41.062 1 85.62 372 GLY B CA 1
ATOM 8041 C C . GLY B 1 372 ? 0.607 42.406 41.812 1 85.62 372 GLY B C 1
ATOM 8042 O O . GLY B 1 372 ? 1.826 42.25 41.719 1 85.62 372 GLY B O 1
ATOM 8043 N N . ASP B 1 373 ? -0.194 41.594 42.562 1 86.38 373 ASP B N 1
ATOM 8044 C CA . ASP B 1 373 ? 0.385 40.562 43.406 1 86.38 373 ASP B CA 1
ATOM 8045 C C . ASP B 1 373 ? 0.542 39.25 42.625 1 86.38 373 ASP B C 1
ATOM 8047 O O . ASP B 1 373 ? 1.024 38.25 43.156 1 86.38 373 ASP B O 1
ATOM 8051 N N . GLY B 1 374 ? 0.158 39.281 41.469 1 87.44 374 GLY B N 1
ATOM 8052 C CA . GLY B 1 374 ? 0.381 38.125 40.625 1 87.44 374 GLY B CA 1
ATOM 8053 C C . GLY B 1 374 ? -0.804 37.188 40.562 1 87.44 374 GLY B C 1
ATOM 8054 O O . GLY B 1 374 ? -1.866 37.5 41.125 1 87.44 374 GLY B O 1
ATOM 8055 N N . CYS B 1 375 ? -0.614 36.062 39.906 1 91.69 375 CYS B N 1
ATOM 8056 C CA . CYS B 1 375 ? -1.724 35.156 39.656 1 91.69 375 CYS B CA 1
ATOM 8057 C C . CYS B 1 375 ? -1.699 33.969 40.656 1 91.69 375 CYS B C 1
ATOM 8059 O O . CYS B 1 375 ? -2.572 33.125 40.625 1 91.69 375 CYS B O 1
ATOM 8061 N N . HIS B 1 376 ? -0.8 33.969 41.594 1 92.88 376 HIS B N 1
ATOM 8062 C CA . HIS B 1 376 ? -0.684 32.906 42.562 1 92.88 376 HIS B CA 1
ATOM 8063 C C . HIS B 1 376 ? -1.302 33.281 43.906 1 92.88 376 HIS B C 1
ATOM 8065 O O . HIS B 1 376 ? -1.27 34.469 44.281 1 92.88 376 HIS B O 1
ATOM 8071 N N . HIS B 1 377 ? -1.905 32.375 44.5 1 93.5 377 HIS B N 1
ATOM 8072 C CA . HIS B 1 377 ? -2.459 32.5 45.844 1 93.5 377 HIS B CA 1
ATOM 8073 C C . HIS B 1 377 ? -2.254 31.234 46.625 1 93.5 377 HIS B C 1
ATOM 8075 O O . HIS B 1 377 ? -2.744 30.172 46.25 1 93.5 377 HIS B O 1
ATOM 8081 N N . ALA B 1 378 ? -1.639 31.328 47.719 1 91.31 378 ALA B N 1
ATOM 8082 C CA . ALA B 1 378 ? -1.182 30.156 48.469 1 91.31 378 ALA B CA 1
ATOM 8083 C C . ALA B 1 378 ? -2.355 29.266 48.844 1 91.31 378 ALA B C 1
ATOM 8085 O O . ALA B 1 378 ? -2.277 28.047 48.75 1 91.31 378 ALA B O 1
ATOM 8086 N N . ILE B 1 379 ? -3.369 29.766 49.312 1 93.38 379 ILE B N 1
ATOM 8087 C CA . ILE B 1 379 ? -4.484 28.984 49.844 1 93.38 379 ILE B CA 1
ATOM 8088 C C . ILE B 1 379 ? -5.379 28.531 48.688 1 93.38 379 ILE B C 1
ATOM 8090 O O . ILE B 1 379 ? -5.664 27.328 48.562 1 93.38 379 ILE B O 1
ATOM 8094 N N . TRP B 1 380 ? -5.793 29.391 47.844 1 94.94 380 TRP B N 1
ATOM 8095 C CA . TRP B 1 380 ? -6.758 29.062 46.781 1 94.94 380 TRP B CA 1
ATOM 8096 C C . TRP B 1 380 ? -6.148 28.125 45.75 1 94.94 380 TRP B C 1
ATOM 8098 O O . TRP B 1 380 ? -6.844 27.266 45.219 1 94.94 380 TRP B O 1
ATOM 8108 N N . ASP B 1 381 ? -4.859 28.297 45.469 1 95.69 381 ASP B N 1
ATOM 8109 C CA . ASP B 1 381 ? -4.211 27.422 44.5 1 95.69 381 ASP B CA 1
ATOM 8110 C C . ASP B 1 381 ? -4.199 25.984 44.969 1 95.69 381 ASP B C 1
ATOM 8112 O O . ASP B 1 381 ? -4.43 25.062 44.188 1 95.69 381 ASP B O 1
ATOM 8116 N N . ARG B 1 382 ? -3.941 25.672 46.219 1 92.25 382 ARG B N 1
ATOM 8117 C CA . ARG B 1 382 ? -3.922 24.328 46.812 1 92.25 382 ARG B CA 1
ATOM 8118 C C . ARG B 1 382 ? -5.316 23.719 46.812 1 92.25 382 ARG B C 1
ATOM 8120 O O . ARG B 1 382 ? -5.469 22.516 46.625 1 92.25 382 ARG B O 1
ATOM 8127 N N . LEU B 1 383 ? -6.238 24.531 47 1 92.75 383 LEU B N 1
ATOM 8128 C CA . LEU B 1 383 ? -7.598 24.047 47.188 1 92.75 383 LEU B CA 1
ATOM 8129 C C . LEU B 1 383 ? -8.266 23.797 45.844 1 92.75 383 LEU B C 1
ATOM 8131 O O . LEU B 1 383 ? -9.039 22.844 45.688 1 92.75 383 LEU B O 1
ATOM 8135 N N . LEU B 1 384 ? -8.008 24.719 44.844 1 93.5 384 LEU B N 1
ATOM 8136 C CA . LEU B 1 384 ? -8.844 24.641 43.656 1 93.5 384 LEU B CA 1
ATOM 8137 C C . LEU B 1 384 ? -7.996 24.641 42.406 1 93.5 384 LEU B C 1
ATOM 8139 O O . LEU B 1 384 ? -8.242 23.859 41.469 1 93.5 384 LEU B O 1
ATOM 8143 N N . PHE B 1 385 ? -6.984 25.438 42.312 1 95.25 385 PHE B N 1
ATOM 8144 C CA . PHE B 1 385 ? -6.465 25.844 41 1 95.25 385 PHE B CA 1
ATOM 8145 C C . PHE B 1 385 ? -5.297 24.938 40.594 1 95.25 385 PHE B C 1
ATOM 8147 O O . PHE B 1 385 ? -4.969 24.844 39.406 1 95.25 385 PHE B O 1
ATOM 8154 N N . ASN B 1 386 ? -4.664 24.234 41.531 1 94.12 386 ASN B N 1
ATOM 8155 C CA . ASN B 1 386 ? -3.629 23.281 41.156 1 94.12 386 ASN B CA 1
ATOM 8156 C C . ASN B 1 386 ? -4.188 22.156 40.281 1 94.12 386 ASN B C 1
ATOM 8158 O O . ASN B 1 386 ? -3.494 21.641 39.406 1 94.12 386 ASN B O 1
ATOM 8162 N N . LYS B 1 387 ? -5.352 21.828 40.531 1 93.5 387 LYS B N 1
ATOM 8163 C CA . LYS B 1 387 ? -6.027 20.828 39.688 1 93.5 387 LYS B CA 1
ATOM 8164 C C . LYS B 1 387 ? -6.363 21.406 38.312 1 93.5 387 LYS B C 1
ATOM 8166 O O . LYS B 1 387 ? -6.285 20.703 37.312 1 93.5 387 LYS B O 1
ATOM 8171 N N . MET B 1 388 ? -6.645 22.641 38.219 1 93.5 388 MET B N 1
ATOM 8172 C CA . MET B 1 388 ? -7.035 23.266 36.969 1 93.5 388 MET B CA 1
ATOM 8173 C C . MET B 1 388 ? -5.84 23.422 36.031 1 93.5 388 MET B C 1
ATOM 8175 O O . MET B 1 388 ? -5.961 23.25 34.812 1 93.5 388 MET B O 1
ATOM 8179 N N . LYS B 1 389 ? -4.699 23.703 36.625 1 94.5 389 LYS B N 1
ATOM 8180 C CA . LYS B 1 389 ? -3.514 23.906 35.812 1 94.5 389 LYS B CA 1
ATOM 8181 C C . LYS B 1 389 ? -3.105 22.625 35.094 1 94.5 389 LYS B C 1
ATOM 8183 O O . LYS B 1 389 ? -2.42 22.656 34.094 1 94.5 389 LYS B O 1
ATOM 8188 N N . ARG B 1 390 ? -3.566 21.453 35.594 1 94.56 390 ARG B N 1
ATOM 8189 C CA . ARG B 1 390 ? -3.197 20.156 35.031 1 94.56 390 ARG B CA 1
ATOM 8190 C C . ARG B 1 390 ? -3.783 19.938 33.656 1 94.56 390 ARG B C 1
ATOM 8192 O O . ARG B 1 390 ? -3.324 19.078 32.906 1 94.56 390 ARG B O 1
ATOM 8199 N N . VAL B 1 391 ? -4.703 20.75 33.312 1 94.69 391 VAL B N 1
ATOM 8200 C CA . VAL B 1 391 ? -5.332 20.609 32 1 94.69 391 VAL B CA 1
ATOM 8201 C C . VAL B 1 391 ? -4.281 20.781 30.906 1 94.69 391 VAL B C 1
ATOM 8203 O O . VAL B 1 391 ? -4.375 20.156 29.844 1 94.69 391 VAL B O 1
ATOM 8206 N N . LEU B 1 392 ? -3.219 21.547 31.203 1 96.81 392 LEU B N 1
ATOM 8207 C CA . LEU B 1 392 ? -2.141 21.75 30.25 1 96.81 392 LEU B CA 1
ATOM 8208 C C . LEU B 1 392 ? -0.86 21.062 30.703 1 96.81 392 LEU B C 1
ATOM 8210 O O . LEU B 1 392 ? 0.241 21.5 30.359 1 96.81 392 LEU B O 1
ATOM 8214 N N . GLY B 1 393 ? -0.957 20.109 31.578 1 96 393 GLY B N 1
ATOM 8215 C CA . GLY B 1 393 ? 0.198 19.344 32 1 96 393 GLY B CA 1
ATOM 8216 C C . GLY B 1 393 ? 0.752 19.812 33.344 1 96 393 GLY B C 1
ATOM 8217 O O . GLY B 1 393 ? 1.566 19.125 33.969 1 96 393 GLY B O 1
ATOM 8218 N N . GLY B 1 394 ? 0.418 21.031 33.781 1 96.06 394 GLY B N 1
ATOM 8219 C CA . GLY B 1 394 ? 0.671 21.438 35.156 1 96.06 394 GLY B CA 1
ATOM 8220 C C . GLY B 1 394 ? 1.919 22.297 35.312 1 96.06 394 GLY B C 1
ATOM 8221 O O . GLY B 1 394 ? 2.195 22.812 36.406 1 96.06 394 GLY B O 1
ATOM 8222 N N . ASN B 1 395 ? 2.639 22.5 34.219 1 96.81 395 ASN B N 1
ATOM 8223 C CA . ASN B 1 395 ? 3.936 23.141 34.406 1 96.81 395 ASN B CA 1
ATOM 8224 C C . ASN B 1 395 ? 4.016 24.453 33.594 1 96.81 395 ASN B C 1
ATOM 8226 O O . ASN B 1 395 ? 5.082 25.047 33.5 1 96.81 395 ASN B O 1
ATOM 8230 N N . VAL B 1 396 ? 2.926 24.938 33.062 1 97.56 396 VAL B N 1
ATOM 8231 C CA . VAL B 1 396 ? 2.977 26.094 32.156 1 97.56 396 VAL B CA 1
ATOM 8232 C C . VAL B 1 396 ? 3.268 27.359 32.969 1 97.56 396 VAL B C 1
ATOM 8234 O O . VAL B 1 396 ? 2.514 27.719 33.875 1 97.56 396 VAL B O 1
ATOM 8237 N N . ARG B 1 397 ? 4.309 28 32.625 1 96.06 397 ARG B N 1
ATOM 8238 C CA . ARG B 1 397 ? 4.652 29.25 33.281 1 96.06 397 ARG B CA 1
ATOM 8239 C C . ARG B 1 397 ? 4.133 30.453 32.531 1 96.06 397 ARG B C 1
ATOM 8241 O O . ARG B 1 397 ? 3.869 31.5 33.094 1 96.06 397 ARG B O 1
ATOM 8248 N N . ILE B 1 398 ? 4.051 30.266 31.203 1 96.38 398 ILE B N 1
ATOM 8249 C CA . ILE B 1 398 ? 3.664 31.391 30.359 1 96.38 398 ILE B CA 1
ATOM 8250 C C . ILE B 1 398 ? 2.885 30.891 29.141 1 96.38 398 ILE B C 1
ATOM 8252 O O . ILE B 1 398 ? 3.217 29.859 28.578 1 96.38 398 ILE B O 1
ATOM 8256 N N . ILE B 1 399 ? 1.805 31.594 28.797 1 96.56 399 ILE B N 1
ATOM 8257 C CA . ILE B 1 399 ? 1.039 31.359 27.578 1 96.56 399 ILE B CA 1
ATOM 8258 C C . ILE B 1 399 ? 1.071 32.594 26.703 1 96.56 399 ILE B C 1
ATOM 8260 O O . ILE B 1 399 ? 0.771 33.719 27.172 1 96.56 399 ILE B O 1
ATOM 8264 N N . GLY B 1 400 ? 1.554 32.438 25.5 1 95.69 400 GLY B N 1
ATOM 8265 C CA . GLY B 1 400 ? 1.386 33.5 24.5 1 95.69 400 GLY B CA 1
ATOM 8266 C C . GLY B 1 400 ? 0.136 33.312 23.656 1 95.69 400 GLY B C 1
ATOM 8267 O O . GLY B 1 400 ? -0.046 32.281 23.016 1 95.69 400 GLY B O 1
ATOM 8268 N N . SER B 1 401 ? -0.745 34.281 23.703 1 94.12 401 SER B N 1
ATOM 8269 C CA . SER B 1 401 ? -1.963 34.25 22.906 1 94.12 401 SER B CA 1
ATOM 8270 C C . SER B 1 401 ? -1.866 35.219 21.734 1 94.12 401 SER B C 1
ATOM 8272 O O . SER B 1 401 ? -1.428 36.375 21.906 1 94.12 401 SER B O 1
ATOM 8274 N N . GLY B 1 402 ? -2.146 34.75 20.562 1 89.31 402 GLY B N 1
ATOM 8275 C CA . GLY B 1 402 ? -2.084 35.594 19.375 1 89.31 402 GLY B CA 1
ATOM 8276 C C . GLY B 1 402 ? -3.1 35.219 18.312 1 89.31 402 GLY B C 1
ATOM 8277 O O . GLY B 1 402 ? -3.979 34.375 18.562 1 89.31 402 GLY B O 1
ATOM 8278 N N . ALA B 1 403 ? -3.037 35.906 17.203 1 79.81 403 ALA B N 1
ATOM 8279 C CA . ALA B 1 403 ? -3.842 35.656 16 1 79.81 403 ALA B CA 1
ATOM 8280 C C . ALA B 1 403 ? -5.145 36.438 16.031 1 79.81 403 ALA B C 1
ATOM 8282 O O . ALA B 1 403 ? -5.609 36.938 15.008 1 79.81 403 ALA B O 1
ATOM 8283 N N . ALA B 1 404 ? -5.797 36.5 17.234 1 77.06 404 ALA B N 1
ATOM 8284 C CA . ALA B 1 404 ? -7.035 37.25 17.406 1 77.06 404 ALA B CA 1
ATOM 8285 C C . ALA B 1 404 ? -7.164 37.75 18.844 1 77.06 404 ALA B C 1
ATOM 8287 O O . ALA B 1 404 ? -6.457 37.281 19.75 1 77.06 404 ALA B O 1
ATOM 8288 N N . PRO B 1 405 ? -8 38.719 18.938 1 80.38 405 PRO B N 1
ATOM 8289 C CA . PRO B 1 405 ? -8.195 39.219 20.297 1 80.38 405 PRO B CA 1
ATOM 8290 C C . PRO B 1 405 ? -8.891 38.219 21.203 1 80.38 405 PRO B C 1
ATOM 8292 O O . PRO B 1 405 ? -9.758 37.469 20.75 1 80.38 405 PRO B O 1
ATOM 8295 N N . LEU B 1 406 ? -8.484 38.188 22.422 1 82.81 406 LEU B N 1
ATOM 8296 C CA . LEU B 1 406 ? -9.102 37.406 23.469 1 82.81 406 LEU B CA 1
ATOM 8297 C C . LEU B 1 406 ? -9.914 38.25 24.422 1 82.81 406 LEU B C 1
ATOM 8299 O O . LEU B 1 406 ? -9.477 39.344 24.797 1 82.81 406 LEU B O 1
ATOM 8303 N N . SER B 1 407 ? -11.125 37.812 24.812 1 82.06 407 SER B N 1
ATOM 8304 C CA . SER B 1 407 ? -11.93 38.562 25.766 1 82.06 407 SER B CA 1
ATOM 8305 C C . SER B 1 407 ? -11.148 38.812 27.062 1 82.06 407 SER B C 1
ATOM 8307 O O . SER B 1 407 ? -10.5 37.906 27.594 1 82.06 407 SER B O 1
ATOM 8309 N N . PRO B 1 408 ? -11.242 40.062 27.516 1 87.06 408 PRO B N 1
ATOM 8310 C CA . PRO B 1 408 ? -10.531 40.375 28.75 1 87.06 408 PRO B CA 1
ATOM 8311 C C . PRO B 1 408 ? -10.945 39.469 29.922 1 87.06 408 PRO B C 1
ATOM 8313 O O . PRO B 1 408 ? -10.094 39.062 30.719 1 87.06 408 PRO B O 1
ATOM 8316 N N . ASP B 1 409 ? -12.234 39.125 29.969 1 86.56 409 ASP B N 1
ATOM 8317 C CA . ASP B 1 409 ? -12.719 38.312 31.062 1 86.56 409 ASP B CA 1
ATOM 8318 C C . ASP B 1 409 ? -12.125 36.906 30.969 1 86.56 409 ASP B C 1
ATOM 8320 O O . ASP B 1 409 ? -11.758 36.312 32 1 86.56 409 ASP B O 1
ATOM 8324 N N . VAL B 1 410 ? -12.109 36.406 29.75 1 89.12 410 VAL B N 1
ATOM 8325 C CA . VAL B 1 410 ? -11.547 35.062 29.531 1 89.12 410 VAL B CA 1
ATOM 8326 C C . VAL B 1 410 ? -10.062 35.062 29.891 1 89.12 410 VAL B C 1
ATOM 8328 O O . VAL B 1 410 ? -9.578 34.156 30.578 1 89.12 410 VAL B O 1
ATOM 8331 N N . LEU B 1 411 ? -9.383 36.094 29.453 1 93.81 411 LEU B N 1
ATOM 8332 C CA . LEU B 1 411 ? -7.949 36.219 29.703 1 93.81 411 LEU B CA 1
ATOM 8333 C C . LEU B 1 411 ? -7.664 36.281 31.203 1 93.81 411 LEU B C 1
ATOM 8335 O O . LEU B 1 411 ? -6.809 35.531 31.688 1 93.81 411 LEU B O 1
ATOM 8339 N N . GLN B 1 412 ? -8.422 37.125 31.953 1 93.56 412 GLN B N 1
ATOM 8340 C CA . GLN B 1 412 ? -8.18 37.281 33.375 1 93.56 412 GLN B CA 1
ATOM 8341 C C . GLN B 1 412 ? -8.539 36.031 34.156 1 93.56 412 GLN B C 1
ATOM 8343 O O . GLN B 1 412 ? -7.82 35.625 35.062 1 93.56 412 GLN B O 1
ATOM 8348 N N . PHE B 1 413 ? -9.648 35.438 33.812 1 94.44 413 PHE B N 1
ATOM 8349 C CA . PHE B 1 413 ? -10.023 34.188 34.469 1 94.44 413 PHE B CA 1
ATOM 8350 C C . PHE B 1 413 ? -8.938 33.125 34.281 1 94.44 413 PHE B C 1
ATOM 8352 O O . PHE B 1 413 ? -8.562 32.438 35.25 1 94.44 413 PHE B O 1
ATOM 8359 N N . LEU B 1 414 ? -8.445 32.969 33.062 1 96.19 414 LEU B N 1
ATOM 8360 C CA . LEU B 1 414 ? -7.461 31.938 32.75 1 96.19 414 LEU B CA 1
ATOM 8361 C C . LEU B 1 414 ? -6.141 32.219 33.469 1 96.19 414 LEU B C 1
ATOM 8363 O O . LEU B 1 414 ? -5.441 31.297 33.875 1 96.19 414 LEU B O 1
ATOM 8367 N N . ARG B 1 415 ? -5.77 33.531 33.562 1 95.75 415 ARG B N 1
ATOM 8368 C CA . ARG B 1 415 ? -4.57 33.875 34.344 1 95.75 415 ARG B CA 1
ATOM 8369 C C . ARG B 1 415 ? -4.637 33.344 35.75 1 95.75 415 ARG B C 1
ATOM 8371 O O . ARG B 1 415 ? -3.678 32.719 36.219 1 95.75 415 ARG B O 1
ATOM 8378 N N . VAL B 1 416 ? -5.77 33.469 36.375 1 95.81 416 VAL B N 1
ATOM 8379 C CA . VAL B 1 416 ? -5.898 33.094 37.781 1 95.81 416 VAL B CA 1
ATOM 8380 C C . VAL B 1 416 ? -6.129 31.578 37.875 1 95.81 416 VAL B C 1
ATOM 8382 O O . VAL B 1 416 ? -5.668 30.938 38.812 1 95.81 416 VAL B O 1
ATOM 8385 N N . ALA B 1 417 ? -6.902 31.016 36.938 1 96.31 417 ALA B N 1
ATOM 8386 C CA . ALA B 1 417 ? -7.266 29.594 37 1 96.31 417 ALA B CA 1
ATOM 8387 C C . ALA B 1 417 ? -6.059 28.719 36.688 1 96.31 417 ALA B C 1
ATOM 8389 O O . ALA B 1 417 ? -5.887 27.656 37.281 1 96.31 417 ALA B O 1
ATOM 8390 N N . LEU B 1 418 ? -5.234 29.109 35.719 1 96.62 418 LEU B N 1
ATOM 8391 C CA . LEU B 1 418 ? -4.094 28.312 35.281 1 96.62 418 LEU B CA 1
ATOM 8392 C C . LEU B 1 418 ? -2.824 28.734 36.031 1 96.62 418 LEU B C 1
ATOM 8394 O O . LEU B 1 418 ? -1.78 28.094 35.875 1 96.62 418 LEU B O 1
ATOM 8398 N N . CYS B 1 419 ? -2.93 29.766 36.812 1 95.56 419 CYS B N 1
ATOM 8399 C CA . CYS B 1 419 ? -1.824 30.266 37.625 1 95.56 419 CYS B CA 1
ATOM 8400 C C . CYS B 1 419 ? -0.581 30.5 36.781 1 95.56 419 CYS B C 1
ATOM 8402 O O . CYS B 1 419 ? 0.505 30.016 37.125 1 95.56 419 CYS B O 1
ATOM 8404 N N . CYS B 1 420 ? -0.74 31.156 35.688 1 94.69 420 CYS B N 1
ATOM 8405 C CA . CYS B 1 420 ? 0.401 31.422 34.812 1 94.69 420 CYS B CA 1
ATOM 8406 C C . CYS B 1 420 ? 0.25 32.781 34.125 1 94.69 420 CYS B C 1
ATOM 8408 O O . CYS B 1 420 ? -0.825 33.375 34.156 1 94.69 420 CYS B O 1
ATOM 8410 N N . ASP B 1 421 ? 1.362 33.25 33.594 1 94.25 421 ASP B N 1
ATOM 8411 C CA . ASP B 1 421 ? 1.374 34.5 32.812 1 94.25 421 ASP B CA 1
ATOM 8412 C C . ASP B 1 421 ? 0.807 34.281 31.422 1 94.25 421 ASP B C 1
ATOM 8414 O O . ASP B 1 421 ? 1.238 33.375 30.703 1 94.25 421 ASP B O 1
ATOM 8418 N N . ILE B 1 422 ? -0.281 34.969 31.109 1 95.19 422 ILE B N 1
ATOM 8419 C CA . ILE B 1 422 ? -0.837 34.938 29.766 1 95.19 422 ILE B CA 1
ATOM 8420 C C . ILE B 1 422 ? -0.67 36.312 29.109 1 95.19 422 ILE B C 1
ATOM 8422 O O . ILE B 1 422 ? -1.195 37.312 29.594 1 95.19 422 ILE B O 1
ATOM 8426 N N . ARG B 1 423 ? 0.041 36.281 28.062 1 94.5 423 ARG B N 1
ATOM 8427 C CA . ARG B 1 423 ? 0.347 37.531 27.344 1 94.5 423 ARG B CA 1
ATOM 8428 C C . ARG B 1 423 ? -0.264 37.531 25.953 1 94.5 423 ARG B C 1
ATOM 8430 O O . ARG B 1 423 ? -0.158 36.531 25.234 1 94.5 423 ARG B O 1
ATOM 8437 N N . GLU B 1 424 ? -0.891 38.594 25.641 1 94.12 424 GLU B N 1
ATOM 8438 C CA . GLU B 1 424 ? -1.43 38.75 24.297 1 94.12 424 GLU B CA 1
ATOM 8439 C C . GLU B 1 424 ? -0.428 39.438 23.375 1 94.12 424 GLU B C 1
ATOM 8441 O O . GLU B 1 424 ? 0.277 40.344 23.797 1 94.12 424 GLU B O 1
ATOM 8446 N N . GLY B 1 425 ? -0.359 38.938 22.219 1 94.5 425 GLY B N 1
ATOM 8447 C CA . GLY B 1 425 ? 0.513 39.5 21.203 1 94.5 425 GLY B CA 1
ATOM 8448 C C . GLY B 1 425 ? -0.19 39.75 19.891 1 94.5 425 GLY B C 1
ATOM 8449 O O . GLY B 1 425 ? -1.363 39.406 19.734 1 94.5 425 GLY B O 1
ATOM 8450 N N . TYR B 1 426 ? 0.488 40.5 19.016 1 94.88 426 TYR B N 1
ATOM 8451 C CA . TYR B 1 426 ? 0.032 40.875 17.688 1 94.88 426 TYR B CA 1
ATOM 8452 C C . TYR B 1 426 ? 1.122 40.656 16.641 1 94.88 426 TYR B C 1
ATOM 8454 O O . TYR B 1 426 ? 2.299 40.906 16.906 1 94.88 426 TYR B O 1
ATOM 8462 N N . GLY B 1 427 ? 0.713 40.031 15.602 1 93.94 427 GLY B N 1
ATOM 8463 C CA . GLY B 1 427 ? 1.622 39.812 14.492 1 93.94 427 GLY B CA 1
ATOM 8464 C C . GLY B 1 427 ? 0.935 39.219 13.266 1 93.94 427 GLY B C 1
ATOM 8465 O O . GLY B 1 427 ? -0.263 38.938 13.297 1 93.94 427 GLY B O 1
ATOM 8466 N N . ALA B 1 428 ? 1.594 39.125 12.211 1 92.75 428 ALA B N 1
ATOM 8467 C CA . ALA B 1 428 ? 1.193 38.562 10.922 1 92.75 428 ALA B CA 1
ATOM 8468 C C . ALA B 1 428 ? 2.357 37.812 10.266 1 92.75 428 ALA B C 1
ATOM 8470 O O . ALA B 1 428 ? 3.49 37.875 10.742 1 92.75 428 ALA B O 1
ATOM 8471 N N . THR B 1 429 ? 2.023 37.031 9.273 1 94.38 429 THR B N 1
ATOM 8472 C CA . THR B 1 429 ? 3.102 36.375 8.539 1 94.38 429 THR B CA 1
ATOM 8473 C C . THR B 1 429 ? 4.09 37.406 8 1 94.38 429 THR B C 1
ATOM 8475 O O . THR B 1 429 ? 5.301 37.188 8.023 1 94.38 429 THR B O 1
ATOM 8478 N N . GLU B 1 430 ? 3.6 38.594 7.609 1 96.38 430 GLU B N 1
ATOM 8479 C CA . GLU B 1 430 ? 4.402 39.688 7.039 1 96.38 430 GLU B CA 1
ATOM 8480 C C . GLU B 1 430 ? 5.348 40.281 8.078 1 96.38 430 GLU B C 1
ATOM 8482 O O . GLU B 1 430 ? 6.32 40.938 7.727 1 96.38 430 GLU B O 1
ATOM 8487 N N . THR B 1 431 ? 5.09 40.094 9.352 1 97.19 431 THR B N 1
ATOM 8488 C CA . THR B 1 431 ? 5.961 40.562 10.414 1 97.19 431 THR B CA 1
ATOM 8489 C C . THR B 1 431 ? 6.648 39.406 11.125 1 97.19 431 THR B C 1
ATOM 8491 O O . THR B 1 431 ? 7.176 39.594 12.227 1 97.19 431 THR B O 1
ATOM 8494 N N . THR B 1 432 ? 6.551 38.219 10.547 1 97.12 432 THR B N 1
ATOM 8495 C CA . THR B 1 432 ? 7.109 37 11.102 1 97.12 432 THR B CA 1
ATOM 8496 C C . THR B 1 432 ? 6.574 36.75 12.5 1 97.12 432 THR B C 1
ATOM 8498 O O . THR B 1 432 ? 7.332 36.406 13.414 1 97.12 432 THR B O 1
ATOM 8501 N N . ALA B 1 433 ? 5.352 37.094 12.727 1 95 433 ALA B N 1
ATOM 8502 C CA . ALA B 1 433 ? 4.562 36.844 13.922 1 95 433 ALA B CA 1
ATOM 8503 C C . ALA B 1 433 ? 5.074 37.688 15.102 1 95 433 ALA B C 1
ATOM 8505 O O . ALA B 1 433 ? 4.727 37.406 16.25 1 95 433 ALA B O 1
ATOM 8506 N N . ALA B 1 434 ? 5.91 38.688 14.883 1 94.88 434 ALA B N 1
ATOM 8507 C CA . ALA B 1 434 ? 6.566 39.406 15.969 1 94.88 434 ALA B CA 1
ATOM 8508 C C . ALA B 1 434 ? 6.348 40.938 15.836 1 94.88 434 ALA B C 1
ATOM 8510 O O . ALA B 1 434 ? 7.266 41.656 15.469 1 94.88 434 ALA B O 1
ATOM 8511 N N . SER B 1 435 ? 5.215 41.438 16.219 1 96.25 435 SER B N 1
ATOM 8512 C CA . SER B 1 435 ? 4.938 42.875 16.156 1 96.25 435 SER B CA 1
ATOM 8513 C C . SER B 1 435 ? 4.895 43.5 17.547 1 96.25 435 SER B C 1
ATOM 8515 O O . SER B 1 435 ? 5.734 44.344 17.891 1 96.25 435 SER B O 1
ATOM 8517 N N . CYS B 1 436 ? 3.936 43 18.344 1 96.19 436 CYS B N 1
ATOM 8518 C CA . CYS B 1 436 ? 3.76 43.5 19.703 1 96.19 436 CYS B CA 1
ATOM 8519 C C . CYS B 1 436 ? 3.568 42.344 20.688 1 96.19 436 CYS B C 1
ATOM 8521 O O . CYS B 1 436 ? 3.162 41.25 20.297 1 96.19 436 CYS B O 1
ATOM 8523 N N . LEU B 1 437 ? 3.9 42.594 21.875 1 95 437 LEU B N 1
ATOM 8524 C CA . LEU B 1 437 ? 3.697 41.656 22.953 1 95 437 LEU B CA 1
ATOM 8525 C C . LEU B 1 437 ? 3.592 42.344 24.297 1 95 437 LEU B C 1
ATOM 8527 O O . LEU B 1 437 ? 4.352 43.281 24.578 1 95 437 LEU B O 1
ATOM 8531 N N . GLN B 1 438 ? 2.672 41.938 25.078 1 93.56 438 GLN B N 1
ATOM 8532 C CA . GLN B 1 438 ? 2.59 42.438 26.438 1 93.56 438 GLN B CA 1
ATOM 8533 C C . GLN B 1 438 ? 3.85 42.094 27.234 1 93.56 438 GLN B C 1
ATOM 8535 O O . GLN B 1 438 ? 4.422 41.031 27.078 1 93.56 438 GLN B O 1
ATOM 8540 N N . ARG B 1 439 ? 4.188 42.969 28.062 1 89.94 439 ARG B N 1
ATOM 8541 C CA . ARG B 1 439 ? 5.355 42.75 28.906 1 89.94 439 ARG B CA 1
ATOM 8542 C C . ARG B 1 439 ? 5.059 41.688 29.969 1 89.94 439 ARG B C 1
ATOM 8544 O O . ARG B 1 439 ? 3.904 41.531 30.375 1 89.94 439 ARG B O 1
ATOM 8551 N N . MET B 1 440 ? 6.121 41.125 30.391 1 85.69 440 MET B N 1
ATOM 8552 C CA . MET B 1 440 ? 5.969 40.156 31.484 1 85.69 440 MET B CA 1
ATOM 8553 C C . MET B 1 440 ? 5.383 40.844 32.719 1 85.69 440 MET B C 1
ATOM 8555 O O . MET B 1 440 ? 5.832 41.906 33.125 1 85.69 440 MET B O 1
ATOM 8559 N N . GLY B 1 441 ? 4.41 40.281 33.25 1 81.81 441 GLY B N 1
ATOM 8560 C CA . GLY B 1 441 ? 3.801 40.781 34.469 1 81.81 441 GLY B CA 1
ATOM 8561 C C . GLY B 1 441 ? 2.686 41.781 34.188 1 81.81 441 GLY B C 1
ATOM 8562 O O . GLY B 1 441 ? 2.023 42.25 35.125 1 81.81 441 GLY B O 1
ATOM 8563 N N . ASP B 1 442 ? 2.549 42.094 32.906 1 85.69 442 ASP B N 1
ATOM 8564 C CA . ASP B 1 442 ? 1.424 42.969 32.562 1 85.69 442 ASP B CA 1
ATOM 8565 C C . ASP B 1 442 ? 0.093 42.25 32.781 1 85.69 442 ASP B C 1
ATOM 8567 O O . ASP B 1 442 ? -0.193 41.25 32.156 1 85.69 442 ASP B O 1
ATOM 8571 N N . ASN B 1 443 ? -0.692 42.781 33.656 1 84.38 443 ASN B N 1
ATOM 8572 C CA . ASN B 1 443 ? -1.951 42.094 34 1 84.38 443 ASN B CA 1
ATOM 8573 C C . ASN B 1 443 ? -3.143 42.812 33.344 1 84.38 443 ASN B C 1
ATOM 8575 O O . ASN B 1 443 ? -4.289 42.562 33.719 1 84.38 443 ASN B O 1
ATOM 8579 N N . ASN B 1 444 ? -2.824 43.719 32.438 1 84.75 444 ASN B N 1
ATOM 8580 C CA . ASN B 1 444 ? -3.914 44.344 31.719 1 84.75 444 ASN B CA 1
ATOM 8581 C C . ASN B 1 444 ? -4.469 43.469 30.625 1 84.75 444 ASN B C 1
ATOM 8583 O O . ASN B 1 444 ? -3.797 42.531 30.172 1 84.75 444 ASN B O 1
ATOM 8587 N N . ALA B 1 445 ? -5.754 43.719 30.359 1 87 445 ALA B N 1
ATOM 8588 C CA . ALA B 1 445 ? -6.398 43.031 29.234 1 87 445 ALA B CA 1
ATOM 8589 C C . ALA B 1 445 ? -6.906 44 28.203 1 87 445 ALA B C 1
ATOM 8591 O O . ALA B 1 445 ? -7.191 45.156 28.516 1 87 445 ALA B O 1
ATOM 8592 N N . GLY B 1 446 ? -6.898 43.562 26.984 1 86.5 446 GLY B N 1
ATOM 8593 C CA . GLY B 1 446 ? -7.48 44.375 25.938 1 86.5 446 GLY B CA 1
ATOM 8594 C C . GLY B 1 446 ? -6.438 45.062 25.062 1 86.5 446 GLY B C 1
ATOM 8595 O O . GLY B 1 446 ? -6.777 45.875 24.203 1 86.5 446 GLY B O 1
ATOM 8596 N N . SER B 1 447 ? -5.246 44.812 25.328 1 90.56 447 SER B N 1
ATOM 8597 C CA . SER B 1 447 ? -4.156 45.344 24.547 1 90.56 447 SER B CA 1
ATOM 8598 C C . SER B 1 447 ? -3.127 44.281 24.188 1 90.56 447 SER B C 1
ATOM 8600 O O . SER B 1 447 ? -3.121 43.219 24.781 1 90.56 447 SER B O 1
ATOM 8602 N N . VAL B 1 448 ? -2.258 44.625 23.234 1 94.5 448 VAL B N 1
ATOM 8603 C CA . VAL B 1 448 ? -1.258 43.688 22.781 1 94.5 448 VAL B CA 1
ATOM 8604 C C . VAL B 1 448 ? 0.135 44.156 23.203 1 94.5 448 VAL B C 1
ATOM 8606 O O . VAL B 1 448 ? 1.142 43.625 22.703 1 94.5 448 VAL B O 1
ATOM 8609 N N . GLY B 1 449 ? 0.187 45.125 24.062 1 94.25 449 GLY B N 1
ATOM 8610 C CA . GLY B 1 449 ? 1.461 45.562 24.625 1 94.25 449 GLY B CA 1
ATOM 8611 C C . GLY B 1 449 ? 2.254 46.438 23.688 1 94.25 449 GLY B C 1
ATOM 8612 O O . GLY B 1 449 ? 1.682 47.281 22.984 1 94.25 449 GLY B O 1
ATOM 8613 N N . GLY B 1 450 ? 3.592 46.406 23.812 1 94.31 450 GLY B N 1
ATOM 8614 C CA . GLY B 1 450 ? 4.488 47.25 23.031 1 94.31 450 GLY B CA 1
ATOM 8615 C C . GLY B 1 450 ? 5.199 46.469 21.922 1 94.31 450 GLY B C 1
ATOM 8616 O O . GLY B 1 450 ? 5.008 45.25 21.781 1 94.31 450 GLY B O 1
ATOM 8617 N N . PRO B 1 451 ? 5.977 47.188 21.125 1 94.56 451 PRO B N 1
ATOM 8618 C CA . PRO B 1 451 ? 6.691 46.562 20.031 1 94.56 451 PRO B CA 1
ATOM 8619 C C . PRO B 1 451 ? 7.648 45.469 20.516 1 94.56 451 PRO B C 1
ATOM 8621 O O . PRO B 1 451 ? 8.266 45.594 21.562 1 94.56 451 PRO B O 1
ATOM 8624 N N . TYR B 1 452 ? 7.758 44.406 19.734 1 94.31 452 TYR B N 1
ATOM 8625 C CA . TYR B 1 452 ? 8.867 43.469 19.922 1 94.31 452 TYR B CA 1
ATOM 8626 C C . TYR B 1 452 ? 10.203 44.219 19.891 1 94.31 452 TYR B C 1
ATOM 8628 O O . TYR B 1 452 ? 10.289 45.344 19.406 1 94.31 452 TYR B O 1
ATOM 8636 N N . THR B 1 453 ? 11.234 43.531 20.359 1 92.25 453 THR B N 1
ATOM 8637 C CA . THR B 1 453 ? 12.547 44.188 20.391 1 92.25 453 THR B CA 1
ATOM 8638 C C . THR B 1 453 ? 13.125 44.281 18.984 1 92.25 453 THR B C 1
ATOM 8640 O O . THR B 1 453 ? 14.086 45.031 18.75 1 92.25 453 THR B O 1
ATOM 8643 N N . CYS B 1 454 ? 12.523 43.594 18.016 1 92.56 454 CYS B N 1
ATOM 8644 C CA . CYS B 1 454 ? 13.094 43.562 16.672 1 92.56 454 CYS B CA 1
ATOM 8645 C C . CYS B 1 454 ? 12.367 44.5 15.742 1 92.56 454 CYS B C 1
ATOM 8647 O O . CYS B 1 454 ? 12.531 44.438 14.523 1 92.56 454 CYS B O 1
ATOM 8649 N N . ASN B 1 455 ? 11.438 45.312 16.297 1 92.25 455 ASN B N 1
ATOM 8650 C CA . ASN B 1 455 ? 10.805 46.25 15.383 1 92.25 455 ASN B CA 1
ATOM 8651 C C . ASN B 1 455 ? 10.383 47.531 16.094 1 92.25 455 ASN B C 1
ATOM 8653 O O . ASN B 1 455 ? 10.633 47.688 17.297 1 92.25 455 ASN B O 1
ATOM 8657 N N . GLU B 1 456 ? 10.008 48.5 15.32 1 95.06 456 GLU B N 1
ATOM 8658 C CA . GLU B 1 456 ? 9.406 49.75 15.797 1 95.06 456 GLU B CA 1
ATOM 8659 C C . GLU B 1 456 ? 8.055 49.969 15.133 1 95.06 456 GLU B C 1
ATOM 8661 O O . GLU B 1 456 ? 7.77 49.438 14.062 1 95.06 456 GLU B O 1
ATOM 8666 N N . ILE B 1 457 ? 7.23 50.781 15.828 1 96.19 457 ILE B N 1
ATOM 8667 C CA . ILE B 1 457 ? 5.848 50.938 15.398 1 96.19 457 ILE B CA 1
ATOM 8668 C C . ILE B 1 457 ? 5.48 52.438 15.367 1 96.19 457 ILE B C 1
ATOM 8670 O O . ILE B 1 457 ? 6.047 53.219 16.109 1 96.19 457 ILE B O 1
ATOM 8674 N N . LYS B 1 458 ? 4.645 52.781 14.453 1 97.06 458 LYS B N 1
ATOM 8675 C CA . LYS B 1 458 ? 3.959 54.062 14.461 1 97.06 458 LYS B CA 1
ATOM 8676 C C . LYS B 1 458 ? 2.514 53.906 13.992 1 97.06 458 LYS B C 1
ATOM 8678 O O . LYS B 1 458 ? 2.145 52.875 13.414 1 97.06 458 LYS B O 1
ATOM 8683 N N . LEU B 1 459 ? 1.691 54.844 14.336 1 96.88 459 LEU B N 1
ATOM 8684 C CA . LEU B 1 459 ? 0.34 54.938 13.789 1 96.88 459 LEU B CA 1
ATOM 8685 C C . LEU B 1 459 ? 0.281 55.969 12.664 1 96.88 459 LEU B C 1
ATOM 8687 O O . LEU B 1 459 ? 0.919 57 12.742 1 96.88 459 LEU B O 1
ATOM 8691 N N . VAL B 1 460 ? -0.426 55.656 11.672 1 96.88 460 VAL B N 1
ATOM 8692 C CA . VAL B 1 460 ? -0.603 56.562 10.547 1 96.88 460 VAL B CA 1
ATOM 8693 C C . VAL B 1 460 ? -2.084 56.906 10.383 1 96.88 460 VAL B C 1
ATOM 8695 O O . VAL B 1 460 ? -2.941 56 10.477 1 96.88 460 VAL B O 1
ATOM 8698 N N . ASP B 1 461 ? -2.328 58.062 10.117 1 95.44 461 ASP B N 1
ATOM 8699 C CA . ASP B 1 461 ? -3.695 58.562 10 1 95.44 461 ASP B CA 1
ATOM 8700 C C . ASP B 1 461 ? -4.449 57.844 8.891 1 95.44 461 ASP B C 1
ATOM 8702 O O . ASP B 1 461 ? -3.879 57.531 7.84 1 95.44 461 ASP B O 1
ATOM 8706 N N . VAL B 1 462 ? -5.617 57.531 9.172 1 92.88 462 VAL B N 1
ATOM 8707 C CA . VAL B 1 462 ? -6.602 57.094 8.195 1 92.88 462 VAL B CA 1
ATOM 8708 C C . VAL B 1 462 ? -7.824 58 8.234 1 92.88 462 VAL B C 1
ATOM 8710 O O . VAL B 1 462 ? -8.883 57.625 8.742 1 92.88 462 VAL B O 1
ATOM 8713 N N . PRO B 1 463 ? -7.707 59.031 7.625 1 87.19 463 PRO B N 1
ATOM 8714 C CA . PRO B 1 463 ? -8.703 60.094 7.781 1 87.19 463 PRO B CA 1
ATOM 8715 C C . PRO B 1 463 ? -10.102 59.656 7.34 1 87.19 463 PRO B C 1
ATOM 8717 O O . PRO B 1 463 ? -11.102 60.094 7.93 1 87.19 463 PRO B O 1
ATOM 8720 N N . GLU B 1 464 ? -10.195 58.938 6.316 1 81.44 464 GLU B N 1
ATOM 8721 C CA . GLU B 1 464 ? -11.484 58.5 5.781 1 81.44 464 GLU B CA 1
ATOM 8722 C C . GLU B 1 464 ? -12.305 57.75 6.84 1 81.44 464 GLU B C 1
ATOM 8724 O O . GLU B 1 464 ? -13.531 57.719 6.754 1 81.44 464 GLU B O 1
ATOM 8729 N N . MET B 1 465 ? -11.625 57.312 7.863 1 80.75 465 MET B N 1
ATOM 8730 C CA . MET B 1 465 ? -12.305 56.594 8.93 1 80.75 465 MET B CA 1
ATOM 8731 C C . MET B 1 465 ? -12.242 57.375 10.242 1 80.75 465 MET B C 1
ATOM 8733 O O . MET B 1 465 ? -12.516 56.844 11.312 1 80.75 465 MET B O 1
ATOM 8737 N N . ASN B 1 466 ? -11.867 58.531 10.172 1 82.25 466 ASN B N 1
ATOM 8738 C CA . ASN B 1 466 ? -11.703 59.406 11.336 1 82.25 466 ASN B CA 1
ATOM 8739 C C . ASN B 1 466 ? -10.758 58.781 12.359 1 82.25 466 ASN B C 1
ATOM 8741 O O . ASN B 1 466 ? -11.008 58.844 13.57 1 82.25 466 ASN B O 1
ATOM 8745 N N . CYS B 1 467 ? -9.852 58 11.82 1 89.94 467 CYS B N 1
ATOM 8746 C CA . CYS B 1 467 ? -8.766 57.5 12.641 1 89.94 467 CYS B CA 1
ATOM 8747 C C . CYS B 1 467 ? -7.527 58.375 12.523 1 89.94 467 CYS B C 1
ATOM 8749 O O . CYS B 1 467 ? -6.762 58.25 11.562 1 89.94 467 CYS B O 1
ATOM 8751 N N . LEU B 1 468 ? -7.355 59.156 13.57 1 92.06 468 LEU B N 1
ATOM 8752 C CA . LEU B 1 468 ? -6.297 60.156 13.523 1 92.06 468 LEU B CA 1
ATOM 8753 C C . LEU B 1 468 ? -5.359 60.031 14.719 1 92.06 468 LEU B C 1
ATOM 8755 O O . LEU B 1 468 ? -5.805 59.719 15.828 1 92.06 468 LEU B O 1
ATOM 8759 N N . THR B 1 469 ? -4.105 60.281 14.477 1 94.25 469 THR B N 1
ATOM 8760 C CA . THR B 1 469 ? -3.09 60.219 15.523 1 94.25 469 THR B CA 1
ATOM 8761 C C . THR B 1 469 ? -3.285 61.344 16.547 1 94.25 469 THR B C 1
ATOM 8763 O O . THR B 1 469 ? -2.73 61.281 17.641 1 94.25 469 THR B O 1
ATOM 8766 N N . THR B 1 470 ? -4.145 62.25 16.219 1 91.12 470 THR B N 1
ATOM 8767 C CA . THR B 1 470 ? -4.445 63.375 17.109 1 91.12 470 THR B CA 1
ATOM 8768 C C . THR B 1 470 ? -5.629 63.031 18.016 1 91.12 470 THR B C 1
ATOM 8770 O O . THR B 1 470 ? -5.934 63.781 18.953 1 91.12 470 THR B O 1
ATOM 8773 N N . ASN B 1 471 ? -6.211 61.938 17.641 1 90.31 471 ASN B N 1
ATOM 8774 C CA . ASN B 1 471 ? -7.25 61.5 18.562 1 90.31 471 ASN B CA 1
ATOM 8775 C C . ASN B 1 471 ? -6.688 61.25 19.953 1 90.31 471 ASN B C 1
ATOM 8777 O O . ASN B 1 471 ? -5.473 61.219 20.141 1 90.31 471 ASN B O 1
ATOM 8781 N N . HIS B 1 472 ? -7.625 61.125 20.969 1 86.88 472 HIS B N 1
ATOM 8782 C CA . HIS B 1 472 ? -7.27 60.75 22.328 1 86.88 472 HIS B CA 1
ATOM 8783 C C . HIS B 1 472 ? -8.109 59.562 22.812 1 86.88 472 HIS B C 1
ATOM 8785 O O . HIS B 1 472 ? -9.273 59.75 23.156 1 86.88 472 HIS B O 1
ATOM 8791 N N . PRO B 1 473 ? -7.461 58.438 22.828 1 89.38 473 PRO B N 1
ATOM 8792 C CA . PRO B 1 473 ? -6.074 58.125 22.484 1 89.38 473 PRO B CA 1
ATOM 8793 C C . PRO B 1 473 ? -5.824 58.156 20.984 1 89.38 473 PRO B C 1
ATOM 8795 O O . PRO B 1 473 ? -6.766 58.062 20.188 1 89.38 473 PRO B O 1
ATOM 8798 N N . PRO B 1 474 ? -4.543 58.312 20.656 1 92.44 474 PRO B N 1
ATOM 8799 C CA . PRO B 1 474 ? -4.215 58.281 19.234 1 92.44 474 PRO B CA 1
ATOM 8800 C C . PRO B 1 474 ? -4.703 57.031 18.531 1 92.44 474 PRO B C 1
ATOM 8802 O O . PRO B 1 474 ? -4.625 55.938 19.094 1 92.44 474 PRO B O 1
ATOM 8805 N N . ARG B 1 475 ? -5.23 57.188 17.328 1 93.25 475 ARG B N 1
ATOM 8806 C CA . ARG B 1 475 ? -5.75 56.094 16.5 1 93.25 475 ARG B CA 1
ATOM 8807 C C . ARG B 1 475 ? -5.223 56.188 15.078 1 93.25 475 ARG B C 1
ATOM 8809 O O . ARG B 1 475 ? -5.09 57.281 14.523 1 93.25 475 ARG B O 1
ATOM 8816 N N . GLY B 1 476 ? -4.922 55.094 14.469 1 95.31 476 GLY B N 1
ATOM 8817 C CA . GLY B 1 476 ? -4.445 55.031 13.094 1 95.31 476 GLY B CA 1
ATOM 8818 C C . GLY B 1 476 ? -4.039 53.625 12.664 1 95.31 476 GLY B C 1
ATOM 8819 O O . GLY B 1 476 ? -4.191 52.688 13.43 1 95.31 476 GLY B O 1
ATOM 8820 N N . GLU B 1 477 ? -3.627 53.531 11.391 1 96.31 477 GLU B N 1
ATOM 8821 C CA . GLU B 1 477 ? -3.096 52.25 10.906 1 96.31 477 GLU B CA 1
ATOM 8822 C C . GLU B 1 477 ? -1.775 51.906 11.594 1 96.31 477 GLU B C 1
ATOM 8824 O O . GLU B 1 477 ? -0.88 52.75 11.68 1 96.31 477 GLU B O 1
ATOM 8829 N N . ILE B 1 478 ? -1.674 50.75 12.086 1 97.19 478 ILE B N 1
ATOM 8830 C CA . ILE B 1 478 ? -0.434 50.281 12.703 1 97.19 478 ILE B CA 1
ATOM 8831 C C . ILE B 1 478 ? 0.604 50 11.625 1 97.19 478 ILE B C 1
ATOM 8833 O O . ILE B 1 478 ? 0.385 49.156 10.758 1 97.19 478 ILE B O 1
ATOM 8837 N N . CYS B 1 479 ? 1.666 50.656 11.617 1 97.88 479 CYS B N 1
ATOM 8838 C CA . CYS B 1 479 ? 2.779 50.438 10.695 1 97.88 479 CYS B CA 1
ATOM 8839 C C . CYS B 1 479 ? 4.031 50 11.445 1 97.88 479 CYS B C 1
ATOM 8841 O O . CYS B 1 479 ? 4.254 50.406 12.586 1 97.88 479 CYS B O 1
ATOM 8843 N N . MET B 1 480 ? 4.789 49.156 10.859 1 97.38 480 MET B N 1
ATOM 8844 C CA . MET B 1 480 ? 5.953 48.562 11.523 1 97.38 480 MET B CA 1
ATOM 8845 C C . MET B 1 480 ? 7.172 48.594 10.602 1 97.38 480 MET B C 1
ATOM 8847 O O . MET B 1 480 ? 7.031 48.531 9.383 1 97.38 480 MET B O 1
ATOM 8851 N N . ARG B 1 481 ? 8.281 48.656 11.172 1 96.44 481 ARG B N 1
ATOM 8852 C CA . ARG B 1 481 ? 9.555 48.562 10.461 1 96.44 481 ARG B CA 1
ATOM 8853 C C . ARG B 1 481 ? 10.602 47.844 11.297 1 96.44 481 ARG B C 1
ATOM 8855 O O . ARG B 1 481 ? 10.688 48.031 12.508 1 96.44 481 ARG B O 1
ATOM 8862 N N . GLY B 1 482 ? 11.352 46.969 10.703 1 94.81 482 GLY B N 1
ATOM 8863 C CA . GLY B 1 482 ? 12.375 46.188 11.383 1 94.81 482 GLY B CA 1
ATOM 8864 C C . GLY B 1 482 ? 12.836 44.969 10.586 1 94.81 482 GLY B C 1
ATOM 8865 O O . GLY B 1 482 ? 12.297 44.688 9.516 1 94.81 482 GLY B O 1
ATOM 8866 N N . PRO B 1 483 ? 13.859 44.281 11.047 1 94.62 483 PRO B N 1
ATOM 8867 C CA . PRO B 1 483 ? 14.406 43.125 10.336 1 94.62 483 PRO B CA 1
ATOM 8868 C C . PRO B 1 483 ? 13.438 41.969 10.281 1 94.62 483 PRO B C 1
ATOM 8870 O O . PRO B 1 483 ? 13.664 41 9.531 1 94.62 483 PRO B O 1
ATOM 8873 N N . ASN B 1 484 ? 12.352 42.031 11.055 1 95.62 484 ASN B N 1
ATOM 8874 C CA . ASN B 1 484 ? 11.375 40.969 11.062 1 95.62 484 ASN B CA 1
ATOM 8875 C C . ASN B 1 484 ? 10.32 41.156 9.977 1 95.62 484 ASN B C 1
ATOM 8877 O O . ASN B 1 484 ? 9.469 40.281 9.773 1 95.62 484 ASN B O 1
ATOM 8881 N N . ILE B 1 485 ? 10.367 42.25 9.211 1 97.31 485 ILE B N 1
ATOM 8882 C CA . ILE B 1 485 ? 9.383 42.562 8.18 1 97.31 485 ILE B CA 1
ATOM 8883 C C . ILE B 1 485 ? 9.719 41.781 6.902 1 97.31 485 ILE B C 1
ATOM 8885 O O . ILE B 1 485 ? 10.875 41.75 6.477 1 97.31 485 ILE B O 1
ATOM 8889 N N . PHE B 1 486 ? 8.766 41.188 6.305 1 97.88 486 PHE B N 1
ATOM 8890 C CA . PHE B 1 486 ? 8.953 40.312 5.148 1 97.88 486 PHE B CA 1
ATOM 8891 C C . PHE B 1 486 ? 9.594 41.094 3.994 1 97.88 486 PHE B C 1
ATOM 8893 O O . PHE B 1 486 ? 9.625 42.312 4 1 97.88 486 PHE B O 1
ATOM 8900 N N . LYS B 1 487 ? 10.07 40.344 3.055 1 97.44 487 LYS B N 1
ATOM 8901 C CA . LYS B 1 487 ? 10.758 40.875 1.894 1 97.44 487 LYS B CA 1
ATOM 8902 C C . LYS B 1 487 ? 9.758 41.375 0.852 1 97.44 487 LYS B C 1
ATOM 8904 O O . LYS B 1 487 ? 10.078 42.25 0.032 1 97.44 487 LYS B O 1
ATOM 8909 N N . GLY B 1 488 ? 8.602 40.812 0.81 1 97.94 488 GLY B N 1
ATOM 8910 C CA . GLY B 1 488 ? 7.547 41.125 -0.152 1 97.94 488 GLY B CA 1
ATOM 8911 C C . GLY B 1 488 ? 6.723 39.906 -0.521 1 97.94 488 GLY B C 1
ATOM 8912 O O . GLY B 1 488 ? 6.863 38.844 0.092 1 97.94 488 GLY B O 1
ATOM 8913 N N . TYR B 1 489 ? 5.828 40.156 -1.486 1 96.62 489 TYR B N 1
ATOM 8914 C CA . TYR B 1 489 ? 5.004 39.031 -1.983 1 96.62 489 TYR B CA 1
ATOM 8915 C C . TYR B 1 489 ? 5.621 38.406 -3.229 1 96.62 489 TYR B C 1
ATOM 8917 O O . TYR B 1 489 ? 6.012 39.125 -4.156 1 96.62 489 TYR B O 1
ATOM 8925 N N . TYR B 1 490 ? 5.691 37.062 -3.236 1 96.75 490 TYR B N 1
ATOM 8926 C CA . TYR B 1 490 ? 6.328 36.312 -4.309 1 96.75 490 TYR B CA 1
ATOM 8927 C C . TYR B 1 490 ? 5.621 36.531 -5.637 1 96.75 490 TYR B C 1
ATOM 8929 O O . TYR B 1 490 ? 4.414 36.344 -5.75 1 96.75 490 TYR B O 1
ATOM 8937 N N . LYS B 1 491 ? 6.277 37.031 -6.633 1 95.69 491 LYS B N 1
ATOM 8938 C CA . LYS B 1 491 ? 5.801 37.281 -7.988 1 95.69 491 LYS B CA 1
ATOM 8939 C C . LYS B 1 491 ? 4.656 38.312 -7.996 1 95.69 491 LYS B C 1
ATOM 8941 O O . LYS B 1 491 ? 3.738 38.219 -8.812 1 95.69 491 LYS B O 1
ATOM 8946 N N . ASP B 1 492 ? 4.73 39.219 -7.031 1 95.19 492 ASP B N 1
ATOM 8947 C CA . ASP B 1 492 ? 3.666 40.219 -6.934 1 95.19 492 ASP B CA 1
ATOM 8948 C C . ASP B 1 492 ? 4.203 41.562 -6.402 1 95.19 492 ASP B C 1
ATOM 8950 O O . ASP B 1 492 ? 3.822 42 -5.316 1 95.19 492 ASP B O 1
ATOM 8954 N N . GLN B 1 493 ? 4.926 42.219 -7.195 1 96.62 493 GLN B N 1
ATOM 8955 C CA . GLN B 1 493 ? 5.562 43.469 -6.809 1 96.62 493 GLN B CA 1
ATOM 8956 C C . GLN B 1 493 ? 4.527 44.562 -6.555 1 96.62 493 GLN B C 1
ATOM 8958 O O . GLN B 1 493 ? 4.699 45.406 -5.664 1 96.62 493 GLN B O 1
ATOM 8963 N N . ALA B 1 494 ? 3.518 44.562 -7.359 1 95.62 494 ALA B N 1
ATOM 8964 C CA . ALA B 1 494 ? 2.475 45.562 -7.199 1 95.62 494 ALA B CA 1
ATOM 8965 C C . ALA B 1 494 ? 1.875 45.5 -5.797 1 95.62 494 ALA B C 1
ATOM 8967 O O . ALA B 1 494 ? 1.739 46.531 -5.137 1 95.62 494 ALA B O 1
ATOM 8968 N N . ARG B 1 495 ? 1.546 44.344 -5.309 1 93.94 495 ARG B N 1
ATOM 8969 C CA . ARG B 1 495 ? 0.998 44.188 -3.965 1 93.94 495 ARG B CA 1
ATOM 8970 C C . ARG B 1 495 ? 2.039 44.531 -2.902 1 93.94 495 ARG B C 1
ATOM 8972 O O . ARG B 1 495 ? 1.701 45.062 -1.844 1 93.94 495 ARG B O 1
ATOM 8979 N N . THR B 1 496 ? 3.273 44.188 -3.186 1 97.19 496 THR B N 1
ATOM 8980 C CA . THR B 1 496 ? 4.355 44.531 -2.26 1 97.19 496 THR B CA 1
ATOM 8981 C C . THR B 1 496 ? 4.457 46.031 -2.057 1 97.19 496 THR B C 1
ATOM 8983 O O . THR B 1 496 ? 4.555 46.5 -0.922 1 97.19 496 THR B O 1
ATOM 8986 N N . ASP B 1 497 ? 4.328 46.75 -3.156 1 96.5 497 ASP B N 1
ATOM 8987 C CA . ASP B 1 497 ? 4.477 48.188 -3.121 1 96.5 497 ASP B CA 1
ATOM 8988 C C . ASP B 1 497 ? 3.297 48.844 -2.41 1 96.5 497 ASP B C 1
ATOM 8990 O O . ASP B 1 497 ? 3.414 49.969 -1.897 1 96.5 497 ASP B O 1
ATOM 8994 N N . GLU B 1 498 ? 2.236 48.188 -2.418 1 94.75 498 GLU B N 1
ATOM 8995 C CA . GLU B 1 498 ? 1.039 48.688 -1.756 1 94.75 498 GLU B CA 1
ATOM 8996 C C . GLU B 1 498 ? 1.201 48.688 -0.239 1 94.75 498 GLU B C 1
ATOM 8998 O O . GLU B 1 498 ? 0.617 49.531 0.459 1 94.75 498 GLU B O 1
ATOM 9003 N N . VAL B 1 499 ? 2.021 47.781 0.301 1 96.25 499 VAL B N 1
ATOM 9004 C CA . VAL B 1 499 ? 2.006 47.594 1.749 1 96.25 499 VAL B CA 1
ATOM 9005 C C . VAL B 1 499 ? 3.365 48 2.33 1 96.25 499 VAL B C 1
ATOM 9007 O O . VAL B 1 499 ? 3.488 48.219 3.535 1 96.25 499 VAL B O 1
ATOM 9010 N N . LEU B 1 500 ? 4.367 48 1.53 1 97.44 500 LEU B N 1
ATOM 9011 C CA . LEU B 1 500 ? 5.695 48.438 1.943 1 97.44 500 LEU B CA 1
ATOM 9012 C C . LEU B 1 500 ? 6.055 49.781 1.293 1 97.44 500 LEU B C 1
ATOM 9014 O O . LEU B 1 500 ? 6.211 49.844 0.072 1 97.44 500 LEU B O 1
ATOM 9018 N N . ASP B 1 501 ? 6.316 50.781 2.064 1 96 501 ASP B N 1
ATOM 9019 C CA . ASP B 1 501 ? 6.574 52.062 1.47 1 96 501 ASP B CA 1
ATOM 9020 C C . ASP B 1 501 ? 8.07 52.312 1.288 1 96 501 ASP B C 1
ATOM 9022 O O . ASP B 1 501 ? 8.883 51.438 1.6 1 96 501 ASP B O 1
ATOM 9026 N N . SER B 1 502 ? 8.422 53.406 0.801 1 94.44 502 SER B N 1
ATOM 9027 C CA . SER B 1 502 ? 9.789 53.719 0.388 1 94.44 502 SER B CA 1
ATOM 9028 C C . SER B 1 502 ? 10.711 53.844 1.595 1 94.44 502 SER B C 1
ATOM 9030 O O . SER B 1 502 ? 11.93 53.75 1.465 1 94.44 502 SER B O 1
ATOM 9032 N N . GLU B 1 503 ? 10.164 54.062 2.785 1 94.62 503 GLU B N 1
ATOM 9033 C CA . GLU B 1 503 ? 10.961 54.188 3.998 1 94.62 503 GLU B CA 1
ATOM 9034 C C . GLU B 1 503 ? 11.07 52.844 4.734 1 94.62 503 GLU B C 1
ATOM 9036 O O . GLU B 1 503 ? 11.688 52.781 5.797 1 94.62 503 GLU B O 1
ATOM 9041 N N . GLY B 1 504 ? 10.438 51.844 4.215 1 94.81 504 GLY B N 1
ATOM 9042 C CA . GLY B 1 504 ? 10.547 50.531 4.785 1 94.81 504 GLY B CA 1
ATOM 9043 C C . GLY B 1 504 ? 9.438 50.188 5.77 1 94.81 504 GLY B C 1
ATOM 9044 O O . GLY B 1 504 ? 9.469 49.156 6.426 1 94.81 504 GLY B O 1
ATOM 9045 N N . TRP B 1 505 ? 8.453 51.156 5.898 1 97.56 505 TRP B N 1
ATOM 9046 C CA . TRP B 1 505 ? 7.332 50.875 6.797 1 97.56 505 TRP B CA 1
ATOM 9047 C C . TRP B 1 505 ? 6.336 49.938 6.168 1 97.56 505 TRP B C 1
ATOM 9049 O O . TRP B 1 505 ? 5.887 50.125 5.039 1 97.56 505 TRP B O 1
ATOM 9059 N N . TYR B 1 506 ? 6.02 48.875 6.832 1 97.94 506 TYR B N 1
ATOM 9060 C CA . TYR B 1 506 ? 4.949 47.969 6.457 1 97.94 506 TYR B CA 1
ATOM 9061 C C . TYR B 1 506 ? 3.598 48.469 6.941 1 97.94 506 TYR B C 1
ATOM 9063 O O . TYR B 1 506 ? 3.398 48.688 8.141 1 97.94 506 TYR B O 1
ATOM 9071 N N . HIS B 1 507 ? 2.725 48.719 6.07 1 97.38 507 HIS B N 1
ATOM 9072 C CA . HIS B 1 507 ? 1.345 49.062 6.375 1 97.38 507 HIS B CA 1
ATOM 9073 C C . HIS B 1 507 ? 0.485 47.844 6.594 1 97.38 507 HIS B C 1
ATOM 9075 O O . HIS B 1 507 ? 0.104 47.156 5.633 1 97.38 507 HIS B O 1
ATOM 9081 N N . SER B 1 508 ? 0.068 47.625 7.84 1 95.69 508 SER B N 1
ATOM 9082 C CA . SER B 1 508 ? -0.529 46.344 8.234 1 95.69 508 SER B CA 1
ATOM 9083 C C . SER B 1 508 ? -1.975 46.25 7.766 1 95.69 508 SER B C 1
ATOM 9085 O O . SER B 1 508 ? -2.518 45.156 7.645 1 95.69 508 SER B O 1
ATOM 9087 N N . GLY B 1 509 ? -2.604 47.344 7.539 1 92.31 509 GLY B N 1
ATOM 9088 C CA . GLY B 1 509 ? -4.031 47.344 7.258 1 92.31 509 GLY B CA 1
ATOM 9089 C C . GLY B 1 509 ? -4.883 47.219 8.508 1 92.31 509 GLY B C 1
ATOM 9090 O O . GLY B 1 509 ? -6.113 47.125 8.414 1 92.31 509 GLY B O 1
ATOM 9091 N N . ASP B 1 510 ? -4.285 47.219 9.68 1 91.81 510 ASP B N 1
ATOM 9092 C CA . ASP B 1 510 ? -4.996 47.156 10.953 1 91.81 510 ASP B CA 1
ATOM 9093 C C . ASP B 1 510 ? -5.012 48.531 11.641 1 91.81 510 ASP B C 1
ATOM 9095 O O . ASP B 1 510 ? -4.012 49.25 11.633 1 91.81 510 ASP B O 1
ATOM 9099 N N . ILE B 1 511 ? -6.184 48.781 12.211 1 92.69 511 ILE B N 1
ATOM 9100 C CA . ILE B 1 511 ? -6.316 50.031 12.977 1 92.69 511 ILE B CA 1
ATOM 9101 C C . ILE B 1 511 ? -6.027 49.75 14.453 1 92.69 511 ILE B C 1
ATOM 9103 O O . ILE B 1 511 ? -6.488 48.75 15.008 1 92.69 511 ILE B O 1
ATOM 9107 N N . GLY B 1 512 ? -5.188 50.594 15.047 1 94.19 512 GLY B N 1
ATOM 9108 C CA . GLY B 1 512 ? -4.867 50.438 16.453 1 94.19 512 GLY B CA 1
ATOM 9109 C C . GLY B 1 512 ? -4.816 51.781 17.203 1 94.19 512 GLY B C 1
ATOM 9110 O O . GLY B 1 512 ? -4.984 52.844 16.609 1 94.19 512 GLY B O 1
ATOM 9111 N N . THR B 1 513 ? -4.754 51.719 18.516 1 94.5 513 THR B N 1
ATOM 9112 C CA . THR B 1 513 ? -4.562 52.844 19.406 1 94.5 513 THR B CA 1
ATOM 9113 C C . THR B 1 513 ? -3.352 52.625 20.312 1 94.5 513 THR B C 1
ATOM 9115 O O . THR B 1 513 ? -2.877 51.5 20.453 1 94.5 513 THR B O 1
ATOM 9118 N N . ILE B 1 514 ? -2.781 53.656 20.766 1 93.12 514 ILE B N 1
ATOM 9119 C CA . ILE B 1 514 ? -1.721 53.594 21.766 1 93.12 514 ILE B CA 1
ATOM 9120 C C . ILE B 1 514 ? -2.117 54.406 22.984 1 93.12 514 ILE B C 1
ATOM 9122 O O . ILE B 1 514 ? -2.436 55.594 22.859 1 93.12 514 ILE B O 1
ATOM 9126 N N . ASP B 1 515 ? -2.1 53.844 24.109 1 89.69 515 ASP B N 1
ATOM 9127 C CA . ASP B 1 515 ? -2.523 54.562 25.312 1 89.69 515 ASP B CA 1
ATOM 9128 C C . ASP B 1 515 ? -1.346 55.281 25.969 1 89.69 515 ASP B C 1
ATOM 9130 O O . ASP B 1 515 ? -0.25 55.344 25.406 1 89.69 515 ASP B O 1
ATOM 9134 N N . GLU B 1 516 ? -1.607 55.875 27.094 1 84.62 516 GLU B N 1
ATOM 9135 C CA . GLU B 1 516 ? -0.615 56.719 27.75 1 84.62 516 GLU B CA 1
ATOM 9136 C C . GLU B 1 516 ? 0.564 55.875 28.25 1 84.62 516 GLU B C 1
ATOM 9138 O O . GLU B 1 516 ? 1.678 56.375 28.391 1 84.62 516 GLU B O 1
ATOM 9143 N N . GLU B 1 517 ? 0.305 54.594 28.406 1 83.31 517 GLU B N 1
ATOM 9144 C CA . GLU B 1 517 ? 1.359 53.688 28.859 1 83.31 517 GLU B CA 1
ATOM 9145 C C . GLU B 1 517 ? 2.107 53.094 27.688 1 83.31 517 GLU B C 1
ATOM 9147 O O . GLU B 1 517 ? 3.061 52.312 27.875 1 83.31 517 GLU B O 1
ATOM 9152 N N . GLY B 1 518 ? 1.728 53.5 26.531 1 86.81 518 GLY B N 1
ATOM 9153 C CA . GLY B 1 518 ? 2.393 53.031 25.328 1 86.81 518 GLY B CA 1
ATOM 9154 C C . GLY B 1 518 ? 1.9 51.656 24.875 1 86.81 518 GLY B C 1
ATOM 9155 O O . GLY B 1 518 ? 2.557 51 24.078 1 86.81 518 GLY B O 1
ATOM 9156 N N . SER B 1 519 ? 0.808 51.219 25.422 1 91.88 519 SER B N 1
ATOM 9157 C CA . SER B 1 519 ? 0.253 49.906 25.047 1 91.88 519 SER B CA 1
ATOM 9158 C C . SER B 1 519 ? -0.604 50.031 23.781 1 91.88 519 SER B C 1
ATOM 9160 O O . SER B 1 519 ? -1.483 50.875 23.703 1 91.88 519 SER B O 1
ATOM 9162 N N . VAL B 1 520 ? -0.325 49.125 22.859 1 94.38 520 VAL B N 1
ATOM 9163 C CA . VAL B 1 520 ? -1.057 49.125 21.609 1 94.38 520 VAL B CA 1
ATOM 9164 C C . VAL B 1 520 ? -2.295 48.25 21.734 1 94.38 520 VAL B C 1
ATOM 9166 O O . VAL B 1 520 ? -2.236 47.156 22.328 1 94.38 520 VAL B O 1
ATOM 9169 N N . ALA B 1 521 ? -3.408 48.75 21.312 1 92.19 521 ALA B N 1
ATOM 9170 C CA . ALA B 1 521 ? -4.629 47.938 21.188 1 92.19 521 ALA B CA 1
ATOM 9171 C C . ALA B 1 521 ? -5.105 47.906 19.734 1 92.19 521 ALA B C 1
ATOM 9173 O O . ALA B 1 521 ? -5.141 48.938 19.047 1 92.19 521 ALA B O 1
ATOM 9174 N N . VAL B 1 522 ? -5.375 46.719 19.234 1 90.81 522 VAL B N 1
ATOM 9175 C CA . VAL B 1 522 ? -5.855 46.531 17.859 1 90.81 522 VAL B CA 1
ATOM 9176 C C . VAL B 1 522 ? -7.375 46.688 17.828 1 90.81 522 VAL B C 1
ATOM 9178 O O . VAL B 1 522 ? -8.086 46.031 18.594 1 90.81 522 VAL B O 1
ATOM 9181 N N . VAL B 1 523 ? -7.875 47.469 17 1 86.06 523 VAL B N 1
ATOM 9182 C CA . VAL B 1 523 ? -9.305 47.688 16.875 1 86.06 523 VAL B CA 1
ATOM 9183 C C . VAL B 1 523 ? -9.922 46.688 15.891 1 86.06 523 VAL B C 1
ATOM 9185 O O . VAL B 1 523 ? -10.82 45.938 16.25 1 86.06 523 VAL B O 1
ATOM 9188 N N . ASP B 1 524 ? -9.57 46.781 14.656 1 84.5 524 ASP B N 1
ATOM 9189 C CA . ASP B 1 524 ? -10.023 45.906 13.594 1 84.5 524 ASP B CA 1
ATOM 9190 C C . ASP B 1 524 ? -9.227 46.125 12.305 1 84.5 524 ASP B C 1
ATOM 9192 O O . ASP B 1 524 ? -8.367 47 12.25 1 84.5 524 ASP B O 1
ATOM 9196 N N . ARG B 1 525 ? -9.562 45.188 11.297 1 86.19 525 ARG B N 1
ATOM 9197 C CA . ARG B 1 525 ? -8.984 45.375 9.977 1 86.19 525 ARG B CA 1
ATOM 9198 C C . ARG B 1 525 ? -9.617 46.594 9.289 1 86.19 525 ARG B C 1
ATOM 9200 O O . ARG B 1 525 ? -10.836 46.781 9.367 1 86.19 525 ARG B O 1
ATOM 9207 N N . LYS B 1 526 ? -8.742 47.312 8.68 1 82.5 526 LYS B N 1
ATOM 9208 C CA . LYS B 1 526 ? -9.211 48.469 7.926 1 82.5 526 LYS B CA 1
ATOM 9209 C C . LYS B 1 526 ? -10.297 48.094 6.93 1 82.5 526 LYS B C 1
ATOM 9211 O O . LYS B 1 526 ? -11.312 48.781 6.809 1 82.5 526 LYS B O 1
ATOM 9216 N N . LYS B 1 527 ? -10.102 46.969 6.363 1 78.88 527 LYS B N 1
ATOM 9217 C CA . LYS B 1 527 ? -11 46.531 5.305 1 78.88 527 LYS B CA 1
ATOM 9218 C C . LYS B 1 527 ? -12.281 45.938 5.887 1 78.88 527 LYS B C 1
ATOM 9220 O O . LYS B 1 527 ? -13.281 45.781 5.184 1 78.88 527 LYS B O 1
ATOM 9225 N N . ASN B 1 528 ? -12.258 45.531 7.105 1 80.62 528 ASN B N 1
ATOM 9226 C CA . ASN B 1 528 ? -13.422 44.938 7.738 1 80.62 528 ASN B CA 1
ATOM 9227 C C . ASN B 1 528 ? -14.367 46 8.305 1 80.62 528 ASN B C 1
ATOM 9229 O O . ASN B 1 528 ? -15.547 45.719 8.508 1 80.62 528 ASN B O 1
ATOM 9233 N N . ILE B 1 529 ? -13.797 47.031 8.664 1 76.19 529 ILE B N 1
ATOM 9234 C CA . ILE B 1 529 ? -14.594 48.094 9.289 1 76.19 529 ILE B CA 1
ATOM 9235 C C . ILE B 1 529 ? -15.555 48.688 8.273 1 76.19 529 ILE B C 1
ATOM 9237 O O . ILE B 1 529 ? -15.18 48.938 7.125 1 76.19 529 ILE B O 1
ATOM 9241 N N . PHE B 1 530 ? -16.844 48.719 8.547 1 82.06 530 PHE B N 1
ATOM 9242 C CA . PHE B 1 530 ? -17.828 49.281 7.633 1 82.06 530 PHE B CA 1
ATOM 9243 C C . PHE B 1 530 ? -18.75 50.25 8.352 1 82.06 530 PHE B C 1
ATOM 9245 O O . PHE B 1 530 ? -18.75 50.312 9.578 1 82.06 530 PHE B O 1
ATOM 9252 N N . LYS B 1 531 ? -19.453 51 7.539 1 82.19 531 LYS B N 1
ATOM 9253 C CA . LYS B 1 531 ? -20.359 52 8.055 1 82.19 531 LYS B CA 1
ATOM 9254 C C . LYS B 1 531 ? -21.812 51.562 7.926 1 82.19 531 LYS B C 1
ATOM 9256 O O . LYS B 1 531 ? -22.172 50.844 6.984 1 82.19 531 LYS B O 1
ATOM 9261 N N . LEU B 1 532 ? -22.594 51.844 8.938 1 87.88 532 LEU B N 1
ATOM 9262 C CA . LEU B 1 532 ? -24.047 51.688 8.828 1 87.88 532 LEU B CA 1
ATOM 9263 C C . LEU B 1 532 ? -24.688 52.938 8.227 1 87.88 532 LEU B C 1
ATOM 9265 O O . LEU B 1 532 ? -24 53.938 8.008 1 87.88 532 LEU B O 1
ATOM 9269 N N . ALA B 1 533 ? -26 52.812 7.926 1 81 533 ALA B N 1
ATOM 9270 C CA . ALA B 1 533 ? -26.719 53.875 7.234 1 81 533 ALA B CA 1
ATOM 9271 C C . ALA B 1 533 ? -26.656 55.188 8.023 1 81 533 ALA B C 1
ATOM 9273 O O . ALA B 1 533 ? -26.625 56.281 7.438 1 81 533 ALA B O 1
ATOM 9274 N N . GLN B 1 534 ? -26.578 55.156 9.328 1 79.25 534 GLN B N 1
ATOM 9275 C CA . GLN B 1 534 ? -26.578 56.344 10.172 1 79.25 534 GLN B CA 1
ATOM 9276 C C . GLN B 1 534 ? -25.172 56.906 10.32 1 79.25 534 GLN B C 1
ATOM 9278 O O . GLN B 1 534 ? -24.969 57.938 10.992 1 79.25 534 GLN B O 1
ATOM 9283 N N . GLY B 1 535 ? -24.219 56.25 9.727 1 75.75 535 GLY B N 1
ATOM 9284 C CA . GLY B 1 535 ? -22.891 56.844 9.656 1 75.75 535 GLY B CA 1
ATOM 9285 C C . GLY B 1 535 ? -21.922 56.25 10.672 1 75.75 535 GLY B C 1
ATOM 9286 O O . GLY B 1 535 ? -20.734 56.562 10.672 1 75.75 535 GLY B O 1
ATOM 9287 N N . GLU B 1 536 ? -22.375 55.312 11.547 1 79.62 536 GLU B N 1
ATOM 9288 C CA . GLU B 1 536 ? -21.531 54.719 12.57 1 79.62 536 GLU B CA 1
ATOM 9289 C C . GLU B 1 536 ? -20.625 53.656 11.977 1 79.62 536 GLU B C 1
ATOM 9291 O O . GLU B 1 536 ? -21.047 52.875 11.125 1 79.62 536 GLU B O 1
ATOM 9296 N N . TYR B 1 537 ? -19.406 53.75 12.344 1 82.06 537 TYR B N 1
ATOM 9297 C CA . TYR B 1 537 ? -18.453 52.75 11.906 1 82.06 537 TYR B CA 1
ATOM 9298 C C . TYR B 1 537 ? -18.5 51.531 12.836 1 82.06 537 TYR B C 1
ATOM 9300 O O . TYR B 1 537 ? -18.578 51.656 14.055 1 82.06 537 TYR B O 1
ATOM 9308 N N . ILE B 1 538 ? -18.516 50.344 12.211 1 85.31 538 ILE B N 1
ATOM 9309 C CA . ILE B 1 538 ? -18.656 49.094 12.93 1 85.31 538 ILE B CA 1
ATOM 9310 C C . ILE B 1 538 ? -17.359 48.281 12.805 1 85.31 538 ILE B C 1
ATOM 9312 O O . ILE B 1 538 ? -16.844 48.094 11.695 1 85.31 538 ILE B O 1
ATOM 9316 N N . ALA B 1 539 ? -16.797 47.969 13.93 1 85.12 539 ALA B N 1
ATOM 9317 C CA . ALA B 1 539 ? -15.734 46.969 13.969 1 85.12 539 ALA B CA 1
ATOM 9318 C C . ALA B 1 539 ? -16.297 45.594 14.32 1 85.12 539 ALA B C 1
ATOM 9320 O O . ALA B 1 539 ? -16.375 45.219 15.492 1 85.12 539 ALA B O 1
ATOM 9321 N N . PRO B 1 540 ? -16.562 44.781 13.305 1 88.06 540 PRO B N 1
ATOM 9322 C CA . PRO B 1 540 ? -17.328 43.562 13.555 1 88.06 540 PRO B CA 1
ATOM 9323 C C . PRO B 1 540 ? -16.562 42.562 14.438 1 88.06 540 PRO B C 1
ATOM 9325 O O . PRO B 1 540 ? -17.188 41.875 15.266 1 88.06 540 PRO B O 1
ATOM 9328 N N . GLU B 1 541 ? -15.258 42.469 14.328 1 81.88 541 GLU B N 1
ATOM 9329 C CA . GLU B 1 541 ? -14.508 41.5 15.133 1 81.88 541 GLU B CA 1
ATOM 9330 C C . GLU B 1 541 ? -14.602 41.812 16.625 1 81.88 541 GLU B C 1
ATOM 9332 O O . GLU B 1 541 ? -14.648 40.906 17.453 1 81.88 541 GLU B O 1
ATOM 9337 N N . LYS B 1 542 ? -14.586 43.062 16.922 1 80.31 542 LYS B N 1
ATOM 9338 C CA . LYS B 1 542 ? -14.766 43.5 18.297 1 80.31 542 LYS B CA 1
ATOM 9339 C C . LYS B 1 542 ? -16.109 43.031 18.859 1 80.31 542 LYS B C 1
ATOM 9341 O O . LYS B 1 542 ? -16.172 42.531 19.969 1 80.31 542 LYS B O 1
ATOM 9346 N N . ILE B 1 543 ? -17.125 43.156 18.062 1 87.94 543 ILE B N 1
ATOM 9347 C CA . ILE B 1 543 ? -18.469 42.781 18.453 1 87.94 543 ILE B CA 1
ATOM 9348 C C . ILE B 1 543 ? -18.562 41.25 18.594 1 87.94 543 ILE B C 1
ATOM 9350 O O . ILE B 1 543 ? -19.141 40.75 19.562 1 87.94 543 ILE B O 1
ATOM 9354 N N . GLU B 1 544 ? -17.984 40.594 17.703 1 89.62 544 GLU B N 1
ATOM 9355 C CA . GLU B 1 544 ? -18.016 39.125 17.719 1 89.62 544 GLU B CA 1
ATOM 9356 C C . GLU B 1 544 ? -17.328 38.562 18.953 1 89.62 544 GLU B C 1
ATOM 9358 O O . GLU B 1 544 ? -17.781 37.594 19.562 1 89.62 544 GLU B O 1
ATOM 9363 N N . ASN B 1 545 ? -16.297 39.188 19.359 1 81.75 545 ASN B N 1
ATOM 9364 C CA . ASN B 1 545 ? -15.531 38.75 20.531 1 81.75 545 ASN B CA 1
ATOM 9365 C C . ASN B 1 545 ? -16.344 38.906 21.812 1 81.75 545 ASN B C 1
ATOM 9367 O O . ASN B 1 545 ? -16.125 38.156 22.766 1 81.75 545 ASN B O 1
ATOM 9371 N N . VAL B 1 546 ? -17.25 39.812 21.797 1 83 546 VAL B N 1
ATOM 9372 C CA . VAL B 1 546 ? -18.141 40 22.938 1 83 546 VAL B CA 1
ATOM 9373 C C . VAL B 1 546 ? -19.062 38.781 23.062 1 83 546 VAL B C 1
ATOM 9375 O O . VAL B 1 546 ? -19.281 38.281 24.156 1 83 546 VAL B O 1
ATOM 9378 N N . TYR B 1 547 ? -19.5 38.281 21.938 1 88.44 547 TYR B N 1
ATOM 9379 C CA . TYR B 1 547 ? -20.531 37.25 21.953 1 88.44 547 TYR B CA 1
ATOM 9380 C C . TYR B 1 547 ? -19.938 35.875 22.109 1 88.44 547 TYR B C 1
ATOM 9382 O O . TYR B 1 547 ? -20.578 34.969 22.656 1 88.44 547 TYR B O 1
ATOM 9390 N N . ILE B 1 548 ? -18.75 35.688 21.703 1 83.06 548 ILE B N 1
ATOM 9391 C CA . ILE B 1 548 ? -18.109 34.375 21.719 1 83.06 548 ILE B CA 1
ATOM 9392 C C . ILE B 1 548 ? -17.828 33.938 23.156 1 83.06 548 ILE B C 1
ATOM 9394 O O . ILE B 1 548 ? -17.594 32.781 23.438 1 83.06 548 ILE B O 1
ATOM 9398 N N . LYS B 1 549 ? -18.031 34.844 24.062 1 78.25 549 LYS B N 1
ATOM 9399 C CA . LYS B 1 549 ? -17.844 34.562 25.469 1 78.25 549 LYS B CA 1
ATOM 9400 C C . LYS B 1 549 ? -19 33.688 26 1 78.25 549 LYS B C 1
ATOM 9402 O O . LYS B 1 549 ? -18.844 33 27.016 1 78.25 549 LYS B O 1
ATOM 9407 N N . ASN B 1 550 ? -20.062 33.875 25.375 1 80.75 550 ASN B N 1
ATOM 9408 C CA . ASN B 1 550 ? -21.234 33.094 25.75 1 80.75 550 ASN B CA 1
ATOM 9409 C C . ASN B 1 550 ? -21.109 31.656 25.25 1 80.75 550 ASN B C 1
ATOM 9411 O O . ASN B 1 550 ? -21.016 31.422 24.047 1 80.75 550 ASN B O 1
ATOM 9415 N N . PRO B 1 551 ? -21.078 30.703 26.203 1 80.88 551 PRO B N 1
ATOM 9416 C CA . PRO B 1 551 ? -20.922 29.297 25.812 1 80.88 551 PRO B CA 1
ATOM 9417 C C . PRO B 1 551 ? -21.953 28.859 24.766 1 80.88 551 PRO B C 1
ATOM 9419 O O . PRO B 1 551 ? -21.75 27.875 24.062 1 80.88 551 PRO B O 1
ATOM 9422 N N . LEU B 1 552 ? -22.969 29.562 24.672 1 87.19 552 LEU B N 1
ATOM 9423 C CA . LEU B 1 552 ? -24 29.25 23.688 1 87.19 552 LEU B CA 1
ATOM 9424 C C . LEU B 1 552 ? -23.5 29.5 22.266 1 87.19 552 LEU B C 1
ATOM 9426 O O . LEU B 1 552 ? -23.953 28.844 21.328 1 87.19 552 LEU B O 1
ATOM 9430 N N . ILE B 1 553 ? -22.547 30.375 22.125 1 91.06 553 ILE B N 1
ATOM 9431 C CA . ILE B 1 553 ? -22.094 30.812 20.812 1 91.06 553 ILE B CA 1
ATOM 9432 C C . ILE B 1 553 ? -20.734 30.172 20.5 1 91.06 553 ILE B C 1
ATOM 9434 O O . ILE B 1 553 ? -19.703 30.672 20.906 1 91.06 553 ILE B O 1
ATOM 9438 N N . ALA B 1 554 ? -20.766 29.172 19.672 1 86.88 554 ALA B N 1
ATOM 9439 C CA . ALA B 1 554 ? -19.531 28.484 19.281 1 86.88 554 ALA B CA 1
ATOM 9440 C C . ALA B 1 554 ? -18.781 29.281 18.219 1 86.88 554 ALA B C 1
ATOM 9442 O O . ALA B 1 554 ? -17.547 29.375 18.25 1 86.88 554 ALA B O 1
ATOM 9443 N N . GLN B 1 555 ? -19.5 29.75 17.188 1 90.12 555 GLN B N 1
ATOM 9444 C CA . GLN B 1 555 ? -18.969 30.625 16.141 1 90.12 555 GLN B CA 1
ATOM 9445 C C . GLN B 1 555 ? -19.969 31.719 15.773 1 90.12 555 GLN B C 1
ATOM 9447 O O . GLN B 1 555 ? -21.172 31.562 15.984 1 90.12 555 GLN B O 1
ATOM 9452 N N . ILE B 1 556 ? -19.484 32.844 15.281 1 93.38 556 ILE B N 1
ATOM 9453 C CA . ILE B 1 556 ? -20.359 33.969 14.984 1 93.38 556 ILE B CA 1
ATOM 9454 C C . ILE B 1 556 ? -19.781 34.781 13.82 1 93.38 556 ILE B C 1
ATOM 9456 O O . ILE B 1 556 ? -18.562 34.906 13.68 1 93.38 556 ILE B O 1
ATOM 9460 N N . PHE B 1 557 ? -20.656 35.312 13.016 1 94.12 557 PHE B N 1
ATOM 9461 C CA . PHE B 1 557 ? -20.344 36.188 11.914 1 94.12 557 PHE B CA 1
ATOM 9462 C C . PHE B 1 557 ? -21.312 37.375 11.891 1 94.12 557 PHE B C 1
ATOM 9464 O O . PHE B 1 557 ? -22.5 37.219 11.625 1 94.12 557 PHE B O 1
ATOM 9471 N N . ILE B 1 558 ? -20.781 38.594 12.164 1 94 558 ILE B N 1
ATOM 9472 C CA . ILE B 1 558 ? -21.562 39.812 12.172 1 94 558 ILE B CA 1
ATOM 9473 C C . ILE B 1 558 ? -21.453 40.5 10.805 1 94 558 ILE B C 1
ATOM 9475 O O . ILE B 1 558 ? -20.375 40.625 10.242 1 94 558 ILE B O 1
ATOM 9479 N N . ASP B 1 559 ? -22.562 40.875 10.273 1 92.75 559 ASP B N 1
ATOM 9480 C CA . ASP B 1 559 ? -22.578 41.562 8.992 1 92.75 559 ASP B CA 1
ATOM 9481 C C . ASP B 1 559 ? -23.422 42.844 9.07 1 92.75 559 ASP B C 1
ATOM 9483 O O . ASP B 1 559 ? -24.266 42.969 9.953 1 92.75 559 ASP B O 1
ATOM 9487 N N . GLY B 1 560 ? -23.078 43.812 8.219 1 89.56 560 GLY B N 1
ATOM 9488 C CA . GLY B 1 560 ? -23.781 45.062 8.039 1 89.56 560 GLY B CA 1
ATOM 9489 C C . GLY B 1 560 ? -23.5 45.75 6.703 1 89.56 560 GLY B C 1
ATOM 9490 O O . GLY B 1 560 ? -22.641 45.281 5.949 1 89.56 560 GLY B O 1
ATOM 9491 N N . ASP B 1 561 ? -24.391 46.719 6.441 1 81.94 561 ASP B N 1
ATOM 9492 C CA . ASP B 1 561 ? -24.266 47.406 5.168 1 81.94 561 ASP B CA 1
ATOM 9493 C C . ASP B 1 561 ? -24.531 48.906 5.336 1 81.94 561 ASP B C 1
ATOM 9495 O O . ASP B 1 561 ? -25.25 49.312 6.25 1 81.94 561 ASP B O 1
ATOM 9499 N N . SER B 1 562 ? -23.953 4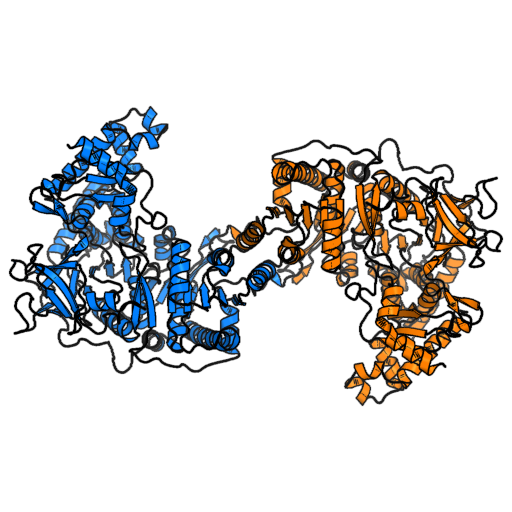9.719 4.465 1 81.38 562 SER B N 1
ATOM 9500 C CA . SER B 1 562 ? -24.062 51.188 4.543 1 81.38 562 SER B CA 1
ATOM 9501 C C . SER B 1 562 ? -25.5 51.625 4.273 1 81.38 562 SER B C 1
ATOM 9503 O O . SER B 1 562 ? -25.859 52.75 4.598 1 81.38 562 SER B O 1
ATOM 9505 N N . LEU B 1 563 ? -26.203 50.719 3.754 1 84.56 563 LEU B N 1
ATOM 9506 C CA . LEU B 1 563 ? -27.578 51.062 3.457 1 84.56 563 LEU B CA 1
ATOM 9507 C C . LEU B 1 563 ? -28.516 50.594 4.562 1 84.56 563 LEU B C 1
ATOM 9509 O O . LEU B 1 563 ? -29.703 50.906 4.547 1 84.56 563 LEU B O 1
ATOM 9513 N N . GLN B 1 564 ? -27.969 49.844 5.461 1 88.62 564 GLN B N 1
ATOM 9514 C CA . GLN B 1 564 ? -28.781 49.281 6.527 1 88.62 564 GLN B CA 1
ATOM 9515 C C . GLN B 1 564 ? -28.5 49.969 7.859 1 88.62 564 GLN B C 1
ATOM 9517 O O . GLN B 1 564 ? -27.375 50.406 8.109 1 88.62 564 GLN B O 1
ATOM 9522 N N . SER B 1 565 ? -29.484 50.031 8.703 1 87.62 565 SER B N 1
ATOM 9523 C CA . SER B 1 565 ? -29.359 50.75 9.969 1 87.62 565 SER B CA 1
ATOM 9524 C C . SER B 1 565 ? -29.047 49.781 11.117 1 87.62 565 SER B C 1
ATOM 9526 O O . SER B 1 565 ? -28.828 50.219 12.25 1 87.62 565 SER B O 1
ATOM 9528 N N . ALA B 1 566 ? -29.047 48.469 10.758 1 92.56 566 ALA B N 1
ATOM 9529 C CA . ALA B 1 566 ? -28.859 47.469 11.812 1 92.56 566 ALA B CA 1
ATOM 9530 C C . ALA B 1 566 ? -27.875 46.375 11.375 1 92.56 566 ALA B C 1
ATOM 9532 O O . ALA B 1 566 ? -27.703 46.156 10.18 1 92.56 566 ALA B O 1
ATOM 9533 N N . LEU B 1 567 ? -27.266 45.75 12.391 1 94.5 567 LEU B N 1
ATOM 9534 C CA . LEU B 1 567 ? -26.406 44.594 12.141 1 94.5 567 LEU B CA 1
ATOM 9535 C C . LEU B 1 567 ? -27.219 43.281 12.117 1 94.5 567 LEU B C 1
ATOM 9537 O O . LEU B 1 567 ? -28.25 43.188 12.789 1 94.5 567 LEU B O 1
ATOM 9541 N N . VAL B 1 568 ? -26.828 42.375 11.359 1 95.25 568 VAL B N 1
ATOM 9542 C CA . VAL B 1 568 ? -27.359 41 11.383 1 95.25 568 VAL B CA 1
ATOM 9543 C C . VAL B 1 568 ? -26.234 40.031 11.672 1 95.25 568 VAL B C 1
ATOM 9545 O O . VAL B 1 568 ? -25.047 40.375 11.602 1 95.25 568 VAL B O 1
ATOM 9548 N N . THR B 1 569 ? -26.656 38.844 12.078 1 96.06 569 THR B N 1
ATOM 9549 C CA . THR B 1 569 ? -25.594 37.938 12.477 1 96.06 569 THR B CA 1
ATOM 9550 C C . THR B 1 569 ? -25.953 36.469 12.148 1 96.06 569 THR B C 1
ATOM 9552 O O . THR B 1 569 ? -27.125 36.094 12.188 1 96.06 569 THR B O 1
ATOM 9555 N N . VAL B 1 570 ? -24.969 35.75 11.727 1 96.38 570 VAL B N 1
ATOM 9556 C CA . VAL B 1 570 ? -25.031 34.312 11.633 1 96.38 570 VAL B CA 1
ATOM 9557 C C . VAL B 1 570 ? -24.344 33.688 12.844 1 96.38 570 VAL B C 1
ATOM 9559 O O . VAL B 1 570 ? -23.188 34 13.148 1 96.38 570 VAL B O 1
ATOM 9562 N N . VAL B 1 571 ? -25.047 32.75 13.547 1 95.62 571 VAL B N 1
ATOM 9563 C CA . VAL B 1 571 ? -24.516 32.156 14.766 1 95.62 571 VAL B CA 1
ATOM 9564 C C . VAL B 1 571 ? -24.5 30.641 14.641 1 95.62 571 VAL B C 1
ATOM 9566 O O . VAL B 1 571 ? -25.5 30.031 14.227 1 95.62 571 VAL B O 1
ATOM 9569 N N . VAL B 1 572 ? -23.359 30.031 14.859 1 94.25 572 VAL B N 1
ATOM 9570 C CA . VAL B 1 572 ? -23.281 28.594 15.117 1 94.25 572 VAL B CA 1
ATOM 9571 C C . VAL B 1 572 ? -23.359 28.328 16.625 1 94.25 572 VAL B C 1
ATOM 9573 O O . VAL B 1 572 ? -22.375 28.516 17.344 1 94.25 572 VAL B O 1
ATOM 9576 N N . PRO B 1 573 ? -24.5 27.875 17.125 1 92.62 573 PRO B N 1
ATOM 9577 C CA . PRO B 1 573 ? -24.625 27.641 18.562 1 92.62 573 PRO B CA 1
ATOM 9578 C C . PRO B 1 573 ? -24 26.312 19 1 92.62 573 PRO B C 1
ATOM 9580 O O . PRO B 1 573 ? -23.891 25.391 18.188 1 92.62 573 PRO B O 1
ATOM 9583 N N . ASP B 1 574 ? -23.578 26.312 20.234 1 87.38 574 ASP B N 1
ATOM 9584 C CA . ASP B 1 574 ? -23.266 25.016 20.828 1 87.38 574 ASP B CA 1
ATOM 9585 C C . ASP B 1 574 ? -24.516 24.156 20.953 1 87.38 574 ASP B C 1
ATOM 9587 O O . ASP B 1 574 ? -25.531 24.578 21.516 1 87.38 574 ASP B O 1
ATOM 9591 N N . PRO B 1 575 ? -24.453 22.984 20.391 1 86.06 575 PRO B N 1
ATOM 9592 C CA . PRO B 1 575 ? -25.672 22.172 20.328 1 86.06 575 PRO B CA 1
ATOM 9593 C C . PRO B 1 575 ? -26.234 21.859 21.719 1 86.06 575 PRO B C 1
ATOM 9595 O O . PRO B 1 575 ? -27.453 21.859 21.906 1 86.06 575 PRO B O 1
ATOM 9598 N N . THR B 1 576 ? -25.375 21.625 22.688 1 83 576 THR B N 1
ATOM 9599 C CA . THR B 1 576 ? -25.828 21.297 24.031 1 83 576 THR B CA 1
ATOM 9600 C C . THR B 1 576 ? -26.5 22.5 24.688 1 83 576 THR B C 1
ATOM 9602 O O . THR B 1 576 ? -27.562 22.375 25.297 1 83 576 THR B O 1
ATOM 9605 N N . GLU B 1 577 ? -25.859 23.641 24.531 1 84.31 577 GLU B N 1
ATOM 9606 C CA . GLU B 1 577 ? -26.406 24.859 25.109 1 84.31 577 GLU B CA 1
ATOM 9607 C C . GLU B 1 577 ? -27.703 25.281 24.422 1 84.31 577 GLU B C 1
ATOM 9609 O O . GLU B 1 577 ? -28.609 25.797 25.062 1 84.31 577 GLU B O 1
ATOM 9614 N N . LEU B 1 578 ? -27.75 25.016 23.109 1 87.75 578 LEU B N 1
ATOM 9615 C CA . LEU B 1 578 ? -28.953 25.359 22.375 1 87.75 578 LEU B CA 1
ATOM 9616 C C . LEU B 1 578 ? -30.125 24.5 22.828 1 87.75 578 LEU B C 1
ATOM 9618 O O . LEU B 1 578 ? -31.25 25 22.953 1 87.75 578 LEU B O 1
ATOM 9622 N N . LYS B 1 579 ? -29.859 23.266 23.047 1 86.12 579 LYS B N 1
ATOM 9623 C CA . LYS B 1 579 ? -30.891 22.375 23.531 1 86.12 579 LYS B CA 1
ATOM 9624 C C . LYS B 1 579 ? -31.406 22.812 24.906 1 86.12 579 LYS B C 1
ATOM 9626 O O . LYS B 1 579 ? -32.594 22.719 25.203 1 86.12 579 LYS B O 1
ATOM 9631 N N . SER B 1 580 ? -30.484 23.234 25.688 1 85.25 580 SER B N 1
ATOM 9632 C CA . SER B 1 580 ? -30.844 23.703 27.031 1 85.25 580 SER B CA 1
ATOM 9633 C C . SER B 1 580 ? -31.781 24.891 26.969 1 85.25 580 SER B C 1
ATOM 9635 O O . SER B 1 580 ? -32.75 24.984 27.734 1 85.25 580 SER B O 1
ATOM 9637 N N . ILE B 1 581 ? -31.531 25.828 26.078 1 83.69 581 ILE B N 1
ATOM 9638 C CA . ILE B 1 581 ? -32.375 27 25.891 1 83.69 581 ILE B CA 1
ATOM 9639 C C . ILE B 1 581 ? -33.719 26.578 25.328 1 83.69 581 ILE B C 1
ATOM 9641 O O . ILE B 1 581 ? -34.781 27.109 25.734 1 83.69 581 ILE B O 1
ATOM 9645 N N . ALA B 1 582 ? -33.688 25.625 24.438 1 85.94 582 ALA B N 1
ATOM 9646 C CA . ALA B 1 582 ? -34.875 25.203 23.719 1 85.94 582 ALA B CA 1
ATOM 9647 C C . ALA B 1 582 ? -35.812 24.422 24.625 1 85.94 582 ALA B C 1
ATOM 9649 O O . ALA B 1 582 ? -37.031 24.406 24.422 1 85.94 582 ALA B O 1
ATOM 9650 N N . LYS B 1 583 ? -35.219 23.812 25.594 1 84 583 LYS B N 1
ATOM 9651 C CA . LYS B 1 583 ? -36 23 26.516 1 84 583 LYS B CA 1
ATOM 9652 C C . LYS B 1 583 ? -37.125 23.812 27.141 1 84 583 LYS B C 1
ATOM 9654 O O . LYS B 1 583 ? -38.188 23.266 27.438 1 84 583 LYS B O 1
ATOM 9659 N N . ASN B 1 584 ? -36.906 25.078 27.328 1 80.56 584 ASN B N 1
ATOM 9660 C CA . ASN B 1 584 ? -37.906 25.938 27.984 1 80.56 584 ASN B CA 1
ATOM 9661 C C . ASN B 1 584 ? -38.812 26.609 26.969 1 80.56 584 ASN B C 1
ATOM 9663 O O . ASN B 1 584 ? -39.719 27.359 27.344 1 80.56 584 ASN B O 1
ATOM 9667 N N . ILE B 1 585 ? -38.594 26.312 25.719 1 81.69 585 ILE B N 1
ATOM 9668 C CA . ILE B 1 585 ? -39.312 27.047 24.672 1 81.69 585 ILE B CA 1
ATOM 9669 C C . ILE B 1 585 ? -40.156 26.078 23.828 1 81.69 585 ILE B C 1
ATOM 9671 O O . ILE B 1 585 ? -41.281 26.406 23.453 1 81.69 585 ILE B O 1
ATOM 9675 N N . VAL B 1 586 ? -39.594 24.891 23.531 1 78.81 586 VAL B N 1
ATOM 9676 C CA . VAL B 1 586 ? -40.281 23.953 22.641 1 78.81 586 VAL B CA 1
ATOM 9677 C C . VAL B 1 586 ? -40.656 22.688 23.406 1 78.81 586 VAL B C 1
ATOM 9679 O O . VAL B 1 586 ? -40.031 22.359 24.406 1 78.81 586 VAL B O 1
ATOM 9682 N N . PRO B 1 587 ? -41.812 22.141 22.953 1 75.31 587 PRO B N 1
ATOM 9683 C CA . PRO B 1 587 ? -42.188 20.891 23.609 1 75.31 587 PRO B CA 1
ATOM 9684 C C . PRO B 1 587 ? -41.125 19.812 23.531 1 75.31 587 PRO B C 1
ATOM 9686 O O . PRO B 1 587 ? -40.312 19.828 22.609 1 75.31 587 PRO B O 1
ATOM 9689 N N . GLU B 1 588 ? -41.031 19.078 24.594 1 70.88 588 GLU B N 1
ATOM 9690 C CA . GLU B 1 588 ? -40.031 18.031 24.766 1 70.88 588 GLU B CA 1
ATOM 9691 C C . GLU B 1 588 ? -40 17.109 23.531 1 70.88 588 GLU B C 1
ATOM 9693 O O . GLU B 1 588 ? -38.938 16.625 23.156 1 70.88 588 GLU B O 1
ATOM 9698 N N . SER B 1 589 ? -41.094 16.891 22.875 1 65.81 589 SER B N 1
ATOM 9699 C CA . SER B 1 589 ? -41.156 16.016 21.703 1 65.81 589 SER B CA 1
ATOM 9700 C C . SER B 1 589 ? -40.344 16.562 20.562 1 65.81 589 SER B C 1
ATOM 9702 O O . SER B 1 589 ? -39.688 15.805 19.844 1 65.81 589 SER B O 1
ATOM 9704 N N . GLU B 1 590 ? -40.25 17.797 20.375 1 64.75 590 GLU B N 1
ATOM 9705 C CA . GLU B 1 590 ? -39.531 18.453 19.297 1 64.75 590 GLU B CA 1
ATOM 9706 C C . GLU B 1 590 ? -38.031 18.453 19.562 1 64.75 590 GLU B C 1
ATOM 9708 O O . GLU B 1 590 ? -37.219 18.391 18.641 1 64.75 590 GLU B O 1
ATOM 9713 N N . LEU B 1 591 ? -37.719 18.469 20.812 1 67.62 591 LEU B N 1
ATOM 9714 C CA . LEU B 1 591 ? -36.312 18.453 21.234 1 67.62 591 LEU B CA 1
ATOM 9715 C C . LEU B 1 591 ? -35.656 17.125 20.891 1 67.62 591 LEU B C 1
ATOM 9717 O O . LEU B 1 591 ? -34.469 17.078 20.531 1 67.62 591 LEU B O 1
ATOM 9721 N N . LEU B 1 592 ? -36.375 16.016 21.016 1 61.5 592 LEU B N 1
ATOM 9722 C CA . LEU B 1 592 ? -35.812 14.664 20.844 1 61.5 592 LEU B CA 1
ATOM 9723 C C . LEU B 1 592 ? -35.812 14.25 19.375 1 61.5 592 LEU B C 1
ATOM 9725 O O . LEU B 1 592 ? -34.906 13.531 18.938 1 61.5 592 LEU B O 1
ATOM 9729 N N . GLU B 1 593 ? -36.875 14.719 18.625 1 58.5 593 GLU B N 1
ATOM 9730 C CA . GLU B 1 593 ? -37.094 14.109 17.328 1 58.5 593 GLU B CA 1
ATOM 9731 C C . GLU B 1 593 ? -36.25 14.805 16.25 1 58.5 593 GLU B C 1
ATOM 9733 O O . GLU B 1 593 ? -35.719 14.148 15.344 1 58.5 593 GLU B O 1
ATOM 9738 N N . ASP B 1 594 ? -36.188 16.188 16.234 1 65 594 ASP B N 1
ATOM 9739 C CA . ASP B 1 594 ? -35.562 16.859 15.102 1 65 594 ASP B CA 1
ATOM 9740 C C . ASP B 1 594 ? -34.719 18.047 15.562 1 65 594 ASP B C 1
ATOM 9742 O O . ASP B 1 594 ? -35.188 19.188 15.578 1 65 594 ASP B O 1
ATOM 9746 N N . VAL B 1 595 ? -33.5 17.781 15.875 1 70.69 595 VAL B N 1
ATOM 9747 C CA . VAL B 1 595 ? -32.562 18.797 16.328 1 70.69 595 VAL B CA 1
ATOM 9748 C C . VAL B 1 595 ? -32.406 19.891 15.266 1 70.69 595 VAL B C 1
ATOM 9750 O O . VAL B 1 595 ? -32.219 21.062 15.586 1 70.69 595 VAL B O 1
ATOM 9753 N N . ALA B 1 596 ? -32.688 19.562 14.086 1 75.75 596 ALA B N 1
ATOM 9754 C CA . ALA B 1 596 ? -32.562 20.5 12.969 1 75.75 596 ALA B CA 1
ATOM 9755 C C . ALA B 1 596 ? -33.656 21.562 13.023 1 75.75 596 ALA B C 1
ATOM 9757 O O . ALA B 1 596 ? -33.438 22.719 12.641 1 75.75 596 ALA B O 1
ATOM 9758 N N . SER B 1 597 ? -34.812 21.156 13.562 1 82.88 597 SER B N 1
ATOM 9759 C CA . SER B 1 597 ? -35.938 22.062 13.617 1 82.88 597 SER B CA 1
ATOM 9760 C C . SER B 1 597 ? -35.719 23.172 14.625 1 82.88 597 SER B C 1
ATOM 9762 O O . SER B 1 597 ? -36.312 24.266 14.508 1 82.88 597 SER B O 1
ATOM 9764 N N . LEU B 1 598 ? -34.844 22.922 15.562 1 86.25 598 LEU B N 1
ATOM 9765 C CA . LEU B 1 598 ? -34.531 23.922 16.578 1 86.25 598 LEU B CA 1
ATOM 9766 C C . LEU B 1 598 ? -33.875 25.156 15.969 1 86.25 598 LEU B C 1
ATOM 9768 O O . LEU B 1 598 ? -34.125 26.281 16.406 1 86.25 598 LEU B O 1
ATOM 9772 N N . TYR B 1 599 ? -33.125 25 14.93 1 90.31 599 TYR B N 1
ATOM 9773 C CA . TYR B 1 599 ? -32.375 26.062 14.312 1 90.31 599 TYR B CA 1
ATOM 9774 C C . TYR B 1 599 ? -33.281 26.984 13.5 1 90.31 599 TYR B C 1
ATOM 9776 O O . TYR B 1 599 ? -32.906 28.141 13.234 1 90.31 599 TYR B O 1
ATOM 9784 N N . GLN B 1 600 ? -34.469 26.438 13.195 1 88.81 600 GLN B N 1
ATOM 9785 C CA . GLN B 1 600 ? -35.375 27.203 12.375 1 88.81 600 GLN B CA 1
ATOM 9786 C C . GLN B 1 600 ? -36.531 27.766 13.219 1 88.81 600 GLN B C 1
ATOM 9788 O O . GLN B 1 600 ? -37.281 28.625 12.75 1 88.81 600 GLN B O 1
ATOM 9793 N N . ASN B 1 601 ? -36.531 27.344 14.453 1 89.12 601 ASN B N 1
ATOM 9794 C CA . ASN B 1 601 ? -37.625 27.75 15.328 1 89.12 601 ASN B CA 1
ATOM 9795 C C . ASN B 1 601 ? -37.5 29.234 15.703 1 89.12 601 ASN B C 1
ATOM 9797 O O . ASN B 1 601 ? -36.5 29.672 16.25 1 89.12 601 ASN B O 1
ATOM 9801 N N . GLN B 1 602 ? -38.531 29.984 15.484 1 90.31 602 GLN B N 1
ATOM 9802 C CA . GLN B 1 602 ? -38.5 31.422 15.672 1 90.31 602 GLN B CA 1
ATOM 9803 C C . GLN B 1 602 ? -38.375 31.797 17.141 1 90.31 602 GLN B C 1
ATOM 9805 O O . GLN B 1 602 ? -37.75 32.781 17.484 1 90.31 602 GLN B O 1
ATOM 9810 N N . ASP B 1 603 ? -38.969 31 17.938 1 91.56 603 ASP B N 1
ATOM 9811 C CA . ASP B 1 603 ? -38.875 31.281 19.359 1 91.56 603 ASP B CA 1
ATOM 9812 C C . ASP B 1 603 ? -37.5 31.031 19.906 1 91.56 603 ASP B C 1
ATOM 9814 O O . ASP B 1 603 ? -37.031 31.75 20.797 1 91.56 603 ASP B O 1
ATOM 9818 N N . VAL B 1 604 ? -36.906 29.984 19.406 1 91.56 604 VAL B N 1
ATOM 9819 C CA . VAL B 1 604 ? -35.531 29.688 19.812 1 91.56 604 VAL B CA 1
ATOM 9820 C C . VAL B 1 604 ? -34.594 30.781 19.328 1 91.56 604 VAL B C 1
ATOM 9822 O O . VAL B 1 604 ? -33.719 31.25 20.078 1 91.56 604 VAL B O 1
ATOM 9825 N N . LYS B 1 605 ? -34.844 31.234 18.109 1 93.19 605 LYS B N 1
ATOM 9826 C CA . LYS B 1 605 ? -34.031 32.312 17.562 1 93.19 605 LYS B CA 1
ATOM 9827 C C . LYS B 1 605 ? -34.156 33.594 18.391 1 93.19 605 LYS B C 1
ATOM 9829 O O . LYS B 1 605 ? -33.188 34.25 18.688 1 93.19 605 LYS B O 1
ATOM 9834 N N . LYS B 1 606 ? -35.406 33.844 18.734 1 93.12 606 LYS B N 1
ATOM 9835 C CA . LYS B 1 606 ? -35.656 35.031 19.547 1 93.12 606 LYS B CA 1
ATOM 9836 C C . LYS B 1 606 ? -35 34.906 20.922 1 93.12 606 LYS B C 1
ATOM 9838 O O . LYS B 1 606 ? -34.438 35.906 21.422 1 93.12 606 LYS B O 1
ATOM 9843 N N . ALA B 1 607 ? -35 33.75 21.438 1 93.12 607 ALA B N 1
ATOM 9844 C CA . ALA B 1 607 ? -34.375 33.562 22.75 1 93.12 607 ALA B CA 1
ATOM 9845 C C . ALA B 1 607 ? -32.844 33.781 22.656 1 93.12 607 ALA B C 1
ATOM 9847 O O . ALA B 1 607 ? -32.25 34.375 23.547 1 93.12 607 ALA B O 1
ATOM 9848 N N . VAL B 1 608 ? -32.281 33.281 21.625 1 93.81 608 VAL B N 1
ATOM 9849 C CA . VAL B 1 608 ? -30.844 33.469 21.422 1 93.81 608 VAL B CA 1
ATOM 9850 C C . VAL B 1 608 ? -30.516 34.938 21.188 1 93.81 608 VAL B C 1
ATOM 9852 O O . VAL B 1 608 ? -29.578 35.469 21.766 1 93.81 608 VAL B O 1
ATOM 9855 N N . LEU B 1 609 ? -31.328 35.531 20.406 1 94.44 609 LEU B N 1
ATOM 9856 C CA . LEU B 1 609 ? -31.125 36.938 20.094 1 94.44 609 LEU B CA 1
ATOM 9857 C C . LEU B 1 609 ? -31.281 37.812 21.344 1 94.44 609 LEU B C 1
ATOM 9859 O O . LEU B 1 609 ? -30.547 38.75 21.547 1 94.44 609 LEU B O 1
ATOM 9863 N N . ASP B 1 610 ? -32.25 37.438 22.156 1 93.19 610 ASP B N 1
ATOM 9864 C CA . ASP B 1 610 ? -32.469 38.156 23.406 1 93.19 610 ASP B CA 1
ATOM 9865 C C . ASP B 1 610 ? -31.25 38.031 24.328 1 93.19 610 ASP B C 1
ATOM 9867 O O . ASP B 1 610 ? -30.844 39 24.984 1 93.19 610 ASP B O 1
ATOM 9871 N N . GLN B 1 611 ? -30.812 36.875 24.375 1 91.94 611 GLN B N 1
ATOM 9872 C CA . GLN B 1 611 ? -29.625 36.656 25.188 1 91.94 611 GLN B CA 1
ATOM 9873 C C . GLN B 1 611 ? -28.438 37.438 24.656 1 91.94 611 GLN B C 1
ATOM 9875 O O . GLN B 1 611 ? -27.688 38.031 25.438 1 91.94 611 GLN B O 1
ATOM 9880 N N . MET B 1 612 ? -28.297 37.469 23.375 1 93.56 612 MET B N 1
ATOM 9881 C CA . MET B 1 612 ? -27.219 38.25 22.766 1 93.56 612 MET B CA 1
ATOM 9882 C C . MET B 1 612 ? -27.375 39.719 23.047 1 93.56 612 MET B C 1
ATOM 9884 O O . MET B 1 612 ? -26.391 40.438 23.297 1 93.56 612 MET B O 1
ATOM 9888 N N . SER B 1 613 ? -28.594 40.156 23 1 93.81 613 SER B N 1
ATOM 9889 C CA . SER B 1 613 ? -28.859 41.562 23.297 1 93.81 613 SER B CA 1
ATOM 9890 C C . SER B 1 613 ? -28.469 41.906 24.734 1 93.81 613 SER B C 1
ATOM 9892 O O . SER B 1 613 ? -27.891 42.969 25 1 93.81 613 SER B O 1
ATOM 9894 N N . ARG B 1 614 ? -28.781 41 25.578 1 92.44 614 ARG B N 1
ATOM 9895 C CA . ARG B 1 614 ? -28.406 41.188 26.969 1 92.44 614 ARG B CA 1
ATOM 9896 C C . ARG B 1 614 ? -26.891 41.188 27.141 1 92.44 614 ARG B C 1
ATOM 9898 O O . ARG B 1 614 ? -26.344 42.062 27.828 1 92.44 614 ARG B O 1
ATOM 9905 N N . ASP B 1 615 ? -26.281 40.312 26.484 1 91.69 615 ASP B N 1
ATOM 9906 C CA . ASP B 1 615 ? -24.828 40.188 26.562 1 91.69 615 ASP B CA 1
ATOM 9907 C C . ASP B 1 615 ? -24.156 41.469 26 1 91.69 615 ASP B C 1
ATOM 9909 O O . ASP B 1 615 ? -23.188 41.969 26.562 1 91.69 615 ASP B O 1
ATOM 9913 N N . GLY B 1 616 ? -24.625 41.906 24.859 1 91.31 616 GLY B N 1
ATOM 9914 C CA . GLY B 1 616 ? -24.078 43.094 24.234 1 91.31 616 GLY B CA 1
ATOM 9915 C C . GLY B 1 616 ? -24.188 44.344 25.094 1 91.31 616 GLY B C 1
ATOM 9916 O O . GLY B 1 616 ? -23.234 45.094 25.234 1 91.31 616 GLY B O 1
ATOM 9917 N N . ARG B 1 617 ? -25.375 44.438 25.672 1 88.81 617 ARG B N 1
ATOM 9918 C CA . ARG B 1 617 ? -25.594 45.594 26.547 1 88.81 617 ARG B CA 1
ATOM 9919 C C . ARG B 1 617 ? -24.719 45.531 27.797 1 88.81 617 ARG B C 1
ATOM 9921 O O . ARG B 1 617 ? -24.156 46.531 28.219 1 88.81 617 ARG B O 1
ATOM 9928 N N . ALA B 1 618 ? -24.625 44.406 28.281 1 87.44 618 ALA B N 1
ATOM 9929 C CA . ALA B 1 618 ? -23.797 44.188 29.469 1 87.44 618 ALA B CA 1
ATOM 9930 C C . ALA B 1 618 ? -22.328 44.469 29.172 1 87.44 618 ALA B C 1
ATOM 9932 O O . ALA B 1 618 ? -21.594 44.938 30.047 1 87.44 618 ALA B O 1
ATOM 9933 N N . ALA B 1 619 ? -21.969 44.312 27.938 1 86.38 619 ALA B N 1
ATOM 9934 C CA . ALA B 1 619 ? -20.578 44.5 27.547 1 86.38 619 ALA B CA 1
ATOM 9935 C C . ALA B 1 619 ? -20.328 45.938 27.125 1 86.38 619 ALA B C 1
ATOM 9937 O O . ALA B 1 619 ? -19.203 46.281 26.75 1 86.38 619 ALA B O 1
ATOM 9938 N N . GLY B 1 620 ? -21.422 46.75 27.141 1 85.31 620 GLY B N 1
ATOM 9939 C CA . GLY B 1 620 ? -21.281 48.156 26.844 1 85.31 620 GLY B CA 1
ATOM 9940 C C . GLY B 1 620 ? -21.359 48.469 25.359 1 85.31 620 GLY B C 1
ATOM 9941 O O . GLY B 1 620 ? -20.891 49.531 24.906 1 85.31 620 GLY B O 1
ATOM 9942 N N . LEU B 1 621 ? -21.844 47.562 24.547 1 91.19 621 LEU B N 1
ATOM 9943 C CA . LEU B 1 621 ? -22.031 47.812 23.125 1 91.19 621 LEU B CA 1
ATOM 9944 C C . LEU B 1 621 ? -23.094 48.875 22.922 1 91.19 621 LEU B C 1
ATOM 9946 O O . LEU B 1 621 ? -24.109 48.938 23.625 1 91.19 621 LEU B O 1
ATOM 9950 N N . HIS B 1 622 ? -22.844 49.719 21.953 1 88.19 622 HIS B N 1
ATOM 9951 C CA . HIS B 1 622 ? -23.875 50.656 21.578 1 88.19 622 HIS B CA 1
ATOM 9952 C C . HIS B 1 622 ? -25.062 49.969 20.906 1 88.19 622 HIS B C 1
ATOM 9954 O O . HIS B 1 622 ? -24.922 48.875 20.391 1 88.19 622 HIS B O 1
ATOM 9960 N N . GLY B 1 623 ? -26.141 50.625 21.016 1 88.31 623 GLY B N 1
ATOM 9961 C CA . GLY B 1 623 ? -27.359 50.062 20.438 1 88.31 623 GLY B CA 1
ATOM 9962 C C . GLY B 1 623 ? -27.188 49.594 19 1 88.31 623 GLY B C 1
ATOM 9963 O O . GLY B 1 623 ? -27.703 48.562 18.625 1 88.31 623 GLY B O 1
ATOM 9964 N N . TYR B 1 624 ? -26.422 50.375 18.219 1 89.06 624 TYR B N 1
ATOM 9965 C CA . TYR B 1 624 ? -26.25 50.031 16.812 1 89.06 624 TYR B CA 1
ATOM 9966 C C . TYR B 1 624 ? -25.266 48.875 16.625 1 89.06 624 TYR B C 1
ATOM 9968 O O . TYR B 1 624 ? -25.172 48.312 15.539 1 89.06 624 TYR B O 1
ATOM 9976 N N . GLU B 1 625 ? -24.578 48.469 17.625 1 92.75 625 GLU B N 1
ATOM 9977 C CA . GLU B 1 625 ? -23.625 47.375 17.578 1 92.75 625 GLU B CA 1
ATOM 9978 C C . GLU B 1 625 ? -24.266 46.031 17.953 1 92.75 625 GLU B C 1
ATOM 9980 O O . GLU B 1 625 ? -23.641 44.969 17.844 1 92.75 625 GLU B O 1
ATOM 9985 N N . VAL B 1 626 ? -25.516 46.156 18.422 1 94.38 626 VAL B N 1
ATOM 9986 C CA . VAL B 1 626 ? -26.266 44.938 18.797 1 94.38 626 VAL B CA 1
ATOM 9987 C C . VAL B 1 626 ? -27.047 44.438 17.594 1 94.38 626 VAL B C 1
ATOM 9989 O O . VAL B 1 626 ? -27.891 45.156 17.047 1 94.38 626 VAL B O 1
ATOM 9992 N N . PRO B 1 627 ? -26.75 43.219 17.156 1 95.44 627 PRO B N 1
ATOM 9993 C CA . PRO B 1 627 ? -27.484 42.719 16 1 95.44 627 PRO B CA 1
ATOM 9994 C C . PRO B 1 627 ? -29 42.656 16.234 1 95.44 627 PRO B C 1
ATOM 9996 O O . PRO B 1 627 ? -29.438 42.312 17.344 1 95.44 627 PRO B O 1
ATOM 9999 N N . LYS B 1 628 ? -29.703 42.875 15.203 1 94.81 628 LYS B N 1
ATOM 10000 C CA . LYS B 1 628 ? -31.156 42.969 15.352 1 94.81 628 LYS B CA 1
ATOM 10001 C C . LYS B 1 628 ? -31.844 41.75 14.742 1 94.81 628 LYS B C 1
ATOM 10003 O O . LYS B 1 628 ? -33.031 41.531 14.984 1 94.81 628 LYS B O 1
ATOM 10008 N N . ALA B 1 629 ? -31.094 40.969 13.984 1 95.06 629 ALA B N 1
ATOM 10009 C CA . ALA B 1 629 ? -31.594 39.719 13.422 1 95.06 629 ALA B CA 1
ATOM 10010 C C . ALA B 1 629 ? -30.516 38.656 13.43 1 95.06 629 ALA B C 1
ATOM 10012 O O . ALA B 1 629 ? -29.328 38.938 13.391 1 95.06 629 ALA B O 1
ATOM 10013 N N . ILE B 1 630 ? -31.016 37.344 13.461 1 96.31 630 ILE B N 1
ATOM 10014 C CA . ILE B 1 630 ? -30.078 36.25 13.641 1 96.31 630 ILE B CA 1
ATOM 10015 C C . ILE B 1 630 ? -30.453 35.062 12.727 1 96.31 630 ILE B C 1
ATOM 10017 O O . ILE B 1 630 ? -31.641 34.812 12.484 1 96.31 630 ILE B O 1
ATOM 10021 N N . TYR B 1 631 ? -29.469 34.469 12.148 1 96.06 631 TYR B N 1
ATOM 10022 C CA . TYR B 1 631 ? -29.562 33.156 11.516 1 96.06 631 TYR B CA 1
ATOM 10023 C C . TYR B 1 631 ? -28.781 32.094 12.297 1 96.06 631 TYR B C 1
ATOM 10025 O O . TYR B 1 631 ? -27.594 32.25 12.531 1 96.06 631 TYR B O 1
ATOM 10033 N N . LEU B 1 632 ? -29.469 31.016 12.734 1 95.38 632 LEU B N 1
ATOM 10034 C CA . LEU B 1 632 ? -28.797 29.938 13.445 1 95.38 632 LEU B CA 1
ATOM 10035 C C . LEU B 1 632 ? -28.312 28.859 12.477 1 95.38 632 LEU B C 1
ATOM 10037 O O . LEU B 1 632 ? -29.109 28.234 11.789 1 95.38 632 LEU B O 1
ATOM 10041 N N . GLU B 1 633 ? -26.984 28.75 12.391 1 94 633 GLU B N 1
ATOM 10042 C CA . GLU B 1 633 ? -26.328 27.781 11.516 1 94 633 GLU B CA 1
ATOM 10043 C C . GLU B 1 633 ? -26.031 26.484 12.258 1 94 633 GLU B C 1
ATOM 10045 O O . GLU B 1 633 ? -25.391 26.5 13.312 1 94 633 GLU B O 1
ATOM 10050 N N . SER B 1 634 ? -26.469 25.281 11.758 1 90.81 634 SER B N 1
ATOM 10051 C CA . SER B 1 634 ? -26.266 23.984 12.398 1 90.81 634 SER B CA 1
ATOM 10052 C C . SER B 1 634 ? -24.891 23.422 12.078 1 90.81 634 SER B C 1
ATOM 10054 O O . SER B 1 634 ? -24.328 22.672 12.883 1 90.81 634 SER B O 1
ATOM 10056 N N . SER B 1 635 ? -24.359 23.781 10.953 1 90.5 635 SER B N 1
ATOM 10057 C CA . SER B 1 635 ? -23.062 23.281 10.531 1 90.5 635 SER B CA 1
ATOM 10058 C C . SER B 1 635 ? -21.953 24.281 10.883 1 90.5 635 SER B C 1
ATOM 10060 O O . SER B 1 635 ? -22.062 25.469 10.594 1 90.5 635 SER B O 1
ATOM 10062 N N . PRO B 1 636 ? -20.891 23.828 11.484 1 89.5 636 PRO B N 1
ATOM 10063 C CA . PRO B 1 636 ? -19.812 24.734 11.867 1 89.5 636 PRO B CA 1
ATOM 10064 C C . PRO B 1 636 ? -19.125 25.375 10.664 1 89.5 636 PRO B C 1
ATOM 10066 O O . PRO B 1 636 ? -19.125 24.812 9.57 1 89.5 636 PRO B O 1
ATOM 10069 N N . PHE B 1 637 ? -18.641 26.656 10.953 1 90.19 637 PHE B N 1
ATOM 10070 C CA . PHE B 1 637 ? -17.703 27.219 10 1 90.19 637 PHE B CA 1
ATOM 10071 C C . PHE B 1 637 ? -16.422 26.391 9.938 1 90.19 637 PHE B C 1
ATOM 10073 O O . PHE B 1 637 ? -15.875 26 10.969 1 90.19 637 PHE B O 1
ATOM 10080 N N . THR B 1 638 ? -15.977 26.016 8.75 1 83.44 638 THR B N 1
ATOM 10081 C CA . THR B 1 638 ? -14.742 25.234 8.648 1 83.44 638 THR B CA 1
ATOM 10082 C C . THR B 1 638 ? -13.836 25.828 7.57 1 83.44 638 THR B C 1
ATOM 10084 O O . THR B 1 638 ? -14.266 26.641 6.762 1 83.44 638 THR B O 1
ATOM 10087 N N . VAL B 1 639 ? -12.586 25.453 7.629 1 75.56 639 VAL B N 1
ATOM 10088 C CA . VAL B 1 639 ? -11.625 25.859 6.613 1 75.56 639 VAL B CA 1
ATOM 10089 C C . VAL B 1 639 ? -11.984 25.203 5.277 1 75.56 639 VAL B C 1
ATOM 10091 O O . VAL B 1 639 ? -11.875 25.844 4.227 1 75.56 639 VAL B O 1
ATOM 10094 N N . GLU B 1 640 ? -12.555 23.969 5.352 1 73.56 640 GLU B N 1
ATOM 10095 C CA . GLU B 1 640 ? -12.945 23.219 4.156 1 73.56 640 GLU B CA 1
ATOM 10096 C C . GLU B 1 640 ? -14.062 23.938 3.402 1 73.56 640 GLU B C 1
ATOM 10098 O O . GLU B 1 640 ? -14.094 23.922 2.17 1 73.56 640 GLU B O 1
ATOM 10103 N N . LYS B 1 641 ? -14.961 24.578 4.18 1 78.12 641 LYS B N 1
ATOM 10104 C CA . LYS B 1 641 ? -16.062 25.328 3.594 1 78.12 641 LYS B CA 1
ATOM 10105 C C . LYS B 1 641 ? -15.602 26.703 3.123 1 78.12 641 LYS B C 1
ATOM 10107 O O . LYS B 1 641 ? -16.406 27.5 2.631 1 78.12 641 LYS B O 1
ATOM 10112 N N . ASP B 1 642 ? -14.336 27.031 3.383 1 79.06 642 ASP B N 1
ATOM 10113 C CA . ASP B 1 642 ? -13.719 28.297 3.035 1 79.06 642 ASP B CA 1
ATOM 10114 C C . ASP B 1 642 ? -14.352 29.453 3.826 1 79.06 642 ASP B C 1
ATOM 10116 O O . ASP B 1 642 ? -14.492 30.562 3.312 1 79.06 642 ASP B O 1
ATOM 10120 N N . LEU B 1 643 ? -14.766 29.125 5.039 1 86.81 643 LEU B N 1
ATOM 10121 C CA . LEU B 1 643 ? -15.383 30.141 5.887 1 86.81 643 LEU B CA 1
ATOM 10122 C C . LEU B 1 643 ? -14.43 30.594 6.984 1 86.81 643 LEU B C 1
ATOM 10124 O O . LEU B 1 643 ? -14.648 31.625 7.621 1 86.81 643 LEU B O 1
ATOM 10128 N N . LEU B 1 644 ? -13.43 29.75 7.18 1 80.12 644 LEU B N 1
ATOM 10129 C CA . LEU B 1 644 ? -12.383 30.094 8.141 1 80.12 644 LEU B CA 1
ATOM 10130 C C . LEU B 1 644 ? -11.008 30.078 7.484 1 80.12 644 LEU B C 1
ATOM 10132 O O . LEU B 1 644 ? -10.773 29.297 6.559 1 80.12 644 LEU B O 1
ATOM 10136 N N . THR B 1 645 ? -10.219 30.953 7.914 1 72.44 645 THR B N 1
ATOM 10137 C CA . THR B 1 645 ? -8.805 30.844 7.574 1 72.44 645 THR B CA 1
ATOM 10138 C C . THR B 1 645 ? -8.164 29.656 8.305 1 72.44 645 THR B C 1
ATOM 10140 O O . THR B 1 645 ? -8.758 29.109 9.234 1 72.44 645 THR B O 1
ATOM 10143 N N . PRO B 1 646 ? -6.996 29.297 7.914 1 65 646 PRO B N 1
ATOM 10144 C CA . PRO B 1 646 ? -6.309 28.203 8.625 1 65 646 PRO B CA 1
ATOM 10145 C C . PRO B 1 646 ? -6.078 28.531 10.102 1 65 646 PRO B C 1
ATOM 10147 O O . PRO B 1 646 ? -5.953 27.609 10.922 1 65 646 PRO B O 1
ATOM 10150 N N . THR B 1 647 ? -6.016 29.781 10.445 1 63.06 647 THR B N 1
ATOM 10151 C CA . THR B 1 647 ? -5.848 30.203 11.836 1 63.06 647 THR B CA 1
ATOM 10152 C C . THR B 1 647 ? -7.203 30.391 12.508 1 63.06 647 THR B C 1
ATOM 10154 O O . THR B 1 647 ? -7.293 31.016 13.57 1 63.06 647 THR B O 1
ATOM 10157 N N . LEU B 1 648 ? -8.25 29.953 11.773 1 66.94 648 LEU B N 1
ATOM 10158 C CA . LEU B 1 648 ? -9.602 29.797 12.305 1 66.94 648 LEU B CA 1
ATOM 10159 C C . LEU B 1 648 ? -10.289 31.156 12.414 1 66.94 648 LEU B C 1
ATOM 10161 O O . LEU B 1 648 ? -11.188 31.328 13.242 1 66.94 648 LEU B O 1
ATOM 10165 N N . LYS B 1 649 ? -9.852 32.094 11.594 1 75.12 649 LYS B N 1
ATOM 10166 C CA . LYS B 1 649 ? -10.562 33.375 11.5 1 75.12 649 LYS B CA 1
ATOM 10167 C C . LYS B 1 649 ? -11.648 33.312 10.422 1 75.12 649 LYS B C 1
ATOM 10169 O O . LYS B 1 649 ? -11.469 32.656 9.383 1 75.12 649 LYS B O 1
ATOM 10174 N N . VAL B 1 650 ? -12.719 33.969 10.719 1 81 650 VAL B N 1
ATOM 10175 C CA . VAL B 1 650 ? -13.812 34 9.758 1 81 650 VAL B CA 1
ATOM 10176 C C . VAL B 1 650 ? -13.375 34.75 8.508 1 81 650 VAL B C 1
ATOM 10178 O O . VAL B 1 650 ? -12.852 35.875 8.602 1 81 650 VAL B O 1
ATOM 10181 N N . LYS B 1 651 ? -13.539 34.156 7.355 1 82.38 651 LYS B N 1
ATOM 10182 C CA . LYS B 1 651 ? -13.383 34.844 6.078 1 82.38 651 LYS B CA 1
ATOM 10183 C C . LYS B 1 651 ? -14.625 35.656 5.742 1 82.38 651 LYS B C 1
ATOM 10185 O O . LYS B 1 651 ? -15.531 35.188 5.059 1 82.38 651 LYS B O 1
ATOM 10190 N N . ARG B 1 652 ? -14.586 36.969 6.055 1 86 652 ARG B N 1
ATOM 10191 C CA . ARG B 1 652 ? -15.789 37.781 6.09 1 86 652 ARG B CA 1
ATOM 10192 C C . ARG B 1 652 ? -16.391 37.938 4.695 1 86 652 ARG B C 1
ATOM 10194 O O . ARG B 1 652 ? -17.609 37.906 4.539 1 86 652 ARG B O 1
ATOM 10201 N N . HIS B 1 653 ? -15.539 38.125 3.711 1 83.06 653 HIS B N 1
ATOM 10202 C CA . HIS B 1 653 ? -16.047 38.25 2.352 1 83.06 653 HIS B CA 1
ATOM 10203 C C . HIS B 1 653 ? -16.734 36.969 1.902 1 83.06 653 HIS B C 1
ATOM 10205 O O . HIS B 1 653 ? -17.844 37 1.354 1 83.06 653 HIS B O 1
ATOM 10211 N N . GLN B 1 654 ? -16.094 35.844 2.205 1 87.06 654 GLN B N 1
ATOM 10212 C CA . GLN B 1 654 ? -16.641 34.531 1.818 1 87.06 654 GLN B CA 1
ATOM 10213 C C . GLN B 1 654 ? -17.922 34.219 2.602 1 87.06 654 GLN B C 1
ATOM 10215 O O . GLN B 1 654 ? -18.875 33.688 2.045 1 87.06 654 GLN B O 1
ATOM 10220 N N . ALA B 1 655 ? -17.859 34.562 3.852 1 90.69 655 ALA B N 1
ATOM 10221 C CA . ALA B 1 655 ? -19.047 34.344 4.684 1 90.69 655 ALA B CA 1
ATOM 10222 C C . ALA B 1 655 ? -20.234 35.156 4.195 1 90.69 655 ALA B C 1
ATOM 10224 O O . ALA B 1 655 ? -21.359 34.656 4.156 1 90.69 655 ALA B O 1
ATOM 10225 N N . LYS B 1 656 ? -19.984 36.406 3.818 1 90.38 656 LYS B N 1
ATOM 10226 C CA . LYS B 1 656 ? -21.062 37.281 3.312 1 90.38 656 LYS B CA 1
ATOM 10227 C C . LYS B 1 656 ? -21.672 36.688 2.039 1 90.38 656 LYS B C 1
ATOM 10229 O O . LYS B 1 656 ? -22.891 36.719 1.862 1 90.38 656 LYS B O 1
ATOM 10234 N N . GLN B 1 657 ? -20.781 36.125 1.21 1 90.5 657 GLN B N 1
ATOM 10235 C CA . GLN B 1 657 ? -21.25 35.531 -0.029 1 90.5 657 GLN B CA 1
ATOM 10236 C C . GLN B 1 657 ? -22 34.219 0.247 1 90.5 657 GLN B C 1
ATOM 10238 O O . GLN B 1 657 ? -23.062 33.969 -0.339 1 90.5 657 GLN B O 1
ATOM 10243 N N . TYR B 1 658 ? -21.453 33.406 1.134 1 92.38 658 TYR B N 1
ATOM 10244 C CA . TYR B 1 658 ? -22.016 32.125 1.461 1 92.38 658 TYR B CA 1
ATOM 10245 C C . TYR B 1 658 ? -23.406 32.25 2.074 1 92.38 658 TYR B C 1
ATOM 10247 O O . TYR B 1 658 ? -24.312 31.469 1.794 1 92.38 658 TYR B O 1
ATOM 10255 N N . TYR B 1 659 ? -23.609 33.344 2.881 1 94.56 659 TYR B N 1
ATOM 10256 C CA . TYR B 1 659 ? -24.859 33.531 3.602 1 94.56 659 TYR B CA 1
ATOM 10257 C C . TYR B 1 659 ? -25.672 34.656 2.992 1 94.56 659 TYR B C 1
ATOM 10259 O O . TYR B 1 659 ? -26.484 35.281 3.678 1 94.56 659 TYR B O 1
ATOM 10267 N N . ALA B 1 660 ? -25.438 35 1.762 1 93.12 660 ALA B N 1
ATOM 10268 C CA . ALA B 1 660 ? -26.078 36.125 1.105 1 93.12 660 ALA B CA 1
ATOM 10269 C C . ALA B 1 660 ? -27.594 36.062 1.213 1 93.12 660 ALA B C 1
ATOM 10271 O O . ALA B 1 660 ? -28.266 37.062 1.514 1 93.12 660 ALA B O 1
ATOM 10272 N N . ASP B 1 661 ? -28.141 34.844 1 1 94.56 661 ASP B N 1
ATOM 10273 C CA . ASP B 1 661 ? -29.594 34.656 1.047 1 94.56 661 ASP B CA 1
ATOM 10274 C C . ASP B 1 661 ? -30.125 34.875 2.463 1 94.56 661 ASP B C 1
ATOM 10276 O O . ASP B 1 661 ? -31.156 35.5 2.656 1 94.56 661 ASP B O 1
ATOM 10280 N N . GLN B 1 662 ? -29.406 34.281 3.367 1 95.25 662 GLN B N 1
ATOM 10281 C CA . GLN B 1 662 ? -29.828 34.406 4.758 1 95.25 662 GLN B CA 1
ATOM 10282 C C . GLN B 1 662 ? -29.75 35.844 5.23 1 95.25 662 GLN B C 1
ATOM 10284 O O . GLN B 1 662 ? -30.609 36.312 5.973 1 95.25 662 GLN B O 1
ATOM 10289 N N . ILE B 1 663 ? -28.688 36.594 4.828 1 94.94 663 ILE B N 1
ATOM 10290 C CA . ILE B 1 663 ? -28.5 38 5.195 1 94.94 663 ILE B CA 1
ATOM 10291 C C . ILE B 1 663 ? -29.609 38.844 4.594 1 94.94 663 ILE B C 1
ATOM 10293 O O . ILE B 1 663 ? -30.203 39.688 5.277 1 94.94 663 ILE B O 1
ATOM 10297 N N . ALA B 1 664 ? -29.938 38.562 3.303 1 92.25 664 ALA B N 1
ATOM 10298 C CA . ALA B 1 664 ? -31.031 39.281 2.643 1 92.25 664 ALA B CA 1
ATOM 10299 C C . ALA B 1 664 ? -32.375 39.031 3.359 1 92.25 664 ALA B C 1
ATOM 10301 O O . ALA B 1 664 ? -33.156 39.969 3.52 1 92.25 664 ALA B O 1
ATOM 10302 N N . ALA B 1 665 ? -32.5 37.812 3.744 1 94.12 665 ALA B N 1
ATOM 10303 C CA . ALA B 1 665 ? -33.75 37.438 4.441 1 94.12 665 ALA B CA 1
ATOM 10304 C C . ALA B 1 665 ? -33.844 38.156 5.781 1 94.12 665 ALA B C 1
ATOM 10306 O O . ALA B 1 665 ? -34.938 38.594 6.18 1 94.12 665 ALA B O 1
ATOM 10307 N N . MET B 1 666 ? -32.688 38.281 6.5 1 94.62 666 MET B N 1
ATOM 10308 C CA . MET B 1 666 ? -32.688 38.969 7.781 1 94.62 666 MET B CA 1
ATOM 10309 C C . MET B 1 666 ? -33.031 40.469 7.598 1 94.62 666 MET B C 1
ATOM 10311 O O . MET B 1 666 ? -33.812 41.031 8.344 1 94.62 666 MET B O 1
ATOM 10315 N N . TYR B 1 667 ? -32.531 41.062 6.574 1 92.56 667 TYR B N 1
ATOM 10316 C CA . TYR B 1 667 ? -32.781 42.469 6.355 1 92.56 667 TYR B CA 1
ATOM 10317 C C . TYR B 1 667 ? -34.219 42.719 5.855 1 92.56 667 TYR B C 1
ATOM 10319 O O . TYR B 1 667 ? -34.844 43.719 6.16 1 92.56 667 TYR B O 1
ATOM 10327 N N . ALA B 1 668 ? -34.75 41.75 5.129 1 91.25 668 ALA B N 1
ATOM 10328 C CA . ALA B 1 668 ? -36.156 41.844 4.695 1 91.25 668 ALA B CA 1
ATOM 10329 C C . ALA B 1 668 ? -37.094 41.844 5.891 1 91.25 668 ALA B C 1
ATOM 10331 O O . ALA B 1 668 ? -38.125 42.5 5.855 1 91.25 668 ALA B O 1
ATOM 10332 N N . THR B 1 669 ? -36.656 41.125 6.867 1 90.25 669 THR B N 1
ATOM 10333 C CA . THR B 1 669 ? -37.5 41.062 8.062 1 90.25 669 THR B CA 1
ATOM 10334 C C . THR B 1 669 ? -37.375 42.375 8.859 1 90.25 669 THR B C 1
ATOM 10336 O O . THR B 1 669 ? -38.312 42.75 9.555 1 90.25 669 THR B O 1
ATOM 10339 N N . LEU B 1 670 ? -36.219 43.031 8.805 1 89.31 670 LEU B N 1
ATOM 10340 C CA . LEU B 1 670 ? -35.969 44.25 9.578 1 89.31 670 LEU B CA 1
ATOM 10341 C C . LEU B 1 670 ? -36.531 45.469 8.891 1 89.31 670 LEU B C 1
ATOM 10343 O O . LEU B 1 670 ? -36.875 46.438 9.547 1 89.31 670 LEU B O 1
ATOM 10347 N N . ASN B 1 671 ? -36.625 45.5 7.547 1 76.06 671 ASN B N 1
ATOM 10348 C CA . ASN B 1 671 ? -37.125 46.625 6.773 1 76.06 671 ASN B CA 1
ATOM 10349 C C . ASN B 1 671 ? -38.594 46.469 6.445 1 76.06 671 ASN B C 1
ATOM 10351 O O . ASN B 1 671 ? -39.062 45.375 6.145 1 76.06 671 ASN B O 1
#

InterPro domains:
  IPR000873 AMP-dependent synthetase/ligase domain [PF00501] (72-490)
  IPR020459 AMP-binding [PR00154] (238-249)
  IPR020459 AMP-binding [PR00154] (250-258)
  IPR020845 AMP-binding, conserved site [PS00455] (243-254)
  IPR042099 ANL, N-terminal domain [G3DSA:3.40.50.12780] (35-523)
  IPR045311 Long-chain fatty acid CoA synthetase, eukaryotic [cd05927] (75-668)

Nearest PDB structures (foldseek):
  5mst-assembly2_B  TM=8.256E-01  e=2.114E-47  Segniliparus rugosus ATCC BAA-974
  6oz1-assembly1_A  TM=8.435E-01  e=5.455E-47  Mycobacteroides chelonae
  5msw-assembly1_A  TM=8.188E-01  e=1.788E-47  Segniliparus rugosus ATCC BAA-974
  5mst-assembly1_A  TM=7.826E-01  e=1.513E-47  Segniliparus rugosus ATCC BAA-974
  5msc-assembly1_A  TM=7.972E-01  e=3.378E-45  Nocardia iowensis